Protein AF-0000000080266903 (afdb_homodimer)

Organism: Malassezia sympodialis (strain ATCC 42132) (NCBI:txid1230383)

pLDDT: mean 72.07, std 30.39, range [14.27, 98.62]

Solvent-accessible surface area (backbone atoms only — not comparable to full-atom values): 64168 Å² total; per-residue (Å²): 122,72,69,63,55,55,53,52,55,49,47,53,50,46,49,48,46,47,50,50,46,47,49,33,47,49,44,38,48,63,66,68,42,90,62,79,80,49,49,62,57,57,51,43,52,52,48,50,45,52,39,52,52,43,51,39,51,35,54,42,46,49,47,51,22,49,50,28,40,51,47,14,53,52,31,42,54,44,20,64,58,52,67,75,78,48,93,64,40,90,60,55,40,50,89,86,26,65,51,42,49,50,46,46,50,24,51,50,32,38,51,46,15,48,45,31,37,50,47,17,49,45,39,47,62,57,37,36,46,49,43,52,52,49,38,53,51,44,52,51,51,46,52,50,52,52,53,58,54,50,54,43,52,51,51,34,51,53,37,49,54,52,37,53,52,37,42,51,51,26,48,49,22,47,51,40,45,75,73,41,49,87,73,56,46,79,75,42,29,28,40,55,27,47,51,51,34,53,55,42,42,47,53,30,43,52,42,45,39,50,42,52,53,49,50,44,50,49,51,56,52,48,51,53,49,48,27,49,50,47,47,51,52,42,49,42,50,50,54,47,51,53,52,53,51,51,42,52,51,53,44,50,50,52,53,49,51,51,48,53,55,51,64,66,48,58,49,55,51,55,53,55,54,35,59,72,68,42,84,52,58,75,59,84,81,55,59,72,75,57,69,88,75,61,82,60,81,63,70,82,36,72,58,37,45,62,74,44,74,49,76,39,26,43,24,48,78,90,48,89,59,69,44,77,33,27,36,39,30,37,69,73,26,35,43,31,32,20,84,44,88,48,55,87,83,39,74,62,62,81,42,74,42,58,29,58,66,19,38,35,45,43,66,48,54,86,85,45,95,58,32,36,35,35,41,36,30,64,55,71,88,66,87,65,94,78,59,51,76,41,45,37,36,36,38,38,95,38,59,71,54,32,50,52,52,49,56,56,50,51,75,40,28,71,41,72,48,78,70,88,69,88,69,82,74,75,68,83,65,66,65,65,62,68,67,61,80,80,78,82,80,79,80,80,79,82,79,75,79,74,78,78,76,78,83,76,84,80,82,78,77,81,88,84,88,85,85,91,85,91,80,84,90,80,85,87,81,81,86,92,81,82,90,84,75,82,74,77,88,81,77,93,82,84,90,78,89,78,78,81,77,78,77,80,80,84,72,79,75,73,73,57,37,96,72,47,55,76,80,78,82,79,86,83,75,84,80,80,76,83,75,75,90,86,82,72,79,83,73,88,66,90,72,87,88,69,89,122,123,72,70,63,54,58,54,53,54,49,47,52,50,47,49,46,47,46,49,49,45,48,49,37,47,51,47,37,48,65,68,68,43,90,63,79,84,50,49,61,56,56,51,42,52,51,47,50,43,51,38,52,52,41,49,39,50,36,53,43,46,49,46,50,21,49,50,28,40,51,47,13,52,52,32,41,55,45,20,64,59,53,68,73,78,48,94,65,40,90,59,54,41,52,88,85,25,65,52,40,49,49,46,47,50,25,52,50,32,38,51,44,14,48,46,30,37,49,48,18,50,44,38,48,60,59,36,36,46,47,41,51,52,50,39,52,50,44,52,51,49,45,52,49,51,53,51,56,52,48,55,44,52,50,50,34,52,52,37,50,52,53,39,54,51,37,43,51,49,27,47,49,21,49,50,40,46,74,72,41,50,88,72,56,46,80,73,43,29,28,38,55,28,47,51,52,36,53,56,42,42,47,52,30,42,53,41,46,41,49,40,51,53,50,50,45,50,49,52,53,50,48,50,53,48,47,27,48,51,46,49,50,53,41,50,41,48,50,53,47,51,54,52,52,52,50,42,52,51,52,45,50,50,52,54,50,52,51,48,53,55,51,66,65,49,58,50,54,53,57,52,55,55,35,59,71,68,41,85,50,57,76,60,82,80,55,56,73,73,58,67,87,76,61,82,59,83,64,71,82,38,73,60,36,44,63,73,45,73,49,73,39,26,42,23,49,76,92,50,89,61,71,44,77,31,26,36,39,30,37,68,73,26,36,43,32,30,20,84,44,87,49,56,87,82,40,74,62,61,80,42,74,42,57,29,59,65,21,37,36,44,43,65,50,54,86,84,44,94,56,32,36,34,35,42,37,31,64,54,71,88,63,87,63,93,77,59,50,76,42,43,38,38,37,36,37,96,38,58,69,54,32,50,53,52,50,57,56,48,51,76,40,28,70,42,72,48,77,71,88,67,87,67,85,72,78,67,85,66,71,67,67,65,68,68,62,82,76,77,81,82,79,80,77,81,78,77,78,82,78,83,80,84,71,80,72,79,78,75,78,75,77,84,82,78,91,86,90,82,89,77,79,88,77,82,84,77,86,73,88,71,85,84,89,81,85,84,85,90,84,86,78,92,66,86,70,79,76,75,79,76,76,79,80,80,84,71,79,76,72,70,51,38,96,71,60,54,71,81,78,81,80,84,85,86,79,78,84,79,86,79,79,82,72,91,79,89,78,89,66,88,87,78,91,73,93,81,136

InterPro domains:
  IPR001849 Pleckstrin homology domain [PS50003] (305-414)
  IPR001849 Pleckstrin homology domain [SM00233] (306-416)
  IPR011993 PH-like domain superfamily [G3DSA:2.30.29.30] (301-415)
  IPR027267 AH/BAR domain superfamily [G3DSA:1.20.1270.60] (40-257)
  IPR027267 AH/BAR domain superfamily [SSF103657] (41-156)
  IPR043453 Slm1, PH domain [cd13311] (304-414)
  IPR046868 SLM1/RGC1-like, BAR-like domain [PF20400] (95-277)
  IPR046869 SLM1/RGC1-like, PH domain [PF20399] (296-378)

Foldseek 3Di:
DVVVVVVVVVVVVVVVCVVVVVVVVVVVCVLPPPDDDDLLNVLLVVLVVLLVVLVVVLVVLLVLLVVLLVQLVVLLVVLVVQDPPDPVNVQWDDVLTPRVLSVLVSVLSNVLSVLSNVLSCCSVPPQSVLSVVLSVVSVVLSVVSCVQLVVLVVVLVVLVVVLVVLVVLLVVLVVCCVPPVVPRDPCSHSVNSVVVSVVSVVVNVVSSVVSVVVSVVSVVVSVVSVVVSVVSNVVSVVSSVVSVVVSVVVSVVSVVVSVVSVVSHDPCVSVVVNVVPDPPDDDPPDDDDDPVPDDDPPPPPQQVDFPDKDWKWKDWPPDDDTDIFIWTHGPQQKIFTWRDPDCVVTVDTPDIDRQQQKEKEEWDDQPDPWTKIKIWGFDDPDPDDCRDITMMMMTDPHNVVSCVVSVSSVVRHNHYDYDPDPPPPPDDPPPPVVVPPDDPPPPPPDPDPPPPDDDDDDPDPDDDDDDDDDDDDDDDDDDDDDDDDCPDDDDDDDDDDDDPPPDPDDDDPQQQDPVGDDPPPDDDDPPDDPDDDDDDDDDPDDDDDDDD/DVVVVVVVVVVVVVVVCVVVVVVVVVVVCVLPPPDDDDLLNVLLVVLVVLLVVLVVVLVVLLVLLVVLLVQLVVLLVVLVVQDPPDPVNVQWDDPLTPRVLSVLVSVLSNVLSVLSNVLSCCSVPPQSVLSVVLSVVSVVLSVVSCVQLVVLVVVLVVLVVVLVVLVVLLVVLVVCCVPPVPPRDPCSHSVNSVVVSVVSVVVSVVSSVVSVVSSVVSVVVSVVSVVVSVVSNVVSVVSSVVSVVVSVVVSVVSVVVSVVSVVSHDPCVSVVVNVVPDPPDDDPPDDDDDPVPDDDPPPPPLQVDFPDKDWKWKDWDPDDDTDIFIWTHGPQQKIFTWRDPDCVVTVDTPDIDRAQQKEKEEWDDQPDPWTKIKIWGFDDPDPDDCRDIIMMMMGDPHNVVSCVVSVSSVVRHNHYYYDPDPPPPPDDPVPPVVVDPPPPPPPPPPPDPDDDDPDDDDPPPDDDDDDDDDDDDDDDDDDDDDDDDDDDDDDDDDDDPPDPPDDDDDDDPQPQPPVGHNPPPDDDPDPDDPDPDPDDDDPPPDDDDDDD

Nearest PDB structures (foldseek):
  4wpe-assembly1_A-2  TM=7.771E-01  e=7.382E-07  Saccharomyces cerevisiae S288C
  6iko-assembly1_A  TM=6.127E-01  e=2.356E-06  Mus musculus
  3qwe-assembly1_A-2  TM=5.391E-01  e=6.463E-06  Homo sapiens
  5i7d-assembly1_A  TM=4.737E-01  e=3.849E-04  Homo sapiens
  3syv-assembly2_D  TM=3.591E-01  e=9.546E-04  Mus musculus

Radius of gyration: 72.75 Å; Cα contacts (8 Å, |Δi|>4): 1115; chains: 2; bounding box: 136×230×139 Å

Sequence (1096 aa):
MTDAQSTLTRATTASRKSTIASRNASLIKKNTGPLELRPSDILIERFSGWKNITKMLIAYFEGIADIEYNTAKEMTKLGGVIQVPFREGNQFLGEDGLQDIFYSIREKSRTIADHHANLAKTVEGSIVQHLHKLKAEIKAHIRNVQQDTGRLANSVAREREVSTKMISDLARSITLLKNTPMSVSPREDPYSANQAVALQLQRQVNEENALQKSIIIMQQNSAHFEEGIVRSIQSAWQTFDEWSGRMSAQVQDTWLGLGVHMRSLEPNAEWIAFASRSDHLLDPDTPLRNIETIDYPGKEDPSVIPVHQGMLERKKRFTNAYKESYYVLTPAGYLHEHASSDPTRHNVPELSLFLPECTLGAPSTASASTHKFHIEGRTGQQSGVFGTNVAYTFRARSHDELMEWWNDIKQLSKVYLTTSEQMDRSGPVPAAVRAAGYREDEFLDDEDEEEEEDDEDEYEEGEYVPASHSYGLAPAIPSNVTAAAPVTVLDDKRREQIPAYSAPARGSGVEIGSNGYALEKKPGAASADTAADETKKGAEVVDQITSKMTDAQSTLTRATTASRKSTIASRNASLIKKNTGPLELRPSDILIERFSGWKNITKMLIAYFEGIADIEYNTAKEMTKLGGVIQVPFREGNQFLGEDGLQDIFYSIREKSRTIADHHANLAKTVEGSIVQHLHKLKAEIKAHIRNVQQDTGRLANSVAREREVSTKMISDLARSITLLKNTPMSVSPREDPYSANQAVALQLQRQVNEENALQKSIIIMQQNSAHFEEGIVRSIQSAWQTFDEWSGRMSAQVQDTWLGLGVHMRSLEPNAEWIAFASRSDHLLDPDTPLRNIETIDYPGKEDPSVIPVHQGMLERKKRFTNAYKESYYVLTPAGYLHEHASSDPTRHNVPELSLFLPECTLGAPSTASASTHKFHIEGRTGQQSGVFGTNVAYTFRARSHDELMEWWNDIKQLSKVYLTTSEQMDRSGPVPAAVRAAGYREDEFLDDEDEEEEEDDEDEYEEGEYVPASHSYGLAPAIPSNVTAAAPVTVLDDKRREQIPAYSAPARGSGVEIGSNGYALEKKPGAASADTAADETKKGAEVVDQITSK

Structure (mmCIF, N/CA/C/O backbone):
data_AF-0000000080266903-model_v1
#
loop_
_entity.id
_entity.type
_entity.pdbx_description
1 polymer 'Similar to S.cerevisiae protein SLM1 (Phosphoinositide PI4,5P(2) binding protein, forms a complex with Slm2p)'
#
loop_
_atom_site.group_PDB
_atom_site.id
_atom_site.type_symbol
_atom_site.label_atom_id
_atom_site.label_alt_id
_atom_site.label_comp_id
_atom_site.label_asym_id
_atom_site.label_entity_id
_atom_site.label_seq_id
_atom_site.pdbx_PDB_ins_code
_atom_site.Cartn_x
_atom_site.Cartn_y
_atom_site.Cartn_z
_atom_site.occupancy
_atom_site.B_iso_or_equiv
_atom_site.auth_seq_id
_atom_site.auth_comp_id
_atom_site.auth_asym_id
_atom_site.auth_atom_id
_atom_site.pdbx_PDB_model_num
ATOM 1 N N . MET A 1 1 ? -1.688 -88.562 7.734 1 31.64 1 MET A N 1
ATOM 2 C CA . MET A 1 1 ? -2.008 -87.188 8.055 1 31.64 1 MET A CA 1
ATOM 3 C C . MET A 1 1 ? -1.234 -86.25 7.156 1 31.64 1 MET A C 1
ATOM 5 O O . MET A 1 1 ? -1.463 -85 7.188 1 31.64 1 MET A O 1
ATOM 9 N N . THR A 1 2 ? -0.1 -86.688 6.598 1 41.75 2 THR A N 1
ATOM 10 C CA . THR A 1 2 ? 0.797 -85.875 5.809 1 41.75 2 THR A CA 1
ATOM 11 C C . THR A 1 2 ? 0.214 -85.562 4.422 1 41.75 2 THR A C 1
ATOM 13 O O . THR A 1 2 ? 0.534 -84.562 3.787 1 41.75 2 THR A O 1
ATOM 16 N N . ASP A 1 3 ? -0.6 -86.562 3.875 1 43.53 3 ASP A N 1
ATOM 17 C CA . ASP A 1 3 ? -1.014 -86.375 2.482 1 43.53 3 ASP A CA 1
ATOM 18 C C . ASP A 1 3 ? -2.125 -85.375 2.348 1 43.53 3 ASP A C 1
ATOM 20 O O . ASP A 1 3 ? -2.33 -84.812 1.271 1 43.53 3 ASP A O 1
ATOM 24 N N . ALA A 1 4 ? -2.988 -85.25 3.41 1 51.97 4 ALA A N 1
ATOM 25 C CA . ALA A 1 4 ? -4.133 -84.375 3.354 1 51.97 4 ALA A CA 1
ATOM 26 C C . ALA A 1 4 ? -3.682 -82.875 3.355 1 51.97 4 ALA A C 1
ATOM 28 O O . ALA A 1 4 ? -4.383 -82 2.836 1 51.97 4 ALA A O 1
ATOM 29 N N . GLN A 1 5 ? -2.557 -82.688 4.043 1 44.75 5 GLN A N 1
ATOM 30 C CA . GLN A 1 5 ? -2.129 -81.312 4.125 1 44.75 5 GLN A CA 1
ATOM 31 C C . GLN A 1 5 ? -1.658 -80.75 2.768 1 44.75 5 GLN A C 1
ATOM 33 O O . GLN A 1 5 ? -1.766 -79.562 2.477 1 44.75 5 GLN A O 1
ATOM 38 N N . SER A 1 6 ? -1.151 -81.75 1.929 1 47.97 6 SER A N 1
ATOM 39 C CA . SER A 1 6 ? -0.598 -81.312 0.665 1 47.97 6 SER A CA 1
ATOM 40 C C . SER A 1 6 ? -1.703 -80.875 -0.31 1 47.97 6 SER A C 1
ATOM 42 O O . SER A 1 6 ? -1.507 -80 -1.163 1 47.97 6 SER A O 1
ATOM 44 N N . THR A 1 7 ? -2.902 -81.5 -0.099 1 46.53 7 THR A N 1
ATOM 45 C CA . THR A 1 7 ? -3.986 -81.188 -1.027 1 46.53 7 THR A CA 1
ATOM 46 C C . THR A 1 7 ? -4.609 -79.812 -0.708 1 46.53 7 THR A C 1
ATOM 48 O O . THR A 1 7 ? -5.078 -79.125 -1.607 1 46.53 7 THR A O 1
ATOM 51 N N . LEU A 1 8 ? -4.703 -79.5 0.627 1 47.81 8 LEU A N 1
ATOM 52 C CA . LEU A 1 8 ? -5.344 -78.25 0.986 1 47.81 8 LEU A CA 1
ATOM 53 C C . LEU A 1 8 ? -4.484 -77.062 0.56 1 47.81 8 LEU A C 1
ATOM 55 O O . LEU A 1 8 ? -5.008 -76 0.128 1 47.81 8 LEU A O 1
ATOM 59 N N . THR A 1 9 ? -3.127 -77.25 0.657 1 47.59 9 THR A N 1
ATOM 60 C CA . THR A 1 9 ? -2.271 -76.125 0.281 1 47.59 9 THR A CA 1
ATOM 61 C C . THR A 1 9 ? -2.316 -75.938 -1.228 1 47.59 9 THR A C 1
ATOM 63 O O . THR A 1 9 ? -2.227 -74.75 -1.688 1 47.59 9 THR A O 1
ATOM 66 N N . ARG A 1 10 ? -2.541 -76.938 -2.002 1 52.66 10 ARG A N 1
ATOM 67 C CA . ARG A 1 10 ? -2.615 -76.812 -3.449 1 52.66 10 ARG A CA 1
ATOM 68 C C . ARG A 1 10 ? -3.939 -76.188 -3.863 1 52.66 10 ARG A C 1
ATOM 70 O O . ARG A 1 10 ? -3.988 -75.375 -4.809 1 52.66 10 ARG A O 1
ATOM 77 N N . ALA A 1 11 ? -4.988 -76.5 -3.109 1 52.06 11 ALA A N 1
ATOM 78 C CA . ALA A 1 11 ? -6.281 -75.875 -3.426 1 52.06 11 ALA A CA 1
ATOM 79 C C . ALA A 1 11 ? -6.305 -74.438 -3.07 1 52.06 11 ALA A C 1
ATOM 81 O O . ALA A 1 11 ? -6.859 -73.625 -3.812 1 52.06 11 ALA A O 1
ATOM 82 N N . THR A 1 12 ? -5.73 -74.125 -1.936 1 50.88 12 THR A N 1
ATOM 83 C CA . THR A 1 12 ? -5.711 -72.688 -1.546 1 50.88 12 THR A CA 1
ATOM 84 C C . THR A 1 12 ? -4.828 -71.875 -2.49 1 50.88 12 THR A C 1
ATOM 86 O O . THR A 1 12 ? -5.137 -70.75 -2.805 1 50.88 12 THR A O 1
ATOM 89 N N . THR A 1 13 ? -3.756 -72.562 -2.945 1 51.66 13 THR A N 1
ATOM 90 C CA . THR A 1 13 ? -2.904 -71.875 -3.92 1 51.66 13 THR A CA 1
ATOM 91 C C . THR A 1 13 ? -3.6 -71.75 -5.277 1 51.66 13 THR A C 1
ATOM 93 O O . THR A 1 13 ? -3.463 -70.75 -5.988 1 51.66 13 THR A O 1
ATOM 96 N N . ALA A 1 14 ? -4.34 -72.812 -5.57 1 56.56 14 ALA A N 1
ATOM 97 C CA . ALA A 1 14 ? -5.078 -72.812 -6.832 1 56.56 14 ALA A CA 1
ATOM 98 C C . ALA A 1 14 ? -6.219 -71.75 -6.781 1 56.56 14 ALA A C 1
ATOM 100 O O . ALA A 1 14 ? -6.484 -71.062 -7.77 1 56.56 14 ALA A O 1
ATOM 101 N N . SER A 1 15 ? -6.883 -71.75 -5.633 1 53.78 15 SER A N 1
ATOM 102 C CA . SER A 1 15 ? -7.969 -70.75 -5.496 1 53.78 15 SER A CA 1
ATOM 103 C C . SER A 1 15 ? -7.434 -69.375 -5.496 1 53.78 15 SER A C 1
ATOM 105 O O . SER A 1 15 ? -8.023 -68.438 -6.121 1 53.78 15 SER A O 1
ATOM 107 N N . ARG A 1 16 ? -6.371 -69.125 -4.816 1 56.66 16 ARG A N 1
ATOM 108 C CA . ARG A 1 16 ? -5.73 -67.812 -4.84 1 56.66 16 ARG A CA 1
ATOM 109 C C . ARG A 1 16 ? -5.199 -67.5 -6.23 1 56.66 16 ARG A C 1
ATOM 111 O O . ARG A 1 16 ? -5.277 -66.375 -6.68 1 56.66 16 ARG A O 1
ATOM 118 N N . LYS A 1 17 ? -4.672 -68.5 -6.836 1 57.91 17 LYS A N 1
ATOM 119 C CA . LYS A 1 17 ? -4.211 -68.312 -8.203 1 57.91 17 LYS A CA 1
ATOM 120 C C . LYS A 1 17 ? -5.375 -68 -9.141 1 57.91 17 LYS A C 1
ATOM 122 O O . LYS A 1 17 ? -5.242 -67.188 -10.047 1 57.91 17 LYS A O 1
ATOM 127 N N . SER A 1 18 ? -6.473 -68.688 -8.789 1 59.5 18 SER A N 1
ATOM 128 C CA . SER A 1 18 ? -7.648 -68.375 -9.602 1 59.5 18 SER A CA 1
ATOM 129 C C . SER A 1 18 ? -8.172 -67 -9.352 1 59.5 18 SER A C 1
ATOM 131 O O . SER A 1 18 ? -8.562 -66.312 -10.289 1 59.5 18 SER A O 1
ATOM 133 N N . THR A 1 19 ? -8.141 -66.688 -8.023 1 60.62 19 THR A N 1
ATOM 134 C CA . THR A 1 19 ? -8.625 -65.312 -7.715 1 60.62 19 THR A CA 1
ATOM 135 C C . THR A 1 19 ? -7.668 -64.25 -8.266 1 60.62 19 THR A C 1
ATOM 137 O O . THR A 1 19 ? -8.102 -63.219 -8.781 1 60.62 19 THR A O 1
ATOM 140 N N . ILE A 1 20 ? -6.398 -64.5 -8.078 1 61.03 20 ILE A N 1
ATOM 141 C CA . ILE A 1 20 ? -5.406 -63.594 -8.641 1 61.03 20 ILE A CA 1
ATOM 142 C C . ILE A 1 20 ? -5.516 -63.594 -10.164 1 61.03 20 ILE A C 1
ATOM 144 O O . ILE A 1 20 ? -5.43 -62.531 -10.789 1 61.03 20 ILE A O 1
ATOM 148 N N . ALA A 1 21 ? -5.754 -64.812 -10.664 1 64.62 21 ALA A N 1
ATOM 149 C CA . ALA A 1 21 ? -5.895 -64.938 -12.109 1 64.62 21 ALA A CA 1
ATOM 150 C C . ALA A 1 21 ? -7.141 -64.188 -12.594 1 64.62 21 ALA A C 1
ATOM 152 O O . ALA A 1 21 ? -7.113 -63.5 -13.633 1 64.62 21 ALA A O 1
ATOM 153 N N . SER A 1 22 ? -8.156 -64.312 -11.836 1 64.56 22 SER A N 1
ATOM 154 C CA . SER A 1 22 ? -9.383 -63.625 -12.188 1 64.56 22 SER A CA 1
ATOM 155 C C . SER A 1 22 ? -9.219 -62.125 -12.055 1 64.56 22 SER A C 1
ATOM 157 O O . SER A 1 22 ? -9.664 -61.344 -12.922 1 64.56 22 SER A O 1
ATOM 159 N N . ARG A 1 23 ? -8.617 -61.781 -10.93 1 63.84 23 ARG A N 1
ATOM 160 C CA . ARG A 1 23 ? -8.359 -60.344 -10.758 1 63.84 23 ARG A CA 1
ATOM 161 C C . ARG A 1 23 ? -7.453 -59.812 -11.867 1 63.84 23 ARG A C 1
ATOM 163 O O . ARG A 1 23 ? -7.699 -58.719 -12.406 1 63.84 23 ARG A O 1
ATOM 170 N N . ASN A 1 24 ? -6.434 -60.594 -12.125 1 61 24 ASN A N 1
ATOM 171 C CA . ASN A 1 24 ? -5.52 -60.188 -13.188 1 61 24 ASN A CA 1
ATOM 172 C C . ASN A 1 24 ? -6.227 -60.125 -14.539 1 61 24 ASN A C 1
ATOM 174 O O . ASN A 1 24 ? -5.977 -59.219 -15.336 1 61 24 ASN A O 1
ATOM 178 N N . ALA A 1 25 ? -7.113 -61.125 -14.773 1 64 25 ALA A N 1
ATOM 179 C CA . ALA A 1 25 ? -7.871 -61.125 -16.016 1 64 25 ALA A CA 1
ATOM 180 C C . ALA A 1 25 ? -8.781 -59.906 -16.125 1 64 25 ALA A C 1
ATOM 182 O O . ALA A 1 25 ? -8.93 -59.312 -17.188 1 64 25 ALA A O 1
ATOM 183 N N . SER A 1 26 ? -9.367 -59.562 -15 1 65.5 26 SER A N 1
ATOM 184 C CA . SER A 1 26 ? -10.242 -58.406 -14.969 1 65.5 26 SER A CA 1
ATOM 185 C C . SER A 1 26 ? -9.453 -57.125 -15.211 1 65.5 26 SER A C 1
ATOM 187 O O . SER A 1 26 ? -9.906 -56.219 -15.945 1 65.5 26 SER A O 1
ATOM 189 N N . LEU A 1 27 ? -8.297 -57.125 -14.664 1 62.78 27 LEU A N 1
ATOM 190 C CA . LEU A 1 27 ? -7.449 -55.938 -14.836 1 62.78 27 LEU A CA 1
ATOM 191 C C . LEU A 1 27 ? -6.98 -55.812 -16.281 1 62.78 27 LEU A C 1
ATOM 193 O O . LEU A 1 27 ? -6.949 -54.719 -16.844 1 62.78 27 LEU A O 1
ATOM 197 N N . ILE A 1 28 ? -6.668 -56.969 -16.812 1 60.91 28 ILE A N 1
ATOM 198 C CA . ILE A 1 28 ? -6.211 -57 -18.203 1 60.91 28 ILE A CA 1
ATOM 199 C C . ILE A 1 28 ? -7.359 -56.594 -19.125 1 60.91 28 ILE A C 1
ATOM 201 O O . ILE A 1 28 ? -7.168 -55.812 -20.062 1 60.91 28 ILE A O 1
ATOM 205 N N . LYS A 1 29 ? -8.508 -57.188 -18.906 1 61.03 29 LYS A N 1
ATOM 206 C CA . LYS A 1 29 ? -9.664 -56.844 -19.734 1 61.03 29 LYS A CA 1
ATOM 207 C C . LYS A 1 29 ? -9.977 -55.344 -19.656 1 61.03 29 LYS A C 1
ATOM 209 O O . LYS A 1 29 ? -10.32 -54.719 -20.656 1 61.03 29 LYS A O 1
ATOM 214 N N . LYS A 1 30 ? -9.891 -54.906 -18.469 1 60.72 30 LYS A N 1
ATOM 215 C CA . LYS A 1 30 ? -10.164 -53.469 -18.281 1 60.72 30 LYS A CA 1
ATOM 216 C C . LYS A 1 30 ? -9.141 -52.625 -19.031 1 60.72 30 LYS A C 1
ATOM 218 O O . LYS A 1 30 ? -9.484 -51.562 -19.578 1 60.72 30 LYS A O 1
ATOM 223 N N . ASN A 1 31 ? -7.875 -53.219 -19.156 1 57.09 31 ASN A N 1
ATOM 224 C CA . ASN A 1 31 ? -6.793 -52.469 -19.781 1 57.09 31 ASN A CA 1
ATOM 225 C C . ASN A 1 31 ? -6.824 -52.594 -21.297 1 57.09 31 ASN A C 1
ATOM 227 O O . ASN A 1 31 ? -6.352 -51.688 -22 1 57.09 31 ASN A O 1
ATOM 231 N N . THR A 1 32 ? -7.27 -53.812 -21.812 1 57.53 32 THR A N 1
ATOM 232 C CA . THR A 1 32 ? -7.215 -54.062 -23.25 1 57.53 32 THR A CA 1
ATOM 233 C C . THR A 1 32 ? -8.523 -53.656 -23.922 1 57.53 32 THR A C 1
ATOM 235 O O . THR A 1 32 ? -8.609 -53.625 -25.141 1 57.53 32 THR A O 1
ATOM 238 N N . GLY A 1 33 ? -9.625 -53.562 -23.125 1 53 33 GLY A N 1
ATOM 239 C CA . GLY A 1 33 ? -10.898 -53.188 -23.719 1 53 33 GLY A CA 1
ATOM 240 C C . GLY A 1 33 ? -10.875 -51.844 -24.406 1 53 33 GLY A C 1
ATOM 241 O O . GLY A 1 33 ? -9.953 -51.062 -24.203 1 53 33 GLY A O 1
ATOM 242 N N . PRO A 1 34 ? -11.57 -51.75 -25.562 1 48.66 34 PRO A N 1
ATOM 243 C CA . PRO A 1 34 ? -11.68 -50.469 -26.266 1 48.66 34 PRO A CA 1
ATOM 244 C C . PRO A 1 34 ? -11.93 -49.281 -25.312 1 48.66 34 PRO A C 1
ATOM 246 O O . PRO A 1 34 ? -12.57 -48.312 -25.688 1 48.66 34 PRO A O 1
ATOM 249 N N . LEU A 1 35 ? -11.516 -49.281 -24.297 1 49.78 35 LEU A N 1
ATOM 250 C CA . LEU A 1 35 ? -11.914 -48.344 -23.266 1 49.78 35 LEU A CA 1
ATOM 251 C C . LEU A 1 35 ? -11.633 -46.906 -23.703 1 49.78 35 LEU A C 1
ATOM 253 O O . LEU A 1 35 ? -10.648 -46.656 -24.406 1 49.78 35 LEU A O 1
ATOM 257 N N . GLU A 1 36 ? -12.578 -46 -23.438 1 52.19 36 GLU A N 1
ATOM 258 C CA . GLU A 1 36 ? -12.734 -44.562 -23.656 1 52.19 36 GLU A CA 1
ATOM 259 C C . GLU A 1 36 ? -11.477 -43.781 -23.219 1 52.19 36 GLU A C 1
ATOM 261 O O . GLU A 1 36 ? -10.68 -43.375 -24.062 1 52.19 36 GLU A O 1
ATOM 266 N N . LEU A 1 37 ? -11.477 -43.219 -21.828 1 55 37 LEU A N 1
ATOM 267 C CA . LEU A 1 37 ? -10.469 -42.219 -21.469 1 55 37 LEU A CA 1
ATOM 268 C C . LEU A 1 37 ? -9.164 -42.906 -21.047 1 55 37 LEU A C 1
ATOM 270 O O . LEU A 1 37 ? -9.164 -43.75 -20.141 1 55 37 LEU A O 1
ATOM 274 N N . ARG A 1 38 ? -8.094 -42.781 -21.891 1 71.31 38 ARG A N 1
ATOM 275 C CA . ARG A 1 38 ? -6.746 -43.312 -21.688 1 71.31 38 ARG A CA 1
ATOM 276 C C . ARG A 1 38 ? -6.066 -42.625 -20.5 1 71.31 38 ARG A C 1
ATOM 278 O O . ARG A 1 38 ? -6.344 -41.469 -20.203 1 71.31 38 ARG A O 1
ATOM 285 N N . PRO A 1 39 ? -5.484 -43.406 -19.562 1 75.94 39 PRO A N 1
ATOM 286 C CA . PRO A 1 39 ? -4.734 -42.812 -18.438 1 75.94 39 PRO A CA 1
ATOM 287 C C . PRO A 1 39 ? -3.951 -41.562 -18.828 1 75.94 39 PRO A C 1
ATOM 289 O O . PRO A 1 39 ? -3.836 -40.656 -18.031 1 75.94 39 PRO A O 1
ATOM 292 N N . SER A 1 40 ? -3.576 -41.469 -20.062 1 79.69 40 SER A N 1
ATOM 293 C CA . SER A 1 40 ? -2.805 -40.312 -20.516 1 79.69 40 SER A CA 1
ATOM 294 C C . SER A 1 40 ? -3.678 -39.062 -20.609 1 79.69 40 SER A C 1
ATOM 296 O O . SER A 1 40 ? -3.23 -37.969 -20.281 1 79.69 40 SER A O 1
ATOM 298 N N . ASP A 1 41 ? -4.926 -39.188 -20.969 1 83.44 41 ASP A N 1
ATOM 299 C CA . ASP A 1 41 ? -5.836 -38.031 -21.078 1 83.44 41 ASP A CA 1
ATOM 300 C C . ASP A 1 41 ? -6.176 -37.469 -19.719 1 83.44 41 ASP A C 1
ATOM 302 O O . ASP A 1 41 ? -6.301 -36.25 -19.562 1 83.44 41 ASP A O 1
ATOM 306 N N . ILE A 1 42 ? -6.293 -38.344 -18.812 1 87.06 42 ILE A N 1
ATOM 307 C CA . ILE A 1 42 ? -6.613 -37.906 -17.453 1 87.06 42 ILE A CA 1
ATOM 308 C C . ILE A 1 42 ? -5.441 -37.125 -16.859 1 87.06 42 ILE A C 1
ATOM 310 O O . ILE A 1 42 ? -5.641 -36.094 -16.188 1 87.06 42 ILE A O 1
ATOM 314 N N . LEU A 1 43 ? -4.238 -37.656 -17.125 1 90.31 43 LEU A N 1
ATOM 315 C CA . LEU A 1 43 ? -3.053 -36.969 -16.641 1 90.31 43 LEU A CA 1
ATOM 316 C C . LEU A 1 43 ? -2.91 -35.594 -17.312 1 90.31 43 LEU A C 1
ATOM 318 O O . LEU A 1 43 ? -2.537 -34.625 -16.656 1 90.31 43 LEU A O 1
ATOM 322 N N . ILE A 1 44 ? -3.201 -35.5 -18.578 1 90.44 44 ILE A N 1
ATOM 323 C CA . ILE A 1 44 ? -3.115 -34.25 -19.328 1 90.44 44 ILE A CA 1
ATOM 324 C C . ILE A 1 44 ? -4.105 -33.25 -18.734 1 90.44 44 ILE A C 1
ATOM 326 O O . ILE A 1 44 ? -3.768 -32.062 -18.547 1 90.44 44 ILE A O 1
ATOM 330 N N . GLU A 1 45 ? -5.262 -33.656 -18.406 1 90.31 45 GLU A N 1
ATOM 331 C CA . GLU A 1 45 ? -6.266 -32.781 -17.812 1 90.31 45 GLU A CA 1
ATOM 332 C C . GLU A 1 45 ? -5.832 -32.312 -16.422 1 90.31 45 GLU A C 1
ATOM 334 O O . GLU A 1 45 ? -6.02 -31.141 -16.078 1 90.31 45 GLU A O 1
ATOM 339 N N . ARG A 1 46 ? -5.234 -33.25 -15.641 1 92.88 46 ARG A N 1
ATOM 340 C CA . ARG A 1 46 ? -4.746 -32.938 -14.297 1 92.88 46 ARG A CA 1
ATOM 341 C C . ARG A 1 46 ? -3.703 -31.828 -14.344 1 92.88 46 ARG A C 1
ATOM 343 O O . ARG A 1 46 ? -3.812 -30.828 -13.625 1 92.88 46 ARG A O 1
ATOM 350 N N . PHE A 1 47 ? -2.791 -31.984 -15.195 1 95.88 47 PHE A N 1
ATOM 351 C CA . PHE A 1 47 ? -1.68 -31.031 -15.211 1 95.88 47 PHE A CA 1
ATOM 352 C C . PHE A 1 47 ? -2.062 -29.766 -15.953 1 95.88 47 PHE A C 1
ATOM 354 O O . PHE A 1 47 ? -1.436 -28.719 -15.766 1 95.88 47 PHE A O 1
ATOM 361 N N . SER A 1 48 ? -3.115 -29.844 -16.812 1 94.62 48 SER A N 1
ATOM 362 C CA . SER A 1 48 ? -3.703 -28.609 -17.328 1 94.62 48 SER A CA 1
ATOM 363 C C . SER A 1 48 ? -4.32 -27.781 -16.188 1 94.62 48 SER A C 1
ATOM 365 O O . SER A 1 48 ? -4.262 -26.562 -16.203 1 94.62 48 SER A O 1
ATOM 367 N N . GLY A 1 49 ? -4.906 -28.469 -15.219 1 94.62 49 GLY A N 1
ATOM 368 C CA . GLY A 1 49 ? -5.395 -27.797 -14.016 1 94.62 49 GLY A CA 1
ATOM 369 C C . GLY A 1 49 ? -4.301 -27.109 -13.234 1 94.62 49 GLY A C 1
ATOM 370 O O . GLY A 1 49 ? -4.457 -25.969 -12.812 1 94.62 49 GLY A O 1
ATOM 371 N N . TRP A 1 50 ? -3.199 -27.828 -13.031 1 96.81 50 TRP A N 1
ATOM 372 C CA . TRP A 1 50 ? -2.059 -27.25 -12.328 1 96.81 50 TRP A CA 1
ATOM 373 C C . TRP A 1 50 ? -1.519 -26.031 -13.078 1 96.81 50 TRP A C 1
ATOM 375 O O . TRP A 1 50 ? -1.079 -25.062 -12.461 1 96.81 50 TRP A O 1
ATOM 385 N N . LYS A 1 51 ? -1.481 -26.125 -14.43 1 97 51 LYS A N 1
ATOM 386 C CA . LYS A 1 51 ? -1.051 -24.984 -15.242 1 97 51 LYS A CA 1
ATOM 387 C C . LYS A 1 51 ? -1.911 -23.766 -14.969 1 97 51 LYS A C 1
ATOM 389 O O . LYS A 1 51 ? -1.39 -22.656 -14.797 1 97 51 LYS A O 1
ATOM 394 N N . ASN A 1 52 ? -3.184 -23.922 -14.883 1 95.5 52 ASN A N 1
ATOM 395 C CA . ASN A 1 52 ? -4.113 -22.828 -14.617 1 95.5 52 ASN A CA 1
ATOM 396 C C . ASN A 1 52 ? -3.928 -22.266 -13.211 1 95.5 52 ASN A C 1
ATOM 398 O O . ASN A 1 52 ? -3.996 -21.047 -13.008 1 95.5 52 ASN A O 1
ATOM 402 N N . ILE A 1 53 ? -3.732 -23.125 -12.266 1 95.94 53 ILE A N 1
ATOM 403 C CA . ILE A 1 53 ? -3.504 -22.703 -10.883 1 95.94 53 ILE A CA 1
ATOM 404 C C . ILE A 1 53 ? -2.238 -21.859 -10.805 1 95.94 53 ILE A C 1
ATOM 406 O O . ILE A 1 53 ? -2.23 -20.812 -10.148 1 95.94 53 ILE A O 1
ATOM 410 N N . THR A 1 54 ? -1.202 -22.359 -11.438 1 97.69 54 THR A N 1
ATOM 411 C CA . THR A 1 54 ? 0.054 -21.625 -11.453 1 97.69 54 THR A CA 1
ATOM 412 C C . THR A 1 54 ? -0.125 -20.266 -12.133 1 97.69 54 THR A C 1
ATOM 414 O O . THR A 1 54 ? 0.419 -19.266 -11.672 1 97.69 54 THR A O 1
ATOM 417 N N . LYS A 1 55 ? -0.912 -20.219 -13.195 1 97.19 55 LYS A N 1
ATOM 418 C CA . LYS A 1 55 ? -1.216 -18.969 -13.883 1 97.19 55 LYS A CA 1
ATOM 419 C C . LYS A 1 55 ? -1.935 -18 -12.961 1 97.19 55 LYS A C 1
ATOM 421 O O . LYS A 1 55 ? -1.641 -16.797 -12.969 1 97.19 55 LYS A O 1
ATOM 426 N N . MET A 1 56 ? -2.846 -18.453 -12.195 1 96.06 56 MET A N 1
ATOM 427 C CA . MET A 1 56 ? -3.57 -17.625 -11.234 1 96.06 56 MET A CA 1
ATOM 428 C C . MET A 1 56 ? -2.619 -17.047 -10.188 1 96.06 56 MET A C 1
ATOM 430 O O . MET A 1 56 ? -2.715 -15.867 -9.844 1 96.06 56 MET A O 1
ATOM 434 N N . LEU A 1 57 ? -1.719 -17.891 -9.703 1 97.56 57 LEU A N 1
ATOM 435 C CA . LEU A 1 57 ? -0.755 -17.438 -8.711 1 97.56 57 LEU A CA 1
ATOM 436 C C . LEU A 1 57 ? 0.181 -16.375 -9.289 1 97.56 57 LEU A C 1
ATOM 438 O O . LEU A 1 57 ? 0.557 -15.43 -8.609 1 97.56 57 LEU A O 1
ATOM 442 N N . ILE A 1 58 ? 0.559 -16.609 -10.562 1 98.38 58 ILE A N 1
ATOM 443 C CA . ILE A 1 58 ? 1.391 -15.617 -11.242 1 98.38 58 ILE A CA 1
ATOM 444 C C . ILE A 1 58 ? 0.665 -14.273 -11.281 1 98.38 58 ILE A C 1
ATOM 446 O O . ILE A 1 58 ? 1.226 -13.242 -10.891 1 98.38 58 ILE A O 1
ATOM 450 N N . ALA A 1 59 ? -0.555 -14.281 -11.664 1 97.88 59 ALA A N 1
ATOM 451 C CA . ALA A 1 59 ? -1.354 -13.062 -11.742 1 97.88 59 ALA A CA 1
ATOM 452 C C . ALA A 1 59 ? -1.514 -12.43 -10.359 1 97.88 59 ALA A C 1
ATOM 454 O O . ALA A 1 59 ? -1.459 -11.203 -10.227 1 97.88 59 ALA A O 1
ATOM 455 N N . TYR A 1 60 ? -1.658 -13.211 -9.359 1 98.12 60 TYR A N 1
ATOM 456 C CA . TYR A 1 60 ? -1.839 -12.742 -7.992 1 98.12 60 TYR A CA 1
ATOM 457 C C . TYR A 1 60 ? -0.592 -12.023 -7.492 1 98.12 60 TYR A C 1
ATOM 459 O O . TYR A 1 60 ? -0.676 -10.898 -6.988 1 98.12 60 TYR A O 1
ATOM 467 N N . PHE A 1 61 ? 0.517 -12.648 -7.656 1 98.38 61 PHE A N 1
ATOM 468 C CA . PHE A 1 61 ? 1.748 -12.07 -7.141 1 98.38 61 PHE A CA 1
ATOM 469 C C . PHE A 1 61 ? 2.193 -10.891 -8 1 98.38 61 PHE A C 1
ATOM 471 O O . PHE A 1 61 ? 2.818 -9.953 -7.504 1 98.38 61 PHE A O 1
ATOM 478 N N . GLU A 1 62 ? 1.902 -10.953 -9.305 1 98.25 62 GLU A N 1
ATOM 479 C CA . GLU A 1 62 ? 2.109 -9.758 -10.125 1 98.25 62 GLU A CA 1
ATOM 480 C C . GLU A 1 62 ? 1.286 -8.586 -9.609 1 98.25 62 GLU A C 1
ATOM 482 O O . GLU A 1 62 ? 1.764 -7.449 -9.578 1 98.25 62 GLU A O 1
ATOM 487 N N . GLY A 1 63 ? 0.034 -8.891 -9.234 1 98.06 63 GLY A N 1
ATOM 488 C CA . GLY A 1 63 ? -0.809 -7.871 -8.633 1 98.06 63 GLY A CA 1
ATOM 489 C C . GLY A 1 63 ? -0.232 -7.305 -7.352 1 98.06 63 GLY A C 1
ATOM 490 O O . GLY A 1 63 ? -0.261 -6.09 -7.137 1 98.06 63 GLY A O 1
ATOM 491 N N . ILE A 1 64 ? 0.332 -8.117 -6.504 1 98.06 64 ILE A N 1
ATOM 492 C CA . ILE A 1 64 ? 0.958 -7.676 -5.262 1 98.06 64 ILE A CA 1
ATOM 493 C C . ILE A 1 64 ? 2.145 -6.77 -5.578 1 98.06 64 ILE A C 1
ATOM 495 O O . ILE A 1 64 ? 2.314 -5.719 -4.949 1 98.06 64 ILE A O 1
ATOM 499 N N . ALA A 1 65 ? 2.963 -7.219 -6.527 1 98.19 65 ALA A N 1
ATOM 500 C CA . ALA A 1 65 ? 4.113 -6.414 -6.922 1 98.19 65 ALA A CA 1
ATOM 501 C C . ALA A 1 65 ? 3.68 -5.039 -7.422 1 98.19 65 ALA A C 1
ATOM 503 O O . ALA A 1 65 ? 4.285 -4.023 -7.074 1 98.19 65 ALA A O 1
ATOM 504 N N . ASP A 1 66 ? 2.643 -4.969 -8.164 1 98.12 66 ASP A N 1
ATOM 505 C CA . ASP A 1 66 ? 2.123 -3.711 -8.695 1 98.12 66 ASP A CA 1
ATOM 506 C C . ASP A 1 66 ? 1.634 -2.799 -7.574 1 98.12 66 ASP A C 1
ATOM 508 O O . ASP A 1 66 ? 1.866 -1.589 -7.605 1 98.12 66 ASP A O 1
ATOM 512 N N . ILE A 1 67 ? 0.909 -3.338 -6.637 1 98.06 67 ILE A N 1
ATOM 513 C CA . ILE A 1 67 ? 0.408 -2.576 -5.496 1 98.06 67 ILE A CA 1
ATOM 514 C C . ILE A 1 67 ? 1.578 -1.954 -4.738 1 98.06 67 ILE A C 1
ATOM 516 O O . ILE A 1 67 ? 1.552 -0.766 -4.406 1 98.06 67 ILE A O 1
ATOM 520 N N . GLU A 1 68 ? 2.59 -2.771 -4.488 1 98.25 68 GLU A N 1
ATOM 521 C CA . GLU A 1 68 ? 3.752 -2.293 -3.748 1 98.25 68 GLU A CA 1
ATOM 522 C C . GLU A 1 68 ? 4.512 -1.23 -4.535 1 98.25 68 GLU A C 1
ATOM 524 O O . GLU A 1 68 ? 4.988 -0.249 -3.965 1 98.25 68 GLU A O 1
ATOM 529 N N . TYR A 1 69 ? 4.637 -1.391 -5.832 1 97.94 69 TYR A N 1
ATOM 530 C CA . TYR A 1 69 ? 5.297 -0.398 -6.676 1 97.94 69 TYR A CA 1
ATOM 531 C C . TYR A 1 69 ? 4.539 0.923 -6.656 1 97.94 69 TYR A C 1
ATOM 533 O O . TYR A 1 69 ? 5.145 1.992 -6.551 1 97.94 69 TYR A O 1
ATOM 541 N N . ASN A 1 70 ? 3.258 0.844 -6.777 1 97.94 70 ASN A N 1
ATOM 542 C CA . ASN A 1 70 ? 2.43 2.045 -6.738 1 97.94 70 ASN A CA 1
ATOM 543 C C . ASN A 1 70 ? 2.523 2.748 -5.387 1 97.94 70 ASN A C 1
ATOM 545 O O . ASN A 1 70 ? 2.586 3.977 -5.324 1 97.94 70 ASN A O 1
ATOM 549 N N . THR A 1 71 ? 2.463 1.975 -4.316 1 98.12 71 THR A N 1
ATOM 550 C CA . THR A 1 71 ? 2.617 2.533 -2.977 1 98.12 71 THR A CA 1
ATOM 551 C C . THR A 1 71 ? 3.961 3.242 -2.838 1 98.12 71 THR A C 1
ATOM 553 O O . THR A 1 71 ? 4.035 4.34 -2.279 1 98.12 71 THR A O 1
ATOM 556 N N . ALA A 1 72 ? 5.035 2.592 -3.363 1 98.12 72 ALA A N 1
ATOM 557 C CA . ALA A 1 72 ? 6.371 3.189 -3.312 1 98.12 72 ALA A CA 1
ATOM 558 C C . ALA A 1 72 ? 6.402 4.52 -4.059 1 98.12 72 ALA A C 1
ATOM 560 O O . ALA A 1 72 ? 6.945 5.508 -3.557 1 98.12 72 ALA A O 1
ATOM 561 N N . LYS A 1 73 ? 5.848 4.57 -5.184 1 97.88 73 LYS A N 1
ATOM 562 C CA . LYS A 1 73 ? 5.812 5.77 -6.02 1 97.88 73 LYS A CA 1
ATOM 563 C C . LYS A 1 73 ? 5.059 6.902 -5.324 1 97.88 73 LYS A C 1
ATOM 565 O O . LYS A 1 73 ? 5.547 8.031 -5.27 1 97.88 73 LYS A O 1
ATOM 570 N N . GLU A 1 74 ? 3.85 6.578 -4.828 1 97.81 74 GLU A N 1
ATOM 571 C CA . GLU A 1 74 ? 3.027 7.586 -4.168 1 97.81 74 GLU A CA 1
ATOM 572 C C . GLU A 1 74 ? 3.68 8.07 -2.875 1 97.81 74 GLU A C 1
ATOM 574 O O . GLU A 1 74 ? 3.578 9.25 -2.527 1 97.81 74 GLU A O 1
ATOM 579 N N . MET A 1 75 ? 4.32 7.164 -2.127 1 97.38 75 MET A N 1
ATOM 580 C CA . MET A 1 75 ? 5.027 7.551 -0.912 1 97.38 75 MET A CA 1
ATOM 581 C C . MET A 1 75 ? 6.191 8.484 -1.234 1 97.38 75 MET A C 1
ATOM 583 O O . MET A 1 75 ? 6.484 9.406 -0.469 1 97.38 75 MET A O 1
ATOM 587 N N . THR A 1 76 ? 6.875 8.234 -2.352 1 96.88 76 THR A N 1
ATOM 588 C CA . THR A 1 76 ? 7.953 9.117 -2.789 1 96.88 76 THR A CA 1
ATOM 589 C C . THR A 1 76 ? 7.422 10.516 -3.078 1 96.88 76 THR A C 1
ATOM 591 O O . THR A 1 76 ? 8.031 11.516 -2.678 1 96.88 76 THR A O 1
ATOM 594 N N . LYS A 1 77 ? 6.297 10.641 -3.719 1 96.25 77 LYS A N 1
ATOM 595 C CA . LYS A 1 77 ? 5.652 11.922 -3.992 1 96.25 77 LYS A CA 1
ATOM 596 C C . LYS A 1 77 ? 5.273 12.633 -2.695 1 96.25 77 LYS A C 1
ATOM 598 O O . LYS A 1 77 ? 5.395 13.859 -2.594 1 96.25 77 LYS A O 1
ATOM 603 N N . LEU A 1 78 ? 4.82 11.828 -1.729 1 95.56 78 LEU A N 1
ATOM 604 C CA . LEU A 1 78 ? 4.387 12.367 -0.445 1 95.56 78 LEU A CA 1
ATOM 605 C C . LEU A 1 78 ? 5.555 13.016 0.297 1 95.56 78 LEU A C 1
ATOM 607 O O . LEU A 1 78 ? 5.379 14.023 0.981 1 95.56 78 LEU A O 1
ATOM 611 N N . GLY A 1 79 ? 6.754 12.398 0.165 1 93.5 79 GLY A N 1
ATOM 612 C CA . GLY A 1 79 ? 7.926 13.031 0.746 1 93.5 79 GLY A CA 1
ATOM 613 C C . GLY A 1 79 ? 8.172 14.43 0.211 1 93.5 79 GLY A C 1
ATOM 614 O O . GLY A 1 79 ? 8.672 15.297 0.931 1 93.5 79 GLY A O 1
ATOM 615 N N . GLY A 1 80 ? 7.746 14.711 -1.012 1 92.31 80 GLY A N 1
ATOM 616 C CA . GLY A 1 80 ? 7.945 16 -1.649 1 92.31 80 GLY A CA 1
ATOM 617 C C . GLY A 1 80 ? 6.953 17.047 -1.19 1 92.31 80 GLY A C 1
ATOM 618 O O . GLY A 1 80 ? 7.16 18.25 -1.412 1 92.31 80 GLY A O 1
ATOM 619 N N . VAL A 1 81 ? 5.875 16.641 -0.559 1 93.19 81 VAL A N 1
ATOM 620 C CA . VAL A 1 81 ? 4.859 17.562 -0.052 1 93.19 81 VAL A CA 1
ATOM 621 C C . VAL A 1 81 ? 5.426 18.359 1.123 1 93.19 81 VAL A C 1
ATOM 623 O O . VAL A 1 81 ? 5.02 19.5 1.358 1 93.19 81 VAL A O 1
ATOM 626 N N . ILE A 1 82 ? 6.332 17.672 1.888 1 93.31 82 ILE A N 1
ATOM 627 C CA . ILE A 1 82 ? 6.973 18.312 3.027 1 93.31 82 ILE A CA 1
ATOM 628 C C . ILE A 1 82 ? 8.109 19.219 2.541 1 93.31 82 ILE A C 1
ATOM 630 O O . ILE A 1 82 ? 9.102 18.734 1.992 1 93.31 82 ILE A O 1
ATOM 634 N N . GLN A 1 83 ? 7.895 20.531 2.66 1 91.19 83 GLN A N 1
ATOM 635 C CA . GLN A 1 83 ? 8.898 21.5 2.227 1 91.19 83 GLN A CA 1
ATOM 636 C C . GLN A 1 83 ? 9.672 22.047 3.416 1 91.19 83 GLN A C 1
ATOM 638 O O . GLN A 1 83 ? 9.133 22.812 4.215 1 91.19 83 GLN A O 1
ATOM 643 N N . VAL A 1 84 ? 10.914 21.656 3.539 1 87.06 84 VAL A N 1
ATOM 644 C CA . VAL A 1 84 ? 11.828 22.141 4.57 1 87.06 84 VAL A CA 1
ATOM 645 C C . VAL A 1 84 ? 13.148 22.547 3.934 1 87.06 84 VAL A C 1
ATOM 647 O O . VAL A 1 84 ? 13.602 21.938 2.967 1 87.06 84 VAL A O 1
ATOM 650 N N . PRO A 1 85 ? 13.734 23.688 4.301 1 87.56 85 PRO A N 1
ATOM 651 C CA . PRO A 1 85 ? 13.312 24.516 5.434 1 87.56 85 PRO A CA 1
ATOM 652 C C . PRO A 1 85 ? 12.055 25.328 5.137 1 87.56 85 PRO A C 1
ATOM 654 O O . PRO A 1 85 ? 11.758 25.609 3.973 1 87.56 85 PRO A O 1
ATOM 657 N N . PHE A 1 86 ? 11.352 25.641 6.246 1 87.06 86 PHE A N 1
ATOM 658 C CA . PHE A 1 86 ? 10.125 26.422 6.09 1 87.06 86 PHE A CA 1
ATOM 659 C C . PHE A 1 86 ? 10.414 27.781 5.477 1 87.06 86 PHE A C 1
ATOM 661 O O . PHE A 1 86 ? 11.492 28.344 5.684 1 87.06 86 PHE A O 1
ATOM 668 N N . ARG A 1 87 ? 9.547 28.422 4.633 1 77.31 87 ARG A N 1
ATOM 669 C CA . ARG A 1 87 ? 9.719 29.719 4.012 1 77.31 87 ARG A CA 1
ATOM 670 C C . ARG A 1 87 ? 9.961 30.797 5.062 1 77.31 87 ARG A C 1
ATOM 672 O O . ARG A 1 87 ? 10.781 31.703 4.863 1 77.31 87 ARG A O 1
ATOM 679 N N . GLU A 1 88 ? 9.188 30.609 6.094 1 69.44 88 GLU A N 1
ATOM 680 C CA . GLU A 1 88 ? 9.375 31.531 7.211 1 69.44 88 GLU A CA 1
ATOM 681 C C . GLU A 1 88 ? 10.484 31.062 8.141 1 69.44 88 GLU A C 1
ATOM 683 O O . GLU A 1 88 ? 10.406 31.234 9.359 1 69.44 88 GLU A O 1
ATOM 688 N N . GLY A 1 89 ? 11.547 30.297 7.672 1 60.97 89 GLY A N 1
ATOM 689 C CA . GLY A 1 89 ? 12.555 29.438 8.266 1 60.97 89 GLY A CA 1
ATOM 690 C C . GLY A 1 89 ? 13.203 30.031 9.5 1 60.97 89 GLY A C 1
ATOM 691 O O . GLY A 1 89 ? 13.461 29.328 10.477 1 60.97 89 GLY A O 1
ATOM 692 N N . ASN A 1 90 ? 13.25 31.297 9.57 1 71.06 90 ASN A N 1
ATOM 693 C CA . ASN A 1 90 ? 14.008 31.875 10.672 1 71.06 90 ASN A CA 1
ATOM 694 C C . ASN A 1 90 ? 13.172 31.938 11.953 1 71.06 90 ASN A C 1
ATOM 696 O O . ASN A 1 90 ? 13.711 32.156 13.039 1 71.06 90 ASN A O 1
ATOM 700 N N . GLN A 1 91 ? 11.922 31.406 11.812 1 82.19 91 GLN A N 1
ATOM 701 C CA . GLN A 1 91 ? 11.055 31.562 12.977 1 82.19 91 GLN A CA 1
ATOM 702 C C . GLN A 1 91 ? 10.922 30.25 13.742 1 82.19 91 GLN A C 1
ATOM 704 O O . GLN A 1 91 ? 10.531 30.234 14.906 1 82.19 91 GLN A O 1
ATOM 709 N N . PHE A 1 92 ? 11.266 29.203 13.117 1 88.31 92 PHE A N 1
ATOM 710 C CA . PHE A 1 92 ? 11.086 27.906 13.758 1 88.31 92 PHE A CA 1
ATOM 711 C C . PHE A 1 92 ? 12.438 27.266 14.062 1 88.31 92 PHE A C 1
ATOM 713 O O . PHE A 1 92 ? 13.398 27.453 13.312 1 88.31 92 PHE A O 1
ATOM 720 N N . LEU A 1 93 ? 12.531 26.484 15.062 1 82.94 93 LEU A N 1
ATOM 721 C CA . LEU A 1 93 ? 13.758 25.859 15.547 1 82.94 93 LEU A CA 1
ATOM 722 C C . LEU A 1 93 ? 14.242 24.781 14.578 1 82.94 93 LEU A C 1
ATOM 724 O O . LEU A 1 93 ? 13.445 24.016 14.047 1 82.94 93 LEU A O 1
ATOM 728 N N . GLY A 1 94 ? 15.547 24.828 14.406 1 81.81 94 GLY A N 1
ATOM 729 C CA . GLY A 1 94 ? 16.172 23.812 13.562 1 81.81 94 GLY A CA 1
ATOM 730 C C . GLY A 1 94 ? 16.484 22.531 14.305 1 81.81 94 GLY A C 1
ATOM 731 O O . GLY A 1 94 ? 15.664 21.625 14.359 1 81.81 94 GLY A O 1
ATOM 732 N N . GLU A 1 95 ? 17.547 22.656 15.164 1 81.5 95 GLU A N 1
ATOM 733 C CA . GLU A 1 95 ? 17.984 21.469 15.891 1 81.5 95 GLU A CA 1
ATOM 734 C C . GLU A 1 95 ? 17.016 21.125 17.031 1 81.5 95 GLU A C 1
ATOM 736 O O . GLU A 1 95 ? 16.766 21.969 17.891 1 81.5 95 GLU A O 1
ATOM 741 N N . ASP A 1 96 ? 16.359 19.938 16.969 1 83.19 96 ASP A N 1
ATOM 742 C CA . ASP A 1 96 ? 15.438 19.391 17.953 1 83.19 96 ASP A CA 1
ATOM 743 C C . ASP A 1 96 ? 14.109 20.141 17.953 1 83.19 96 ASP A C 1
ATOM 745 O O . ASP A 1 96 ? 13.391 20.156 18.953 1 83.19 96 ASP A O 1
ATOM 749 N N . GLY A 1 97 ? 13.969 20.938 16.922 1 91.44 97 GLY A N 1
ATOM 750 C CA . GLY A 1 97 ? 12.727 21.688 16.797 1 91.44 97 GLY A CA 1
ATOM 751 C C . GLY A 1 97 ? 11.789 21.109 15.75 1 91.44 97 GLY A C 1
ATOM 752 O O . GLY A 1 97 ? 11.945 19.969 15.32 1 91.44 97 GLY A O 1
ATOM 753 N N . LEU A 1 98 ? 10.859 21.828 15.445 1 92.81 98 LEU A N 1
ATOM 754 C CA . LEU A 1 98 ? 9.812 21.422 14.523 1 92.81 98 LEU A CA 1
ATOM 755 C C . LEU A 1 98 ? 10.375 21.172 13.125 1 92.81 98 LEU A C 1
ATOM 757 O O . LEU A 1 98 ? 9.961 20.25 12.438 1 92.81 98 LEU A O 1
ATOM 761 N N . GLN A 1 99 ? 11.344 21.953 12.688 1 92.38 99 GLN A N 1
ATOM 762 C CA . GLN A 1 99 ? 11.93 21.797 11.367 1 92.38 99 GLN A CA 1
ATOM 763 C C . GLN A 1 99 ? 12.633 20.453 11.219 1 92.38 99 GLN A C 1
ATOM 765 O O . GLN A 1 99 ? 12.531 19.797 10.18 1 92.38 99 GLN A O 1
ATOM 770 N N . ASP A 1 100 ? 13.297 20.031 12.266 1 93.62 100 ASP A N 1
ATOM 771 C CA . ASP A 1 100 ? 13.984 18.75 12.258 1 93.62 100 ASP A CA 1
ATOM 772 C C . ASP A 1 100 ? 12.984 17.594 12.156 1 93.62 100 ASP A C 1
ATOM 774 O O . ASP A 1 100 ? 13.25 16.594 11.484 1 93.62 100 ASP A O 1
ATOM 778 N N . ILE A 1 101 ? 11.945 17.703 12.859 1 94.94 101 ILE A N 1
ATOM 779 C CA . ILE A 1 101 ? 10.914 16.672 12.82 1 94.94 101 ILE A CA 1
ATOM 780 C C . ILE A 1 101 ? 10.352 16.547 11.406 1 94.94 101 ILE A C 1
ATOM 782 O O . ILE A 1 101 ? 10.195 15.445 10.891 1 94.94 101 ILE A O 1
ATOM 786 N N . PHE A 1 102 ? 10.094 17.641 10.742 1 94.69 102 PHE A N 1
ATOM 787 C CA . PHE A 1 102 ? 9.531 17.625 9.391 1 94.69 102 PHE A CA 1
ATOM 788 C C . PHE A 1 102 ? 10.57 17.125 8.391 1 94.69 102 PHE A C 1
ATOM 790 O O . PHE A 1 102 ? 10.227 16.469 7.406 1 94.69 102 PHE A O 1
ATOM 797 N N . TYR A 1 103 ? 11.828 17.453 8.68 1 94.5 103 TYR A N 1
ATOM 798 C CA . TYR A 1 103 ? 12.898 16.875 7.879 1 94.5 103 TYR A CA 1
ATOM 799 C C . TYR A 1 103 ? 12.898 15.352 7.984 1 94.5 103 TYR A C 1
ATOM 801 O O . TYR A 1 103 ? 13.039 14.648 6.977 1 94.5 103 TYR A O 1
ATOM 809 N N . SER A 1 104 ? 12.75 14.898 9.188 1 95.75 104 SER A N 1
ATOM 810 C CA . SER A 1 104 ? 12.695 13.461 9.422 1 95.75 104 SER A CA 1
ATOM 811 C C . SER A 1 104 ? 11.5 12.836 8.719 1 95.75 104 SER A C 1
ATOM 813 O O . SER A 1 104 ? 11.602 11.742 8.156 1 95.75 104 SER A O 1
ATOM 815 N N . ILE A 1 105 ? 10.383 13.508 8.742 1 96.31 105 ILE A N 1
ATOM 816 C CA . ILE A 1 105 ? 9.188 13 8.094 1 96.31 105 ILE A CA 1
ATOM 817 C C . ILE A 1 105 ? 9.438 12.836 6.594 1 96.31 105 ILE A C 1
ATOM 819 O O . ILE A 1 105 ? 9.094 11.812 6.004 1 96.31 105 ILE A O 1
ATOM 823 N N . ARG A 1 106 ? 10.047 13.836 5.992 1 96.06 106 ARG A N 1
ATOM 824 C CA . ARG A 1 106 ? 10.352 13.781 4.566 1 96.06 106 ARG A CA 1
ATOM 825 C C . ARG A 1 106 ? 11.281 12.625 4.242 1 96.06 106 ARG A C 1
ATOM 827 O O . ARG A 1 106 ? 11 11.82 3.354 1 96.06 106 ARG A O 1
ATOM 834 N N . GLU A 1 107 ? 12.359 12.461 5.008 1 95.62 107 GLU A N 1
ATOM 835 C CA . GLU A 1 107 ? 13.359 11.438 4.758 1 95.62 107 GLU A CA 1
ATOM 836 C C . GLU A 1 107 ? 12.805 10.039 5.02 1 95.62 107 GLU A C 1
ATOM 838 O O . GLU A 1 107 ? 13.039 9.117 4.238 1 95.62 107 GLU A O 1
ATOM 843 N N . LYS A 1 108 ? 12.148 9.93 6.133 1 96.88 108 LYS A N 1
ATOM 844 C CA . LYS A 1 108 ? 11.602 8.625 6.496 1 96.88 108 LYS A CA 1
ATOM 845 C C . LYS A 1 108 ? 10.492 8.203 5.535 1 96.88 108 LYS A C 1
ATOM 847 O O . LYS A 1 108 ? 10.297 7.012 5.293 1 96.88 108 LYS A O 1
ATOM 852 N N . SER A 1 109 ? 9.711 9.156 4.984 1 96.94 109 SER A N 1
ATOM 853 C CA . SER A 1 109 ? 8.75 8.828 3.941 1 96.94 109 SER A CA 1
ATOM 854 C C . SER A 1 109 ? 9.438 8.203 2.732 1 96.94 109 SER A C 1
ATOM 856 O O . SER A 1 109 ? 8.93 7.246 2.145 1 96.94 109 SER A O 1
ATOM 858 N N . ARG A 1 110 ? 10.617 8.703 2.396 1 96.12 110 ARG A N 1
ATOM 859 C CA . ARG A 1 110 ? 11.398 8.148 1.294 1 96.12 110 ARG A CA 1
ATOM 860 C C . ARG A 1 110 ? 11.922 6.758 1.64 1 96.12 110 ARG A C 1
ATOM 862 O O . ARG A 1 110 ? 11.945 5.871 0.787 1 96.12 110 ARG A O 1
ATOM 869 N N . THR A 1 111 ? 12.367 6.613 2.85 1 97.56 111 THR A N 1
ATOM 870 C CA . THR A 1 111 ? 12.836 5.309 3.309 1 97.56 111 THR A CA 1
ATOM 871 C C . THR A 1 111 ? 11.719 4.273 3.219 1 97.56 111 THR A C 1
ATOM 873 O O . THR A 1 111 ? 11.953 3.143 2.785 1 97.56 111 THR A O 1
ATOM 876 N N . ILE A 1 112 ? 10.531 4.641 3.65 1 97.88 112 ILE A N 1
ATOM 877 C CA . ILE A 1 112 ? 9.383 3.746 3.574 1 97.88 112 ILE A CA 1
ATOM 878 C C . ILE A 1 112 ? 9.094 3.4 2.115 1 97.88 112 ILE A C 1
ATOM 880 O O . ILE A 1 112 ? 8.812 2.244 1.79 1 97.88 112 ILE A O 1
ATOM 884 N N . ALA A 1 113 ? 9.188 4.383 1.222 1 98.06 113 ALA A N 1
ATOM 885 C CA . ALA A 1 113 ? 9.008 4.145 -0.208 1 98.06 113 ALA A CA 1
ATOM 886 C C . ALA A 1 113 ? 10.008 3.113 -0.722 1 98.06 113 ALA A C 1
ATOM 888 O O . ALA A 1 113 ? 9.648 2.221 -1.494 1 98.06 113 ALA A O 1
ATOM 889 N N . ASP A 1 114 ? 11.188 3.162 -0.277 1 98 114 ASP A N 1
ATOM 890 C CA . ASP A 1 114 ? 12.234 2.234 -0.693 1 98 114 ASP A CA 1
ATOM 891 C C . ASP A 1 114 ? 11.93 0.813 -0.231 1 98 114 ASP A C 1
ATOM 893 O O . ASP A 1 114 ? 12.188 -0.151 -0.954 1 98 114 ASP A O 1
ATOM 897 N N . HIS A 1 115 ? 11.445 0.689 0.985 1 98.06 115 HIS A N 1
ATOM 898 C CA . HIS A 1 115 ? 11.078 -0.634 1.479 1 98.06 115 HIS A CA 1
ATOM 899 C C . HIS A 1 115 ? 10.008 -1.271 0.6 1 98.06 115 HIS A C 1
ATOM 901 O O . HIS A 1 115 ? 10.109 -2.451 0.253 1 98.06 115 HIS A O 1
ATOM 907 N N . HIS A 1 116 ? 9 -0.51 0.243 1 98.12 116 HIS A N 1
ATOM 908 C CA . HIS A 1 116 ? 7.941 -1.013 -0.63 1 98.12 116 HIS A CA 1
ATOM 909 C C . HIS A 1 116 ? 8.492 -1.369 -2.008 1 98.12 116 HIS A C 1
ATOM 911 O O . HIS A 1 116 ? 8.125 -2.4 -2.578 1 98.12 116 HIS A O 1
ATOM 917 N N . ALA A 1 117 ? 9.359 -0.509 -2.555 1 98.25 117 ALA A N 1
ATOM 918 C CA . ALA A 1 117 ? 9.961 -0.759 -3.863 1 98.25 117 ALA A CA 1
ATOM 919 C C . ALA A 1 117 ? 10.797 -2.035 -3.848 1 98.25 117 ALA A C 1
ATOM 921 O O . ALA A 1 117 ? 10.758 -2.822 -4.797 1 98.25 117 ALA A O 1
ATOM 922 N N . ASN A 1 118 ? 11.539 -2.211 -2.826 1 98.12 118 ASN A N 1
ATOM 923 C CA . ASN A 1 118 ? 12.375 -3.398 -2.695 1 98.12 118 ASN A CA 1
ATOM 924 C C . ASN A 1 118 ? 11.531 -4.672 -2.627 1 98.12 118 ASN A C 1
ATOM 926 O O . ASN A 1 118 ? 11.883 -5.684 -3.234 1 98.12 118 ASN A O 1
ATOM 930 N N . LEU A 1 119 ? 10.492 -4.641 -1.848 1 98.06 119 LEU A N 1
ATOM 931 C CA . LEU A 1 119 ? 9.617 -5.801 -1.794 1 98.06 119 LEU A CA 1
ATOM 932 C C . LEU A 1 119 ? 9.023 -6.102 -3.168 1 98.06 119 LEU A C 1
ATOM 934 O O . LEU A 1 119 ? 8.961 -7.258 -3.584 1 98.06 119 LEU A O 1
ATOM 938 N N . ALA A 1 120 ? 8.562 -5.066 -3.885 1 98.25 120 ALA A N 1
ATOM 939 C CA . ALA A 1 120 ? 8.008 -5.242 -5.223 1 98.25 120 ALA A CA 1
ATOM 940 C C . ALA A 1 120 ? 9.008 -5.926 -6.152 1 98.25 120 ALA A C 1
ATOM 942 O O . ALA A 1 120 ? 8.656 -6.859 -6.875 1 98.25 120 ALA A O 1
ATOM 943 N N . LYS A 1 121 ? 10.227 -5.527 -6.113 1 97.94 121 LYS A N 1
ATOM 944 C CA . LYS A 1 121 ? 11.281 -6.094 -6.941 1 97.94 121 LYS A CA 1
ATOM 945 C C . LYS A 1 121 ? 11.539 -7.555 -6.578 1 97.94 121 LYS A C 1
ATOM 947 O O . LYS A 1 121 ? 11.742 -8.391 -7.461 1 97.94 121 LYS A O 1
ATOM 952 N N . THR A 1 122 ? 11.555 -7.793 -5.328 1 97.62 122 THR A N 1
ATOM 953 C CA . THR A 1 122 ? 11.781 -9.156 -4.867 1 97.62 122 THR A CA 1
ATOM 954 C C . THR A 1 122 ? 10.641 -10.07 -5.301 1 97.62 122 THR A C 1
ATOM 956 O O . THR A 1 122 ? 10.875 -11.195 -5.762 1 97.62 122 THR A O 1
ATOM 959 N N . VAL A 1 123 ? 9.391 -9.602 -5.109 1 98.25 123 VAL A N 1
ATOM 960 C CA . VAL A 1 123 ? 8.234 -10.391 -5.512 1 98.25 123 VAL A CA 1
ATOM 961 C C . VAL A 1 123 ? 8.289 -10.664 -7.012 1 98.25 123 VAL A C 1
ATOM 963 O O . VAL A 1 123 ? 8.094 -11.805 -7.449 1 98.25 123 VAL A O 1
ATOM 966 N N . GLU A 1 124 ? 8.633 -9.742 -7.816 1 97.38 124 GLU A N 1
ATOM 967 C CA . GLU A 1 124 ? 8.711 -9.898 -9.266 1 97.38 124 GLU A CA 1
ATOM 968 C C . GLU A 1 124 ? 9.883 -10.781 -9.664 1 97.38 124 GLU A C 1
ATOM 970 O O . GLU A 1 124 ? 9.734 -11.688 -10.492 1 97.38 124 GLU A O 1
ATOM 975 N N . GLY A 1 125 ? 11 -10.547 -9.07 1 95.88 125 GLY A N 1
ATOM 976 C CA . GLY A 1 125 ? 12.227 -11.219 -9.469 1 95.88 125 GLY A CA 1
ATOM 977 C C . GLY A 1 125 ? 12.336 -12.633 -8.938 1 95.88 125 GLY A C 1
ATOM 978 O O . GLY A 1 125 ? 12.797 -13.531 -9.648 1 95.88 125 GLY A O 1
ATOM 979 N N . SER A 1 126 ? 11.906 -12.914 -7.762 1 95.88 126 SER A N 1
ATOM 980 C CA . SER A 1 126 ? 12.133 -14.211 -7.137 1 95.88 126 SER A CA 1
ATOM 981 C C . SER A 1 126 ? 10.875 -15.07 -7.18 1 95.88 126 SER A C 1
ATOM 983 O O . SER A 1 126 ? 10.945 -16.281 -7.434 1 95.88 126 SER A O 1
ATOM 985 N N . ILE A 1 127 ? 9.742 -14.477 -7.027 1 98.06 127 ILE A N 1
ATOM 986 C CA . ILE A 1 127 ? 8.523 -15.266 -6.898 1 98.06 127 ILE A CA 1
ATOM 987 C C . ILE A 1 127 ? 7.848 -15.406 -8.266 1 98.06 127 ILE A C 1
ATOM 989 O O . ILE A 1 127 ? 7.641 -16.516 -8.75 1 98.06 127 ILE A O 1
ATOM 993 N N . VAL A 1 128 ? 7.555 -14.281 -8.977 1 98.5 128 VAL A N 1
ATOM 994 C CA . VAL A 1 128 ? 6.844 -14.297 -10.25 1 98.5 128 VAL A CA 1
ATOM 995 C C . VAL A 1 128 ? 7.68 -15.023 -11.305 1 98.5 128 VAL A C 1
ATOM 997 O O . VAL A 1 128 ? 7.168 -15.867 -12.039 1 98.5 128 VAL A O 1
ATOM 1000 N N . GLN A 1 129 ? 8.961 -14.789 -11.305 1 97.75 129 GLN A N 1
ATOM 1001 C CA . GLN A 1 129 ? 9.836 -15.445 -12.266 1 97.75 129 GLN A CA 1
ATOM 1002 C C . GLN A 1 129 ? 9.906 -16.953 -12 1 97.75 129 GLN A C 1
ATOM 1004 O O . GLN A 1 129 ? 9.891 -17.75 -12.938 1 97.75 129 GLN A O 1
ATOM 1009 N N . HIS A 1 130 ? 9.984 -17.297 -10.742 1 97.88 130 HIS A N 1
ATOM 1010 C CA . HIS A 1 130 ? 9.992 -18.703 -10.367 1 97.88 130 HIS A CA 1
ATOM 1011 C C . HIS A 1 130 ? 8.703 -19.406 -10.797 1 97.88 130 HIS A C 1
ATOM 1013 O O . HIS A 1 130 ? 8.742 -20.516 -11.32 1 97.88 130 HIS A O 1
ATOM 1019 N N . LEU A 1 131 ? 7.586 -18.781 -10.625 1 98.5 131 LEU A N 1
ATOM 1020 C CA . LEU A 1 131 ? 6.297 -19.359 -10.992 1 98.5 131 LEU A CA 1
ATOM 1021 C C . LEU A 1 131 ? 6.16 -19.453 -12.508 1 98.5 131 LEU A C 1
ATOM 1023 O O . LEU A 1 131 ? 5.539 -20.391 -13.023 1 98.5 131 LEU A O 1
ATOM 1027 N N . HIS A 1 132 ? 6.793 -18.484 -13.266 1 98.5 132 HIS A N 1
ATOM 1028 C CA . HIS A 1 132 ? 6.824 -18.594 -14.719 1 98.5 132 HIS A CA 1
ATOM 1029 C C . HIS A 1 132 ? 7.629 -19.797 -15.172 1 98.5 132 HIS A C 1
ATOM 1031 O O . HIS A 1 132 ? 7.23 -20.5 -16.109 1 98.5 132 HIS A O 1
ATOM 1037 N N . LYS A 1 133 ? 8.711 -20 -14.516 1 98.44 133 LYS A N 1
ATOM 1038 C CA . LYS A 1 133 ? 9.516 -21.188 -14.805 1 98.44 133 LYS A CA 1
ATOM 1039 C C . LYS A 1 133 ? 8.734 -22.469 -14.516 1 98.44 133 LYS A C 1
ATOM 1041 O O . LYS A 1 133 ? 8.766 -23.406 -15.305 1 98.44 133 LYS A O 1
ATOM 1046 N N . LEU A 1 134 ? 8.039 -22.469 -13.383 1 98.62 134 LEU A N 1
ATOM 1047 C CA . LEU A 1 134 ? 7.219 -23.625 -13.008 1 98.62 134 LEU A CA 1
ATOM 1048 C C . LEU A 1 134 ? 6.137 -23.875 -14.055 1 98.62 134 LEU A C 1
ATOM 1050 O O . LEU A 1 134 ? 5.906 -25.016 -14.453 1 98.62 134 LEU A O 1
ATOM 1054 N N . LYS A 1 135 ? 5.477 -22.859 -14.555 1 98.56 135 LYS A N 1
ATOM 1055 C CA . LYS A 1 135 ? 4.445 -22.984 -15.578 1 98.56 135 LYS A CA 1
ATOM 1056 C C . LYS A 1 135 ? 5.008 -23.578 -16.859 1 98.56 135 LYS A C 1
ATOM 1058 O O . LYS A 1 135 ? 4.375 -24.438 -17.484 1 98.56 135 LYS A O 1
ATOM 1063 N N . ALA A 1 136 ? 6.219 -23.172 -17.219 1 98.38 136 ALA A N 1
ATOM 1064 C CA . ALA A 1 136 ? 6.883 -23.703 -18.422 1 98.38 136 ALA A CA 1
ATOM 1065 C C . ALA A 1 136 ? 7.203 -25.188 -18.25 1 98.38 136 ALA A C 1
ATOM 1067 O O . ALA A 1 136 ? 7.059 -25.969 -19.188 1 98.38 136 ALA A O 1
ATOM 1068 N N . GLU A 1 137 ? 7.598 -25.547 -17.047 1 98.56 137 GLU A N 1
ATOM 1069 C CA . GLU A 1 137 ? 7.887 -26.953 -16.75 1 98.56 137 GLU A CA 1
ATOM 1070 C C . GLU A 1 137 ? 6.621 -27.797 -16.828 1 98.56 137 GLU A C 1
ATOM 1072 O O . GLU A 1 137 ? 6.652 -28.938 -17.312 1 98.56 137 GLU A O 1
ATOM 1077 N N . ILE A 1 138 ? 5.52 -27.297 -16.344 1 98.5 138 ILE A N 1
ATOM 1078 C CA . ILE A 1 138 ? 4.246 -28 -16.391 1 98.5 138 ILE A CA 1
ATOM 1079 C C . ILE A 1 138 ? 3.822 -28.203 -17.844 1 98.5 138 ILE A C 1
ATOM 1081 O O . ILE A 1 138 ? 3.402 -29.297 -18.234 1 98.5 138 ILE A O 1
ATOM 1085 N N . LYS A 1 139 ? 4.016 -27.156 -18.672 1 97.94 139 LYS A N 1
ATOM 1086 C CA . LYS A 1 139 ? 3.684 -27.25 -20.078 1 97.94 139 LYS A CA 1
ATOM 1087 C C . LYS A 1 139 ? 4.539 -28.312 -20.781 1 97.94 139 LYS A C 1
ATOM 1089 O O . LYS A 1 139 ? 4.035 -29.078 -21.594 1 97.94 139 LYS A O 1
ATOM 1094 N N . ALA A 1 140 ? 5.816 -28.344 -20.438 1 97.81 140 ALA A N 1
ATOM 1095 C CA . ALA A 1 140 ? 6.723 -29.344 -21 1 97.81 140 ALA A CA 1
ATOM 1096 C C . ALA A 1 140 ? 6.316 -30.75 -20.578 1 97.81 140 ALA A C 1
ATOM 1098 O O . ALA A 1 140 ? 6.371 -31.688 -21.375 1 97.81 140 ALA A O 1
ATOM 1099 N N . HIS A 1 141 ? 5.891 -30.875 -19.312 1 97.62 141 HIS A N 1
ATOM 1100 C CA . HIS A 1 141 ? 5.453 -32.156 -18.812 1 97.62 141 HIS A CA 1
ATOM 1101 C C . HIS A 1 141 ? 4.219 -32.656 -19.547 1 97.62 141 HIS A C 1
ATOM 1103 O O . HIS A 1 141 ? 4.129 -33.844 -19.922 1 97.62 141 HIS A O 1
ATOM 1109 N N . ILE A 1 142 ? 3.275 -31.781 -19.844 1 96 142 ILE A N 1
ATOM 1110 C CA . ILE A 1 142 ? 2.064 -32.094 -20.594 1 96 142 ILE A CA 1
ATOM 1111 C C . ILE A 1 142 ? 2.436 -32.594 -21.984 1 96 142 ILE A C 1
ATOM 1113 O O . ILE A 1 142 ? 1.928 -33.594 -22.469 1 96 142 ILE A O 1
ATOM 1117 N N . ARG A 1 143 ? 3.363 -31.891 -22.672 1 95.19 143 ARG A N 1
ATOM 1118 C CA . ARG A 1 143 ? 3.805 -32.25 -24.016 1 95.19 143 ARG A CA 1
ATOM 1119 C C . ARG A 1 143 ? 4.484 -33.625 -24.031 1 95.19 143 ARG A C 1
ATOM 1121 O O . ARG A 1 143 ? 4.266 -34.438 -24.938 1 95.19 143 ARG A O 1
ATOM 1128 N N . ASN A 1 144 ? 5.27 -33.875 -23.016 1 93.88 144 ASN A N 1
ATOM 1129 C CA . ASN A 1 144 ? 5.961 -35.156 -22.906 1 93.88 144 ASN A CA 1
ATOM 1130 C C . ASN A 1 144 ? 4.98 -36.312 -22.734 1 93.88 144 ASN A C 1
ATOM 1132 O O . ASN A 1 144 ? 5.133 -37.375 -23.359 1 93.88 144 ASN A O 1
ATOM 1136 N N . VAL A 1 145 ? 3.994 -36.094 -21.875 1 91.88 145 VAL A N 1
ATOM 1137 C CA . VAL A 1 145 ? 2.982 -37.125 -21.641 1 91.88 145 VAL A CA 1
ATOM 1138 C C . VAL A 1 145 ? 2.219 -37.406 -22.938 1 91.88 145 VAL A C 1
ATOM 1140 O O . VAL A 1 145 ? 1.969 -38.562 -23.281 1 91.88 145 VAL A O 1
ATOM 1143 N N . GLN A 1 146 ? 1.901 -36.406 -23.734 1 88.56 146 GLN A N 1
ATOM 1144 C CA . GLN A 1 146 ? 1.173 -36.531 -24.984 1 88.56 146 GLN A CA 1
ATOM 1145 C C . GLN A 1 146 ? 2.004 -37.25 -26.031 1 88.56 146 GLN A C 1
ATOM 1147 O O . GLN A 1 146 ? 1.504 -38.156 -26.703 1 88.56 146 GLN A O 1
ATOM 1152 N N . GLN A 1 147 ? 3.262 -36.969 -26.156 1 89 147 GLN A N 1
ATOM 1153 C CA . GLN A 1 147 ? 4.137 -37.531 -27.188 1 89 147 GLN A CA 1
ATOM 1154 C C . GLN A 1 147 ? 4.465 -39 -26.891 1 89 147 GLN A C 1
ATOM 1156 O O . GLN A 1 147 ? 4.395 -39.844 -27.781 1 89 147 GLN A O 1
ATOM 1161 N N . ASP A 1 148 ? 4.777 -39.312 -25.641 1 84.69 148 ASP A N 1
ATOM 1162 C CA . ASP A 1 148 ? 5.18 -40.656 -25.281 1 84.69 148 ASP A CA 1
ATOM 1163 C C . ASP A 1 148 ? 4.012 -41.656 -25.406 1 84.69 148 ASP A C 1
ATOM 1165 O O . ASP A 1 148 ? 4.168 -42.75 -25.953 1 84.69 148 ASP A O 1
ATOM 1169 N N . THR A 1 149 ? 2.865 -41.281 -24.922 1 81.69 149 THR A N 1
ATOM 1170 C CA . THR A 1 149 ? 1.71 -42.188 -24.953 1 81.69 149 THR A CA 1
ATOM 1171 C C . THR A 1 149 ? 1.153 -42.281 -26.375 1 81.69 149 THR A C 1
ATOM 1173 O O . THR A 1 149 ? 0.709 -43.344 -26.797 1 81.69 149 THR A O 1
ATOM 1176 N N . GLY A 1 150 ? 1.244 -41.188 -27.156 1 82.5 150 GLY A N 1
ATOM 1177 C CA . GLY A 1 150 ? 0.75 -41.188 -28.516 1 82.5 150 GLY A CA 1
ATOM 1178 C C . GLY A 1 150 ? 1.535 -42.125 -29.438 1 82.5 150 GLY A C 1
ATOM 1179 O O . GLY A 1 150 ? 0.951 -42.875 -30.203 1 82.5 150 GLY A O 1
ATOM 1180 N N . ARG A 1 151 ? 2.803 -42.188 -29.344 1 85.5 151 ARG A N 1
ATOM 1181 C CA . ARG A 1 151 ? 3.664 -43 -30.172 1 85.5 151 ARG A CA 1
ATOM 1182 C C . ARG A 1 151 ? 3.418 -44.5 -29.906 1 85.5 151 ARG A C 1
ATOM 1184 O O . ARG A 1 151 ? 3.236 -45.281 -30.844 1 85.5 151 ARG A O 1
ATOM 1191 N N . LEU A 1 152 ? 3.408 -44.875 -28.641 1 85.75 152 LEU A N 1
ATOM 1192 C CA . LEU A 1 152 ? 3.248 -46.281 -28.266 1 85.75 152 LEU A CA 1
ATOM 1193 C C . LEU A 1 152 ? 1.835 -46.75 -28.578 1 85.75 152 LEU A C 1
ATOM 1195 O O . LEU A 1 152 ? 1.647 -47.875 -29.016 1 85.75 152 LEU A O 1
ATOM 1199 N N . ALA A 1 153 ? 0.832 -45.875 -28.344 1 85.19 153 ALA A N 1
ATOM 1200 C CA . ALA A 1 153 ? -0.55 -46.219 -28.656 1 85.19 153 ALA A CA 1
ATOM 1201 C C . ALA A 1 153 ? -0.729 -46.438 -30.156 1 85.19 153 ALA A C 1
ATOM 1203 O O . ALA A 1 153 ? -1.431 -47.375 -30.562 1 85.19 153 ALA A O 1
ATOM 1204 N N . ASN A 1 154 ? -0.054 -45.656 -30.969 1 86.69 154 ASN A N 1
ATOM 1205 C CA . ASN A 1 154 ? -0.113 -45.844 -32.438 1 86.69 154 ASN A CA 1
ATOM 1206 C C . ASN A 1 154 ? 0.539 -47.156 -32.844 1 86.69 154 ASN A C 1
ATOM 1208 O O . ASN A 1 154 ? 0.035 -47.844 -33.75 1 86.69 154 ASN A O 1
ATOM 1212 N N . SER A 1 155 ? 1.625 -47.5 -32.188 1 90.81 155 SER A N 1
ATOM 1213 C CA . SER A 1 155 ? 2.303 -48.75 -32.469 1 90.81 155 SER A CA 1
ATOM 1214 C C . SER A 1 155 ? 1.411 -49.969 -32.156 1 90.81 155 SER A C 1
ATOM 1216 O O . SER A 1 155 ? 1.325 -50.906 -32.938 1 90.81 155 SER A O 1
ATOM 1218 N N . VAL A 1 156 ? 0.755 -49.906 -30.984 1 90.38 156 VAL A N 1
ATOM 1219 C CA . VAL A 1 156 ? -0.137 -50.969 -30.578 1 90.38 156 VAL A CA 1
ATOM 1220 C C . VAL A 1 156 ? -1.305 -51.094 -31.562 1 90.38 156 VAL A C 1
ATOM 1222 O O . VAL A 1 156 ? -1.705 -52.188 -31.953 1 90.38 156 VAL A O 1
ATOM 1225 N N . ALA A 1 157 ? -1.841 -49.969 -32.031 1 88.19 157 ALA A N 1
ATOM 1226 C CA . ALA A 1 157 ? -2.961 -49.969 -32.969 1 88.19 157 ALA A CA 1
ATOM 1227 C C . ALA A 1 157 ? -2.572 -50.594 -34.281 1 88.19 157 ALA A C 1
ATOM 1229 O O . ALA A 1 157 ? -3.355 -51.344 -34.875 1 88.19 157 ALA A O 1
ATOM 1230 N N . ARG A 1 158 ? -1.354 -50.312 -34.75 1 92.44 158 ARG A N 1
ATOM 1231 C CA . ARG A 1 158 ? -0.861 -50.875 -36 1 92.44 158 ARG A CA 1
ATOM 1232 C C . ARG A 1 158 ? -0.728 -52.375 -35.875 1 92.44 158 ARG A C 1
ATOM 1234 O O . ARG A 1 158 ? -1.156 -53.125 -36.781 1 92.44 158 ARG A O 1
ATOM 1241 N N . GLU A 1 159 ? -0.132 -52.844 -34.688 1 93.69 159 GLU A N 1
ATOM 1242 C CA . GLU A 1 159 ? 0.048 -54.281 -34.5 1 93.69 159 GLU A CA 1
ATOM 1243 C C . GLU A 1 159 ? -1.295 -54.969 -34.375 1 93.69 159 GLU A C 1
ATOM 1245 O O . GLU A 1 159 ? -1.453 -56.094 -34.875 1 93.69 159 GLU A O 1
ATOM 1250 N N . ARG A 1 160 ? -2.262 -54.375 -33.75 1 91.75 160 ARG A N 1
ATOM 1251 C CA . ARG A 1 160 ? -3.59 -54.969 -33.625 1 91.75 160 ARG A CA 1
ATOM 1252 C C . ARG A 1 160 ? -4.281 -55.125 -34.969 1 91.75 160 ARG A C 1
ATOM 1254 O O . ARG A 1 160 ? -4.949 -56.125 -35.219 1 91.75 160 ARG A O 1
ATOM 1261 N N . GLU A 1 161 ? -4.09 -54.156 -35.812 1 93.12 161 GLU A N 1
ATOM 1262 C CA . GLU A 1 161 ? -4.672 -54.188 -37.156 1 93.12 161 GLU A CA 1
ATOM 1263 C C . GLU A 1 161 ? -4.09 -55.344 -37.969 1 93.12 161 GLU A C 1
ATOM 1265 O O . GLU A 1 161 ? -4.824 -56.062 -38.656 1 93.12 161 GLU A O 1
ATOM 1270 N N . VAL A 1 162 ? -2.773 -55.562 -37.906 1 96 162 VAL A N 1
ATOM 1271 C CA . VAL A 1 162 ? -2.1 -56.625 -38.625 1 96 162 VAL A CA 1
ATOM 1272 C C . VAL A 1 162 ? -2.547 -58 -38.094 1 96 162 VAL A C 1
ATOM 1274 O O . VAL A 1 162 ? -2.791 -58.938 -38.875 1 96 162 VAL A O 1
ATOM 1277 N N . SER A 1 163 ? -2.691 -58.062 -36.75 1 95.56 163 SER A N 1
ATOM 1278 C CA . SER A 1 163 ? -3.129 -59.312 -36.125 1 95.56 163 SER A CA 1
ATOM 1279 C C . SER A 1 163 ? -4.535 -59.688 -36.594 1 95.56 163 SER A C 1
ATOM 1281 O O . SER A 1 163 ? -4.801 -60.875 -36.906 1 95.56 163 SER A O 1
ATOM 1283 N N . THR A 1 164 ? -5.422 -58.75 -36.625 1 94.69 164 THR A N 1
ATOM 1284 C CA . THR A 1 164 ? -6.789 -59 -37.062 1 94.69 164 THR A CA 1
ATOM 1285 C C . THR A 1 164 ? -6.82 -59.5 -38.5 1 94.69 164 THR A C 1
ATOM 1287 O O . THR A 1 164 ? -7.566 -60.406 -38.844 1 94.69 164 THR A O 1
ATOM 1290 N N . LYS A 1 165 ? -6.035 -58.875 -39.375 1 95.94 165 LYS A N 1
ATOM 1291 C CA . LYS A 1 165 ? -5.945 -59.312 -40.75 1 95.94 165 LYS A CA 1
ATOM 1292 C C . LYS A 1 165 ? -5.418 -60.719 -40.875 1 95.94 165 LYS A C 1
ATOM 1294 O O . LYS A 1 165 ? -5.945 -61.531 -41.656 1 95.94 165 LYS A O 1
ATOM 1299 N N . MET A 1 166 ? -4.387 -61.062 -40.094 1 96.12 166 MET A N 1
ATOM 1300 C CA . MET A 1 166 ? -3.762 -62.375 -40.156 1 96.12 166 MET A CA 1
ATOM 1301 C C . MET A 1 166 ? -4.703 -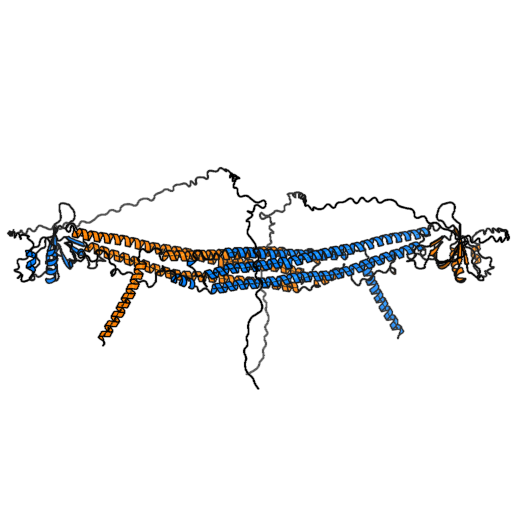63.469 -39.625 1 96.12 166 MET A C 1
ATOM 1303 O O . MET A 1 166 ? -4.707 -64.562 -40.125 1 96.12 166 MET A O 1
ATOM 1307 N N . ILE A 1 167 ? -5.496 -63.094 -38.625 1 95.94 167 ILE A N 1
ATOM 1308 C CA . ILE A 1 167 ? -6.488 -64 -38.094 1 95.94 167 ILE A CA 1
ATOM 1309 C C . ILE A 1 167 ? -7.562 -64.312 -39.156 1 95.94 167 ILE A C 1
ATOM 1311 O O . ILE A 1 167 ? -8.008 -65.438 -39.312 1 95.94 167 ILE A O 1
ATOM 1315 N N . SER A 1 168 ? -7.945 -63.25 -39.875 1 95.81 168 SER A N 1
ATOM 1316 C CA . SER A 1 168 ? -8.898 -63.438 -40.969 1 95.81 168 SER A CA 1
ATOM 1317 C C . SER A 1 168 ? -8.32 -64.312 -42.062 1 95.81 168 SER A C 1
ATOM 1319 O O . SER A 1 168 ? -9.023 -65.125 -42.656 1 95.81 168 SER A O 1
ATOM 1321 N N . ASP A 1 169 ? -7.043 -64.062 -42.406 1 95.75 169 ASP A N 1
ATOM 1322 C CA . ASP A 1 169 ? -6.363 -64.875 -43.406 1 95.75 169 ASP A CA 1
ATOM 1323 C C . ASP A 1 169 ? -6.332 -66.375 -42.969 1 95.75 169 ASP A C 1
ATOM 1325 O O . ASP A 1 169 ? -6.473 -67.25 -43.812 1 95.75 169 ASP A O 1
ATOM 1329 N N . LEU A 1 170 ? -6.117 -66.562 -41.719 1 96.25 170 LEU A N 1
ATOM 1330 C CA . LEU A 1 170 ? -6.133 -67.938 -41.188 1 96.25 170 LEU A CA 1
ATOM 1331 C C . LEU A 1 170 ? -7.5 -68.562 -41.406 1 96.25 170 LEU A C 1
ATOM 1333 O O . LEU A 1 170 ? -7.59 -69.688 -41.875 1 96.25 170 LEU A O 1
ATOM 1337 N N . ALA A 1 171 ? -8.555 -67.875 -41.062 1 95.25 171 ALA A N 1
ATOM 1338 C CA . ALA A 1 171 ? -9.914 -68.375 -41.281 1 95.25 171 ALA A CA 1
ATOM 1339 C C . ALA A 1 171 ? -10.164 -68.688 -42.75 1 95.25 171 ALA A C 1
ATOM 1341 O O . ALA A 1 171 ? -10.773 -69.688 -43.062 1 95.25 171 ALA A O 1
ATOM 1342 N N . ARG A 1 172 ? -9.695 -67.812 -43.562 1 94.94 172 ARG A N 1
ATOM 1343 C CA . ARG A 1 172 ? -9.836 -68.062 -45 1 94.94 172 ARG A CA 1
ATOM 1344 C C . ARG A 1 172 ? -9.078 -69.312 -45.438 1 94.94 172 ARG A C 1
ATOM 1346 O O . ARG A 1 172 ? -9.57 -70.062 -46.25 1 94.94 172 ARG A O 1
ATOM 1353 N N . SER A 1 173 ? -7.875 -69.5 -44.906 1 96 173 SER A N 1
ATOM 1354 C CA . SER A 1 173 ? -7.051 -70.625 -45.25 1 96 173 SER A CA 1
ATOM 1355 C C . SER A 1 173 ? -7.727 -71.938 -44.812 1 96 173 SER A C 1
ATOM 1357 O O . SER A 1 173 ? -7.691 -72.938 -45.562 1 96 173 SER A O 1
ATOM 1359 N N . ILE A 1 174 ? -8.352 -71.938 -43.688 1 96.38 174 ILE A N 1
ATOM 1360 C CA . ILE A 1 174 ? -9.047 -73.125 -43.156 1 96.38 174 ILE A CA 1
ATOM 1361 C C . ILE A 1 174 ? -10.242 -73.438 -44.062 1 96.38 174 ILE A C 1
ATOM 1363 O O . ILE A 1 174 ? -10.461 -74.562 -44.438 1 96.38 174 ILE A O 1
ATOM 1367 N N . THR A 1 175 ? -10.961 -72.438 -44.438 1 95.75 175 THR A N 1
ATOM 1368 C CA . THR A 1 175 ? -12.117 -72.625 -45.312 1 95.75 175 THR A CA 1
ATOM 1369 C C . THR A 1 175 ? -11.695 -73.125 -46.688 1 95.75 175 THR A C 1
ATOM 1371 O O . THR A 1 175 ? -12.344 -74 -47.25 1 95.75 175 THR A O 1
ATOM 1374 N N . LEU A 1 176 ? -10.672 -72.562 -47.188 1 95.12 176 LEU A N 1
ATOM 1375 C CA . LEU A 1 176 ? -10.156 -73 -48.5 1 95.12 176 LEU A CA 1
ATOM 1376 C C . LEU A 1 176 ? -9.773 -74.5 -48.469 1 95.12 176 LEU A C 1
ATOM 1378 O O . LEU A 1 176 ? -10.078 -75.188 -49.438 1 95.12 176 LEU A O 1
ATOM 1382 N N . LEU A 1 177 ? -9.07 -74.938 -47.438 1 95.19 177 LEU A N 1
ATOM 1383 C CA . LEU A 1 177 ? -8.664 -76.312 -47.312 1 95.19 177 LEU A CA 1
ATOM 1384 C C . LEU A 1 177 ? -9.883 -77.25 -47.281 1 95.19 177 LEU A C 1
ATOM 1386 O O . LEU A 1 177 ? -9.891 -78.312 -47.875 1 95.19 177 LEU A O 1
ATOM 1390 N N . LYS A 1 178 ? -10.906 -76.812 -46.625 1 93.75 178 LYS A N 1
ATOM 1391 C CA . LYS A 1 178 ? -12.102 -77.625 -46.469 1 93.75 178 LYS A CA 1
ATOM 1392 C C . LYS A 1 178 ? -12.906 -77.688 -47.75 1 93.75 178 LYS A C 1
ATOM 1394 O O . LYS A 1 178 ? -13.508 -78.688 -48.094 1 93.75 178 LYS A O 1
ATOM 1399 N N . ASN A 1 179 ? -12.812 -76.688 -48.562 1 93.88 179 ASN A N 1
ATOM 1400 C CA . ASN A 1 179 ? -13.625 -76.625 -49.75 1 93.88 179 ASN A CA 1
ATOM 1401 C C . ASN A 1 179 ? -12.836 -77.062 -51 1 93.88 179 ASN A C 1
ATOM 1403 O O . ASN A 1 179 ? -13.367 -77.75 -51.844 1 93.88 179 ASN A O 1
ATOM 1407 N N . THR A 1 180 ? -11.617 -76.562 -51.062 1 92.81 180 THR A N 1
ATOM 1408 C CA . THR A 1 180 ? -10.805 -76.875 -52.25 1 92.81 180 THR A CA 1
ATOM 1409 C C . THR A 1 180 ? -9.398 -77.312 -51.812 1 92.81 180 THR A C 1
ATOM 1411 O O . THR A 1 180 ? -8.438 -76.562 -52.094 1 92.81 180 THR A O 1
ATOM 1414 N N . PRO A 1 181 ? -9.203 -78.5 -51.375 1 89.31 181 PRO A N 1
ATOM 1415 C CA . PRO A 1 181 ? -7.926 -78.938 -50.812 1 89.31 181 PRO A CA 1
ATOM 1416 C C . PRO A 1 181 ? -6.797 -78.938 -51.844 1 89.31 181 PRO A C 1
ATOM 1418 O O . PRO A 1 181 ? -5.625 -78.75 -51.469 1 89.31 181 PRO A O 1
ATOM 1421 N N . MET A 1 182 ? -7.09 -79.062 -53.125 1 88.88 182 MET A N 1
ATOM 1422 C CA . MET A 1 182 ? -6.051 -79.188 -54.156 1 88.88 182 MET A CA 1
ATOM 1423 C C . MET A 1 182 ? -5.52 -77.812 -54.594 1 88.88 182 MET A C 1
ATOM 1425 O O . MET A 1 182 ? -4.457 -77.75 -55.188 1 88.88 182 MET A O 1
ATOM 1429 N N . SER A 1 183 ? -6.223 -76.75 -54.188 1 87.94 183 SER A N 1
ATOM 1430 C CA . SER A 1 183 ? -5.863 -75.438 -54.656 1 87.94 183 SER A CA 1
ATOM 1431 C C . SER A 1 183 ? -5.148 -74.625 -53.562 1 87.94 183 SER A C 1
ATOM 1433 O O . SER A 1 183 ? -4.824 -73.5 -53.75 1 87.94 183 SER A O 1
ATOM 1435 N N . VAL A 1 184 ? -4.836 -75.312 -52.5 1 90 184 VAL A N 1
ATOM 1436 C CA . VAL A 1 184 ? -4.23 -74.625 -51.375 1 90 184 VAL A CA 1
ATOM 1437 C C . VAL A 1 184 ? -2.74 -74.375 -51.625 1 90 184 VAL A C 1
ATOM 1439 O O . VAL A 1 184 ? -2.012 -75.375 -51.906 1 90 184 VAL A O 1
ATOM 1442 N N . SER A 1 185 ? -2.303 -73.125 -51.656 1 89.94 185 SER A N 1
ATOM 1443 C CA . SER A 1 185 ? -0.886 -72.812 -51.812 1 89.94 185 SER A CA 1
ATOM 1444 C C . SER A 1 185 ? -0.119 -73 -50.531 1 89.94 185 SER A C 1
ATOM 1446 O O . SER A 1 185 ? -0.718 -73.062 -49.438 1 89.94 185 SER A O 1
ATOM 1448 N N . PRO A 1 186 ? 1.193 -73.25 -50.594 1 88.88 186 PRO A N 1
ATOM 1449 C CA . PRO A 1 186 ? 1.999 -73.438 -49.375 1 88.88 186 PRO A CA 1
ATOM 1450 C C . PRO A 1 186 ? 1.836 -72.375 -48.344 1 88.88 186 PRO A C 1
ATOM 1452 O O . PRO A 1 186 ? 1.841 -72.625 -47.125 1 88.88 186 PRO A O 1
ATOM 1455 N N . ARG A 1 187 ? 1.655 -71.188 -48.875 1 87.69 187 ARG A N 1
ATOM 1456 C CA . ARG A 1 187 ? 1.5 -70 -47.938 1 87.69 187 ARG A CA 1
ATOM 1457 C C . ARG A 1 187 ? 0.109 -70 -47.312 1 87.69 187 ARG A C 1
ATOM 1459 O O . ARG A 1 187 ? -0.073 -69.5 -46.219 1 87.69 187 ARG A O 1
ATOM 1466 N N . GLU A 1 188 ? -0.78 -70.625 -48 1 90.62 188 GLU A N 1
ATOM 1467 C CA . GLU A 1 188 ? -2.166 -70.625 -47.562 1 90.62 188 GLU A CA 1
ATOM 1468 C C . GLU A 1 188 ? -2.465 -71.875 -46.75 1 90.62 188 GLU A C 1
ATOM 1470 O O . GLU A 1 188 ? -3.615 -72.125 -46.375 1 90.62 188 GLU A O 1
ATOM 1475 N N . ASP A 1 189 ? -1.388 -72.625 -46.469 1 94.44 189 ASP A N 1
ATOM 1476 C CA . ASP A 1 189 ? -1.536 -73.75 -45.562 1 94.44 189 ASP A CA 1
ATOM 1477 C C . ASP A 1 189 ? -1.956 -73.312 -44.156 1 94.44 189 ASP A C 1
ATOM 1479 O O . ASP A 1 189 ? -1.299 -72.438 -43.562 1 94.44 189 ASP A O 1
ATOM 1483 N N . PRO A 1 190 ? -3.029 -73.812 -43.594 1 95.44 190 PRO A N 1
ATOM 1484 C CA . PRO A 1 190 ? -3.525 -73.375 -42.281 1 95.44 190 PRO A CA 1
ATOM 1485 C C . PRO A 1 190 ? -2.465 -73.5 -41.188 1 95.44 190 PRO A C 1
ATOM 1487 O O . PRO A 1 190 ? -2.455 -72.688 -40.281 1 95.44 190 PRO A O 1
ATOM 1490 N N . TYR A 1 191 ? -1.597 -74.438 -41.281 1 93.5 191 TYR A N 1
ATOM 1491 C CA . TYR A 1 191 ? -0.508 -74.562 -40.312 1 93.5 191 TYR A CA 1
ATOM 1492 C C . TYR A 1 191 ? 0.412 -73.312 -40.406 1 93.5 191 TYR A C 1
ATOM 1494 O O . TYR A 1 191 ? 0.723 -72.688 -39.375 1 93.5 191 TYR A O 1
ATOM 1502 N N . SER A 1 192 ? 0.874 -73.062 -41.625 1 91.44 192 SER A N 1
ATOM 1503 C CA . SER A 1 192 ? 1.757 -71.875 -41.844 1 91.44 192 SER A CA 1
ATOM 1504 C C . SER A 1 192 ? 1.063 -70.562 -41.469 1 91.44 192 SER A C 1
ATOM 1506 O O . SER A 1 192 ? 1.679 -69.688 -40.875 1 91.44 192 SER A O 1
ATOM 1508 N N . ALA A 1 193 ? -0.22 -70.5 -41.844 1 93.12 193 ALA A N 1
ATOM 1509 C CA . ALA A 1 193 ? -0.996 -69.312 -41.5 1 93.12 193 ALA A CA 1
ATOM 1510 C C . ALA A 1 193 ? -1.121 -69.125 -40 1 93.12 193 ALA A C 1
ATOM 1512 O O . ALA A 1 193 ? -1.012 -68.062 -39.469 1 93.12 193 ALA A O 1
ATOM 1513 N N . ASN A 1 194 ? -1.354 -70.188 -39.281 1 93.44 194 ASN A N 1
ATOM 1514 C CA . ASN A 1 194 ? -1.477 -70.125 -37.812 1 93.44 194 ASN A CA 1
ATOM 1515 C C . ASN A 1 194 ? -0.159 -69.75 -37.156 1 93.44 194 ASN A C 1
ATOM 1517 O O . ASN A 1 194 ? -0.152 -69.062 -36.156 1 93.44 194 ASN A O 1
ATOM 1521 N N . GLN A 1 195 ? 0.967 -70.25 -37.688 1 90.25 195 GLN A N 1
ATOM 1522 C CA . GLN A 1 195 ? 2.273 -69.875 -37.156 1 90.25 195 GLN A CA 1
ATOM 1523 C C . GLN A 1 195 ? 2.512 -68.375 -37.344 1 90.25 195 GLN A C 1
ATOM 1525 O O . GLN A 1 195 ? 3.064 -67.75 -36.438 1 90.25 195 GLN A O 1
ATOM 1530 N N . ALA A 1 196 ? 2.092 -67.938 -38.5 1 91.5 196 ALA A N 1
ATOM 1531 C CA . ALA A 1 196 ? 2.232 -66.5 -38.75 1 91.5 196 ALA A CA 1
ATOM 1532 C C . ALA A 1 196 ? 1.395 -65.688 -37.781 1 91.5 196 ALA A C 1
ATOM 1534 O O . ALA A 1 196 ? 1.832 -64.625 -37.312 1 91.5 196 ALA A O 1
ATOM 1535 N N . VAL A 1 197 ? 0.187 -66.125 -37.438 1 93.62 197 VAL A N 1
ATOM 1536 C CA . VAL A 1 197 ? -0.682 -65.438 -36.5 1 93.62 197 VAL A CA 1
ATOM 1537 C C . VAL A 1 197 ? -0.034 -65.438 -35.125 1 93.62 197 VAL A C 1
ATOM 1539 O O . VAL A 1 197 ? -0.02 -64.438 -34.438 1 93.62 197 VAL A O 1
ATOM 1542 N N . ALA A 1 198 ? 0.509 -66.562 -34.656 1 91.88 198 ALA A N 1
ATOM 1543 C CA . ALA A 1 198 ? 1.137 -66.688 -33.344 1 91.88 198 ALA A CA 1
ATOM 1544 C C . ALA A 1 198 ? 2.309 -65.75 -33.219 1 91.88 198 ALA A C 1
ATOM 1546 O O . ALA A 1 198 ? 2.471 -65.125 -32.188 1 91.88 198 ALA A O 1
ATOM 1547 N N . LEU A 1 199 ? 3.125 -65.688 -34.281 1 91.75 199 LEU A N 1
ATOM 1548 C CA . LEU A 1 199 ? 4.27 -64.812 -34.25 1 91.75 199 LEU A CA 1
ATOM 1549 C C . LEU A 1 199 ? 3.816 -63.344 -34.188 1 91.75 199 LEU A C 1
ATOM 1551 O O . LEU A 1 199 ? 4.395 -62.531 -33.469 1 91.75 199 LEU A O 1
ATOM 1555 N N . GLN A 1 200 ? 2.77 -63.031 -34.969 1 93.69 200 GLN A N 1
ATOM 1556 C CA . GLN A 1 200 ? 2.242 -61.656 -35 1 93.69 200 GLN A CA 1
ATOM 1557 C C . GLN A 1 200 ? 1.621 -61.312 -33.656 1 93.69 200 GLN A C 1
ATOM 1559 O O . GLN A 1 200 ? 1.769 -60.188 -33.156 1 93.69 200 GLN A O 1
ATOM 1564 N N . LEU A 1 201 ? 0.919 -62.219 -33.062 1 93.56 201 LEU A N 1
ATOM 1565 C CA . LEU A 1 201 ? 0.303 -61.969 -31.766 1 93.56 201 LEU A CA 1
ATOM 1566 C C . LEU A 1 201 ? 1.364 -61.75 -30.688 1 93.56 201 LEU A C 1
ATOM 1568 O O . LEU A 1 201 ? 1.157 -61 -29.75 1 93.56 201 LEU A O 1
ATOM 1572 N N . GLN A 1 202 ? 2.445 -62.5 -30.812 1 93.06 202 GLN A N 1
ATOM 1573 C CA . GLN A 1 202 ? 3.549 -62.281 -29.891 1 93.06 202 GLN A CA 1
ATOM 1574 C C . GLN A 1 202 ? 4.066 -60.844 -29.984 1 93.06 202 GLN A C 1
ATOM 1576 O O . GLN A 1 202 ? 4.336 -60.188 -28.969 1 93.06 202 GLN A O 1
ATOM 1581 N N . ARG A 1 203 ? 4.203 -60.312 -31.172 1 93 203 ARG A N 1
ATOM 1582 C CA . ARG A 1 203 ? 4.637 -58.938 -31.375 1 93 203 ARG A CA 1
ATOM 1583 C C . ARG A 1 203 ? 3.633 -57.938 -30.781 1 93 203 ARG A C 1
ATOM 1585 O O . ARG A 1 203 ? 4.02 -56.969 -30.125 1 93 203 ARG A O 1
ATOM 1592 N N . GLN A 1 204 ? 2.367 -58.156 -30.969 1 93.25 204 GLN A N 1
ATOM 1593 C CA . GLN A 1 204 ? 1.311 -57.312 -30.453 1 93.25 204 GLN A CA 1
ATOM 1594 C C . GLN A 1 204 ? 1.345 -57.281 -28.922 1 93.25 204 GLN A C 1
ATOM 1596 O O . GLN A 1 204 ? 1.284 -56.188 -28.328 1 93.25 204 GLN A O 1
ATOM 1601 N N . VAL A 1 205 ? 1.423 -58.469 -28.312 1 93.25 205 VAL A N 1
ATOM 1602 C CA . VAL A 1 205 ? 1.416 -58.562 -26.844 1 93.25 205 VAL A CA 1
ATOM 1603 C C . VAL A 1 205 ? 2.641 -57.844 -26.281 1 93.25 205 VAL A C 1
ATOM 1605 O O . VAL A 1 205 ? 2.551 -57.156 -25.25 1 93.25 205 VAL A O 1
ATOM 1608 N N . ASN A 1 206 ? 3.809 -58 -26.938 1 93.12 206 ASN A N 1
ATOM 1609 C CA . ASN A 1 206 ? 5.008 -57.312 -26.484 1 93.12 206 ASN A CA 1
ATOM 1610 C C . ASN A 1 206 ? 4.82 -55.781 -26.531 1 93.12 206 ASN A C 1
ATOM 1612 O O . ASN A 1 206 ? 5.23 -55.094 -25.625 1 93.12 206 ASN A O 1
ATOM 1616 N N . GLU A 1 207 ? 4.199 -55.312 -27.641 1 91.25 207 GLU A N 1
ATOM 1617 C CA . GLU A 1 207 ? 3.943 -53.875 -27.766 1 91.25 207 GLU A CA 1
ATOM 1618 C C . GLU A 1 207 ? 2.939 -53.406 -26.719 1 91.25 207 GLU A C 1
ATOM 1620 O O . GLU A 1 207 ? 3.082 -52.312 -26.172 1 91.25 207 GLU A O 1
ATOM 1625 N N . GLU A 1 208 ? 1.947 -54.156 -26.438 1 89.38 208 GLU A N 1
ATOM 1626 C CA . GLU A 1 208 ? 0.949 -53.812 -25.438 1 89.38 208 GLU A CA 1
ATOM 1627 C C . GLU A 1 208 ? 1.566 -53.781 -24.031 1 89.38 208 GLU A C 1
ATOM 1629 O O . GLU A 1 208 ? 1.26 -52.875 -23.25 1 89.38 208 GLU A O 1
ATOM 1634 N N . ASN A 1 209 ? 2.371 -54.781 -23.766 1 90.81 209 ASN A N 1
ATOM 1635 C CA . ASN A 1 209 ? 3.061 -54.781 -22.484 1 90.81 209 ASN A CA 1
ATOM 1636 C C . ASN A 1 209 ? 4.012 -53.625 -22.344 1 90.81 209 ASN A C 1
ATOM 1638 O O . ASN A 1 209 ? 4.16 -53.062 -21.25 1 90.81 209 ASN A O 1
ATOM 1642 N N . ALA A 1 210 ? 4.656 -53.281 -23.438 1 89.44 210 ALA A N 1
ATOM 1643 C CA . ALA A 1 210 ? 5.527 -52.125 -23.422 1 89.44 210 ALA A CA 1
ATOM 1644 C C . ALA A 1 210 ? 4.734 -50.844 -23.141 1 89.44 210 ALA A C 1
ATOM 1646 O O . ALA A 1 210 ? 5.18 -49.969 -22.391 1 89.44 210 ALA A O 1
ATOM 1647 N N . LEU A 1 211 ? 3.588 -50.656 -23.734 1 88 211 LEU A N 1
ATOM 1648 C CA . LEU A 1 211 ? 2.719 -49.5 -23.5 1 88 211 LEU A CA 1
ATOM 1649 C C . LEU A 1 211 ? 2.27 -49.469 -22.047 1 88 211 LEU A C 1
ATOM 1651 O O . LEU A 1 211 ? 2.307 -48.406 -21.422 1 88 211 LEU A O 1
ATOM 1655 N N . GLN A 1 212 ? 1.886 -50.594 -21.516 1 87.31 212 GLN A N 1
ATOM 1656 C CA . GLN A 1 212 ? 1.444 -50.656 -20.125 1 87.31 212 GLN A CA 1
ATOM 1657 C C . GLN A 1 212 ? 2.559 -50.219 -19.172 1 87.31 212 GLN A C 1
ATOM 1659 O O . GLN A 1 212 ? 2.328 -49.438 -18.25 1 87.31 212 GLN A O 1
ATOM 1664 N N . LYS A 1 213 ? 3.75 -50.781 -19.375 1 88.69 213 LYS A N 1
ATOM 1665 C CA . LYS A 1 213 ? 4.887 -50.406 -18.531 1 88.69 213 LYS A CA 1
ATOM 1666 C C . LYS A 1 213 ? 5.172 -48.906 -18.641 1 88.69 213 LYS A C 1
ATOM 1668 O O . LYS A 1 213 ? 5.465 -48.25 -17.641 1 88.69 213 LYS A O 1
ATOM 1673 N N . SER A 1 214 ? 5.105 -48.406 -19.875 1 88.88 214 SER A N 1
ATOM 1674 C CA . SER A 1 214 ? 5.359 -47 -20.109 1 88.88 214 SER A CA 1
ATOM 1675 C C . SER A 1 214 ? 4.344 -46.125 -19.359 1 88.88 214 SER A C 1
ATOM 1677 O O . SER A 1 214 ? 4.695 -45.094 -18.812 1 88.88 214 SER A O 1
ATOM 1679 N N . ILE A 1 215 ? 3.129 -46.469 -19.328 1 87.62 215 ILE A N 1
ATOM 1680 C CA . ILE A 1 215 ? 2.072 -45.719 -18.656 1 87.62 215 ILE A CA 1
ATOM 1681 C C . ILE A 1 215 ? 2.322 -45.719 -17.156 1 87.62 215 ILE A C 1
ATOM 1683 O O . ILE A 1 215 ? 2.145 -44.688 -16.484 1 87.62 215 ILE A O 1
ATOM 1687 N N . ILE A 1 216 ? 2.721 -46.844 -16.578 1 88.75 216 ILE A N 1
ATOM 1688 C CA . ILE A 1 216 ? 2.988 -46.938 -15.156 1 88.75 216 ILE A CA 1
ATOM 1689 C C . ILE A 1 216 ? 4.148 -46 -14.781 1 88.75 216 ILE A C 1
ATOM 1691 O O . ILE A 1 216 ? 4.074 -45.281 -13.789 1 88.75 216 ILE A O 1
ATOM 1695 N N . ILE A 1 217 ? 5.18 -46 -15.602 1 90.62 217 ILE A N 1
ATOM 1696 C CA . ILE A 1 217 ? 6.332 -45.156 -15.367 1 90.62 217 ILE A CA 1
ATOM 1697 C C . ILE A 1 217 ? 5.906 -43.688 -15.469 1 90.62 217 ILE A C 1
ATOM 1699 O O . ILE A 1 217 ? 6.309 -42.844 -14.648 1 90.62 217 ILE A O 1
ATOM 1703 N N . MET A 1 218 ? 5.141 -43.375 -16.438 1 90.5 218 MET A N 1
ATOM 1704 C CA . MET A 1 218 ? 4.645 -42.031 -16.641 1 90.5 218 MET A CA 1
ATOM 1705 C C . MET A 1 218 ? 3.814 -41.562 -15.445 1 90.5 218 MET A C 1
ATOM 1707 O O . MET A 1 218 ? 3.941 -40.438 -15 1 90.5 218 MET A O 1
ATOM 1711 N N . GLN A 1 219 ? 2.98 -42.438 -14.961 1 90.81 219 GLN A N 1
ATOM 1712 C CA . GLN A 1 219 ? 2.164 -42.156 -13.789 1 90.81 219 GLN A CA 1
ATOM 1713 C C . GLN A 1 219 ? 3.035 -41.875 -12.57 1 90.81 219 GLN A C 1
ATOM 1715 O O . GLN A 1 219 ? 2.787 -40.938 -11.82 1 90.81 219 GLN A O 1
ATOM 1720 N N . GLN A 1 220 ? 4.059 -42.688 -12.359 1 92.19 220 GLN A N 1
ATOM 1721 C CA . GLN A 1 220 ? 4.98 -42.5 -11.242 1 92.19 220 GLN A CA 1
ATOM 1722 C C . GLN A 1 220 ? 5.738 -41.156 -11.375 1 92.19 220 GLN A C 1
ATOM 1724 O O . GLN A 1 220 ? 5.887 -40.438 -10.398 1 92.19 220 GLN A O 1
ATOM 1729 N N . ASN A 1 221 ? 6.191 -40.906 -12.578 1 94.56 221 ASN A N 1
ATOM 1730 C CA . ASN A 1 221 ? 6.871 -39.625 -12.844 1 94.56 221 ASN A CA 1
ATOM 1731 C C . ASN A 1 221 ? 5.945 -38.438 -12.609 1 94.56 221 ASN A C 1
ATOM 1733 O O . ASN A 1 221 ? 6.367 -37.438 -12.07 1 94.56 221 ASN A O 1
ATOM 1737 N N . SER A 1 222 ? 4.766 -38.594 -13.039 1 95.19 222 SER A N 1
ATOM 1738 C CA . SER A 1 222 ? 3.783 -37.531 -12.867 1 95.19 222 SER A CA 1
ATOM 1739 C C . SER A 1 222 ? 3.486 -37.281 -11.391 1 95.19 222 SER A C 1
ATOM 1741 O O . SER A 1 222 ? 3.316 -36.125 -10.969 1 95.19 222 SER A O 1
ATOM 1743 N N . ALA A 1 223 ? 3.412 -38.312 -10.625 1 95 223 ALA A N 1
ATOM 1744 C CA . ALA A 1 223 ? 3.209 -38.188 -9.18 1 95 223 ALA A CA 1
ATOM 1745 C C . ALA A 1 223 ? 4.344 -37.375 -8.539 1 95 223 ALA A C 1
ATOM 1747 O O . ALA A 1 223 ? 4.105 -36.5 -7.727 1 95 223 ALA A O 1
ATOM 1748 N N . HIS A 1 224 ? 5.547 -37.719 -8.922 1 96.81 224 HIS A N 1
ATOM 1749 C CA . HIS A 1 224 ? 6.719 -37.031 -8.398 1 96.81 224 HIS A CA 1
ATOM 1750 C C . HIS A 1 224 ? 6.746 -35.562 -8.852 1 96.81 224 HIS A C 1
ATOM 1752 O O . HIS A 1 224 ? 7.109 -34.688 -8.078 1 96.81 224 HIS A O 1
ATOM 1758 N N . PHE A 1 225 ? 6.41 -35.344 -10.023 1 98 225 PHE A N 1
ATOM 1759 C CA . PHE A 1 225 ? 6.387 -34 -10.562 1 98 225 PHE A CA 1
ATOM 1760 C C . PHE A 1 225 ? 5.367 -33.125 -9.828 1 98 225 PHE A C 1
ATOM 1762 O O . PHE A 1 225 ? 5.645 -31.984 -9.516 1 98 225 PHE A O 1
ATOM 1769 N N . GLU A 1 226 ? 4.219 -33.719 -9.617 1 97.38 226 GLU A N 1
ATOM 1770 C CA . GLU A 1 226 ? 3.178 -32.969 -8.914 1 97.38 226 GLU A CA 1
ATOM 1771 C C . GLU A 1 226 ? 3.633 -32.594 -7.508 1 97.38 226 GLU A C 1
ATOM 1773 O O . GLU A 1 226 ? 3.35 -31.484 -7.039 1 97.38 226 GLU A O 1
ATOM 1778 N N . GLU A 1 227 ? 4.25 -33.594 -6.832 1 97.25 227 GLU A N 1
ATOM 1779 C CA . GLU A 1 227 ? 4.828 -33.25 -5.531 1 97.25 227 GLU A CA 1
ATOM 1780 C C . GLU A 1 227 ? 5.762 -32.031 -5.633 1 97.25 227 GLU A C 1
ATOM 1782 O O . GLU A 1 227 ? 5.75 -31.172 -4.762 1 97.25 227 GLU A O 1
ATOM 1787 N N . GLY A 1 228 ? 6.539 -31.984 -6.68 1 97.94 228 GLY A N 1
ATOM 1788 C CA . GLY A 1 228 ? 7.434 -30.859 -6.922 1 97.94 228 GLY A CA 1
ATOM 1789 C C . GLY A 1 228 ? 6.703 -29.547 -7.152 1 97.94 228 GLY A C 1
ATOM 1790 O O . GLY A 1 228 ? 7.164 -28.484 -6.719 1 97.94 228 GLY A O 1
ATOM 1791 N N . ILE A 1 229 ? 5.566 -29.609 -7.832 1 98.12 229 ILE A N 1
ATOM 1792 C CA . ILE A 1 229 ? 4.762 -28.422 -8.078 1 98.12 229 ILE A CA 1
ATOM 1793 C C . ILE A 1 229 ? 4.297 -27.828 -6.754 1 98.12 229 ILE A C 1
ATOM 1795 O O . ILE A 1 229 ? 4.449 -26.625 -6.516 1 98.12 229 ILE A O 1
ATOM 1799 N N . VAL A 1 230 ? 3.754 -28.688 -5.855 1 97.38 230 VAL A N 1
ATOM 1800 C CA . VAL A 1 230 ? 3.234 -28.234 -4.566 1 97.38 230 VAL A CA 1
ATOM 1801 C C . VAL A 1 230 ? 4.359 -27.609 -3.74 1 97.38 230 VAL A C 1
ATOM 1803 O O . VAL A 1 230 ? 4.199 -26.531 -3.164 1 97.38 230 VAL A O 1
ATOM 1806 N N . ARG A 1 231 ? 5.531 -28.25 -3.721 1 97.62 231 ARG A N 1
ATOM 1807 C CA . ARG A 1 231 ? 6.68 -27.734 -2.98 1 97.62 231 ARG A CA 1
ATOM 1808 C C . ARG A 1 231 ? 7.129 -26.391 -3.531 1 97.62 231 ARG A C 1
ATOM 1810 O O . ARG A 1 231 ? 7.527 -25.5 -2.773 1 97.62 231 ARG A O 1
ATOM 1817 N N . SER A 1 232 ? 7.086 -26.312 -4.848 1 98.06 232 SER A N 1
ATOM 1818 C CA . SER A 1 232 ? 7.473 -25.047 -5.484 1 98.06 232 SER A CA 1
ATOM 1819 C C . SER A 1 232 ? 6.523 -23.922 -5.094 1 98.06 232 SER A C 1
ATOM 1821 O O . SER A 1 232 ? 6.969 -22.812 -4.801 1 98.06 232 SER A O 1
ATOM 1823 N N . ILE A 1 233 ? 5.293 -24.172 -5.074 1 97.62 233 ILE A N 1
ATOM 1824 C CA . ILE A 1 233 ? 4.285 -23.172 -4.703 1 97.62 233 ILE A CA 1
ATOM 1825 C C . ILE A 1 233 ? 4.449 -22.797 -3.234 1 97.62 233 ILE A C 1
ATOM 1827 O O . ILE A 1 233 ? 4.391 -21.609 -2.881 1 97.62 233 ILE A O 1
ATOM 1831 N N . GLN A 1 234 ? 4.652 -23.797 -2.371 1 97.25 234 GLN A N 1
ATOM 1832 C CA . GLN A 1 234 ? 4.883 -23.547 -0.953 1 97.25 234 GLN A CA 1
ATOM 1833 C C . GLN A 1 234 ? 6.129 -22.688 -0.739 1 97.25 234 GLN A C 1
ATOM 1835 O O . GLN A 1 234 ? 6.129 -21.781 0.089 1 97.25 234 GLN A O 1
ATOM 1840 N N . SER A 1 235 ? 7.141 -23.016 -1.507 1 97 235 SER A N 1
ATOM 1841 C CA . SER A 1 235 ? 8.383 -22.25 -1.413 1 97 235 SER A CA 1
ATOM 1842 C C . SER A 1 235 ? 8.164 -20.797 -1.835 1 97 235 SER A C 1
ATOM 1844 O O . SER A 1 235 ? 8.695 -19.875 -1.205 1 97 235 SER A O 1
ATOM 1846 N N . ALA A 1 236 ? 7.438 -20.578 -2.893 1 96.88 236 ALA A N 1
ATOM 1847 C CA . ALA A 1 236 ? 7.117 -19.234 -3.352 1 96.88 236 ALA A CA 1
ATOM 1848 C C . ALA A 1 236 ? 6.367 -18.453 -2.275 1 96.88 236 ALA A C 1
ATOM 1850 O O . ALA A 1 236 ? 6.695 -17.297 -1.998 1 96.88 236 ALA A O 1
ATOM 1851 N N . TRP A 1 237 ? 5.438 -19.094 -1.66 1 97.12 237 TRP A N 1
ATOM 1852 C CA . TRP A 1 237 ? 4.652 -18.438 -0.622 1 97.12 237 TRP A CA 1
ATOM 1853 C C . TRP A 1 237 ? 5.508 -18.125 0.603 1 97.12 237 TRP A C 1
ATOM 1855 O O . TRP A 1 237 ? 5.363 -17.078 1.225 1 97.12 237 TRP A O 1
ATOM 1865 N N . GLN A 1 238 ? 6.375 -19.062 0.956 1 96.25 238 GLN A N 1
ATOM 1866 C CA . GLN A 1 238 ? 7.27 -18.875 2.092 1 96.25 238 GLN A CA 1
ATOM 1867 C C . GLN A 1 238 ? 8.195 -17.672 1.868 1 96.25 238 GLN A C 1
ATOM 1869 O O . GLN A 1 238 ? 8.438 -16.891 2.787 1 96.25 238 GLN A O 1
ATOM 1874 N N . THR A 1 239 ? 8.711 -17.578 0.682 1 96.69 239 THR A N 1
ATOM 1875 C CA . THR A 1 239 ? 9.555 -16.438 0.33 1 96.69 239 THR A CA 1
ATOM 1876 C C . THR A 1 239 ? 8.781 -15.125 0.489 1 96.69 239 THR A C 1
ATOM 1878 O O . THR A 1 239 ? 9.305 -14.156 1.043 1 96.69 239 THR A O 1
ATOM 1881 N N . PHE A 1 240 ? 7.586 -15.148 0.061 1 97.75 240 PHE A N 1
ATOM 1882 C CA . PHE A 1 240 ? 6.754 -13.961 0.19 1 97.75 240 PHE A CA 1
ATOM 1883 C C . PHE A 1 240 ? 6.531 -13.609 1.657 1 97.75 240 PHE A C 1
ATOM 1885 O O . PHE A 1 240 ? 6.652 -12.445 2.049 1 97.75 240 PHE A O 1
ATOM 1892 N N . ASP A 1 241 ? 6.199 -14.562 2.383 1 96.12 241 ASP A N 1
ATOM 1893 C CA . ASP A 1 241 ? 5.941 -14.359 3.805 1 96.12 241 ASP A CA 1
ATOM 1894 C C . ASP A 1 241 ? 7.152 -13.734 4.496 1 96.12 241 ASP A C 1
ATOM 1896 O O . ASP A 1 241 ? 7.008 -12.797 5.281 1 96.12 241 ASP A O 1
ATOM 1900 N N . GLU A 1 242 ? 8.297 -14.227 4.215 1 96.06 242 GLU A N 1
ATOM 1901 C CA . GLU A 1 242 ? 9.523 -13.75 4.844 1 96.06 242 GLU A CA 1
ATOM 1902 C C . GLU A 1 242 ? 9.805 -12.297 4.469 1 96.06 242 GLU A C 1
ATOM 1904 O O . GLU A 1 242 ? 10.039 -11.461 5.344 1 96.06 242 GLU A O 1
ATOM 1909 N N . TRP A 1 243 ? 9.711 -11.992 3.234 1 96.81 243 TRP A N 1
ATOM 1910 C CA . TRP A 1 243 ? 10.062 -10.656 2.766 1 96.81 243 TRP A CA 1
ATOM 1911 C C . TRP A 1 243 ? 8.984 -9.641 3.145 1 96.81 243 TRP A C 1
ATOM 1913 O O . TRP A 1 243 ? 9.297 -8.508 3.508 1 96.81 243 TRP A O 1
ATOM 1923 N N . SER A 1 244 ? 7.715 -10.031 3.016 1 96.31 244 SER A N 1
ATOM 1924 C CA . SER A 1 244 ? 6.625 -9.148 3.422 1 96.31 244 SER A CA 1
ATOM 1925 C C . SER A 1 244 ? 6.684 -8.852 4.918 1 96.31 244 SER A C 1
ATOM 1927 O O . SER A 1 244 ? 6.438 -7.723 5.34 1 96.31 244 SER A O 1
ATOM 1929 N N . GLY A 1 245 ? 6.988 -9.898 5.746 1 95.88 245 GLY A N 1
ATOM 1930 C CA . GLY A 1 245 ? 7.141 -9.695 7.176 1 95.88 245 GLY A CA 1
ATOM 1931 C C . GLY A 1 245 ? 8.273 -8.75 7.527 1 95.88 245 GLY A C 1
ATOM 1932 O O . GLY A 1 245 ? 8.109 -7.875 8.383 1 95.88 245 GLY A O 1
ATOM 1933 N N . ARG A 1 246 ? 9.367 -8.883 6.871 1 95.56 246 ARG A N 1
ATOM 1934 C CA . ARG A 1 246 ? 10.523 -8.023 7.098 1 95.56 246 ARG A CA 1
ATOM 1935 C C . ARG A 1 246 ? 10.211 -6.578 6.715 1 95.56 246 ARG A C 1
ATOM 1937 O O . ARG A 1 246 ? 10.516 -5.652 7.465 1 95.56 246 ARG A O 1
ATOM 1944 N N . MET A 1 247 ? 9.633 -6.41 5.582 1 96.31 247 MET A N 1
ATOM 1945 C CA . MET A 1 247 ? 9.281 -5.074 5.113 1 96.31 247 MET A CA 1
ATOM 1946 C C . MET A 1 247 ? 8.297 -4.406 6.07 1 96.31 247 MET A C 1
ATOM 1948 O O . MET A 1 247 ? 8.469 -3.236 6.422 1 96.31 247 MET A O 1
ATOM 1952 N N . SER A 1 248 ? 7.262 -5.129 6.516 1 96 248 SER A N 1
ATOM 1953 C CA . SER A 1 248 ? 6.258 -4.59 7.43 1 96 248 SER A CA 1
ATOM 1954 C C . SER A 1 248 ? 6.887 -4.156 8.75 1 96 248 SER A C 1
ATOM 1956 O O . SER A 1 248 ? 6.551 -3.1 9.281 1 96 248 SER A O 1
ATOM 1958 N N . ALA A 1 249 ? 7.809 -4.969 9.227 1 95.69 249 ALA A N 1
ATOM 1959 C CA . ALA A 1 249 ? 8.484 -4.648 10.484 1 95.69 249 ALA A CA 1
ATOM 1960 C C . ALA A 1 249 ? 9.344 -3.391 10.336 1 95.69 249 ALA A C 1
ATOM 1962 O O . ALA A 1 249 ? 9.336 -2.523 11.211 1 95.69 249 ALA A O 1
ATOM 1963 N N . GLN A 1 250 ? 10.031 -3.307 9.242 1 96.62 250 GLN A N 1
ATOM 1964 C CA . GLN A 1 250 ? 10.891 -2.154 8.992 1 96.62 250 GLN A CA 1
ATOM 1965 C C . GLN A 1 250 ? 10.07 -0.877 8.844 1 96.62 250 GLN A C 1
ATOM 1967 O O . GLN A 1 250 ? 10.445 0.175 9.367 1 96.62 250 GLN A O 1
ATOM 1972 N N . VAL A 1 251 ? 9 -0.953 8.141 1 96.81 251 VAL A N 1
ATOM 1973 C CA . VAL A 1 251 ? 8.117 0.192 7.934 1 96.81 251 VAL A CA 1
ATOM 1974 C C . VAL A 1 251 ? 7.527 0.636 9.273 1 96.81 251 VAL A C 1
ATOM 1976 O O . VAL A 1 251 ? 7.512 1.829 9.586 1 96.81 251 VAL A O 1
ATOM 1979 N N . GLN A 1 252 ? 7.102 -0.309 10.086 1 95.31 252 GLN A N 1
ATOM 1980 C CA . GLN A 1 252 ? 6.516 0.015 11.383 1 95.31 252 GLN A CA 1
ATOM 1981 C C . GLN A 1 252 ? 7.547 0.647 12.305 1 95.31 252 GLN A C 1
ATOM 1983 O O . GLN A 1 252 ? 7.238 1.582 13.047 1 95.31 252 GLN A O 1
ATOM 1988 N N . ASP A 1 253 ? 8.719 0.12 12.219 1 96.31 253 ASP A N 1
ATOM 1989 C CA . ASP A 1 253 ? 9.797 0.69 13.016 1 96.31 253 ASP A CA 1
ATOM 1990 C C . ASP A 1 253 ? 10.07 2.139 12.617 1 96.31 253 ASP A C 1
ATOM 1992 O O . ASP A 1 253 ? 10.328 2.986 13.477 1 96.31 253 ASP A O 1
ATOM 1996 N N . THR A 1 254 ? 10.039 2.379 11.375 1 96.69 254 THR A N 1
ATOM 1997 C CA . THR A 1 254 ? 10.258 3.73 10.875 1 96.69 254 THR A CA 1
ATOM 1998 C C . THR A 1 254 ? 9.164 4.676 11.367 1 96.69 254 THR A C 1
ATOM 2000 O O . THR A 1 254 ? 9.453 5.773 11.844 1 96.69 254 THR A O 1
ATOM 2003 N N . TRP A 1 255 ? 7.898 4.297 11.328 1 96.25 255 TRP A N 1
ATOM 2004 C CA . TRP A 1 255 ? 6.785 5.102 11.82 1 96.25 255 TRP A CA 1
ATOM 2005 C C . TRP A 1 255 ? 6.922 5.352 13.32 1 96.25 255 TRP A C 1
ATOM 2007 O O . TRP A 1 255 ? 6.715 6.477 13.789 1 96.25 255 TRP A O 1
ATOM 2017 N N . LEU A 1 256 ? 7.297 4.328 14.055 1 94.75 256 LEU A N 1
ATOM 2018 C CA . LEU A 1 256 ? 7.449 4.449 15.5 1 94.75 256 LEU A CA 1
ATOM 2019 C C . LEU A 1 256 ? 8.547 5.445 15.844 1 94.75 256 LEU A C 1
ATOM 2021 O O . LEU A 1 256 ? 8.398 6.246 16.766 1 94.75 256 LEU A O 1
ATOM 2025 N N . GLY A 1 257 ? 9.609 5.32 15.023 1 95.69 257 GLY A N 1
ATOM 2026 C CA . GLY A 1 257 ? 10.68 6.285 15.227 1 95.69 257 GLY A CA 1
ATOM 2027 C C . GLY A 1 257 ? 10.234 7.723 15.016 1 95.69 257 GLY A C 1
ATOM 2028 O O . GLY A 1 257 ? 10.594 8.609 15.797 1 95.69 257 GLY A O 1
ATOM 2029 N N . LEU A 1 258 ? 9.414 7.973 14.062 1 95.75 258 LEU A N 1
ATOM 2030 C CA . LEU A 1 258 ? 8.867 9.305 13.797 1 95.75 258 LEU A CA 1
ATOM 2031 C C . LEU A 1 258 ? 7.93 9.742 14.914 1 95.75 258 LEU A C 1
ATOM 2033 O O . LEU A 1 258 ? 7.922 10.906 15.312 1 95.75 258 LEU A O 1
ATOM 2037 N N . GLY A 1 259 ? 7.172 8.773 15.414 1 95.38 259 GLY A N 1
ATOM 2038 C CA . GLY A 1 259 ? 6.277 9.062 16.516 1 95.38 259 GLY A CA 1
ATOM 2039 C C . GLY A 1 259 ? 7.008 9.492 17.781 1 95.38 259 GLY A C 1
ATOM 2040 O O . GLY A 1 259 ? 6.605 10.445 18.453 1 95.38 259 GLY A O 1
ATOM 2041 N N . VAL A 1 260 ? 8.07 8.82 18.062 1 95.5 260 VAL A N 1
ATOM 2042 C CA . VAL A 1 260 ? 8.883 9.148 19.234 1 95.5 260 VAL A CA 1
ATOM 2043 C C . VAL A 1 260 ? 9.492 10.539 19.047 1 95.5 260 VAL A C 1
ATOM 2045 O O . VAL A 1 260 ? 9.484 11.352 19.984 1 95.5 260 VAL A O 1
ATOM 2048 N N . HIS A 1 261 ? 9.961 10.867 17.828 1 94.88 261 HIS A N 1
ATOM 2049 C CA . HIS A 1 261 ? 10.523 12.18 17.531 1 94.88 261 HIS A CA 1
ATOM 2050 C C . HIS A 1 261 ? 9.484 13.281 17.688 1 94.88 261 HIS A C 1
ATOM 2052 O O . HIS A 1 261 ? 9.766 14.32 18.281 1 94.88 261 HIS A O 1
ATOM 2058 N N . MET A 1 262 ? 8.281 13.008 17.266 1 95.19 262 MET A N 1
ATOM 2059 C CA . MET A 1 262 ? 7.191 13.977 17.359 1 95.19 262 MET A CA 1
ATOM 2060 C C . MET A 1 262 ? 6.812 14.227 18.812 1 95.19 262 MET A C 1
ATOM 2062 O O . MET A 1 262 ? 6.602 15.375 19.219 1 95.19 262 MET A O 1
ATOM 2066 N N . ARG A 1 263 ? 6.82 13.227 19.625 1 93.94 263 ARG A N 1
ATOM 2067 C CA . ARG A 1 263 ? 6.418 13.32 21.016 1 93.94 263 ARG A CA 1
ATOM 2068 C C . ARG A 1 263 ? 7.504 13.984 21.859 1 93.94 263 ARG A C 1
ATOM 2070 O O . ARG A 1 263 ? 7.23 14.492 22.938 1 93.94 263 ARG A O 1
ATOM 2077 N N . SER A 1 264 ? 8.727 14.016 21.359 1 93.31 264 SER A N 1
ATOM 2078 C CA . SER A 1 264 ? 9.844 14.562 22.109 1 93.31 264 SER A CA 1
ATOM 2079 C C . SER A 1 264 ? 9.828 16.094 22.094 1 93.31 264 SER A C 1
ATOM 2081 O O . SER A 1 264 ? 10.484 16.734 22.922 1 93.31 264 SER A O 1
ATOM 2083 N N . LEU A 1 265 ? 9.047 16.656 21.203 1 93.81 265 LEU A N 1
ATOM 2084 C CA . LEU A 1 265 ? 8.961 18.109 21.125 1 93.81 265 LEU A CA 1
ATOM 2085 C C . LEU A 1 265 ? 8.117 18.672 22.266 1 93.81 265 LEU A C 1
ATOM 2087 O O . LEU A 1 265 ? 6.922 18.391 22.344 1 93.81 265 LEU A O 1
ATOM 2091 N N . GLU A 1 266 ? 8.797 19.438 23.094 1 94.69 266 GLU A N 1
ATOM 2092 C CA . GLU A 1 266 ? 8.031 20.094 24.156 1 94.69 266 GLU A CA 1
ATOM 2093 C C . GLU A 1 266 ? 7.066 21.125 23.578 1 94.69 266 GLU A C 1
ATOM 2095 O O . GLU A 1 266 ? 7.453 21.953 22.75 1 94.69 266 GLU A O 1
ATOM 2100 N N . PRO A 1 267 ? 5.84 21.203 24.047 1 94.31 267 PRO A N 1
ATOM 2101 C CA . PRO A 1 267 ? 4.805 22.047 23.438 1 94.31 267 PRO A CA 1
ATOM 2102 C C . PRO A 1 267 ? 5.156 23.531 23.484 1 94.31 267 PRO A C 1
ATOM 2104 O O . PRO A 1 267 ? 4.715 24.312 22.641 1 94.31 267 PRO A O 1
ATOM 2107 N N . ASN A 1 268 ? 5.992 23.953 24.422 1 93.94 268 ASN A N 1
ATOM 2108 C CA . ASN A 1 268 ? 6.305 25.375 24.547 1 93.94 268 ASN A CA 1
ATOM 2109 C C . ASN A 1 268 ? 7.707 25.688 24.047 1 93.94 268 ASN A C 1
ATOM 2111 O O . ASN A 1 268 ? 8.133 26.844 24.062 1 93.94 268 ASN A O 1
ATOM 2115 N N . ALA A 1 269 ? 8.383 24.688 23.594 1 92.44 269 ALA A N 1
ATOM 2116 C CA . ALA A 1 269 ? 9.789 24.875 23.219 1 92.44 269 ALA A CA 1
ATOM 2117 C C . ALA A 1 269 ? 9.93 25.828 22.047 1 92.44 269 ALA A C 1
ATOM 2119 O O . ALA A 1 269 ? 10.812 26.688 22.047 1 92.44 269 ALA A O 1
ATOM 2120 N N . GLU A 1 270 ? 9.023 25.734 21.141 1 92.69 270 GLU A N 1
ATOM 2121 C CA . GLU A 1 270 ? 9.086 26.547 19.938 1 92.69 270 GLU A CA 1
ATOM 2122 C C . GLU A 1 270 ? 8.836 28.016 20.266 1 92.69 270 GLU A C 1
ATOM 2124 O O . GLU A 1 270 ? 9.562 28.906 19.781 1 92.69 270 GLU A O 1
ATOM 2129 N N . TRP A 1 271 ? 7.863 28.281 21.109 1 93.06 271 TRP A N 1
ATOM 2130 C CA . TRP A 1 271 ? 7.535 29.656 21.469 1 93.06 271 TRP A CA 1
ATOM 2131 C C . TRP A 1 271 ? 8.664 30.297 22.266 1 93.06 271 TRP A C 1
ATOM 2133 O O . TRP A 1 271 ? 9.031 31.453 22.031 1 93.06 271 TRP A O 1
ATOM 2143 N N . ILE A 1 272 ? 9.211 29.516 23.219 1 90.75 272 ILE A N 1
ATOM 2144 C CA . ILE A 1 272 ? 10.273 30.031 24.078 1 90.75 272 ILE A CA 1
ATOM 2145 C C . ILE A 1 272 ? 11.484 30.422 23.234 1 90.75 272 ILE A C 1
ATOM 2147 O O . ILE A 1 272 ? 12.07 31.484 23.422 1 90.75 272 ILE A O 1
ATOM 2151 N N . ALA A 1 273 ? 11.789 29.609 22.266 1 89.25 273 ALA A N 1
ATOM 2152 C CA . ALA A 1 273 ? 12.906 29.906 21.375 1 89.25 273 ALA A CA 1
ATOM 2153 C C . ALA A 1 273 ? 12.602 31.125 20.5 1 89.25 273 ALA A C 1
ATOM 2155 O O . ALA A 1 273 ? 13.469 31.984 20.297 1 89.25 273 ALA A O 1
ATOM 2156 N N . PHE A 1 274 ? 11.383 31.281 20.078 1 90.38 274 PHE A N 1
ATOM 2157 C CA . PHE A 1 274 ? 10.945 32.406 19.25 1 90.38 274 PHE A CA 1
ATOM 2158 C C . PHE A 1 274 ? 10.984 33.719 20.016 1 90.38 274 PHE A C 1
ATOM 2160 O O . PHE A 1 274 ? 11.516 34.719 19.531 1 90.38 274 PHE A O 1
ATOM 2167 N N . ALA A 1 275 ? 10.406 33.625 21.219 1 86.12 275 ALA A N 1
ATOM 2168 C CA . ALA A 1 275 ? 10.32 34.812 22.062 1 86.12 275 ALA A CA 1
ATOM 2169 C C . ALA A 1 275 ? 11.711 35.312 22.453 1 86.12 275 ALA A C 1
ATOM 2171 O O . ALA A 1 275 ? 11.922 36.531 22.609 1 86.12 275 ALA A O 1
ATOM 2172 N N . SER A 1 276 ? 12.633 34.469 22.547 1 84.25 276 SER A N 1
ATOM 2173 C CA . SER A 1 276 ? 13.992 34.844 22.938 1 84.25 276 SER A CA 1
ATOM 2174 C C . SER A 1 276 ? 14.758 35.438 21.781 1 84.25 276 SER A C 1
ATOM 2176 O O . SER A 1 276 ? 15.648 36.281 21.984 1 84.25 276 SER A O 1
ATOM 2178 N N . ARG A 1 277 ? 14.398 35.062 20.609 1 78.31 277 ARG A N 1
ATOM 2179 C CA . ARG A 1 277 ? 15.125 35.531 19.422 1 78.31 277 ARG A CA 1
ATOM 2180 C C . ARG A 1 277 ? 14.516 36.812 18.875 1 78.31 277 ARG A C 1
ATOM 2182 O O . ARG A 1 277 ? 15.195 37.594 18.203 1 78.31 277 ARG A O 1
ATOM 2189 N N . SER A 1 278 ? 13.18 36.875 19.172 1 72.75 278 SER A N 1
ATOM 2190 C CA . SER A 1 278 ? 12.5 38.031 18.594 1 72.75 278 SER A CA 1
ATOM 2191 C C . SER A 1 278 ? 12.664 39.281 19.469 1 72.75 278 SER A C 1
ATOM 2193 O O . SER A 1 278 ? 12.297 39.281 20.641 1 72.75 278 SER A O 1
ATOM 2195 N N . ASP A 1 279 ? 13.359 40.219 18.953 1 69.06 279 ASP A N 1
ATOM 2196 C CA . ASP A 1 279 ? 13.609 41.469 19.672 1 69.06 279 ASP A CA 1
ATOM 2197 C C . ASP A 1 279 ? 12.398 42.406 19.594 1 69.06 279 ASP A C 1
ATOM 2199 O O . ASP A 1 279 ? 12.383 43.469 20.219 1 69.06 279 ASP A O 1
ATOM 2203 N N . HIS A 1 280 ? 11.43 41.906 19.031 1 70.06 280 HIS A N 1
ATOM 2204 C CA . HIS A 1 280 ? 10.375 42.875 18.781 1 70.06 280 HIS A CA 1
ATOM 2205 C C . HIS A 1 280 ? 9.125 42.562 19.609 1 70.06 280 HIS A C 1
ATOM 2207 O O . HIS A 1 280 ? 8.133 43.281 19.531 1 70.06 280 HIS A O 1
ATOM 2213 N N . LEU A 1 281 ? 9.203 41.5 20.453 1 81.44 281 LEU A N 1
ATOM 2214 C CA . LEU A 1 281 ? 8.086 41.25 21.359 1 81.44 281 LEU A CA 1
ATOM 2215 C C . LEU A 1 281 ? 8.195 42.156 22.594 1 81.44 281 LEU A C 1
ATOM 2217 O O . LEU A 1 281 ? 9.297 42.5 23.016 1 81.44 281 LEU A O 1
ATOM 2221 N N . LEU A 1 282 ? 7.113 42.562 23.031 1 81.25 282 LEU A N 1
ATOM 2222 C CA . LEU A 1 282 ? 7.082 43.438 24.188 1 81.25 282 LEU A CA 1
ATOM 2223 C C . LEU A 1 282 ? 7.375 42.688 25.469 1 81.25 282 LEU A C 1
ATOM 2225 O O . LEU A 1 282 ? 6.82 41.594 25.688 1 81.25 282 LEU A O 1
ATOM 2229 N N . ASP A 1 283 ? 8.359 43.156 26.094 1 79.5 283 ASP A N 1
ATOM 2230 C CA . ASP A 1 283 ? 8.648 42.562 27.391 1 79.5 283 ASP A CA 1
ATOM 2231 C C . ASP A 1 283 ? 7.52 42.844 28.391 1 79.5 283 ASP A C 1
ATOM 2233 O O . ASP A 1 283 ? 7.074 43.969 28.547 1 79.5 283 ASP A O 1
ATOM 2237 N N . PRO A 1 284 ? 7.07 41.812 29.016 1 79.25 284 PRO A N 1
ATOM 2238 C CA . PRO A 1 284 ? 5.953 41.969 29.953 1 79.25 284 PRO A CA 1
ATOM 2239 C C . PRO A 1 284 ? 6.293 42.875 31.125 1 79.25 284 PRO A C 1
ATOM 2241 O O . PRO A 1 284 ? 5.398 43.469 31.75 1 79.25 284 PRO A O 1
ATOM 2244 N N . ASP A 1 285 ? 7.562 43.125 31.312 1 80 285 ASP A N 1
ATOM 2245 C CA . ASP A 1 285 ? 7.961 43.906 32.469 1 80 285 ASP A CA 1
ATOM 2246 C C . ASP A 1 285 ? 8.219 45.375 32.094 1 80 285 ASP A C 1
ATOM 2248 O O . ASP A 1 285 ? 8.727 46.156 32.875 1 80 285 ASP A O 1
ATOM 2252 N N . THR A 1 286 ? 7.824 45.688 30.859 1 79.38 286 THR A N 1
ATOM 2253 C CA . THR A 1 286 ? 7.961 47.094 30.422 1 79.38 286 THR A CA 1
ATOM 2254 C C . THR A 1 286 ? 7.031 48 31.219 1 79.38 286 THR A C 1
ATOM 2256 O O . THR A 1 286 ? 5.824 47.75 31.281 1 79.38 286 THR A O 1
ATOM 2259 N N . PRO A 1 287 ? 7.543 49.031 31.812 1 83.5 287 PRO A N 1
ATOM 2260 C CA . PRO A 1 287 ? 6.699 49.875 32.656 1 83.5 287 PRO A CA 1
ATOM 2261 C C . PRO A 1 287 ? 5.758 50.75 31.812 1 83.5 287 PRO A C 1
ATOM 2263 O O . PRO A 1 287 ? 6.059 51.094 30.656 1 83.5 287 PRO A O 1
ATOM 2266 N N . LEU A 1 288 ? 4.676 51.156 32.375 1 85.94 288 LEU A N 1
ATOM 2267 C CA . LEU A 1 288 ? 3.691 52.031 31.75 1 85.94 288 LEU A CA 1
ATOM 2268 C C . LEU A 1 288 ? 4.184 53.469 31.719 1 85.94 288 LEU A C 1
ATOM 2270 O O . LEU A 1 288 ? 5.031 53.844 32.531 1 85.94 288 LEU A O 1
ATOM 2274 N N . ARG A 1 289 ? 3.742 54.188 30.812 1 85.06 289 ARG A N 1
ATOM 2275 C CA . ARG A 1 289 ? 4.129 55.594 30.672 1 85.06 289 ARG A CA 1
ATOM 2276 C C . ARG A 1 289 ? 3.422 56.469 31.703 1 85.06 289 ARG A C 1
ATOM 2278 O O . ARG A 1 289 ? 2.275 56.188 32.062 1 85.06 289 ARG A O 1
ATOM 2285 N N . ASN A 1 290 ? 4.195 57.344 32.156 1 87.75 290 ASN A N 1
ATOM 2286 C CA . ASN A 1 290 ? 3.68 58.281 33.125 1 87.75 290 ASN A CA 1
ATOM 2287 C C . ASN A 1 290 ? 3.658 59.719 32.594 1 87.75 290 ASN A C 1
ATOM 2289 O O . ASN A 1 290 ? 4.637 60.156 31.984 1 87.75 290 ASN A O 1
ATOM 2293 N N . ILE A 1 291 ? 2.57 60.406 32.812 1 84 291 ILE A N 1
ATOM 2294 C CA . ILE A 1 291 ? 2.348 61.75 32.25 1 84 291 ILE A CA 1
ATOM 2295 C C . ILE A 1 291 ? 3.357 62.719 32.844 1 84 291 ILE A C 1
ATOM 2297 O O . ILE A 1 291 ? 3.795 63.656 32.156 1 84 291 ILE A O 1
ATOM 2301 N N . GLU A 1 292 ? 3.734 62.562 34.094 1 84.75 292 GLU A N 1
ATOM 2302 C CA . GLU A 1 292 ? 4.598 63.5 34.781 1 84.75 292 GLU A CA 1
ATOM 2303 C C . GLU A 1 292 ? 5.996 63.531 34.188 1 84.75 292 GLU A C 1
ATOM 2305 O O . GLU A 1 292 ? 6.715 64.5 34.344 1 84.75 292 GLU A O 1
ATOM 2310 N N . THR A 1 293 ? 6.32 62.5 33.469 1 83.75 293 THR A N 1
ATOM 2311 C CA . THR A 1 293 ? 7.676 62.375 32.938 1 83.75 293 THR A CA 1
ATOM 2312 C C . THR A 1 293 ? 7.746 62.938 31.531 1 83.75 293 THR A C 1
ATOM 2314 O O . THR A 1 293 ? 8.828 63.031 30.953 1 83.75 293 THR A O 1
ATOM 2317 N N . ILE A 1 294 ? 6.59 63.406 31.078 1 86.62 294 ILE A N 1
ATOM 2318 C CA . ILE A 1 294 ? 6.57 63.875 29.688 1 86.62 294 ILE A CA 1
ATOM 2319 C C . ILE A 1 294 ? 6.953 65.312 29.641 1 86.62 294 ILE A C 1
ATOM 2321 O O . ILE A 1 294 ? 6.371 66.188 30.359 1 86.62 294 ILE A O 1
ATOM 2325 N N . ASP A 1 295 ? 7.934 65.562 28.859 1 89.44 295 ASP A N 1
ATOM 2326 C CA . ASP A 1 295 ? 8.352 66.938 28.641 1 89.44 295 ASP A CA 1
ATOM 2327 C C . ASP A 1 295 ? 7.926 67.438 27.266 1 89.44 295 ASP A C 1
ATOM 2329 O O . ASP A 1 295 ? 8.008 66.688 26.281 1 89.44 295 ASP A O 1
ATOM 2333 N N . TYR A 1 296 ? 7.266 68.625 27.219 1 89.94 296 TYR A N 1
ATOM 2334 C CA . TYR A 1 296 ? 6.887 69.25 25.953 1 89.94 296 TYR A CA 1
ATOM 2335 C C . TYR A 1 296 ? 7.211 70.688 25.953 1 89.94 296 TYR A C 1
ATOM 2337 O O . TYR A 1 296 ? 7.355 71.312 27.016 1 89.94 296 TYR A O 1
ATOM 2345 N N . PRO A 1 297 ? 7.34 71.188 24.781 1 91.25 297 PRO A N 1
ATOM 2346 C CA . PRO A 1 297 ? 7.707 72.625 24.688 1 91.25 297 PRO A CA 1
ATOM 2347 C C . PRO A 1 297 ? 6.652 73.562 25.297 1 91.25 297 PRO A C 1
ATOM 2349 O O . PRO A 1 297 ? 5.469 73.438 24.984 1 91.25 297 PRO A O 1
ATOM 2352 N N . GLY A 1 298 ? 7.059 74.438 26.156 1 91.19 298 GLY A N 1
ATOM 2353 C CA . GLY A 1 298 ? 6.168 75.438 26.75 1 91.19 298 GLY A CA 1
ATOM 2354 C C . GLY A 1 298 ? 5.621 75 28.109 1 91.19 298 GLY A C 1
ATOM 2355 O O . GLY A 1 298 ? 4.93 75.75 28.766 1 91.19 298 GLY A O 1
ATOM 2356 N N . LYS A 1 299 ? 5.934 73.812 28.469 1 91.06 299 LYS A N 1
ATOM 2357 C CA . LYS A 1 299 ? 5.387 73.25 29.688 1 91.06 299 LYS A CA 1
ATOM 2358 C C . LYS A 1 299 ? 5.738 74.125 30.906 1 91.06 299 LYS A C 1
ATOM 2360 O O . LYS A 1 299 ? 4.898 74.312 31.781 1 91.06 299 LYS A O 1
ATOM 2365 N N . GLU A 1 300 ? 6.949 74.562 30.906 1 90.44 300 GLU A N 1
ATOM 2366 C CA . GLU A 1 300 ? 7.422 75.25 32.062 1 90.44 300 GLU A CA 1
ATOM 2367 C C . GLU A 1 300 ? 7.672 76.75 31.766 1 90.44 300 GLU A C 1
ATOM 2369 O O . GLU A 1 300 ? 8.445 77.438 32.469 1 90.44 300 GLU A O 1
ATOM 2374 N N . ASP A 1 301 ? 7.035 77.25 30.75 1 94.44 301 ASP A N 1
ATOM 2375 C CA . ASP A 1 301 ? 7.145 78.688 30.453 1 94.44 301 ASP A CA 1
ATOM 2376 C C . ASP A 1 301 ? 6.48 79.562 31.531 1 94.44 301 ASP A C 1
ATOM 2378 O O . ASP A 1 301 ? 5.414 79.188 32.031 1 94.44 301 ASP A O 1
ATOM 2382 N N . PRO A 1 302 ? 7.062 80.625 31.953 1 94.25 302 PRO A N 1
ATOM 2383 C CA . PRO A 1 302 ? 6.477 81.438 33 1 94.25 302 PRO A CA 1
ATOM 2384 C C . PRO A 1 302 ? 5.078 81.938 32.625 1 94.25 302 PRO A C 1
ATOM 2386 O O . PRO A 1 302 ? 4.27 82.25 33.531 1 94.25 302 PRO A O 1
ATOM 2389 N N . SER A 1 303 ? 4.812 82 31.312 1 94.75 303 SER A N 1
ATOM 2390 C CA . SER A 1 303 ? 3.518 82.5 30.859 1 94.75 303 SER A CA 1
ATOM 2391 C C . SER A 1 303 ? 2.398 81.5 31.188 1 94.75 303 SER A C 1
ATOM 2393 O O . SER A 1 303 ? 1.223 81.875 31.188 1 94.75 303 SER A O 1
ATOM 2395 N N . VAL A 1 304 ? 2.795 80.375 31.484 1 94.5 304 VAL A N 1
ATOM 2396 C CA . VAL A 1 304 ? 1.771 79.312 31.719 1 94.5 304 VAL A CA 1
ATOM 2397 C C . VAL A 1 304 ? 1.555 79.125 33.219 1 94.5 304 VAL A C 1
ATOM 2399 O O . VAL A 1 304 ? 0.57 78.5 33.625 1 94.5 304 VAL A O 1
ATOM 2402 N N . ILE A 1 305 ? 2.316 79.625 34.031 1 94.88 305 ILE A N 1
ATOM 2403 C CA . ILE A 1 305 ? 2.229 79.5 35.5 1 94.88 305 ILE A CA 1
ATOM 2404 C C . ILE A 1 305 ? 1.315 80.625 36.062 1 94.88 305 ILE A C 1
ATOM 2406 O O . ILE A 1 305 ? 1.547 81.812 35.812 1 94.88 305 ILE A O 1
ATOM 2410 N N . PRO A 1 306 ? 0.402 80.25 36.656 1 95 306 PRO A N 1
ATOM 2411 C CA . PRO A 1 306 ? -0.501 81.25 37.219 1 95 306 PRO A CA 1
ATOM 2412 C C . PRO A 1 306 ? 0.189 82.188 38.219 1 95 306 PRO A C 1
ATOM 2414 O O . PRO A 1 306 ? 1.082 81.75 38.938 1 95 306 PRO A O 1
ATOM 2417 N N . VAL A 1 307 ? -0.263 83.438 38.219 1 95.38 307 VAL A N 1
ATOM 2418 C CA . VAL A 1 307 ? 0.26 84.438 39.156 1 95.38 307 VAL A CA 1
ATOM 2419 C C . VAL A 1 307 ? -0.3 84.188 40.562 1 95.38 307 VAL A C 1
ATOM 2421 O O . VAL A 1 307 ? 0.417 84.312 41.562 1 95.38 307 VAL A O 1
ATOM 2424 N N . HIS A 1 308 ? -1.494 83.875 40.625 1 95.69 308 HIS A N 1
ATOM 2425 C CA . HIS A 1 308 ? -2.191 83.625 41.875 1 95.69 308 HIS A CA 1
ATOM 2426 C C . HIS A 1 308 ? -3.367 82.688 41.656 1 95.69 308 HIS A C 1
ATOM 2428 O O . HIS A 1 308 ? -3.955 82.625 40.562 1 95.69 308 HIS A O 1
ATOM 2434 N N . GLN A 1 309 ? -3.582 81.75 42.594 1 94.75 309 GLN A N 1
ATOM 2435 C CA . GLN A 1 309 ? -4.707 80.812 42.531 1 94.75 309 GLN A CA 1
ATOM 2436 C C . GLN A 1 309 ? -5.301 80.562 43.906 1 94.75 309 GLN A C 1
ATOM 2438 O O . GLN A 1 309 ? -4.578 80.562 44.906 1 94.75 309 GLN A O 1
ATOM 2443 N N . GLY A 1 310 ? -6.598 80.438 44 1 94.19 310 GLY A N 1
ATOM 2444 C CA . GLY A 1 310 ? -7.262 80.188 45.25 1 94.19 310 GLY A CA 1
ATOM 2445 C C . GLY A 1 310 ? -8.766 80.375 45.188 1 94.19 310 GLY A C 1
ATOM 2446 O O . GLY A 1 310 ? -9.328 80.562 44.094 1 94.19 310 GLY A O 1
ATOM 2447 N N . MET A 1 311 ? -9.43 80.312 46.344 1 94.75 311 MET A N 1
ATOM 2448 C CA . MET A 1 311 ? -10.883 80.438 46.438 1 94.75 311 MET A CA 1
ATOM 2449 C C . MET A 1 311 ? -11.297 81.875 46.75 1 94.75 311 MET A C 1
ATOM 2451 O O . MET A 1 311 ? -10.648 82.562 47.531 1 94.75 311 MET A O 1
ATOM 2455 N N . LEU A 1 312 ? -12.258 82.375 45.969 1 95.69 312 LEU A N 1
ATOM 2456 C CA . LEU A 1 312 ? -12.891 83.688 46.219 1 95.69 312 LEU A CA 1
ATOM 2457 C C . LEU A 1 312 ? -14.406 83.562 46.125 1 95.69 312 LEU A C 1
ATOM 2459 O O . LEU A 1 312 ? -14.922 82.625 45.531 1 95.69 312 LEU A O 1
ATOM 2463 N N . GLU A 1 313 ? -15.016 84.5 46.75 1 95.88 313 GLU A N 1
ATOM 2464 C CA . GLU A 1 313 ? -16.469 84.562 46.594 1 95.88 313 GLU A CA 1
ATOM 2465 C C . GLU A 1 313 ? -16.828 85.812 45.75 1 95.88 313 GLU A C 1
ATOM 2467 O O . GLU A 1 313 ? -16.25 86.875 45.875 1 95.88 313 GLU A O 1
ATOM 2472 N N . ARG A 1 314 ? -17.656 85.562 44.812 1 94.25 314 ARG A N 1
ATOM 2473 C CA . ARG A 1 314 ? -18.047 86.688 43.906 1 94.25 314 ARG A CA 1
ATOM 2474 C C . ARG A 1 314 ? -19.547 86.938 44 1 94.25 314 ARG A C 1
ATOM 2476 O O . ARG A 1 314 ? -20.359 86 44.125 1 94.25 314 ARG A O 1
ATOM 2483 N N . LYS A 1 315 ? -19.844 88.312 43.906 1 92.38 315 LYS A N 1
ATOM 2484 C CA . LYS A 1 315 ? -21.219 88.75 43.844 1 92.38 315 LYS A CA 1
ATOM 2485 C C . LYS A 1 315 ? -21.406 89.75 42.688 1 92.38 315 LYS A C 1
ATOM 2487 O O . LYS A 1 315 ? -20.547 90.562 42.438 1 92.38 315 LYS A O 1
ATOM 2492 N N . LYS A 1 316 ? -22.547 89.562 42.031 1 87.25 316 LYS A N 1
ATOM 2493 C CA . LYS A 1 316 ? -22.875 90.562 40.969 1 87.25 316 LYS A CA 1
ATOM 2494 C C . LYS A 1 316 ? -23.562 91.75 41.562 1 87.25 316 LYS A C 1
ATOM 2496 O O . LYS A 1 316 ? -24.203 91.688 42.625 1 87.25 316 LYS A O 1
ATOM 2501 N N . ARG A 1 317 ? -23.344 93 41.062 1 79.56 317 ARG A N 1
ATOM 2502 C CA . ARG A 1 317 ? -23.781 94.312 41.594 1 79.56 317 ARG A CA 1
ATOM 2503 C C . ARG A 1 317 ? -25.25 94.25 42 1 79.56 317 ARG A C 1
ATOM 2505 O O . ARG A 1 317 ? -25.625 94.812 43.031 1 79.56 317 ARG A O 1
ATOM 2512 N N . PHE A 1 318 ? -26.141 93.5 41.438 1 75.5 318 PHE A N 1
ATOM 2513 C CA . PHE A 1 318 ? -27.562 93.562 41.75 1 75.5 318 PHE A CA 1
ATOM 2514 C C . PHE A 1 318 ? -28.047 92.188 42.344 1 75.5 318 PHE A C 1
ATOM 2516 O O . PHE A 1 318 ? -29.25 91.938 42.344 1 75.5 318 PHE A O 1
ATOM 2523 N N . THR A 1 319 ? -27.094 91.5 42.75 1 80.81 319 THR A N 1
ATOM 2524 C CA . THR A 1 319 ? -27.469 90.25 43.438 1 80.81 319 THR A CA 1
ATOM 2525 C C . THR A 1 319 ? -26.891 90.25 44.844 1 80.81 319 THR A C 1
ATOM 2527 O O . THR A 1 319 ? -25.891 90.875 45.125 1 80.81 319 THR A O 1
ATOM 2530 N N . ASN A 1 320 ? -27.578 89.562 45.781 1 81.88 320 ASN A N 1
ATOM 2531 C CA . ASN A 1 320 ? -27.125 89.5 47.156 1 81.88 320 ASN A CA 1
ATOM 2532 C C . ASN A 1 320 ? -26.406 88.188 47.469 1 81.88 320 ASN A C 1
ATOM 2534 O O . ASN A 1 320 ? -25.75 88.062 48.5 1 81.88 320 ASN A O 1
ATOM 2538 N N . ALA A 1 321 ? -26.297 87.375 46.625 1 89.88 321 ALA A N 1
ATOM 2539 C CA . ALA A 1 321 ? -25.734 86.062 46.938 1 89.88 321 ALA A CA 1
ATOM 2540 C C . ALA A 1 321 ? -24.297 85.938 46.469 1 89.88 321 ALA A C 1
ATOM 2542 O O . ALA A 1 321 ? -23.969 86.312 45.312 1 89.88 321 ALA A O 1
ATOM 2543 N N . TYR A 1 322 ? -23.453 85.562 47.406 1 91.62 322 TYR A N 1
ATOM 2544 C CA . TYR A 1 322 ? -22.062 85.25 47.094 1 91.62 322 TYR A CA 1
ATOM 2545 C C . TYR A 1 322 ? -21.906 83.812 46.656 1 91.62 322 TYR A C 1
ATOM 2547 O O . TYR A 1 322 ? -22.516 82.875 47.281 1 91.62 322 TYR A O 1
ATOM 2555 N N . LYS A 1 323 ? -21.172 83.562 45.688 1 92.06 323 LYS A N 1
ATOM 2556 C CA . LYS A 1 323 ? -20.844 82.25 45.219 1 92.06 323 LYS A CA 1
ATOM 2557 C C . LYS A 1 323 ? -19.344 81.938 45.344 1 92.06 323 LYS A C 1
ATOM 2559 O O . LYS A 1 323 ? -18.531 82.75 44.844 1 92.06 323 LYS A O 1
ATOM 2564 N N . GLU A 1 324 ? -19.031 80.875 46 1 94.19 324 GLU A N 1
ATOM 2565 C CA . GLU A 1 324 ? -17.625 80.5 46.125 1 94.19 324 GLU A CA 1
ATOM 2566 C C . GLU A 1 324 ? -17.141 79.75 44.906 1 94.19 324 GLU A C 1
ATOM 2568 O O . GLU A 1 324 ? -17.797 78.812 44.438 1 94.19 324 GLU A O 1
ATOM 2573 N N . SER A 1 325 ? -16.078 80.125 44.344 1 94.12 325 SER A N 1
ATOM 2574 C CA . SER A 1 325 ? -15.492 79.5 43.188 1 94.12 325 SER A CA 1
ATOM 2575 C C . SER A 1 325 ? -13.969 79.562 43.25 1 94.12 325 SER A C 1
ATOM 2577 O O . SER A 1 325 ? -13.398 80.188 44.125 1 94.12 325 SER A O 1
ATOM 2579 N N . TYR A 1 326 ? -13.359 78.688 42.406 1 94.5 326 TYR A N 1
ATOM 2580 C CA . TYR A 1 326 ? -11.906 78.688 42.281 1 94.5 326 TYR A CA 1
ATOM 2581 C C . TYR A 1 326 ? -11.422 79.688 41.219 1 94.5 326 TYR A C 1
ATOM 2583 O O . TYR A 1 326 ? -11.875 79.625 40.062 1 94.5 326 TYR A O 1
ATOM 2591 N N . TYR A 1 327 ? -10.508 80.625 41.594 1 95.25 327 TYR A N 1
ATOM 2592 C CA . TYR A 1 327 ? -10.055 81.688 40.656 1 95.25 327 TYR A CA 1
ATOM 2593 C C . TYR A 1 327 ? -8.578 81.5 40.344 1 95.25 327 TYR A C 1
ATOM 2595 O O . TYR A 1 327 ? -7.781 81.125 41.219 1 95.25 327 TYR A O 1
ATOM 2603 N N . VAL A 1 328 ? -8.258 81.75 39.094 1 95.5 328 VAL A N 1
ATOM 2604 C CA . VAL A 1 328 ? -6.875 81.688 38.625 1 95.5 328 VAL A CA 1
ATOM 2605 C C . VAL A 1 328 ? -6.5 83 37.938 1 95.5 328 VAL A C 1
ATOM 2607 O O . VAL A 1 328 ? -7.156 83.375 36.969 1 95.5 328 VAL A O 1
ATOM 2610 N N . LEU A 1 329 ? -5.488 83.625 38.469 1 96.69 329 LEU A N 1
ATOM 2611 C CA . LEU A 1 329 ? -4.938 84.812 37.844 1 96.69 329 LEU A CA 1
ATOM 2612 C C . LEU A 1 329 ? -3.738 84.5 36.969 1 96.69 329 LEU A C 1
ATOM 2614 O O . LEU A 1 329 ? -2.77 83.875 37.438 1 96.69 329 LEU A O 1
ATOM 2618 N N . THR A 1 330 ? -3.799 84.875 35.812 1 96.12 330 THR A N 1
ATOM 2619 C CA . THR A 1 330 ? -2.764 84.438 34.875 1 96.12 330 THR A CA 1
ATOM 2620 C C . THR A 1 330 ? -1.905 85.625 34.469 1 96.12 330 THR A C 1
ATOM 2622 O O . THR A 1 330 ? -2.338 86.812 34.562 1 96.12 330 THR A O 1
ATOM 2625 N N . PRO A 1 331 ? -0.693 85.375 33.969 1 94.88 331 PRO A N 1
ATOM 2626 C CA . PRO A 1 331 ? 0.181 86.438 33.5 1 94.88 331 PRO A CA 1
ATOM 2627 C C . PRO A 1 331 ? -0.382 87.188 32.281 1 94.88 331 PRO A C 1
ATOM 2629 O O . PRO A 1 331 ? 0.023 88.312 32 1 94.88 331 PRO A O 1
ATOM 2632 N N . ALA A 1 332 ? -1.333 86.625 31.641 1 94.38 332 ALA A N 1
ATOM 2633 C CA . ALA A 1 332 ? -1.926 87.25 30.453 1 94.38 332 ALA A CA 1
ATOM 2634 C C . ALA A 1 332 ? -2.926 88.312 30.844 1 94.38 332 ALA A C 1
ATOM 2636 O O . ALA A 1 332 ? -3.424 89.062 29.984 1 94.38 332 ALA A O 1
ATOM 2637 N N . GLY A 1 333 ? -3.211 88.375 32.156 1 93.38 333 GLY A N 1
ATOM 2638 C CA . GLY A 1 333 ? -4.09 89.438 32.625 1 93.38 333 GLY A CA 1
ATOM 2639 C C . GLY A 1 333 ? -5.523 89 32.812 1 93.38 333 GLY A C 1
ATOM 2640 O O . GLY A 1 333 ? -6.434 89.812 32.938 1 93.38 333 GLY A O 1
ATOM 2641 N N . TYR A 1 334 ? -5.629 87.75 32.781 1 94.38 334 TYR A N 1
ATOM 2642 C CA . TYR A 1 334 ? -6.984 87.188 32.938 1 94.38 334 TYR A CA 1
ATOM 2643 C C . TYR A 1 334 ? -7.211 86.688 34.344 1 94.38 334 TYR A C 1
ATOM 2645 O O . TYR A 1 334 ? -6.324 86.062 34.938 1 94.38 334 TYR A O 1
ATOM 2653 N N . LEU A 1 335 ? -8.336 86.938 34.938 1 95.62 335 LEU A N 1
ATOM 2654 C CA . LEU A 1 335 ? -8.867 86.312 36.125 1 95.62 335 LEU A CA 1
ATOM 2655 C C . LEU A 1 335 ? -9.945 85.312 35.75 1 95.62 335 LEU A C 1
ATOM 2657 O O . LEU A 1 335 ? -11.086 85.688 35.469 1 95.62 335 LEU A O 1
ATOM 2661 N N . HIS A 1 336 ? -9.547 84.062 35.781 1 94.12 336 HIS A N 1
ATOM 2662 C CA . HIS A 1 336 ? -10.461 83 35.375 1 94.12 336 HIS A CA 1
ATOM 2663 C C . HIS A 1 336 ? -11.203 82.438 36.562 1 94.12 336 HIS A C 1
ATOM 2665 O O . HIS A 1 336 ? -10.609 82.188 37.625 1 94.12 336 HIS A O 1
ATOM 2671 N N . GLU A 1 337 ? -12.469 82.188 36.406 1 94.38 337 GLU A N 1
ATOM 2672 C CA . GLU A 1 337 ? -13.312 81.562 37.406 1 94.38 337 GLU A CA 1
ATOM 2673 C C . GLU A 1 337 ? -13.625 80.125 37 1 94.38 337 GLU A C 1
ATOM 2675 O O . GLU A 1 337 ? -14.164 79.875 35.938 1 94.38 337 GLU A O 1
ATOM 2680 N N . HIS A 1 338 ? -13.281 79.25 37.906 1 92.19 338 HIS A N 1
ATOM 2681 C CA . HIS A 1 338 ? -13.57 77.812 37.656 1 92.19 338 HIS A CA 1
ATOM 2682 C C . HIS A 1 338 ? -14.492 77.312 38.75 1 92.19 338 HIS A C 1
ATOM 2684 O O . HIS A 1 338 ? -14.422 77.688 39.906 1 92.19 338 HIS A O 1
ATOM 2690 N N . ALA A 1 339 ? -15.352 76.375 38.375 1 88.12 339 ALA A N 1
ATOM 2691 C CA . ALA A 1 339 ? -16.297 75.75 39.312 1 88.12 339 ALA A CA 1
ATOM 2692 C C . ALA A 1 339 ? -15.578 75 40.375 1 88.12 339 ALA A C 1
ATOM 2694 O O . ALA A 1 339 ? -16.062 74.875 41.5 1 88.12 339 ALA A O 1
ATOM 2695 N N . SER A 1 340 ? -14.461 74.312 39.969 1 87.19 340 SER A N 1
ATOM 2696 C CA . SER A 1 340 ? -13.688 73.562 40.938 1 87.19 340 SER A CA 1
ATOM 2697 C C . SER A 1 340 ? -12.188 73.688 40.656 1 87.19 340 SER A C 1
ATOM 2699 O O . SER A 1 340 ? -11.781 74.125 39.594 1 87.19 340 SER A O 1
ATOM 2701 N N . SER A 1 341 ? -11.461 73.25 41.719 1 82.44 341 SER A N 1
ATOM 2702 C CA . SER A 1 341 ? -10 73.312 41.625 1 82.44 341 SER A CA 1
ATOM 2703 C C . SER A 1 341 ? -9.438 72.188 40.781 1 82.44 341 SER A C 1
ATOM 2705 O O . SER A 1 341 ? -8.281 72.188 40.375 1 82.44 341 SER A O 1
ATOM 2707 N N . ASP A 1 342 ? -10.328 71.25 40.406 1 80.81 342 ASP A N 1
ATOM 2708 C CA . ASP A 1 342 ? -9.875 70.125 39.625 1 80.81 342 ASP A CA 1
ATOM 2709 C C . ASP A 1 342 ? -10.016 70.438 38.125 1 80.81 342 ASP A C 1
ATOM 2711 O O . ASP A 1 342 ? -11.133 70.438 37.625 1 80.81 342 ASP A O 1
ATOM 2715 N N . PRO A 1 343 ? -8.992 70.562 37.531 1 73.44 343 PRO A N 1
ATOM 2716 C CA . PRO A 1 343 ? -9.055 70.875 36.094 1 73.44 343 PRO A CA 1
ATOM 2717 C C . PRO A 1 343 ? -9.602 69.75 35.25 1 73.44 343 PRO A C 1
ATOM 2719 O O . PRO A 1 343 ? -10.031 70 34.094 1 73.44 343 PRO A O 1
ATOM 2722 N N . THR A 1 344 ? -9.531 68.625 35.719 1 75.62 344 THR A N 1
ATOM 2723 C CA . THR A 1 344 ? -9.969 67.5 34.938 1 75.62 344 THR A CA 1
ATOM 2724 C C . THR A 1 344 ? -11.484 67.438 34.781 1 75.62 344 THR A C 1
ATOM 2726 O O . THR A 1 344 ? -12.016 67 33.781 1 75.62 344 THR A O 1
ATOM 2729 N N . ARG A 1 345 ? -12.227 68 35.688 1 75 345 ARG A N 1
ATOM 2730 C CA . ARG A 1 345 ? -13.68 67.938 35.719 1 75 345 ARG A CA 1
ATOM 2731 C C . ARG A 1 345 ? -14.25 69.188 35.031 1 75 345 ARG A C 1
ATOM 2733 O O . ARG A 1 345 ? -15.227 69.125 34.281 1 75 345 ARG A O 1
ATOM 2740 N N . HIS A 1 346 ? -13.508 70.312 35.312 1 72.25 346 HIS A N 1
ATOM 2741 C CA . HIS A 1 346 ? -14.008 71.562 34.781 1 72.25 346 HIS A CA 1
ATOM 2742 C C . HIS A 1 346 ? -12.898 72.375 34.094 1 72.25 346 HIS A C 1
ATOM 2744 O O . HIS A 1 346 ? -12.258 73.188 34.719 1 72.25 346 HIS A O 1
ATOM 2750 N N . ASN A 1 347 ? -12.648 72.125 32.812 1 74.56 347 ASN A N 1
ATOM 2751 C CA . ASN A 1 347 ? -11.492 72.625 32.094 1 74.56 347 ASN A CA 1
ATOM 2752 C C . ASN A 1 347 ? -11.812 74 31.484 1 74.56 347 ASN A C 1
ATOM 2754 O O . ASN A 1 347 ? -10.898 74.75 31.094 1 74.56 347 ASN A O 1
ATOM 2758 N N . VAL A 1 348 ? -13.07 74.312 31.469 1 82.69 348 VAL A N 1
ATOM 2759 C CA . VAL A 1 348 ? -13.43 75.562 30.859 1 82.69 348 VAL A CA 1
ATOM 2760 C C . VAL A 1 348 ? -13.852 76.562 31.938 1 82.69 348 VAL A C 1
ATOM 2762 O O . VAL A 1 348 ? -14.68 76.25 32.781 1 82.69 348 VAL A O 1
ATOM 2765 N N . PRO A 1 349 ? -13.219 77.688 31.938 1 89.25 349 PRO A N 1
ATOM 2766 C CA . PRO A 1 349 ? -13.609 78.688 32.938 1 89.25 349 PRO A CA 1
ATOM 2767 C C . PRO A 1 349 ? -15.055 79.188 32.75 1 89.25 349 PRO A C 1
ATOM 2769 O O . PRO A 1 349 ? -15.523 79.312 31.625 1 89.25 349 PRO A O 1
ATOM 2772 N N . GLU A 1 350 ? -15.789 79.438 33.75 1 88.38 350 GLU A N 1
ATOM 2773 C CA . GLU A 1 350 ? -17.156 79.938 33.75 1 88.38 350 GLU A CA 1
ATOM 2774 C C . GLU A 1 350 ? -17.188 81.438 33.438 1 88.38 350 GLU A C 1
ATOM 2776 O O . GLU A 1 350 ? -18.141 81.938 32.812 1 88.38 350 GLU A O 1
ATOM 2781 N N . LEU A 1 351 ? -16.156 82.125 33.938 1 89.62 351 LEU A N 1
ATOM 2782 C CA . LEU A 1 351 ? -16.016 83.562 33.719 1 89.62 351 LEU A CA 1
ATOM 2783 C C . LEU A 1 351 ? -14.547 83.938 33.562 1 89.62 351 LEU A C 1
ATOM 2785 O O . LEU A 1 351 ? -13.672 83.438 34.219 1 89.62 351 LEU A O 1
ATOM 2789 N N . SER A 1 352 ? -14.312 84.812 32.625 1 93.69 352 SER A N 1
ATOM 2790 C CA . SER A 1 352 ? -12.969 85.375 32.406 1 93.69 352 SER A CA 1
ATOM 2791 C C . SER A 1 352 ? -12.984 86.875 32.344 1 93.69 352 SER A C 1
ATOM 2793 O O . SER A 1 352 ? -13.672 87.438 31.484 1 93.69 352 SER A O 1
ATOM 2795 N N . LEU A 1 353 ? -12.273 87.438 33.219 1 92.19 353 LEU A N 1
ATOM 2796 C CA . LEU A 1 353 ? -12.188 88.875 33.25 1 92.19 353 LEU A CA 1
ATOM 2797 C C . LEU A 1 353 ? -10.82 89.375 32.75 1 92.19 353 LEU A C 1
ATOM 2799 O O . LEU A 1 353 ? -9.789 88.938 33.281 1 92.19 353 LEU A O 1
ATOM 2803 N N . PHE A 1 354 ? -10.828 90.188 31.797 1 93.44 354 PHE A N 1
ATOM 2804 C CA . PHE A 1 354 ? -9.586 90.75 31.312 1 93.44 354 PHE A CA 1
ATOM 2805 C C . PHE A 1 354 ? -9.234 92 32.094 1 93.44 354 PHE A C 1
ATOM 2807 O O . PHE A 1 354 ? -9.734 93.062 31.781 1 93.44 354 PHE A O 1
ATOM 2814 N N . LEU A 1 355 ? -8.312 91.938 32.875 1 92.69 355 LEU A N 1
ATOM 2815 C CA . LEU A 1 355 ? -8.055 92.938 33.906 1 92.69 355 LEU A CA 1
ATOM 2816 C C . LEU A 1 355 ? -7.535 94.25 33.312 1 92.69 355 LEU A C 1
ATOM 2818 O O . LEU A 1 355 ? -7.855 95.312 33.781 1 92.69 355 LEU A O 1
ATOM 2822 N N . PRO A 1 356 ? -6.762 94.188 32.312 1 90.56 356 PRO A N 1
ATOM 2823 C CA . PRO A 1 356 ? -6.27 95.438 31.734 1 90.56 356 PRO A CA 1
ATOM 2824 C C . PRO A 1 356 ? -7.395 96.312 31.219 1 90.56 356 PRO A C 1
ATOM 2826 O O . PRO A 1 356 ? -7.191 97.5 31.031 1 90.56 356 PRO A O 1
ATOM 2829 N N . GLU A 1 357 ? -8.523 95.812 31.109 1 88.62 357 GLU A N 1
ATOM 2830 C CA . GLU A 1 357 ? -9.664 96.562 30.641 1 88.62 357 GLU A CA 1
ATOM 2831 C C . GLU A 1 357 ? -10.688 96.75 31.75 1 88.62 357 GLU A C 1
ATOM 2833 O O . GLU A 1 357 ? -11.812 97.188 31.5 1 88.62 357 GLU A O 1
ATOM 2838 N N . CYS A 1 358 ? -10.234 96.5 32.906 1 91.06 358 CYS A N 1
ATOM 2839 C CA . CYS A 1 358 ? -11.125 96.625 34.062 1 91.06 358 CYS A CA 1
ATOM 2840 C C . CYS A 1 358 ? -10.617 97.688 35.031 1 91.06 358 CYS A C 1
ATOM 2842 O O . CYS A 1 358 ? -9.477 98.125 34.938 1 91.06 358 CYS A O 1
ATOM 2844 N N . THR A 1 359 ? -11.562 98.125 35.875 1 92 359 THR A N 1
ATOM 2845 C CA . THR A 1 359 ? -11.219 99.062 36.969 1 92 359 THR A CA 1
ATOM 2846 C C . THR A 1 359 ? -11.289 98.375 38.312 1 92 359 THR A C 1
ATOM 2848 O O . THR A 1 359 ? -12.305 97.75 38.656 1 92 359 THR A O 1
ATOM 2851 N N . LEU A 1 360 ? -10.25 98.5 39 1 94.12 360 LEU A N 1
ATOM 2852 C CA . LEU A 1 360 ? -10.156 97.875 40.312 1 94.12 360 LEU A CA 1
ATOM 2853 C C . LEU A 1 360 ? -10.492 98.875 41.438 1 94.12 360 LEU A C 1
ATOM 2855 O O . LEU A 1 360 ? -9.844 99.875 41.562 1 94.12 360 LEU A O 1
ATOM 2859 N N . GLY A 1 361 ? -11.461 98.438 42.125 1 92.38 361 GLY A N 1
ATOM 2860 C CA . GLY A 1 361 ? -11.836 99.312 43.25 1 92.38 361 GLY A CA 1
ATOM 2861 C C . GLY A 1 361 ? -10.922 99.188 44.438 1 92.38 361 GLY A C 1
ATOM 2862 O O . GLY A 1 361 ? -10.102 98.25 44.5 1 92.38 361 GLY A O 1
ATOM 2863 N N . ALA A 1 362 ? -11.07 100.125 45.406 1 91.88 362 ALA A N 1
ATOM 2864 C CA . ALA A 1 362 ? -10.242 100.062 46.594 1 91.88 362 ALA A CA 1
ATOM 2865 C C . ALA A 1 362 ? -10.625 98.938 47.5 1 91.88 362 ALA A C 1
ATOM 2867 O O . ALA A 1 362 ? -11.805 98.562 47.625 1 91.88 362 ALA A O 1
ATOM 2868 N N . PRO A 1 363 ? -9.633 98.25 48.094 1 92.69 363 PRO A N 1
ATOM 2869 C CA . PRO A 1 363 ? -9.93 97.188 49.031 1 92.69 363 PRO A CA 1
ATOM 2870 C C . PRO A 1 363 ? -10.578 97.688 50.312 1 92.69 363 PRO A C 1
ATOM 2872 O O . PRO A 1 363 ? -10.375 98.875 50.719 1 92.69 363 PRO A O 1
ATOM 2875 N N . SER A 1 364 ? -11.266 96.875 50.844 1 91.75 364 SER A N 1
ATOM 2876 C CA . SER A 1 364 ? -11.844 97.188 52.125 1 91.75 364 SER A CA 1
ATOM 2877 C C . SER A 1 364 ? -10.773 97.375 53.188 1 91.75 364 SER A C 1
ATOM 2879 O O . SER A 1 364 ? -9.711 96.75 53.125 1 91.75 364 SER A O 1
ATOM 2881 N N . THR A 1 365 ? -11.039 98.188 54.125 1 88.44 365 THR A N 1
ATOM 2882 C CA . THR A 1 365 ? -10.086 98.438 55.188 1 88.44 365 THR A CA 1
ATOM 2883 C C . THR A 1 365 ? -10.031 97.25 56.156 1 88.44 365 THR A C 1
ATOM 2885 O O . THR A 1 365 ? -10.953 96.438 56.156 1 88.44 365 THR A O 1
ATOM 2888 N N . ALA A 1 366 ? -9.031 97.125 56.938 1 87.44 366 ALA A N 1
ATOM 2889 C CA . ALA A 1 366 ? -8.836 96.062 57.875 1 87.44 366 ALA A CA 1
ATOM 2890 C C . ALA A 1 366 ? -9.93 96.062 58.969 1 87.44 366 ALA A C 1
ATOM 2892 O O . ALA A 1 366 ? -10.258 95 59.5 1 87.44 366 ALA A O 1
ATOM 2893 N N . SER A 1 367 ? -10.398 97.25 59.156 1 85.88 367 SER A N 1
ATOM 2894 C CA . SER A 1 367 ? -11.398 97.375 60.219 1 85.88 367 SER A CA 1
ATOM 2895 C C . SER A 1 367 ? -12.789 97 59.688 1 85.88 367 SER A C 1
ATOM 2897 O O . SER A 1 367 ? -13.734 96.875 60.469 1 85.88 367 SER A O 1
ATOM 2899 N N . ALA A 1 368 ? -12.914 96.75 58.5 1 85.81 368 ALA A N 1
ATOM 2900 C CA . ALA A 1 368 ? -14.219 96.5 57.906 1 85.81 368 ALA A CA 1
ATOM 2901 C C . ALA A 1 368 ? -14.695 95.062 58.312 1 85.81 368 ALA A C 1
ATOM 2903 O O . ALA A 1 368 ? -13.883 94.188 58.594 1 85.81 368 ALA A O 1
ATOM 2904 N N . SER A 1 369 ? -15.969 94.875 58.438 1 88.94 369 SER A N 1
ATOM 2905 C CA . SER A 1 369 ? -16.562 93.625 58.844 1 88.94 369 SER A CA 1
ATOM 2906 C C . SER A 1 369 ? -16.375 92.562 57.75 1 88.94 369 SER A C 1
ATOM 2908 O O . SER A 1 369 ? -16.312 91.375 58.031 1 88.94 369 SER A O 1
ATOM 2910 N N . THR A 1 370 ? -16.297 93 56.531 1 91.5 370 THR A N 1
ATOM 2911 C CA . THR A 1 370 ? -16.062 92.062 55.406 1 91.5 370 THR A CA 1
ATOM 2912 C C . THR A 1 370 ? -14.867 92.562 54.594 1 91.5 370 THR A C 1
ATOM 2914 O O . THR A 1 370 ? -14.578 93.75 54.531 1 91.5 370 THR A O 1
ATOM 2917 N N . HIS A 1 371 ? -14.109 91.688 54.062 1 94.12 371 HIS A N 1
ATOM 2918 C CA . HIS A 1 371 ? -12.922 91.938 53.281 1 94.12 371 HIS A CA 1
ATOM 2919 C C . HIS A 1 371 ? -13.211 91.812 51.781 1 94.12 371 HIS A C 1
ATOM 2921 O O . HIS A 1 371 ? -13.172 90.688 51.219 1 94.12 371 HIS A O 1
ATOM 2927 N N . LYS A 1 372 ? -13.578 92.812 51.125 1 94.06 372 LYS A N 1
ATOM 2928 C CA . LYS A 1 372 ? -14.062 92.75 49.75 1 94.06 372 LYS A CA 1
ATOM 2929 C C . LYS A 1 372 ? -13.375 93.812 48.875 1 94.06 372 LYS A C 1
ATOM 2931 O O . LYS A 1 372 ? -12.773 94.75 49.375 1 94.06 372 LYS A O 1
ATOM 2936 N N . PHE A 1 373 ? -13.32 93.562 47.562 1 94 373 PHE A N 1
ATOM 2937 C CA . PHE A 1 373 ? -12.922 94.562 46.531 1 94 373 PHE A CA 1
ATOM 2938 C C . PHE A 1 373 ? -13.836 94.438 45.344 1 94 373 PHE A C 1
ATOM 2940 O O . PHE A 1 373 ? -14.562 93.438 45.188 1 94 373 PHE A O 1
ATOM 2947 N N . HIS A 1 374 ? -13.828 95.5 44.531 1 93.06 374 HIS A N 1
ATOM 2948 C CA . HIS A 1 374 ? -14.742 95.562 43.406 1 93.06 374 HIS A CA 1
ATOM 2949 C C . HIS A 1 374 ? -13.969 95.688 42.094 1 93.06 374 HIS A C 1
ATOM 2951 O O . HIS A 1 374 ? -12.922 96.312 42 1 93.06 374 HIS A O 1
ATOM 2957 N N . ILE A 1 375 ? -14.461 94.938 41.125 1 93.56 375 ILE A N 1
ATOM 2958 C CA . ILE A 1 375 ? -13.945 95.062 39.75 1 93.56 375 ILE A CA 1
ATOM 2959 C C . ILE A 1 375 ? -15.07 95.375 38.781 1 93.56 375 ILE A C 1
ATOM 2961 O O . ILE A 1 375 ? -16.141 94.812 38.812 1 93.56 375 ILE A O 1
ATOM 2965 N N . GLU A 1 376 ? -14.789 96.438 38.031 1 89.31 376 GLU A N 1
ATOM 2966 C CA . GLU A 1 376 ? -15.742 96.875 37 1 89.31 376 GLU A CA 1
ATOM 2967 C C . GLU A 1 376 ? -15.125 96.75 35.625 1 89.31 376 GLU A C 1
ATOM 2969 O O . GLU A 1 376 ? -13.969 97.125 35.406 1 89.31 376 GLU A O 1
ATOM 2974 N N . GLY A 1 377 ? -15.719 96.062 34.781 1 81.25 377 GLY A N 1
ATOM 2975 C CA . GLY A 1 377 ? -15.195 95.938 33.438 1 81.25 377 GLY A CA 1
ATOM 2976 C C . GLY A 1 377 ? -16.281 95.625 32.406 1 81.25 377 GLY A C 1
ATOM 2977 O O . GLY A 1 377 ? -17.469 95.688 32.719 1 81.25 377 GLY A O 1
ATOM 2978 N N . ARG A 1 378 ? -15.93 95.75 31.203 1 69.19 378 ARG A N 1
ATOM 2979 C CA . ARG A 1 378 ? -16.844 95.5 30.109 1 69.19 378 ARG A CA 1
ATOM 2980 C C . ARG A 1 378 ? -16.766 94 29.703 1 69.19 378 ARG A C 1
ATOM 2982 O O . ARG A 1 378 ? -15.664 93.438 29.578 1 69.19 378 ARG A O 1
ATOM 2989 N N . THR A 1 379 ? -17.766 93.25 30.031 1 57.97 379 THR A N 1
ATOM 2990 C CA . THR A 1 379 ? -17.906 91.875 29.625 1 57.97 379 THR A CA 1
ATOM 2991 C C . THR A 1 379 ? -18.469 91.75 28.219 1 57.97 379 THR A C 1
ATOM 2993 O O . THR A 1 379 ? -19.266 92.625 27.797 1 57.97 379 THR A O 1
ATOM 2996 N N . GLY A 1 380 ? -17.906 91.25 26.969 1 51.12 380 GLY A N 1
ATOM 2997 C CA . GLY A 1 380 ? -18.391 90.875 25.641 1 51.12 380 GLY A CA 1
ATOM 2998 C C . GLY A 1 380 ? -17.344 91.125 24.562 1 51.12 380 GLY A C 1
ATOM 2999 O O . GLY A 1 380 ? -16.531 92.062 24.641 1 51.12 380 GLY A O 1
ATOM 3000 N N . GLN A 1 381 ? -16.625 90.125 24.141 1 45.56 381 GLN A N 1
ATOM 3001 C CA . GLN A 1 381 ? -15.859 90.062 22.906 1 45.56 381 GLN A CA 1
ATOM 3002 C C . GLN A 1 381 ? -16.5 90.938 21.828 1 45.56 381 GLN A C 1
ATOM 3004 O O . GLN A 1 381 ? -16.031 91 20.688 1 45.56 381 GLN A O 1
ATOM 3009 N N . GLN A 1 382 ? -17.938 90.75 21.641 1 39.88 382 GLN A N 1
ATOM 3010 C CA . GLN A 1 382 ? -18.516 91.125 20.344 1 39.88 382 GLN A CA 1
ATOM 3011 C C . GLN A 1 382 ? -18.203 92.562 19.984 1 39.88 382 GLN A C 1
ATOM 3013 O O . GLN A 1 382 ? -18.203 93.438 20.859 1 39.88 382 GLN A O 1
ATOM 3018 N N . SER A 1 383 ? -17.641 92.812 18.859 1 40.5 383 SER A N 1
ATOM 3019 C CA . SER A 1 383 ? -17.484 94 18.078 1 40.5 383 SER A CA 1
ATOM 3020 C C . SER A 1 383 ? -18.531 95.062 18.469 1 40.5 383 SER A C 1
ATOM 3022 O O . SER A 1 383 ? -18.5 96.188 17.984 1 40.5 383 SER A O 1
ATOM 3024 N N . GLY A 1 384 ? -19.922 94.562 18.547 1 42 384 GLY A N 1
ATOM 3025 C CA . GLY A 1 384 ? -20.922 95.625 18.438 1 42 384 GLY A CA 1
ATOM 3026 C C . GLY A 1 384 ? -20.922 96.562 19.625 1 42 384 GLY A C 1
ATOM 3027 O O . GLY A 1 384 ? -20.266 96.312 20.641 1 42 384 GLY A O 1
ATOM 3028 N N . VAL A 1 385 ? -21.766 97.812 19.547 1 45.06 385 VAL A N 1
ATOM 3029 C CA . VAL A 1 385 ? -22.016 99.062 20.203 1 45.06 385 VAL A CA 1
ATOM 3030 C C . VAL A 1 385 ? -22.172 98.875 21.703 1 45.06 385 VAL A C 1
ATOM 3032 O O . VAL A 1 385 ? -21.938 99.812 22.484 1 45.06 385 VAL A O 1
ATOM 3035 N N . PHE A 1 386 ? -23.031 97.812 22.297 1 46.47 386 PHE A N 1
ATOM 3036 C CA . PHE A 1 386 ? -23.5 97.875 23.672 1 46.47 386 PHE A CA 1
ATOM 3037 C C . PHE A 1 386 ? -22.656 97.062 24.594 1 46.47 386 PHE A C 1
ATOM 3039 O O . PHE A 1 386 ? -22.984 95.875 24.859 1 46.47 386 PHE A O 1
ATOM 3046 N N . GLY A 1 387 ? -21.484 96.875 24.734 1 53.47 387 GLY A N 1
ATOM 3047 C CA . GLY A 1 387 ? -20.688 96.25 25.797 1 53.47 387 GLY A CA 1
ATOM 3048 C C . GLY A 1 387 ? -21.25 96.5 27.188 1 53.47 387 GLY A C 1
ATOM 3049 O O . GLY A 1 387 ? -21.562 97.625 27.547 1 53.47 387 GLY A O 1
ATOM 3050 N N . THR A 1 388 ? -22.016 95.562 27.703 1 62.34 388 THR A N 1
ATOM 3051 C CA . THR A 1 388 ? -22.656 95.75 29 1 62.34 388 THR A CA 1
ATOM 3052 C C . THR A 1 388 ? -21.609 95.875 30.094 1 62.34 388 THR A C 1
ATOM 3054 O O . THR A 1 388 ? -20.672 95.125 30.188 1 62.34 388 THR A O 1
ATOM 3057 N N . ASN A 1 389 ? -21.578 96.875 30.688 1 73.62 389 ASN A N 1
ATOM 3058 C CA . ASN A 1 389 ? -20.766 97.188 31.859 1 73.62 389 ASN A CA 1
ATOM 3059 C C . ASN A 1 389 ? -21.078 96.25 33 1 73.62 389 ASN A C 1
ATOM 3061 O O . ASN A 1 389 ? -22.25 96.062 33.344 1 73.62 389 ASN A O 1
ATOM 3065 N N . VAL A 1 390 ? -20.125 95.25 33.281 1 81.25 390 VAL A N 1
ATOM 3066 C CA . VAL A 1 390 ? -20.344 94.375 34.406 1 81.25 390 VAL A CA 1
ATOM 3067 C C . VAL A 1 390 ? -19.516 94.812 35.594 1 81.25 390 VAL A C 1
ATOM 3069 O O . VAL A 1 390 ? -18.438 95.375 35.438 1 81.25 390 VAL A O 1
ATOM 3072 N N . ALA A 1 391 ? -20.125 94.75 36.812 1 89.25 391 ALA A N 1
ATOM 3073 C CA . ALA A 1 391 ? -19.453 95 38.062 1 89.25 391 ALA A CA 1
ATOM 3074 C C . ALA A 1 391 ? -19.578 93.812 39.031 1 89.25 391 ALA A C 1
ATOM 3076 O O . ALA A 1 391 ? -20.656 93.312 39.25 1 89.25 391 ALA A O 1
ATOM 3077 N N . TYR A 1 392 ? -18.453 93.438 39.531 1 93.25 392 TYR A N 1
ATOM 3078 C CA . TYR A 1 392 ? -18.406 92.312 40.469 1 93.25 392 TYR A CA 1
ATOM 3079 C C . TYR A 1 392 ? -17.766 92.688 41.781 1 93.25 392 TYR A C 1
ATOM 3081 O O . TYR A 1 392 ? -16.875 93.562 41.812 1 93.25 392 TYR A O 1
ATOM 3089 N N . THR A 1 393 ? -18.281 92.125 42.812 1 94.62 393 THR A N 1
ATOM 3090 C CA . THR A 1 393 ? -17.688 92.25 44.125 1 94.62 393 THR A CA 1
ATOM 3091 C C . THR A 1 393 ? -17.062 90.938 44.594 1 94.62 393 THR A C 1
ATOM 3093 O O . THR A 1 393 ? -17.719 89.875 44.531 1 94.62 393 THR A O 1
ATOM 3096 N N . PHE A 1 394 ? -15.883 91 44.969 1 95.75 394 PHE A N 1
ATOM 3097 C CA . PHE A 1 394 ? -15.172 89.812 45.406 1 95.75 394 PHE A CA 1
ATOM 3098 C C . PHE A 1 394 ? -14.898 89.875 46.906 1 95.75 394 PHE A C 1
ATOM 3100 O O . PHE A 1 394 ? -14.586 91 47.438 1 95.75 394 PHE A O 1
ATOM 3107 N N . ARG A 1 395 ? -15.055 88.75 47.531 1 95.5 395 ARG A N 1
ATOM 3108 C CA . ARG A 1 395 ? -14.836 88.625 48.969 1 95.5 395 ARG A CA 1
ATOM 3109 C C . ARG A 1 395 ? -13.836 87.562 49.312 1 95.5 395 ARG A C 1
ATOM 3111 O O . ARG A 1 395 ? -13.875 86.438 48.719 1 95.5 395 ARG A O 1
ATOM 3118 N N . ALA A 1 396 ? -12.859 87.875 50.156 1 95.69 396 ALA A N 1
ATOM 3119 C CA . ALA A 1 396 ? -11.859 86.875 50.625 1 95.69 396 ALA A CA 1
ATOM 3120 C C . ALA A 1 396 ? -12.156 86.438 52.062 1 95.69 396 ALA A C 1
ATOM 3122 O O . ALA A 1 396 ? -12.961 87.062 52.75 1 95.69 396 ALA A O 1
ATOM 3123 N N . ARG A 1 397 ? -11.523 85.438 52.625 1 92.56 397 ARG A N 1
ATOM 3124 C CA . ARG A 1 397 ? -11.766 84.875 53.938 1 92.56 397 ARG A CA 1
ATOM 3125 C C . ARG A 1 397 ? -11.07 85.75 55 1 92.56 397 ARG A C 1
ATOM 3127 O O . ARG A 1 397 ? -11.477 85.75 56.188 1 92.56 397 ARG A O 1
ATOM 3134 N N . SER A 1 398 ? -9.953 86.312 54.625 1 93.69 398 SER A N 1
ATOM 3135 C CA . SER A 1 398 ? -9.195 87.188 55.562 1 93.69 398 SER A CA 1
ATOM 3136 C C . SER A 1 398 ? -8.68 88.438 54.875 1 93.69 398 SER A C 1
ATOM 3138 O O . SER A 1 398 ? -8.633 88.5 53.625 1 93.69 398 SER A O 1
ATOM 3140 N N . HIS A 1 399 ? -8.352 89.312 55.719 1 93.31 399 HIS A N 1
ATOM 3141 C CA . HIS A 1 399 ? -7.824 90.562 55.156 1 93.31 399 HIS A CA 1
ATOM 3142 C C . HIS A 1 399 ? -6.48 90.312 54.469 1 93.31 399 HIS A C 1
ATOM 3144 O O . HIS A 1 399 ? -6.172 91 53.469 1 93.31 399 HIS A O 1
ATOM 3150 N N . ASP A 1 400 ? -5.68 89.438 55.094 1 93.62 400 ASP A N 1
ATOM 3151 C CA . ASP A 1 400 ? -4.395 89.125 54.5 1 93.62 400 ASP A CA 1
ATOM 3152 C C . ASP A 1 400 ? -4.578 88.5 53.094 1 93.62 400 ASP A C 1
ATOM 3154 O O . ASP A 1 400 ? -3.857 88.875 52.156 1 93.62 400 ASP A O 1
ATOM 3158 N N . GLU A 1 401 ? -5.559 87.688 52.938 1 94.75 401 GLU A N 1
ATOM 3159 C CA . GLU A 1 401 ? -5.859 87.125 51.656 1 94.75 401 GLU A CA 1
ATOM 3160 C C . GLU A 1 401 ? -6.391 88.125 50.656 1 94.75 401 GLU A C 1
ATOM 3162 O O . GLU A 1 401 ? -6.059 88.125 49.469 1 94.75 401 GLU A O 1
ATOM 3167 N N . LEU A 1 402 ? -7.207 89 51.156 1 95.06 402 LEU A N 1
ATOM 3168 C CA . LEU A 1 402 ? -7.742 90.062 50.344 1 95.06 402 LEU A CA 1
ATOM 3169 C C . LEU A 1 402 ? -6.613 90.875 49.75 1 95.06 402 LEU A C 1
ATOM 3171 O O . LEU A 1 402 ? -6.598 91.188 48.562 1 95.06 402 LEU A O 1
ATOM 3175 N N . MET A 1 403 ? -5.656 91.25 50.594 1 93.94 403 MET A N 1
ATOM 3176 C CA . MET A 1 403 ? -4.578 92.125 50.156 1 93.94 403 MET A CA 1
ATOM 3177 C C . MET A 1 403 ? -3.658 91.438 49.156 1 93.94 403 MET A C 1
ATOM 3179 O O . MET A 1 403 ? -3.121 92.062 48.25 1 93.94 403 MET A O 1
ATOM 3183 N N . GLU A 1 404 ? -3.494 90.188 49.406 1 94.69 404 GLU A N 1
ATOM 3184 C CA . GLU A 1 404 ? -2.686 89.438 48.469 1 94.69 404 GLU A CA 1
ATOM 3185 C C . GLU A 1 404 ? -3.312 89.375 47.062 1 94.69 404 GLU A C 1
ATOM 3187 O O . GLU A 1 404 ? -2.631 89.688 46.062 1 94.69 404 GLU A O 1
ATOM 3192 N N . TRP A 1 405 ? -4.574 89.062 46.969 1 96.19 405 TRP A N 1
ATOM 3193 C CA . TRP A 1 405 ? -5.309 89.062 45.719 1 96.19 405 TRP A CA 1
ATOM 3194 C C . TRP A 1 405 ? -5.324 90.5 45.094 1 96.19 405 TRP A C 1
ATOM 3196 O O . TRP A 1 405 ? -5.035 90.625 43.906 1 96.19 405 TRP A O 1
ATOM 3206 N N . TRP A 1 406 ? -5.66 91.438 45.938 1 95.38 406 TRP A N 1
ATOM 3207 C CA . TRP A 1 406 ? -5.801 92.812 45.438 1 95.38 406 TRP A CA 1
ATOM 3208 C C . TRP A 1 406 ? -4.48 93.312 44.844 1 95.38 406 TRP A C 1
ATOM 3210 O O . TRP A 1 406 ? -4.461 93.938 43.812 1 95.38 406 TRP A O 1
ATOM 3220 N N . ASN A 1 407 ? -3.338 93 45.594 1 94.75 407 ASN A N 1
ATOM 3221 C CA . ASN A 1 407 ? -2.029 93.438 45.156 1 94.75 407 ASN A CA 1
ATOM 3222 C C . ASN A 1 407 ? -1.646 92.812 43.812 1 94.75 407 ASN A C 1
ATOM 3224 O O . ASN A 1 407 ? -1.072 93.438 42.938 1 94.75 407 ASN A O 1
ATOM 3228 N N . ASP A 1 408 ? -1.964 91.625 43.719 1 95.56 408 ASP A N 1
ATOM 3229 C CA . ASP A 1 408 ? -1.635 90.938 42.469 1 95.56 408 ASP A CA 1
ATOM 3230 C C . ASP A 1 408 ? -2.506 91.375 41.312 1 95.56 408 ASP A C 1
ATOM 3232 O O . ASP A 1 408 ? -2.02 91.562 40.188 1 95.56 408 ASP A O 1
ATOM 3236 N N . ILE A 1 409 ? -3.703 91.562 41.469 1 95.19 409 ILE A N 1
ATOM 3237 C CA . ILE A 1 409 ? -4.637 92.062 40.438 1 95.19 409 ILE A CA 1
ATOM 3238 C C . ILE A 1 409 ? -4.289 93.5 40.031 1 95.19 409 ILE A C 1
ATOM 3240 O O . ILE A 1 409 ? -4.375 93.875 38.875 1 95.19 409 ILE A O 1
ATOM 3244 N N . LYS A 1 410 ? -3.92 94.25 41.062 1 94.06 410 LYS A N 1
ATOM 3245 C CA . LYS A 1 410 ? -3.531 95.625 40.812 1 94.06 410 LYS A CA 1
ATOM 3246 C C . LYS A 1 410 ? -2.408 95.688 39.781 1 94.06 410 LYS A C 1
ATOM 3248 O O . LYS A 1 410 ? -2.416 96.562 38.906 1 94.06 410 LYS A O 1
ATOM 3253 N N . GLN A 1 411 ? -1.523 94.812 39.875 1 92.12 411 GLN A N 1
ATOM 3254 C CA . GLN A 1 411 ? -0.367 94.812 39 1 92.12 411 GLN A CA 1
ATOM 3255 C C . GLN A 1 411 ? -0.787 94.562 37.562 1 92.12 411 GLN A C 1
ATOM 3257 O O . GLN A 1 411 ? -0.08 95 36.625 1 92.12 411 GLN A O 1
ATOM 3262 N N . LEU A 1 412 ? -1.953 94.062 37.406 1 91.62 412 LEU A N 1
ATOM 3263 C CA . LEU A 1 412 ? -2.371 93.688 36.062 1 91.62 412 LEU A CA 1
ATOM 3264 C C . LEU A 1 412 ? -3.529 94.562 35.594 1 91.62 412 LEU A C 1
ATOM 3266 O O . LEU A 1 412 ? -4.004 94.438 34.469 1 91.62 412 LEU A O 1
ATOM 3270 N N . SER A 1 413 ? -3.973 95.375 36.344 1 90 413 SER A N 1
ATOM 3271 C CA . SER A 1 413 ? -5.066 96.25 36 1 90 413 SER A CA 1
ATOM 3272 C C . SER A 1 413 ? -4.539 97.625 35.531 1 90 413 SER A C 1
ATOM 3274 O O . SER A 1 413 ? -3.514 98.125 36.031 1 90 413 SER A O 1
ATOM 3276 N N . LYS A 1 414 ? -5.129 98.188 34.656 1 82.94 414 LYS A N 1
ATOM 3277 C CA . LYS A 1 414 ? -4.691 99.5 34.156 1 82.94 414 LYS A CA 1
ATOM 3278 C C . LYS A 1 414 ? -5.129 100.625 35.094 1 82.94 414 LYS A C 1
ATOM 3280 O O . LYS A 1 414 ? -4.371 101.562 35.344 1 82.94 414 LYS A O 1
ATOM 3285 N N . VAL A 1 415 ? -6.402 100.562 35.719 1 86 415 VAL A N 1
ATOM 3286 C CA . VAL A 1 415 ? -6.961 101.562 36.562 1 86 415 VAL A CA 1
ATOM 3287 C C . VAL A 1 415 ? -7.305 101 37.938 1 86 415 VAL A C 1
ATOM 3289 O O . VAL A 1 415 ? -7.887 99.875 38.031 1 86 415 VAL A O 1
ATOM 3292 N N . TYR A 1 416 ? -6.742 101.625 39.062 1 85.62 416 TYR A N 1
ATOM 3293 C CA . TYR A 1 416 ? -7.098 101.188 40.406 1 85.62 416 TYR A CA 1
ATOM 3294 C C . TYR A 1 416 ? -7.328 102.375 41.344 1 85.62 416 TYR A C 1
ATOM 3296 O O . TYR A 1 416 ? -6.719 103.438 41.156 1 85.62 416 TYR A O 1
ATOM 3304 N N . LEU A 1 417 ? -8.258 102.25 42.219 1 82.31 417 LEU A N 1
ATOM 3305 C CA . LEU A 1 417 ? -8.578 103.312 43.219 1 82.31 417 LEU A CA 1
ATOM 3306 C C . LEU A 1 417 ? -7.98 102.938 44.562 1 82.31 417 LEU A C 1
ATOM 3308 O O . LEU A 1 417 ? -7.875 101.75 44.906 1 82.31 417 LEU A O 1
ATOM 3312 N N . THR A 1 418 ? -7.051 103.938 45.25 1 77.44 418 THR A N 1
ATOM 3313 C CA . THR A 1 418 ? -6.438 103.625 46.531 1 77.44 418 THR A CA 1
ATOM 3314 C C . THR A 1 418 ? -7.203 104.312 47.656 1 77.44 418 THR A C 1
ATOM 3316 O O . THR A 1 418 ? -7.895 105.312 47.438 1 77.44 418 THR A O 1
ATOM 3319 N N . THR A 1 419 ? -7.258 103.75 48.688 1 63.12 419 THR A N 1
ATOM 3320 C CA . THR A 1 419 ? -7.812 104.438 49.875 1 63.12 419 THR A CA 1
ATOM 3321 C C . THR A 1 419 ? -6.789 105.375 50.5 1 63.12 419 THR A C 1
ATOM 3323 O O . THR A 1 419 ? -5.586 105.062 50.469 1 63.12 419 THR A O 1
ATOM 3326 N N . SER A 1 420 ? -6.883 106.75 50.594 1 49.91 420 SER A N 1
ATOM 3327 C CA . SER A 1 420 ? -6.023 107.688 51.281 1 49.91 420 SER A CA 1
ATOM 3328 C C . SER A 1 420 ? -5.484 107.125 52.594 1 49.91 420 SER A C 1
ATOM 3330 O O . SER A 1 420 ? -5.238 107.812 53.562 1 49.91 420 SER A O 1
ATOM 3332 N N . GLU A 1 421 ? -5.238 106.062 52.906 1 41.62 421 GLU A N 1
ATOM 3333 C CA . GLU A 1 421 ? -4.586 105.75 54.188 1 41.62 421 GLU A CA 1
ATOM 3334 C C . GLU A 1 421 ? -3.082 106 54.094 1 41.62 421 GLU A C 1
ATOM 3336 O O . GLU A 1 421 ? -2.473 105.75 53.062 1 41.62 421 GLU A O 1
ATOM 3341 N N . GLN A 1 422 ? -2.396 106.938 54.938 1 38.16 422 GLN A N 1
ATOM 3342 C CA . GLN A 1 422 ? -1.006 107.312 55.25 1 38.16 422 GLN A CA 1
ATOM 3343 C C . GLN A 1 422 ? -0.166 106 55.406 1 38.16 422 GLN A C 1
ATOM 3345 O O . GLN A 1 422 ? -0.262 105.312 56.406 1 38.16 422 GLN A O 1
ATOM 3350 N N . MET A 1 423 ? 0.005 105.188 54.531 1 37.16 423 MET A N 1
ATOM 3351 C CA . MET A 1 423 ? 0.903 104.062 54.75 1 37.16 423 MET A CA 1
ATOM 3352 C C . MET A 1 423 ? 2.354 104.562 54.812 1 37.16 423 MET A C 1
ATOM 3354 O O . MET A 1 423 ? 2.809 105.312 53.969 1 37.16 423 MET A O 1
ATOM 3358 N N . ASP A 1 424 ? 2.945 104.562 56 1 33.03 424 ASP A N 1
ATOM 3359 C CA . ASP A 1 424 ? 4.359 104.75 56.312 1 33.03 424 ASP A CA 1
ATOM 3360 C C . ASP A 1 424 ? 5.238 103.875 55.438 1 33.03 424 ASP A C 1
ATOM 3362 O O . ASP A 1 424 ? 5.172 102.688 55.5 1 33.03 424 ASP A O 1
ATOM 3366 N N . ARG A 1 425 ? 5.457 104.25 54.25 1 37.84 425 ARG A N 1
ATOM 3367 C CA . ARG A 1 425 ? 6.219 103.562 53.188 1 37.84 425 ARG A CA 1
ATOM 3368 C C . ARG A 1 425 ? 7.688 103.438 53.594 1 37.84 425 ARG A C 1
ATOM 3370 O O . ARG A 1 425 ? 8.5 104.312 53.312 1 37.84 425 ARG A O 1
ATOM 3377 N N . SER A 1 426 ? 7.91 102.875 54.75 1 30.72 426 SER A N 1
ATOM 3378 C CA . SER A 1 426 ? 9.328 102.812 55.094 1 30.72 426 SER A CA 1
ATOM 3379 C C . SER A 1 426 ? 10.062 101.875 54.125 1 30.72 426 SER A C 1
ATOM 3381 O O . SER A 1 426 ? 11.281 101.75 54.188 1 30.72 426 SER A O 1
ATOM 3383 N N . GLY A 1 427 ? 9.383 100.938 53.406 1 28.8 427 GLY A N 1
ATOM 3384 C CA . GLY A 1 427 ? 10.312 99.938 52.875 1 28.8 427 GLY A CA 1
ATOM 3385 C C . GLY A 1 427 ? 11.016 100.438 51.594 1 28.8 427 GLY A C 1
ATOM 3386 O O . GLY A 1 427 ? 10.734 101.5 51.094 1 28.8 427 GLY A O 1
ATOM 3387 N N . PRO A 1 428 ? 12.086 99.688 51.062 1 32.53 428 PRO A N 1
ATOM 3388 C CA . PRO A 1 428 ? 13.156 100 50.125 1 32.53 428 PRO A CA 1
ATOM 3389 C C . PRO A 1 428 ? 12.656 100.125 48.688 1 32.53 428 PRO A C 1
ATOM 3391 O O . PRO A 1 428 ? 13.453 100.375 47.781 1 32.53 428 PRO A O 1
ATOM 3394 N N . VAL A 1 429 ? 11.469 99.812 48.406 1 30.14 429 VAL A N 1
ATOM 3395 C CA . VAL A 1 429 ? 11.188 99.562 46.969 1 30.14 429 VAL A CA 1
ATOM 3396 C C . VAL A 1 429 ? 10.969 100.875 46.25 1 30.14 429 VAL A C 1
ATOM 3398 O O . VAL A 1 429 ? 10.633 100.875 45.062 1 30.14 429 VAL A O 1
ATOM 3401 N N . PRO A 1 430 ? 10.844 102 46.938 1 31.73 430 PRO A N 1
ATOM 3402 C CA . PRO A 1 430 ? 10.5 103.125 46.094 1 31.73 430 PRO A CA 1
ATOM 3403 C C . PRO A 1 430 ? 11.484 103.375 44.969 1 31.73 430 PRO A C 1
ATOM 3405 O O . PRO A 1 430 ? 11.281 104.25 44.125 1 31.73 430 PRO A O 1
ATOM 3408 N N . ALA A 1 431 ? 12.57 102.75 45.094 1 28.97 431 ALA A N 1
ATOM 3409 C CA . ALA A 1 431 ? 13.609 103.25 44.219 1 28.97 431 ALA A CA 1
ATOM 3410 C C . ALA A 1 431 ? 13.266 102.938 42.75 1 28.97 431 ALA A C 1
ATOM 3412 O O . ALA A 1 431 ? 13.664 103.688 41.844 1 28.97 431 ALA A O 1
ATOM 3413 N N . ALA A 1 432 ? 12.539 101.75 42.562 1 27.31 432 ALA A N 1
ATOM 3414 C CA . ALA A 1 432 ? 12.539 101.375 41.156 1 27.31 432 ALA A CA 1
ATOM 3415 C C . ALA A 1 432 ? 11.531 102.125 40.344 1 27.31 432 ALA A C 1
ATOM 3417 O O . ALA A 1 432 ? 11.711 102.375 39.125 1 27.31 432 ALA A O 1
ATOM 3418 N N . VAL A 1 433 ? 10.383 102.5 41 1 30.41 433 VAL A N 1
ATOM 3419 C CA . VAL A 1 433 ? 9.305 103.062 40.219 1 30.41 433 VAL A CA 1
ATOM 3420 C C . VAL A 1 433 ? 9.695 104.438 39.781 1 30.41 433 VAL A C 1
ATOM 3422 O O . VAL A 1 433 ? 9.109 105 38.844 1 30.41 433 VAL A O 1
ATOM 3425 N N . ARG A 1 434 ? 10.562 105.125 40.625 1 31.77 434 ARG A N 1
ATOM 3426 C CA . ARG A 1 434 ? 10.82 106.5 40.219 1 31.77 434 ARG A CA 1
ATOM 3427 C C . ARG A 1 434 ? 11.414 106.562 38.812 1 31.77 434 ARG A C 1
ATOM 3429 O O . ARG A 1 434 ? 11.57 107.625 38.25 1 31.77 434 ARG A O 1
ATOM 3436 N N . ALA A 1 435 ? 12 105.312 38.5 1 28.69 435 ALA A N 1
ATOM 3437 C CA . ALA A 1 435 ? 12.695 105.562 37.25 1 28.69 435 ALA A CA 1
ATOM 3438 C C . ALA A 1 435 ? 11.711 105.812 36.094 1 28.69 435 ALA A C 1
ATOM 3440 O O . ALA A 1 435 ? 12.039 106.438 35.094 1 28.69 435 ALA A O 1
ATOM 3441 N N . ALA A 1 436 ? 10.469 104.938 36.156 1 27.03 436 ALA A N 1
ATOM 3442 C CA . ALA A 1 436 ? 9.719 105.125 34.906 1 27.03 436 ALA A CA 1
ATOM 3443 C C . ALA A 1 436 ? 8.906 106.438 34.938 1 27.03 436 ALA A C 1
ATOM 3445 O O . ALA A 1 436 ? 8.492 106.875 36 1 27.03 436 ALA A O 1
ATOM 3446 N N . GLY A 1 437 ? 8.82 107.375 34.031 1 25.22 437 GLY A N 1
ATOM 3447 C CA . GLY A 1 437 ? 8.477 108.75 33.719 1 25.22 437 GLY A CA 1
ATOM 3448 C C . GLY A 1 437 ? 7.008 109.062 33.938 1 25.22 437 GLY A C 1
ATOM 3449 O O . GLY A 1 437 ? 6.512 110.062 33.438 1 25.22 437 GLY A O 1
ATOM 3450 N N . TYR A 1 438 ? 6.105 108 34.156 1 26.14 438 TYR A N 1
ATOM 3451 C CA . TYR A 1 438 ? 4.738 108.438 33.844 1 26.14 438 TYR A CA 1
ATOM 3452 C C . TYR A 1 438 ? 4.215 109.375 34.875 1 26.14 438 TYR A C 1
ATOM 3454 O O . TYR A 1 438 ? 4.516 109.25 36.062 1 26.14 438 TYR A O 1
ATOM 3462 N N . ARG A 1 439 ? 3.764 110.625 34.469 1 26.02 439 ARG A N 1
ATOM 3463 C CA . ARG A 1 439 ? 3.256 111.812 35.156 1 26.02 439 ARG A CA 1
ATOM 3464 C C . ARG A 1 439 ? 1.925 111.5 35.844 1 26.02 439 ARG A C 1
ATOM 3466 O O . ARG A 1 439 ? 1.054 110.875 35.281 1 26.02 439 ARG A O 1
ATOM 3473 N N . GLU A 1 440 ? 1.788 111.438 37.094 1 26.5 440 GLU A N 1
ATOM 3474 C CA . GLU A 1 440 ? 0.738 111.188 38.094 1 26.5 440 GLU A CA 1
ATOM 3475 C C . GLU A 1 440 ? -0.354 112.25 37.969 1 26.5 440 GLU A C 1
ATOM 3477 O O . GLU A 1 440 ? -0.132 113.438 38.312 1 26.5 440 GLU A O 1
ATOM 3482 N N . ASP A 1 441 ? -1.26 112.375 36.812 1 25.48 441 ASP A N 1
ATOM 3483 C CA . ASP A 1 441 ? -2.244 113.438 36.781 1 25.48 441 ASP A CA 1
ATOM 3484 C C . ASP A 1 441 ? -3.285 113.25 37.875 1 25.48 441 ASP A C 1
ATOM 3486 O O . ASP A 1 441 ? -3.906 112.188 38 1 25.48 441 ASP A O 1
ATOM 3490 N N . GLU A 1 442 ? -3.25 113.875 38.969 1 26.55 442 GLU A N 1
ATOM 3491 C CA . GLU A 1 442 ? -4 113.938 40.219 1 26.55 442 GLU A CA 1
ATOM 3492 C C . GLU A 1 442 ? -5.379 114.562 40 1 26.55 442 GLU A C 1
ATOM 3494 O O . GLU A 1 442 ? -5.512 115.812 39.906 1 26.55 442 GLU A O 1
ATOM 3499 N N . PHE A 1 443 ? -6.305 114.188 38.969 1 23.64 443 PHE A N 1
ATOM 3500 C CA . PHE A 1 443 ? -7.523 115 38.844 1 23.64 443 PHE A CA 1
ATOM 3501 C C . PHE A 1 443 ? -8.438 114.75 40.031 1 23.64 443 PHE A C 1
ATOM 3503 O O . PHE A 1 443 ? -8.586 113.625 40.531 1 23.64 443 PHE A O 1
ATOM 3510 N N . LEU A 1 444 ? -8.672 115.75 40.906 1 23.67 444 LEU A N 1
ATOM 3511 C CA . LEU A 1 444 ? -9.414 116.062 42.125 1 23.67 444 LEU A CA 1
ATOM 3512 C C . LEU A 1 444 ? -10.914 116.125 41.844 1 23.67 444 LEU A C 1
ATOM 3514 O O . LEU A 1 444 ? -11.422 117.062 41.219 1 23.67 444 LEU A O 1
ATOM 3518 N N . ASP A 1 445 ? -11.555 115.062 41.344 1 22.56 445 ASP A N 1
ATOM 3519 C CA . ASP A 1 445 ? -12.969 115.125 41 1 22.56 445 ASP A CA 1
ATOM 3520 C C . ASP A 1 445 ? -13.836 115.375 42.219 1 22.56 445 ASP A C 1
ATOM 3522 O O . ASP A 1 445 ? -13.656 114.688 43.25 1 22.56 445 ASP A O 1
ATOM 3526 N N . ASP A 1 446 ? -14.43 116.562 42.375 1 22.92 446 ASP A N 1
ATOM 3527 C CA . ASP A 1 446 ? -15.367 117.188 43.312 1 22.92 446 ASP A CA 1
ATOM 3528 C C . ASP A 1 446 ? -16.688 116.438 43.344 1 22.92 446 ASP A C 1
ATOM 3530 O O . ASP A 1 446 ? -17.344 116.25 42.312 1 22.92 446 ASP A O 1
ATOM 3534 N N . GLU A 1 447 ? -16.812 115.5 44.156 1 22.02 447 GLU A N 1
ATOM 3535 C CA . GLU A 1 447 ? -17.891 114.562 44.375 1 22.02 447 GLU A CA 1
ATOM 3536 C C . GLU A 1 447 ? -19.188 115.25 44.75 1 22.02 447 GLU A C 1
ATOM 3538 O O . GLU A 1 447 ? -19.266 115.875 45.812 1 22.02 447 GLU A O 1
ATOM 3543 N N . ASP A 1 448 ? -19.875 115.875 43.719 1 20.52 448 ASP A N 1
ATOM 3544 C CA . ASP A 1 448 ? -21.188 116.5 44 1 20.52 448 ASP A CA 1
ATOM 3545 C C . ASP A 1 448 ? -22.156 115.438 44.531 1 20.52 448 ASP A C 1
ATOM 3547 O O . ASP A 1 448 ? -22.203 114.312 44.062 1 20.52 448 ASP A O 1
ATOM 3551 N N . GLU A 1 449 ? -22.594 115.562 45.75 1 21.08 449 GLU A N 1
ATOM 3552 C CA . GLU A 1 449 ? -23.438 114.812 46.688 1 21.08 449 GLU A CA 1
ATOM 3553 C C . GLU A 1 449 ? -24.859 114.688 46.156 1 21.08 449 GLU A C 1
ATOM 3555 O O . GLU A 1 449 ? -25.688 115.562 46.375 1 21.08 449 GLU A O 1
ATOM 3560 N N . GLU A 1 450 ? -25 114.562 44.75 1 19.19 450 GLU A N 1
ATOM 3561 C CA . GLU A 1 450 ? -26.406 114.688 44.375 1 19.19 450 GLU A CA 1
ATOM 3562 C C . GLU A 1 450 ? -27.25 113.625 45.094 1 19.19 450 GLU A C 1
ATOM 3564 O O . GLU A 1 450 ? -26.859 112.438 45.188 1 19.19 450 GLU A O 1
ATOM 3569 N N . GLU A 1 451 ? -28.203 114.062 45.938 1 20.06 451 GLU A N 1
ATOM 3570 C CA . GLU A 1 451 ? -29.25 113.562 46.812 1 20.06 451 GLU A CA 1
ATOM 3571 C C . GLU A 1 451 ? -30.25 112.688 46.031 1 20.06 451 GLU A C 1
ATOM 3573 O O . GLU A 1 451 ? -30.969 113.188 45.156 1 20.06 451 GLU A O 1
ATOM 3578 N N . GLU A 1 452 ? -29.703 111.562 45.531 1 18.34 452 GLU A N 1
ATOM 3579 C CA . GLU A 1 452 ? -30.516 110.625 44.719 1 18.34 452 GLU A CA 1
ATOM 3580 C C . GLU A 1 452 ? -31.781 110.25 45.469 1 18.34 452 GLU A C 1
ATOM 3582 O O . GLU A 1 452 ? -31.719 109.688 46.562 1 18.34 452 GLU A O 1
ATOM 3587 N N . GLU A 1 453 ? -32.844 111.062 45.219 1 18.33 453 GLU A N 1
ATOM 3588 C CA . GLU A 1 453 ? -34.188 110.875 45.75 1 18.33 453 GLU A CA 1
ATOM 3589 C C . GLU A 1 453 ? -34.75 109.5 45.469 1 18.33 453 GLU A C 1
ATOM 3591 O O . GLU A 1 453 ? -34.312 108.812 44.562 1 18.33 453 GLU A O 1
ATOM 3596 N N . ASP A 1 454 ? -35.656 109 46.281 1 17.38 454 ASP A N 1
ATOM 3597 C CA . ASP A 1 454 ? -36.188 107.812 46.906 1 17.38 454 ASP A CA 1
ATOM 3598 C C . ASP A 1 454 ? -37.125 107.062 45.938 1 17.38 454 ASP A C 1
ATOM 3600 O O . ASP A 1 454 ? -37.594 105.938 46.25 1 17.38 454 ASP A O 1
ATOM 3604 N N . ASP A 1 455 ? -37.375 107.562 44.656 1 17.69 455 ASP A N 1
ATOM 3605 C CA . ASP A 1 455 ? -38.781 107.25 44.438 1 17.69 455 ASP A CA 1
ATOM 3606 C C . ASP A 1 455 ? -39 105.75 44.281 1 17.69 455 ASP A C 1
ATOM 3608 O O . ASP A 1 455 ? -38.125 105.062 43.781 1 17.69 455 ASP A O 1
ATOM 3612 N N . GLU A 1 456 ? -40.156 105.125 44.75 1 17.27 456 GLU A N 1
ATOM 3613 C CA . GLU A 1 456 ? -40.812 104 45.281 1 17.27 456 GLU A CA 1
ATOM 3614 C C . GLU A 1 456 ? -41.25 103.062 44.156 1 17.27 456 GLU A C 1
ATOM 3616 O O . GLU A 1 456 ? -41.781 101.938 44.438 1 17.27 456 GLU A O 1
ATOM 3621 N N . ASP A 1 457 ? -40.969 103.375 42.844 1 17.12 457 ASP A N 1
ATOM 3622 C CA . ASP A 1 457 ? -42.125 102.875 42.094 1 17.12 457 ASP A CA 1
ATOM 3623 C C . ASP A 1 457 ? -42.25 101.375 42.188 1 17.12 457 ASP A C 1
ATOM 3625 O O . ASP A 1 457 ? -41.25 100.688 42.438 1 17.12 457 ASP A O 1
ATOM 3629 N N . GLU A 1 458 ? -43.531 100.812 42 1 17.83 458 GLU A N 1
ATOM 3630 C CA . GLU A 1 458 ? -44.531 99.812 42.281 1 17.83 458 GLU A CA 1
ATOM 3631 C C . GLU A 1 458 ? -44.312 98.562 41.375 1 17.83 458 GLU A C 1
ATOM 3633 O O . GLU A 1 458 ? -44.219 98.688 40.156 1 17.83 458 GLU A O 1
ATOM 3638 N N . TYR A 1 459 ? -43.688 97.5 41.844 1 18.19 459 TYR A N 1
ATOM 3639 C CA . TYR A 1 459 ? -43.312 96.188 41.312 1 18.19 459 TYR A CA 1
ATOM 3640 C C . TYR A 1 459 ? -44.562 95.375 40.906 1 18.19 459 TYR A C 1
ATOM 3642 O O . TYR A 1 459 ? -45.281 94.875 41.75 1 18.19 459 TYR A O 1
ATOM 3650 N N . GLU A 1 460 ? -45.281 95.938 39.906 1 16.14 460 GLU A N 1
ATOM 3651 C CA . GLU A 1 460 ? -46.562 95.25 39.688 1 16.14 460 GLU A CA 1
ATOM 3652 C C . GLU A 1 460 ? -46.312 93.812 39.344 1 16.14 460 GLU A C 1
ATOM 3654 O O . GLU A 1 460 ? -45.406 93.438 38.594 1 16.14 460 GLU A O 1
ATOM 3659 N N . GLU A 1 461 ? -46.969 92.812 40.062 1 17.02 461 GLU A N 1
ATOM 3660 C CA . GLU A 1 461 ? -47.125 91.375 40.375 1 17.02 461 GLU A CA 1
ATOM 3661 C C . GLU A 1 461 ? -47.719 90.625 39.219 1 17.02 461 GLU A C 1
ATOM 3663 O O . GLU A 1 461 ? -47.969 89.438 39.312 1 17.02 461 GLU A O 1
ATOM 3668 N N . GLY A 1 462 ? -47.688 91.125 37.938 1 15.46 462 GLY A N 1
ATOM 3669 C CA . GLY A 1 462 ? -48.875 90.562 37.25 1 15.46 462 GLY A CA 1
ATOM 3670 C C . GLY A 1 462 ? -48.875 89.062 37.219 1 15.46 462 GLY A C 1
ATOM 3671 O O . GLY A 1 462 ? -47.875 88.375 37.438 1 15.46 462 GLY A O 1
ATOM 3672 N N . GLU A 1 463 ? -50.094 88.438 36.688 1 16.12 463 GLU A N 1
ATOM 3673 C CA . GLU A 1 463 ? -51.125 87.438 36.812 1 16.12 463 GLU A CA 1
ATOM 3674 C C . GLU A 1 463 ? -50.719 86.125 36.156 1 16.12 463 GLU A C 1
ATOM 3676 O O . GLU A 1 463 ? -49.875 86.062 35.281 1 16.12 463 GLU A O 1
ATOM 3681 N N . TYR A 1 464 ? -51.469 84.938 36.5 1 16.45 464 TYR A N 1
ATOM 3682 C CA . TYR A 1 464 ? -51.625 83.5 36.781 1 16.45 464 TYR A CA 1
ATOM 3683 C C . TYR A 1 464 ? -51.875 82.75 35.5 1 16.45 464 TYR A C 1
ATOM 3685 O O . TYR A 1 464 ? -51.438 81.562 35.375 1 16.45 464 TYR A O 1
ATOM 3693 N N . VAL A 1 465 ? -52.344 83.188 34.281 1 15.9 465 VAL A N 1
ATOM 3694 C CA . VAL A 1 465 ? -53.531 82.438 33.875 1 15.9 465 VAL A CA 1
ATOM 3695 C C . VAL A 1 465 ? -53.125 81.062 33.344 1 15.9 465 VAL A C 1
ATOM 3697 O O . VAL A 1 465 ? -52 80.875 32.844 1 15.9 465 VAL A O 1
ATOM 3700 N N . PRO A 1 466 ? -54.188 80.125 33.219 1 16.31 466 PRO A N 1
ATOM 3701 C CA . PRO A 1 466 ? -54.562 78.75 33.375 1 16.31 466 PRO A CA 1
ATOM 3702 C C . PRO A 1 466 ? -54.156 77.875 32.188 1 16.31 466 PRO A C 1
ATOM 3704 O O . PRO A 1 466 ? -53.469 76.875 32.344 1 16.31 466 PRO A O 1
ATOM 3707 N N . ALA A 1 467 ? -55.062 77.688 31.062 1 15.34 467 ALA A N 1
ATOM 3708 C CA . ALA A 1 467 ? -55.969 76.562 30.953 1 15.34 467 ALA A CA 1
ATOM 3709 C C . ALA A 1 467 ? -55.438 75.562 29.906 1 15.34 467 ALA A C 1
ATOM 3711 O O . ALA A 1 467 ? -55.312 74.375 30.188 1 15.34 467 ALA A O 1
ATOM 3712 N N . SER A 1 468 ? -55.719 75.875 28.531 1 14.83 468 SER A N 1
ATOM 3713 C CA . SER A 1 468 ? -56.688 75 27.797 1 14.83 468 SER A CA 1
ATOM 3714 C C . SER A 1 468 ? -55.969 73.812 27.203 1 14.83 468 SER A C 1
ATOM 3716 O O . SER A 1 468 ? -54.75 73.75 27.094 1 14.83 468 SER A O 1
ATOM 3718 N N . HIS A 1 469 ? -56.719 73.062 26.141 1 15.16 469 HIS A N 1
ATOM 3719 C CA . HIS A 1 469 ? -57.406 71.812 25.875 1 15.16 469 HIS A CA 1
ATOM 3720 C C . HIS A 1 469 ? -56.594 70.938 24.922 1 15.16 469 HIS A C 1
ATOM 3722 O O . HIS A 1 469 ? -56.344 69.812 25.203 1 15.16 469 HIS A O 1
ATOM 3728 N N . SER A 1 470 ? -56.5 71.25 23.5 1 14.88 470 SER A N 1
ATOM 3729 C CA . SER A 1 470 ? -57.219 70.375 22.578 1 14.88 470 SER A CA 1
ATOM 3730 C C . SER A 1 470 ? -56.375 69.25 22.109 1 14.88 470 SER A C 1
ATOM 3732 O O . SER A 1 470 ? -55.125 69.312 22.109 1 14.88 470 SER A O 1
ATOM 3734 N N . TYR A 1 471 ? -57.062 67.938 21.594 1 15.31 471 TYR A N 1
ATOM 3735 C CA . TYR A 1 471 ? -57.062 66.5 21.531 1 15.31 471 TYR A CA 1
ATOM 3736 C C . TYR A 1 471 ? -56.438 66 20.234 1 15.31 471 TYR A C 1
ATOM 3738 O O . TYR A 1 471 ? -55.875 64.938 20.203 1 15.31 471 TYR A O 1
ATOM 3746 N N . GLY A 1 472 ? -56.438 66.75 19.062 1 14.27 472 GLY A N 1
ATOM 3747 C CA . GLY A 1 472 ? -57.031 66 17.969 1 14.27 472 GLY A CA 1
ATOM 3748 C C . GLY A 1 472 ? -56.188 64.75 17.594 1 14.27 472 GLY A C 1
ATOM 3749 O O . GLY A 1 472 ? -55.062 64.625 18.047 1 14.27 472 GLY A O 1
ATOM 3750 N N . LEU A 1 473 ? -56.562 64.25 16.266 1 15.14 473 LEU A N 1
ATOM 3751 C CA . LEU A 1 473 ? -57.031 63.094 15.531 1 15.14 473 LEU A CA 1
ATOM 3752 C C . LEU A 1 473 ? -55.875 62.312 14.969 1 15.14 473 LEU A C 1
ATOM 3754 O O . LEU A 1 473 ? -54.781 62.844 14.789 1 15.14 473 LEU A O 1
ATOM 3758 N N . ALA A 1 474 ? -56.188 61.062 14.352 1 15.54 474 ALA A N 1
ATOM 3759 C CA . ALA A 1 474 ? -55.875 59.625 14.312 1 15.54 474 ALA A CA 1
ATOM 3760 C C . ALA A 1 474 ? -55 59.312 13.109 1 15.54 474 ALA A C 1
ATOM 3762 O O . ALA A 1 474 ? -54.031 58.531 13.227 1 15.54 474 ALA A O 1
ATOM 3763 N N . PRO A 1 475 ? -55.25 59.969 11.828 1 14.8 475 PRO A N 1
ATOM 3764 C CA . PRO A 1 475 ? -55.688 58.969 10.883 1 14.8 475 PRO A CA 1
ATOM 3765 C C . PRO A 1 475 ? -54.594 57.969 10.492 1 14.8 475 PRO A C 1
ATOM 3767 O O . PRO A 1 475 ? -53.406 58.188 10.828 1 14.8 475 PRO A O 1
ATOM 3770 N N . ALA A 1 476 ? -54.688 57.562 9.078 1 15.59 476 ALA A N 1
ATOM 3771 C CA . ALA A 1 476 ? -54.969 56.375 8.289 1 15.59 476 ALA A CA 1
ATOM 3772 C C . ALA A 1 476 ? -53.688 55.75 7.754 1 15.59 476 ALA A C 1
ATOM 3774 O O . ALA A 1 476 ? -52.656 56.406 7.645 1 15.59 476 ALA A O 1
ATOM 3775 N N . ILE A 1 477 ? -53.812 54.469 7.289 1 16.36 477 ILE A N 1
ATOM 3776 C CA . ILE A 1 477 ? -53.188 53.156 7.238 1 16.36 477 ILE A CA 1
ATOM 3777 C C . ILE A 1 477 ? -52.344 53.031 5.957 1 16.36 477 ILE A C 1
ATOM 3779 O O . ILE A 1 477 ? -51.344 52.344 5.93 1 16.36 477 ILE A O 1
ATOM 3783 N N . PRO A 1 478 ? -52.656 53.906 4.816 1 14.7 478 PRO A N 1
ATOM 3784 C CA . PRO A 1 478 ? -52.969 53 3.709 1 14.7 478 PRO A CA 1
ATOM 3785 C C . PRO A 1 478 ? -51.75 52.188 3.26 1 14.7 478 PRO A C 1
ATOM 3787 O O . PRO A 1 478 ? -50.625 52.469 3.688 1 14.7 478 PRO A O 1
ATOM 3790 N N . SER A 1 479 ? -51.719 52.031 1.799 1 14.45 479 SER A N 1
ATOM 3791 C CA . SER A 1 479 ? -51.906 50.938 0.856 1 14.45 479 SER A CA 1
ATOM 3792 C C . SER A 1 479 ? -50.562 50.375 0.388 1 14.45 479 SER A C 1
ATOM 3794 O O . SER A 1 479 ? -49.719 49.969 1.205 1 14.45 479 SER A O 1
ATOM 3796 N N . ASN A 1 480 ? -50.188 50.625 -1.02 1 15.06 480 ASN A N 1
ATOM 3797 C CA . ASN A 1 480 ? -50.219 49.625 -2.107 1 15.06 480 ASN A CA 1
ATOM 3798 C C . ASN A 1 480 ? -48.844 49 -2.334 1 15.06 480 ASN A C 1
ATOM 3800 O O . ASN A 1 480 ? -47.812 49.594 -1.961 1 15.06 480 ASN A O 1
ATOM 3804 N N . VAL A 1 481 ? -48.781 47.781 -3.033 1 15.42 481 VAL A N 1
ATOM 3805 C CA . VAL A 1 481 ? -48.219 46.438 -3.229 1 15.42 481 VAL A CA 1
ATOM 3806 C C . VAL A 1 481 ? -47.031 46.531 -4.199 1 15.42 481 VAL A C 1
ATOM 3808 O O . VAL A 1 481 ? -46.094 45.75 -4.094 1 15.42 481 VAL A O 1
ATOM 3811 N N . THR A 1 482 ? -47.031 47.5 -5.207 1 14.59 482 THR A N 1
ATOM 3812 C CA . THR A 1 482 ? -46.938 46.844 -6.5 1 14.59 482 THR A CA 1
ATOM 3813 C C . THR A 1 482 ? -45.594 46.125 -6.652 1 14.59 482 THR A C 1
ATOM 3815 O O . THR A 1 482 ? -44.656 46.406 -5.91 1 14.59 482 THR A O 1
ATOM 3818 N N . ALA A 1 483 ? -45.25 45.812 -8.055 1 14.8 483 ALA A N 1
ATOM 3819 C CA . ALA A 1 483 ? -45.062 44.656 -8.938 1 14.8 483 ALA A CA 1
ATOM 3820 C C . ALA A 1 483 ? -43.562 44.312 -9.039 1 14.8 483 ALA A C 1
ATOM 3822 O O . ALA A 1 483 ? -42.719 45.062 -8.578 1 14.8 483 ALA A O 1
ATOM 3823 N N . ALA A 1 484 ? -43.188 43.969 -10.383 1 15.42 484 ALA A N 1
ATOM 3824 C CA . ALA A 1 484 ? -42.75 42.781 -11.094 1 15.42 484 ALA A CA 1
ATOM 3825 C C . ALA A 1 484 ? -41.219 42.719 -11.188 1 15.42 484 ALA A C 1
ATOM 3827 O O . ALA A 1 484 ? -40.562 43.75 -11.023 1 15.42 484 ALA A O 1
ATOM 3828 N N . ALA A 1 485 ? -40.719 41.5 -11.562 1 16.23 485 ALA A N 1
ATOM 3829 C CA . ALA A 1 485 ? -39.656 40.5 -11.5 1 16.23 485 ALA A CA 1
ATOM 3830 C C . ALA A 1 485 ? -38.531 40.844 -12.484 1 16.23 485 ALA A C 1
ATOM 3832 O O . ALA A 1 485 ? -37.375 40.406 -12.32 1 16.23 485 ALA A O 1
ATOM 3833 N N . PRO A 1 486 ? -38.656 41.969 -13.367 1 15.75 486 PRO A N 1
ATOM 3834 C CA . PRO A 1 486 ? -38.219 41.375 -14.641 1 15.75 486 PRO A CA 1
ATOM 3835 C C . PRO A 1 486 ? -36.781 40.938 -14.641 1 15.75 486 PRO A C 1
ATOM 3837 O O . PRO A 1 486 ? -35.906 41.656 -14.141 1 15.75 486 PRO A O 1
ATOM 3840 N N . VAL A 1 487 ? -36.531 39.594 -14.664 1 17.44 487 VAL A N 1
ATOM 3841 C CA . VAL A 1 487 ? -35.375 38.688 -14.695 1 17.44 487 VAL A CA 1
ATOM 3842 C C . VAL A 1 487 ? -34.562 38.938 -15.953 1 17.44 487 VAL A C 1
ATOM 3844 O O . VAL A 1 487 ? -33.531 38.281 -16.172 1 17.44 487 VAL A O 1
ATOM 3847 N N . THR A 1 488 ? -34.719 40.156 -16.578 1 15.34 488 THR A N 1
ATOM 3848 C CA . THR A 1 488 ? -34.375 39.969 -17.984 1 15.34 488 THR A CA 1
ATOM 3849 C C . THR A 1 488 ? -33.094 39.156 -18.125 1 15.34 488 THR A C 1
ATOM 3851 O O . THR A 1 488 ? -32.281 39.094 -17.203 1 15.34 488 THR A O 1
ATOM 3854 N N . VAL A 1 489 ? -32.969 38.625 -19.438 1 15.48 489 VAL A N 1
ATOM 3855 C CA . VAL A 1 489 ? -32.594 37.625 -20.438 1 15.48 489 VAL A CA 1
ATOM 3856 C C . VAL A 1 489 ? -31.062 37.625 -20.578 1 15.48 489 VAL A C 1
ATOM 3858 O O . VAL A 1 489 ? -30.406 38.625 -20.266 1 15.48 489 VAL A O 1
ATOM 3861 N N . LEU A 1 490 ? -30.562 36.562 -21.281 1 16.16 490 LEU A N 1
ATOM 3862 C CA . LEU A 1 490 ? -29.656 35.469 -21.625 1 16.16 490 LEU A CA 1
ATOM 3863 C C . LEU A 1 490 ? -28.562 35.938 -22.578 1 16.16 490 LEU A C 1
ATOM 3865 O O . LEU A 1 490 ? -27.562 35.25 -22.781 1 16.16 490 LEU A O 1
ATOM 3869 N N . ASP A 1 491 ? -28.562 37.156 -23.266 1 14.8 491 ASP A N 1
ATOM 3870 C CA . ASP A 1 491 ? -28.266 36.906 -24.672 1 14.8 491 ASP A CA 1
ATOM 3871 C C . ASP A 1 491 ? -26.844 36.312 -24.828 1 14.8 491 ASP A C 1
ATOM 3873 O O . ASP A 1 491 ? -26.656 35.281 -25.453 1 14.8 491 ASP A O 1
ATOM 3877 N N . ASP A 1 492 ? -25.953 37.125 -25.547 1 16.41 492 ASP A N 1
ATOM 3878 C CA . ASP A 1 492 ? -25.422 36.844 -26.875 1 16.41 492 ASP A CA 1
ATOM 3879 C C . ASP A 1 492 ? -24.172 35.969 -26.797 1 16.41 492 ASP A C 1
ATOM 3881 O O . ASP A 1 492 ? -23.406 36.062 -25.812 1 16.41 492 ASP A O 1
ATOM 3885 N N . LYS A 1 493 ? -23.859 35.125 -27.891 1 16.73 493 LYS A N 1
ATOM 3886 C CA . LYS A 1 493 ? -23.281 33.969 -28.547 1 16.73 493 LYS A CA 1
ATOM 3887 C C . LYS A 1 493 ? -21.766 34.094 -28.641 1 16.73 493 LYS A C 1
ATOM 3889 O O . LYS A 1 493 ? -21.047 33.156 -28.266 1 16.73 493 LYS A O 1
ATOM 3894 N N . ARG A 1 494 ? -21.234 34.656 -29.797 1 16.19 494 ARG A N 1
ATOM 3895 C CA . ARG A 1 494 ? -20.578 33.875 -30.844 1 16.19 494 ARG A CA 1
ATOM 3896 C C . ARG A 1 494 ? -19.094 33.688 -30.547 1 16.19 494 ARG A C 1
ATOM 3898 O O . ARG A 1 494 ? -18.609 32.531 -30.516 1 16.19 494 ARG A O 1
ATOM 3905 N N . ARG A 1 495 ? -18.062 34.25 -31.469 1 17.77 495 ARG A N 1
ATOM 3906 C CA . ARG A 1 495 ? -17.312 33.5 -32.469 1 17.77 495 ARG A CA 1
ATOM 3907 C C . ARG A 1 495 ? -15.922 33.156 -31.969 1 17.77 495 ARG A C 1
ATOM 3909 O O . ARG A 1 495 ? -15.398 33.781 -31.062 1 17.77 495 ARG A O 1
ATOM 3916 N N . GLU A 1 496 ? -15.055 32.156 -32.75 1 18.09 496 GLU A N 1
ATOM 3917 C CA . GLU A 1 496 ? -14.125 31.031 -32.812 1 18.09 496 GLU A CA 1
ATOM 3918 C C . GLU A 1 496 ? -12.68 31.516 -32.906 1 18.09 496 GLU A C 1
ATOM 3920 O O . GLU A 1 496 ? -11.75 30.75 -32.625 1 18.09 496 GLU A O 1
ATOM 3925 N N . GLN A 1 497 ? -12.234 32.719 -33.219 1 19.7 497 GLN A N 1
ATOM 3926 C CA . GLN A 1 497 ? -11.141 32.625 -34.156 1 19.7 497 GLN A CA 1
ATOM 3927 C C . GLN A 1 497 ? -9.914 31.984 -33.531 1 19.7 497 GLN A C 1
ATOM 3929 O O . GLN A 1 497 ? -9.602 32.25 -32.375 1 19.7 497 GLN A O 1
ATOM 3934 N N . ILE A 1 498 ? -9.359 30.922 -34.344 1 20.34 498 ILE A N 1
ATOM 3935 C CA . ILE A 1 498 ? -8.359 29.875 -34.281 1 20.34 498 ILE A CA 1
ATOM 3936 C C . ILE A 1 498 ? -6.992 30.469 -33.969 1 20.34 498 ILE A C 1
ATOM 3938 O O . ILE A 1 498 ? -6.699 31.594 -34.375 1 20.34 498 ILE A O 1
ATOM 3942 N N . PRO A 1 499 ? -6.094 29.625 -33.5 1 22.8 499 PRO A N 1
ATOM 3943 C CA . PRO A 1 499 ? -4.84 29.609 -32.75 1 22.8 499 PRO A CA 1
ATOM 3944 C C . PRO A 1 499 ? -3.623 29.922 -33.625 1 22.8 499 PRO A C 1
ATOM 3946 O O . PRO A 1 499 ? -2.5 29.969 -33.094 1 22.8 499 PRO A O 1
ATOM 3949 N N . ALA A 1 500 ? -3.568 30.812 -34.625 1 20.5 500 ALA A N 1
ATOM 3950 C CA . ALA A 1 500 ? -2.551 30.453 -35.594 1 20.5 500 ALA A CA 1
ATOM 3951 C C . ALA A 1 500 ? -1.163 30.406 -34.969 1 20.5 500 ALA A C 1
ATOM 3953 O O . ALA A 1 500 ? -0.789 31.328 -34.25 1 20.5 500 ALA A O 1
ATOM 3954 N N . TYR A 1 501 ? -0.545 29.172 -34.906 1 22.2 501 TYR A N 1
ATOM 3955 C CA . TYR A 1 501 ? 0.715 28.641 -34.406 1 22.2 501 TYR A CA 1
ATOM 3956 C C . TYR A 1 501 ? 1.897 29.219 -35.188 1 22.2 501 TYR A C 1
ATOM 3958 O O . TYR A 1 501 ? 2.137 28.844 -36.312 1 22.2 501 TYR A O 1
ATOM 3966 N N . SER A 1 502 ? 2.076 30.5 -35.219 1 23.03 502 SER A N 1
ATOM 3967 C CA . SER A 1 502 ? 3.1 30.922 -36.188 1 23.03 502 SER A CA 1
ATOM 3968 C C . SER A 1 502 ? 4.445 30.266 -35.844 1 23.03 502 SER A C 1
ATOM 3970 O O . SER A 1 502 ? 4.773 30.047 -34.688 1 23.03 502 SER A O 1
ATOM 3972 N N . ALA A 1 503 ? 5.133 29.547 -36.875 1 23.31 503 ALA A N 1
ATOM 3973 C CA . ALA A 1 503 ? 6.301 28.719 -37.156 1 23.31 503 ALA A CA 1
ATOM 3974 C C . ALA A 1 503 ? 7.59 29.453 -36.781 1 23.31 503 ALA A C 1
ATOM 3976 O O . ALA A 1 503 ? 7.797 30.594 -37.219 1 23.31 503 ALA A O 1
ATOM 3977 N N . PRO A 1 504 ? 8.086 29.234 -35.531 1 23.06 504 PRO A N 1
ATOM 3978 C CA . PRO A 1 504 ? 9.32 29.922 -35.125 1 23.06 504 PRO A CA 1
ATOM 3979 C C . PRO A 1 504 ? 10.43 29.781 -36.188 1 23.06 504 PRO A C 1
ATOM 3981 O O . PRO A 1 504 ? 10.477 28.781 -36.906 1 23.06 504 PRO A O 1
ATOM 3984 N N . ALA A 1 505 ? 10.859 30.844 -36.656 1 22.16 505 ALA A N 1
ATOM 3985 C CA . ALA A 1 505 ? 11.836 31.094 -37.719 1 22.16 505 ALA A CA 1
ATOM 3986 C C . ALA A 1 505 ? 13.117 30.312 -37.469 1 22.16 505 ALA A C 1
ATOM 3988 O O . ALA A 1 505 ? 13.445 29.969 -36.312 1 22.16 505 ALA A O 1
ATOM 3989 N N . ARG A 1 506 ? 13.883 29.875 -38.531 1 27.17 506 ARG A N 1
ATOM 3990 C CA . ARG A 1 506 ? 14.914 28.953 -39.031 1 27.17 506 ARG A CA 1
ATOM 3991 C C . ARG A 1 506 ? 16.234 29.203 -38.312 1 27.17 506 ARG A C 1
ATOM 3993 O O . ARG A 1 506 ? 17 28.25 -38.062 1 27.17 506 ARG A O 1
ATOM 4000 N N . GLY A 1 507 ? 16.719 30.359 -38.062 1 24.77 507 GLY A N 1
ATOM 4001 C CA . GLY A 1 507 ? 18.109 30.625 -38.375 1 24.77 507 GLY A CA 1
ATOM 4002 C C . GLY A 1 507 ? 19.047 30.203 -37.25 1 24.77 507 GLY A C 1
ATOM 4003 O O . GLY A 1 507 ? 20.234 30.562 -37.281 1 24.77 507 GLY A O 1
ATOM 4004 N N . SER A 1 508 ? 18.562 29.984 -36 1 27.31 508 SER A N 1
ATOM 4005 C CA . SER A 1 508 ? 19.656 30.281 -35.062 1 27.31 508 SER A CA 1
ATOM 4006 C C . SER A 1 508 ? 20.766 29.25 -35.188 1 27.31 508 SER A C 1
ATOM 4008 O O . SER A 1 508 ? 20.5 28.078 -35.469 1 27.31 508 SER A O 1
ATOM 4010 N N . GLY A 1 509 ? 22.062 29.562 -35.375 1 24.64 509 GLY A N 1
ATOM 4011 C CA . GLY A 1 509 ? 23.375 29.094 -35.781 1 24.64 509 GLY A CA 1
ATOM 4012 C C . GLY A 1 509 ? 23.859 27.922 -34.938 1 24.64 509 GLY A C 1
ATOM 4013 O O . GLY A 1 509 ? 25.047 27.594 -34.938 1 24.64 509 GLY A O 1
ATOM 4014 N N . VAL A 1 510 ? 23 27.469 -33.938 1 29.98 510 VAL A N 1
ATOM 4015 C CA . VAL A 1 510 ? 23.781 26.656 -33.031 1 29.98 510 VAL A CA 1
ATOM 4016 C C . VAL A 1 510 ? 24.172 25.344 -33.719 1 29.98 510 VAL A C 1
ATOM 4018 O O . VAL A 1 510 ? 23.297 24.578 -34.156 1 29.98 510 VAL A O 1
ATOM 4021 N N . GLU A 1 511 ? 25.328 25.234 -34.281 1 34 511 GLU A N 1
ATOM 4022 C CA . GLU A 1 511 ? 25.734 24.078 -35.062 1 34 511 GLU A CA 1
ATOM 4023 C C . GLU A 1 511 ? 25.609 22.781 -34.281 1 34 511 GLU A C 1
ATOM 4025 O O . GLU A 1 511 ? 26.062 22.703 -33.125 1 34 511 GLU A O 1
ATOM 4030 N N . ILE A 1 512 ? 24.516 21.938 -34.688 1 32.56 512 ILE A N 1
ATOM 4031 C CA . ILE A 1 512 ? 24.141 20.609 -34.188 1 32.56 512 ILE A CA 1
ATOM 4032 C C . ILE A 1 512 ? 25.141 19.562 -34.688 1 32.56 512 ILE A C 1
ATOM 4034 O O . ILE A 1 512 ? 25.344 19.438 -35.906 1 32.56 512 ILE A O 1
ATOM 4038 N N . GLY A 1 513 ? 26 19.094 -33.906 1 32.25 513 GLY A N 1
ATOM 4039 C CA . GLY A 1 513 ? 26.906 18.094 -34.469 1 32.25 513 GLY A CA 1
ATOM 4040 C C . GLY A 1 513 ? 26.172 16.859 -35 1 32.25 513 GLY A C 1
ATOM 4041 O O . GLY A 1 513 ? 24.953 16.734 -34.812 1 32.25 513 GLY A O 1
ATOM 4042 N N . SER A 1 514 ? 26.422 16.031 -35.969 1 37.69 514 SER A N 1
ATOM 4043 C CA . SER A 1 514 ? 25.656 14.883 -36.406 1 37.69 514 SER A CA 1
ATOM 4044 C C . SER A 1 514 ? 24.984 14.172 -35.25 1 37.69 514 SER A C 1
ATOM 4046 O O . SER A 1 514 ? 23.891 13.633 -35.375 1 37.69 514 SER A O 1
ATOM 4048 N N . ASN A 1 515 ? 25.562 13.68 -34.219 1 30.34 515 ASN A N 1
ATOM 4049 C CA . ASN A 1 515 ? 24.906 13.609 -32.906 1 30.34 515 ASN A CA 1
ATOM 4050 C C . ASN A 1 515 ? 24.844 14.977 -32.219 1 30.34 515 ASN A C 1
ATOM 4052 O O . ASN A 1 515 ? 25.859 15.664 -32.125 1 30.34 515 ASN A O 1
ATOM 4056 N N . GLY A 1 516 ? 24.031 15.859 -32.594 1 31.58 516 GLY A N 1
ATOM 4057 C CA . GLY A 1 516 ? 23.766 17.281 -32.406 1 31.58 516 GLY A CA 1
ATOM 4058 C C . GLY A 1 516 ? 24.609 17.891 -31.297 1 31.58 516 GLY A C 1
ATOM 4059 O O . GLY A 1 516 ? 24.312 18.984 -30.828 1 31.58 516 GLY A O 1
ATOM 4060 N N . TYR A 1 517 ? 25 17.062 -30.516 1 31.38 517 TYR A N 1
ATOM 4061 C CA . TYR A 1 517 ? 25.5 17.562 -29.234 1 31.38 517 TYR A CA 1
ATOM 4062 C C . TYR A 1 517 ? 26.828 18.297 -29.422 1 31.38 517 TYR A C 1
ATOM 4064 O O . TYR A 1 517 ? 27.578 18 -30.344 1 31.38 517 TYR A O 1
ATOM 4072 N N . ALA A 1 518 ? 26.922 19.578 -28.891 1 36.09 518 ALA A N 1
ATOM 4073 C CA . ALA A 1 518 ? 28.125 20.406 -28.938 1 36.09 518 ALA A CA 1
ATOM 4074 C C . ALA A 1 518 ? 29.344 19.641 -28.406 1 36.09 518 ALA A C 1
ATOM 4076 O O . ALA A 1 518 ? 29.266 18.969 -27.375 1 36.09 518 ALA A O 1
ATOM 4077 N N . LEU A 1 519 ? 30.484 19.188 -29.141 1 29.69 519 LEU A N 1
ATOM 4078 C CA . LEU A 1 519 ? 31.641 18.312 -28.984 1 29.69 519 LEU A CA 1
ATOM 4079 C C . LEU A 1 519 ? 32.656 18.922 -28.016 1 29.69 519 LEU A C 1
ATOM 4081 O O . LEU A 1 519 ? 33.312 19.922 -28.344 1 29.69 519 LEU A O 1
ATOM 4085 N N . GLU A 1 520 ? 32.344 19.281 -26.719 1 25.64 520 GLU A N 1
ATOM 4086 C CA . GLU A 1 520 ? 33.406 19.969 -25.984 1 25.64 520 GLU A CA 1
ATOM 4087 C C . GLU A 1 520 ? 34.656 19.094 -25.844 1 25.64 520 GLU A C 1
ATOM 4089 O O . GLU A 1 520 ? 34.531 17.906 -25.5 1 25.64 520 GLU A O 1
ATOM 4094 N N . LYS A 1 521 ? 35.875 19.5 -26.266 1 24.92 521 LYS A N 1
ATOM 4095 C CA . LYS A 1 521 ? 37.219 18.969 -26.422 1 24.92 521 LYS A CA 1
ATOM 4096 C C . LYS A 1 521 ? 37.875 18.781 -25.062 1 24.92 521 LYS A C 1
ATOM 4098 O O . LYS A 1 521 ? 38.344 19.734 -24.438 1 24.92 521 LYS A O 1
ATOM 4103 N N . LYS A 1 522 ? 37.438 18.109 -24.047 1 25.08 522 LYS A N 1
ATOM 4104 C CA . LYS A 1 522 ? 38.125 18.281 -22.781 1 25.08 522 LYS A CA 1
ATOM 4105 C C . LYS A 1 522 ? 39.531 17.688 -22.828 1 25.08 522 LYS A C 1
ATOM 4107 O O . LYS A 1 522 ? 39.719 16.625 -23.406 1 25.08 522 LYS A O 1
ATOM 4112 N N . PRO A 1 523 ? 40.625 18.391 -22.344 1 21.91 523 PRO A N 1
ATOM 4113 C CA . PRO A 1 523 ? 42.094 18.234 -22.375 1 21.91 523 PRO A CA 1
ATOM 4114 C C . PRO A 1 523 ? 42.562 16.969 -21.641 1 21.91 523 PRO A C 1
ATOM 4116 O O . PRO A 1 523 ? 41.812 16.375 -20.891 1 21.91 523 PRO A O 1
ATOM 4119 N N . GLY A 1 524 ? 43.969 16.766 -21.5 1 18.56 524 GLY A N 1
ATOM 4120 C CA . GLY A 1 524 ? 45.062 15.805 -21.469 1 18.56 524 GLY A CA 1
ATOM 4121 C C . GLY A 1 524 ? 45.219 15.156 -20.109 1 18.56 524 GLY A C 1
ATOM 4122 O O . GLY A 1 524 ? 44.844 15.727 -19.094 1 18.56 524 GLY A O 1
ATOM 4123 N N . ALA A 1 525 ? 45.375 13.812 -19.984 1 19.95 525 ALA A N 1
ATOM 4124 C CA . ALA A 1 525 ? 45.438 12.68 -19.062 1 19.95 525 ALA A CA 1
ATOM 4125 C C . ALA A 1 525 ? 46.656 12.797 -18.156 1 19.95 525 ALA A C 1
ATOM 4127 O O . ALA A 1 525 ? 46.938 11.922 -17.328 1 19.95 525 ALA A O 1
ATOM 4128 N N . ALA A 1 526 ? 47.438 13.898 -18 1 19.75 526 ALA A N 1
ATOM 4129 C CA . ALA A 1 526 ? 48.812 13.516 -17.672 1 19.75 526 ALA A CA 1
ATOM 4130 C C . ALA A 1 526 ? 48.844 12.57 -16.484 1 19.75 526 ALA A C 1
ATOM 4132 O O . ALA A 1 526 ? 48.062 12.711 -15.547 1 19.75 526 ALA A O 1
ATOM 4133 N N . SER A 1 527 ? 49.469 11.273 -16.594 1 18.44 527 SER A N 1
ATOM 4134 C CA . SER A 1 527 ? 49.75 10.008 -15.914 1 18.44 527 SER A CA 1
ATOM 4135 C C . SER A 1 527 ? 50.594 10.211 -14.688 1 18.44 527 SER A C 1
ATOM 4137 O O . SER A 1 527 ? 51.781 10.539 -14.797 1 18.44 527 SER A O 1
ATOM 4139 N N . ALA A 1 528 ? 50.125 10.93 -13.672 1 19.09 528 ALA A N 1
ATOM 4140 C CA . ALA A 1 528 ? 51.031 11.25 -12.578 1 19.09 528 ALA A CA 1
ATOM 4141 C C . ALA A 1 528 ? 51.688 9.992 -12.023 1 19.09 528 ALA A C 1
ATOM 4143 O O . ALA A 1 528 ? 51.094 8.922 -11.992 1 19.09 528 ALA A O 1
ATOM 4144 N N . ASP A 1 529 ? 53.094 9.945 -11.617 1 17.22 529 ASP A N 1
ATOM 4145 C CA . ASP A 1 529 ? 54.344 9.242 -11.32 1 17.22 529 ASP A CA 1
ATOM 4146 C C . ASP A 1 529 ? 54.281 8.617 -9.93 1 17.22 529 ASP A C 1
ATOM 4148 O O . ASP A 1 529 ? 55.312 8.203 -9.398 1 17.22 529 ASP A O 1
ATOM 4152 N N . THR A 1 530 ? 53.188 8.047 -9.398 1 17.12 530 THR A N 1
ATOM 4153 C CA . THR A 1 530 ? 53.281 7.941 -7.949 1 17.12 530 THR A CA 1
ATOM 4154 C C . THR A 1 530 ? 54.281 6.867 -7.551 1 17.12 530 THR A C 1
ATOM 4156 O O . THR A 1 530 ? 54.312 6.43 -6.398 1 17.12 530 THR A O 1
ATOM 4159 N N . ALA A 1 531 ? 55.344 6.5 -8.234 1 16.23 531 ALA A N 1
ATOM 4160 C CA . ALA A 1 531 ? 55.969 5.211 -7.926 1 16.23 531 ALA A CA 1
ATOM 4161 C C . ALA A 1 531 ? 56.281 5.094 -6.438 1 16.23 531 ALA A C 1
ATOM 4163 O O . ALA A 1 531 ? 55.875 4.121 -5.789 1 16.23 531 ALA A O 1
ATOM 4164 N N . ALA A 1 532 ? 57.594 5.383 -5.98 1 16.97 532 ALA A N 1
ATOM 4165 C CA . ALA A 1 532 ? 58.719 4.508 -5.625 1 16.97 532 ALA A CA 1
ATOM 4166 C C . ALA A 1 532 ? 58.812 4.363 -4.109 1 16.97 532 ALA A C 1
ATOM 4168 O O . ALA A 1 532 ? 59.438 3.42 -3.615 1 16.97 532 ALA A O 1
ATOM 4169 N N . ASP A 1 533 ? 58.375 5.168 -3.154 1 16.44 533 ASP A N 1
ATOM 4170 C CA . ASP A 1 533 ? 59.344 5.484 -2.125 1 16.44 533 ASP A CA 1
ATOM 4171 C C . ASP A 1 533 ? 59.594 4.277 -1.227 1 16.44 533 ASP A C 1
ATOM 4173 O O . ASP A 1 533 ? 58.656 3.598 -0.803 1 16.44 533 ASP A O 1
ATOM 4177 N N . GLU A 1 534 ? 60.938 3.684 -1.206 1 17.27 534 GLU A N 1
ATOM 4178 C CA . GLU A 1 534 ? 61.844 2.693 -0.65 1 17.27 534 GLU A CA 1
ATOM 4179 C C . GLU A 1 534 ? 61.656 2.551 0.857 1 17.27 534 GLU A C 1
ATOM 4181 O O . GLU A 1 534 ? 61.031 3.4 1.492 1 17.27 534 GLU A O 1
ATOM 4186 N N . THR A 1 535 ? 62.594 1.69 1.489 1 17.5 535 THR A N 1
ATOM 4187 C CA . THR A 1 535 ? 63.031 0.655 2.424 1 17.5 535 THR A CA 1
ATOM 4188 C C . THR A 1 535 ? 63.312 1.25 3.801 1 17.5 535 THR A C 1
ATOM 4190 O O . THR A 1 535 ? 63.125 0.579 4.82 1 17.5 535 THR A O 1
ATOM 4193 N N . LYS A 1 536 ? 64 2.391 4.008 1 18.23 536 LYS A N 1
ATOM 4194 C CA . LYS A 1 536 ? 65.188 2.342 4.883 1 18.23 536 LYS A CA 1
ATOM 4195 C C . LYS A 1 536 ? 64.75 2.225 6.348 1 18.23 536 LYS A C 1
ATOM 4197 O O . LYS A 1 536 ? 65.562 1.891 7.203 1 18.23 536 LYS A O 1
ATOM 4202 N N . LYS A 1 537 ? 63.656 2.662 6.898 1 17.41 537 LYS A N 1
ATOM 4203 C CA . LYS A 1 537 ? 64.188 3.486 7.984 1 17.41 537 LYS A CA 1
ATOM 4204 C C . LYS A 1 537 ? 64.875 2.629 9.047 1 17.41 537 LYS A C 1
ATOM 4206 O O . LYS A 1 537 ? 64.688 1.411 9.078 1 17.41 537 LYS A O 1
ATOM 4211 N N . GLY A 1 538 ? 64.562 2.893 10.336 1 15.98 538 GLY A N 1
ATOM 4212 C CA . GLY A 1 538 ? 65.312 3.492 11.438 1 15.98 538 GLY A CA 1
ATOM 4213 C C . GLY A 1 538 ? 65.938 2.465 12.352 1 15.98 538 GLY A C 1
ATOM 4214 O O . GLY A 1 538 ? 65.5 1.303 12.375 1 15.98 538 GLY A O 1
ATOM 4215 N N . ALA A 1 539 ? 67.125 2.695 12.891 1 16.84 539 ALA A N 1
ATOM 4216 C CA . ALA A 1 539 ? 68.375 2.471 13.688 1 16.84 539 ALA A CA 1
ATOM 4217 C C . ALA A 1 539 ? 68 2.139 15.133 1 16.84 539 ALA A C 1
ATOM 4219 O O . ALA A 1 539 ? 68.875 2.074 16 1 16.84 539 ALA A O 1
ATOM 4220 N N . GLU A 1 540 ? 66.812 1.593 15.562 1 17.14 540 GLU A N 1
ATOM 4221 C CA . GLU A 1 540 ? 66.938 1.729 17.016 1 17.14 540 GLU A CA 1
ATOM 4222 C C . GLU A 1 540 ? 68 0.812 17.562 1 17.14 540 GLU A C 1
ATOM 4224 O O . GLU A 1 540 ? 68 -0.4 17.344 1 17.14 540 GLU A O 1
ATOM 4229 N N . VAL A 1 541 ? 69.312 1.208 17.906 1 16.42 541 VAL A N 1
ATOM 4230 C CA . VAL A 1 541 ? 70.562 0.745 18.516 1 16.42 541 VAL A CA 1
ATOM 4231 C C . VAL A 1 541 ? 70.25 0.304 19.953 1 16.42 541 VAL A C 1
ATOM 4233 O O . VAL A 1 541 ? 71.062 -0.452 20.531 1 16.42 541 VAL A O 1
ATOM 4236 N N . VAL A 1 542 ? 69.25 0.532 20.812 1 19.09 542 VAL A N 1
ATOM 4237 C CA . VAL A 1 542 ? 69.875 0.746 22.125 1 19.09 542 VAL A CA 1
ATOM 4238 C C . VAL A 1 542 ? 70.562 -0.54 22.594 1 19.09 542 VAL A C 1
ATOM 4240 O O . VAL A 1 542 ? 70.062 -1.641 22.266 1 19.09 542 VAL A O 1
ATOM 4243 N N . ASP A 1 543 ? 71.688 -0.501 23.438 1 17.3 543 ASP A N 1
ATOM 4244 C CA . ASP A 1 543 ? 72.875 -0.994 24.094 1 17.3 543 ASP A CA 1
ATOM 4245 C C . ASP A 1 543 ? 72.562 -2.047 25.156 1 17.3 543 ASP A C 1
ATOM 4247 O O . ASP A 1 543 ? 73.25 -3.076 25.25 1 17.3 543 ASP A O 1
ATOM 4251 N N . GLN A 1 544 ? 71.625 -1.88 26.141 1 19.61 544 GLN A N 1
ATOM 4252 C CA . GLN A 1 544 ? 72.312 -2.068 27.391 1 19.61 544 GLN A CA 1
ATOM 4253 C C . GLN A 1 544 ? 72.875 -3.48 27.484 1 19.61 544 GLN A C 1
ATOM 4255 O O . GLN A 1 544 ? 72.5 -4.379 26.75 1 19.61 544 GLN A O 1
ATOM 4260 N N . ILE A 1 545 ? 73.188 -3.838 28.812 1 21.14 545 ILE A N 1
ATOM 4261 C CA . ILE A 1 545 ? 74.25 -4.168 29.781 1 21.14 545 ILE A CA 1
ATOM 4262 C C . ILE A 1 545 ? 74.312 -5.684 29.953 1 21.14 545 ILE A C 1
ATOM 4264 O O . ILE A 1 545 ? 73.312 -6.371 29.875 1 21.14 545 ILE A O 1
ATOM 4268 N N . THR A 1 546 ? 75.5 -6.246 30.359 1 19.95 546 THR A N 1
ATOM 4269 C CA . THR A 1 546 ? 76.625 -7.223 30.5 1 19.95 546 THR A CA 1
ATOM 4270 C C . THR A 1 546 ? 76.312 -8.234 31.594 1 19.95 546 THR A C 1
ATOM 4272 O O . THR A 1 546 ? 77.062 -9.141 31.859 1 19.95 546 THR A O 1
ATOM 4275 N N . SER A 1 547 ? 75.062 -8.695 32.062 1 21.62 547 SER A N 1
ATOM 4276 C CA . SER A 1 547 ? 75.438 -9.711 33.031 1 21.62 547 SER A CA 1
ATOM 4277 C C . SER A 1 547 ? 76.188 -10.867 32.375 1 21.62 547 SER A C 1
ATOM 4279 O O . SER A 1 547 ? 75.75 -11.375 31.344 1 21.62 547 SER A O 1
ATOM 4281 N N . LYS A 1 548 ? 77.438 -10.672 32.812 1 16.62 548 LYS A N 1
ATOM 4282 C CA . LYS A 1 548 ? 78.312 -11.5 33.656 1 16.62 548 LYS A CA 1
ATOM 4283 C C . LYS A 1 548 ? 77.562 -12 34.906 1 16.62 548 LYS A C 1
ATOM 4285 O O . LYS A 1 548 ? 76.875 -11.227 35.562 1 16.62 548 LYS A O 1
ATOM 4290 N N . MET B 1 1 ? 27.344 55.875 64.125 1 30.78 1 MET B N 1
ATOM 4291 C CA . MET B 1 1 ? 27.469 54.781 63.156 1 30.78 1 MET B CA 1
ATOM 4292 C C . MET B 1 1 ? 26.141 54.531 62.438 1 30.78 1 MET B C 1
ATOM 4294 O O . MET B 1 1 ? 26.062 53.688 61.562 1 30.78 1 MET B O 1
ATOM 4298 N N . THR B 1 2 ? 25.016 54.906 63.094 1 41.41 2 THR B N 1
ATOM 4299 C CA . THR B 1 2 ? 23.656 54.656 62.594 1 41.41 2 THR B CA 1
ATOM 4300 C C . THR B 1 2 ? 23.328 55.531 61.406 1 41.41 2 THR B C 1
ATOM 4302 O O . THR B 1 2 ? 22.5 55.188 60.562 1 41.41 2 THR B O 1
ATOM 4305 N N . ASP B 1 3 ? 23.953 56.75 61.344 1 43.16 3 ASP B N 1
ATOM 4306 C CA . ASP B 1 3 ? 23.516 57.719 60.312 1 43.16 3 ASP B CA 1
ATOM 4307 C C . ASP B 1 3 ? 24.078 57.312 58.938 1 43.16 3 ASP B C 1
ATOM 4309 O O . ASP B 1 3 ? 23.562 57.719 57.906 1 43.16 3 ASP B O 1
ATOM 4313 N N . ALA B 1 4 ? 25.312 56.719 58.969 1 52.75 4 ALA B N 1
ATOM 4314 C CA . ALA B 1 4 ? 25.984 56.375 57.719 1 52.75 4 ALA B CA 1
ATOM 4315 C C . ALA B 1 4 ? 25.266 55.25 56.969 1 52.75 4 ALA B C 1
ATOM 4317 O O . ALA B 1 4 ? 25.344 55.156 55.75 1 52.75 4 ALA B O 1
ATOM 4318 N N . GLN B 1 5 ? 24.641 54.406 57.781 1 44.66 5 GLN B N 1
ATOM 4319 C CA . GLN B 1 5 ? 23.984 53.281 57.094 1 44.66 5 GLN B CA 1
ATOM 4320 C C . GLN B 1 5 ? 22.766 53.75 56.312 1 44.66 5 GLN B C 1
ATOM 4322 O O . GLN B 1 5 ? 22.422 53.125 55.281 1 44.66 5 GLN B O 1
ATOM 4327 N N . SER B 1 6 ? 22.156 54.844 56.812 1 47.28 6 SER B N 1
ATOM 4328 C CA . SER B 1 6 ? 20.922 55.25 56.156 1 47.28 6 SER B CA 1
ATOM 4329 C C . SER B 1 6 ? 21.203 55.906 54.812 1 47.28 6 SER B C 1
ATOM 4331 O O . SER B 1 6 ? 20.375 55.875 53.906 1 47.28 6 SER B O 1
ATOM 4333 N N . THR B 1 7 ? 22.438 56.438 54.688 1 46.78 7 THR B N 1
ATOM 4334 C CA . THR B 1 7 ? 22.766 57.125 53.438 1 46.78 7 THR B CA 1
ATOM 4335 C C . THR B 1 7 ? 23.109 56.094 52.344 1 46.78 7 THR B C 1
ATOM 4337 O O . THR B 1 7 ? 22.844 56.344 51.156 1 46.78 7 THR B O 1
ATOM 4340 N N . LEU B 1 8 ? 23.766 54.969 52.75 1 48.06 8 LEU B N 1
ATOM 4341 C CA . LEU B 1 8 ? 24.156 53.969 51.75 1 48.06 8 LEU B CA 1
ATOM 4342 C C . LEU B 1 8 ? 22.938 53.281 51.188 1 48.06 8 LEU B C 1
ATOM 4344 O O . LEU B 1 8 ? 22.891 52.938 49.969 1 48.06 8 LEU B O 1
ATOM 4348 N N . THR B 1 9 ? 21.953 53.031 52.094 1 47.34 9 THR B N 1
ATOM 4349 C CA . THR B 1 9 ? 20.766 52.312 51.594 1 47.34 9 THR B CA 1
ATOM 4350 C C . THR B 1 9 ? 19.953 53.219 50.656 1 47.34 9 THR B C 1
ATOM 4352 O O . THR B 1 9 ? 19.359 52.719 49.688 1 47.34 9 THR B O 1
ATOM 4355 N N . ARG B 1 10 ? 19.969 54.469 50.875 1 52.84 10 ARG B N 1
ATOM 4356 C CA . ARG B 1 10 ? 19.234 55.375 50 1 52.84 10 ARG B CA 1
ATOM 4357 C C . ARG B 1 10 ? 19.938 55.562 48.656 1 52.84 10 ARG B C 1
ATOM 4359 O O . ARG B 1 10 ? 19.297 55.75 47.625 1 52.84 10 ARG B O 1
ATOM 4366 N N . ALA B 1 11 ? 21.25 55.5 48.719 1 53.34 11 ALA B N 1
ATOM 4367 C CA . ALA B 1 11 ? 22 55.625 47.469 1 53.34 11 ALA B CA 1
ATOM 4368 C C . ALA B 1 11 ? 21.844 54.375 46.594 1 53.34 11 ALA B C 1
ATOM 4370 O O . ALA B 1 11 ? 21.719 54.469 45.375 1 53.34 11 ALA B O 1
ATOM 4371 N N . THR B 1 12 ? 21.875 53.281 47.25 1 50.84 12 THR B N 1
ATOM 4372 C CA . THR B 1 12 ? 21.719 52.031 46.5 1 50.84 12 THR B CA 1
ATOM 4373 C C . THR B 1 12 ? 20.297 51.938 45.938 1 50.84 12 THR B C 1
ATOM 4375 O O . THR B 1 12 ? 20.109 51.438 44.812 1 50.84 12 THR B O 1
ATOM 4378 N N . THR B 1 13 ? 19.344 52.406 46.688 1 50.84 13 THR B N 1
ATOM 4379 C CA . THR B 1 13 ? 17.969 52.406 46.219 1 50.84 13 THR B CA 1
ATOM 4380 C C . THR B 1 13 ? 17.797 53.438 45.094 1 50.84 13 THR B C 1
ATOM 4382 O O . THR B 1 13 ? 17.078 53.219 44.125 1 50.84 13 THR B O 1
ATOM 4385 N N . ALA B 1 14 ? 18.484 54.531 45.25 1 56.19 14 ALA B N 1
ATOM 4386 C CA . ALA B 1 14 ? 18.422 55.531 44.219 1 56.19 14 ALA B CA 1
ATOM 4387 C C . ALA B 1 14 ? 19.125 55.094 42.938 1 56.19 14 ALA B C 1
ATOM 4389 O O . ALA B 1 14 ? 18.656 55.344 41.844 1 56.19 14 ALA B O 1
ATOM 4390 N N . SER B 1 15 ? 20.25 54.438 43.156 1 53.44 15 SER B N 1
ATOM 4391 C CA . SER B 1 15 ? 20.969 53.938 42 1 53.44 15 SER B CA 1
ATOM 4392 C C . SER B 1 15 ? 20.188 52.844 41.281 1 53.44 15 SER B C 1
ATOM 4394 O O . SER B 1 15 ? 20.125 52.781 40.062 1 53.44 15 SER B O 1
ATOM 4396 N N . ARG B 1 16 ? 19.625 51.969 42.062 1 55.97 16 ARG B N 1
ATOM 4397 C CA . ARG B 1 16 ? 18.766 50.938 41.5 1 55.97 16 ARG B CA 1
ATOM 4398 C C . ARG B 1 16 ? 17.531 51.562 40.844 1 55.97 16 ARG B C 1
ATOM 4400 O O . ARG B 1 16 ? 17.094 51.125 39.781 1 55.97 16 ARG B O 1
ATOM 4407 N N . LYS B 1 17 ? 17.031 52.562 41.5 1 57.38 17 LYS B N 1
ATOM 4408 C CA . LYS B 1 17 ? 15.883 53.25 40.938 1 57.38 17 LYS B CA 1
ATOM 4409 C C . LYS B 1 17 ? 16.281 53.969 39.625 1 57.38 17 LYS B C 1
ATOM 4411 O O . LYS B 1 17 ? 15.484 54 38.688 1 57.38 17 LYS B O 1
ATOM 4416 N N . SER B 1 18 ? 17.531 54.406 39.688 1 59.09 18 SER B N 1
ATOM 4417 C CA . SER B 1 18 ? 18 55.062 38.469 1 59.09 18 SER B CA 1
ATOM 4418 C C . SER B 1 18 ? 18.203 54.062 37.344 1 59.09 18 SER B C 1
ATOM 4420 O O . SER B 1 18 ? 17.875 54.312 36.188 1 59.09 18 SER B O 1
ATOM 4422 N N . THR B 1 19 ? 18.781 52.906 37.812 1 60.41 19 THR B N 1
ATOM 4423 C CA . THR B 1 19 ? 19.016 51.906 36.781 1 60.41 19 THR B CA 1
ATOM 4424 C C . THR B 1 19 ? 17.688 51.344 36.281 1 60.41 19 THR B C 1
ATOM 4426 O O . THR B 1 19 ? 17.516 51.094 35.094 1 60.41 19 THR B O 1
ATOM 4429 N N . ILE B 1 20 ? 16.797 51.062 37.219 1 60.81 20 ILE B N 1
ATOM 4430 C CA . ILE B 1 20 ? 15.469 50.594 36.812 1 60.81 20 ILE B CA 1
ATOM 4431 C C . ILE B 1 20 ? 14.766 51.688 36 1 60.81 20 ILE B C 1
ATOM 4433 O O . ILE B 1 20 ? 14.109 51.375 35 1 60.81 20 ILE B O 1
ATOM 4437 N N . ALA B 1 21 ? 15.008 52.938 36.469 1 63.84 21 ALA B N 1
ATOM 4438 C CA . ALA B 1 21 ? 14.398 54.031 35.75 1 63.84 21 ALA B CA 1
ATOM 4439 C C . ALA B 1 21 ? 14.984 54.156 34.344 1 63.84 21 ALA B C 1
ATOM 4441 O O . ALA B 1 21 ? 14.258 54.438 33.375 1 63.84 21 ALA B O 1
ATOM 4442 N N . SER B 1 22 ? 16.234 53.938 34.281 1 63.84 22 SER B N 1
ATOM 4443 C CA . SER B 1 22 ? 16.891 54 32.969 1 63.84 22 SER B CA 1
ATOM 4444 C C . SER B 1 22 ? 16.453 52.844 32.094 1 63.84 22 SER B C 1
ATOM 4446 O O . SER B 1 22 ? 16.172 53.031 30.891 1 63.84 22 SER B O 1
ATOM 4448 N N . ARG B 1 23 ? 16.438 51.719 32.719 1 63.31 23 ARG B N 1
ATOM 4449 C CA . ARG B 1 23 ? 15.969 50.562 31.953 1 63.31 23 ARG B CA 1
ATOM 4450 C C . ARG B 1 23 ? 14.523 50.75 31.516 1 63.31 23 ARG B C 1
ATOM 4452 O O . ARG B 1 23 ? 14.18 50.469 30.375 1 63.31 23 ARG B O 1
ATOM 4459 N N . ASN B 1 24 ? 13.75 51.219 32.438 1 60.31 24 ASN B N 1
ATOM 4460 C CA . ASN B 1 24 ? 12.352 51.469 32.125 1 60.31 24 ASN B CA 1
ATOM 4461 C C . ASN B 1 24 ? 12.227 52.562 31.031 1 60.31 24 ASN B C 1
ATOM 4463 O O . ASN B 1 24 ? 11.383 52.438 30.141 1 60.31 24 ASN B O 1
ATOM 4467 N N . ALA B 1 25 ? 13.07 53.594 31.141 1 64 25 ALA B N 1
ATOM 4468 C CA . ALA B 1 25 ? 13.047 54.625 30.125 1 64 25 ALA B CA 1
ATOM 4469 C C . ALA B 1 25 ? 13.445 54.094 28.75 1 64 25 ALA B C 1
ATOM 4471 O O . ALA B 1 25 ? 12.867 54.469 27.734 1 64 25 ALA B O 1
ATOM 4472 N N . SER B 1 26 ? 14.414 53.219 28.766 1 65 26 SER B N 1
ATOM 4473 C CA . SER B 1 26 ? 14.859 52.625 27.516 1 65 26 SER B CA 1
ATOM 4474 C C . SER B 1 26 ? 13.773 51.719 26.922 1 65 26 SER B C 1
ATOM 4476 O O . SER B 1 26 ? 13.547 51.75 25.703 1 65 26 SER B O 1
ATOM 4478 N N . LEU B 1 27 ? 13.094 51.062 27.797 1 62.62 27 LEU B N 1
ATOM 4479 C CA . LEU B 1 27 ? 12.023 50.188 27.344 1 62.62 27 LEU B CA 1
ATOM 4480 C C . LEU B 1 27 ? 10.859 51 26.781 1 62.62 27 LEU B C 1
ATOM 4482 O O . LEU B 1 27 ? 10.273 50.656 25.766 1 62.62 27 LEU B O 1
ATOM 4486 N N . ILE B 1 28 ? 10.617 52.094 27.484 1 60.5 28 ILE B N 1
ATOM 4487 C CA . ILE B 1 28 ? 9.531 52.969 27.047 1 60.5 28 ILE B CA 1
ATOM 4488 C C . ILE B 1 28 ? 9.891 53.625 25.703 1 60.5 28 ILE B C 1
ATOM 4490 O O . ILE B 1 28 ? 9.055 53.688 24.812 1 60.5 28 ILE B O 1
ATOM 4494 N N . LYS B 1 29 ? 11.094 54.125 25.625 1 60.78 29 LYS B N 1
ATOM 4495 C CA . LYS B 1 29 ? 11.531 54.75 24.375 1 60.78 29 LYS B CA 1
ATOM 4496 C C . LYS B 1 29 ? 11.461 53.75 23.219 1 60.78 29 LYS B C 1
ATOM 4498 O O . LYS B 1 29 ? 11.07 54.125 22.109 1 60.78 29 LYS B O 1
ATOM 4503 N N . LYS B 1 30 ? 11.906 52.625 23.531 1 60.34 30 LYS B N 1
ATOM 4504 C CA . LYS B 1 30 ? 11.875 51.594 22.5 1 60.34 30 LYS B CA 1
ATOM 4505 C C . LYS B 1 30 ? 10.438 51.281 22.078 1 60.34 30 LYS B C 1
ATOM 4507 O O . LYS B 1 30 ? 10.18 51.031 20.891 1 60.34 30 LYS B O 1
ATOM 4512 N N . ASN B 1 31 ? 9.477 51.469 23.078 1 56.66 31 ASN B N 1
ATOM 4513 C CA . ASN B 1 31 ? 8.086 51.156 22.812 1 56.66 31 ASN B CA 1
ATOM 4514 C C . ASN B 1 31 ? 7.355 52.281 22.125 1 56.66 31 ASN B C 1
ATOM 4516 O O . ASN B 1 31 ? 6.391 52.062 21.391 1 56.66 31 ASN B O 1
ATOM 4520 N N . THR B 1 32 ? 7.75 53.594 22.5 1 57.28 32 THR B N 1
ATOM 4521 C CA . THR B 1 32 ? 7.031 54.781 21.984 1 57.28 32 THR B CA 1
ATOM 4522 C C . THR B 1 32 ? 7.664 55.281 20.688 1 57.28 32 THR B C 1
ATOM 4524 O O . THR B 1 32 ? 7.09 56.125 20 1 57.28 32 THR B O 1
ATOM 4527 N N . GLY B 1 33 ? 8.945 54.906 20.422 1 52.38 33 GLY B N 1
ATOM 4528 C CA . GLY B 1 33 ? 9.594 55.406 19.219 1 52.38 33 GLY B CA 1
ATOM 4529 C C . GLY B 1 33 ? 8.883 54.969 17.953 1 52.38 33 GLY B C 1
ATOM 4530 O O . GLY B 1 33 ? 8.031 54.062 17.984 1 52.38 33 GLY B O 1
ATOM 4531 N N . PRO B 1 34 ? 8.828 55.906 16.953 1 47.47 34 PRO B N 1
ATOM 4532 C CA . PRO B 1 34 ? 8.227 55.562 15.656 1 47.47 34 PRO B CA 1
ATOM 4533 C C . PRO B 1 34 ? 8.609 54.156 15.172 1 47.47 34 PRO B C 1
ATOM 4535 O O . PRO B 1 34 ? 8.633 53.906 13.969 1 47.47 34 PRO B O 1
ATOM 4538 N N . LEU B 1 35 ? 8.859 53.406 15.891 1 48.94 35 LEU B N 1
ATOM 4539 C CA . LEU B 1 35 ? 9.492 52.156 15.5 1 48.94 35 LEU B CA 1
ATOM 4540 C C . LEU B 1 35 ? 8.625 51.375 14.492 1 48.94 35 LEU B C 1
ATOM 4542 O O . LEU B 1 35 ? 7.398 51.469 14.531 1 48.94 35 LEU B O 1
ATOM 4546 N N . GLU B 1 36 ? 9.273 50.719 13.492 1 51.28 36 GLU B N 1
ATOM 4547 C CA . GLU B 1 36 ? 8.938 49.875 12.359 1 51.28 36 GLU B CA 1
ATOM 4548 C C . GLU B 1 36 ? 7.953 48.781 12.758 1 51.28 36 GLU B C 1
ATOM 4550 O O . GLU B 1 36 ? 6.746 49 12.836 1 51.28 36 GLU B O 1
ATOM 4555 N N . LEU B 1 37 ? 8.555 47.344 12.938 1 54.38 37 LEU B N 1
ATOM 4556 C CA . LEU B 1 37 ? 7.672 46.188 12.961 1 54.38 37 LEU B CA 1
ATOM 4557 C C . LEU B 1 37 ? 7.008 46.031 14.328 1 54.38 37 LEU B C 1
ATOM 4559 O O . LEU B 1 37 ? 7.691 45.969 15.352 1 54.38 37 LEU B O 1
ATOM 4563 N N . ARG B 1 38 ? 5.668 46.312 14.406 1 71.31 38 ARG B N 1
ATOM 4564 C CA . ARG B 1 38 ? 4.793 46.219 15.57 1 71.31 38 ARG B CA 1
ATOM 4565 C C . ARG B 1 38 ? 4.695 44.75 16.047 1 71.31 38 ARG B C 1
ATOM 4567 O O . ARG B 1 38 ? 4.797 43.844 15.25 1 71.31 38 ARG B O 1
ATOM 4574 N N . PRO B 1 39 ? 4.906 44.469 17.344 1 75.94 39 PRO B N 1
ATOM 4575 C CA . PRO B 1 39 ? 4.738 43.125 17.906 1 75.94 39 PRO B CA 1
ATOM 4576 C C . PRO B 1 39 ? 3.59 42.375 17.25 1 75.94 39 PRO B C 1
ATOM 4578 O O . PRO B 1 39 ? 3.684 41.156 17.078 1 75.94 39 PRO B O 1
ATOM 4581 N N . SER B 1 40 ? 2.615 43.062 16.75 1 79.81 40 SER B N 1
ATOM 4582 C CA . SER B 1 40 ? 1.465 42.406 16.125 1 79.81 40 SER B CA 1
ATOM 4583 C C . SER B 1 40 ? 1.824 41.844 14.766 1 79.81 40 SER B C 1
ATOM 4585 O O . SER B 1 40 ? 1.363 40.75 14.398 1 79.81 40 SER B O 1
ATOM 4587 N N . ASP B 1 41 ? 2.693 42.469 14.008 1 83.56 41 ASP B N 1
ATOM 4588 C CA . ASP B 1 41 ? 3.096 42 12.688 1 83.56 41 ASP B CA 1
ATOM 4589 C C . ASP B 1 41 ? 3.945 40.719 12.797 1 83.56 41 ASP B C 1
ATOM 4591 O O . ASP B 1 41 ? 3.83 39.812 11.961 1 83.56 41 ASP B O 1
ATOM 4595 N N . ILE B 1 42 ? 4.73 40.719 13.781 1 87.31 42 ILE B N 1
ATOM 4596 C CA . ILE B 1 42 ? 5.594 39.562 13.992 1 87.31 42 ILE B CA 1
ATOM 4597 C C . ILE B 1 42 ? 4.742 38.344 14.352 1 87.31 42 ILE B C 1
ATOM 4599 O O . ILE B 1 42 ? 5.008 37.25 13.883 1 87.31 42 ILE B O 1
ATOM 4603 N N . LEU B 1 43 ? 3.762 38.594 15.234 1 90.56 43 LEU B N 1
ATOM 4604 C CA . LEU B 1 43 ? 2.871 37.5 15.617 1 90.56 43 LEU B CA 1
ATOM 4605 C C . LEU B 1 43 ? 2.072 37 14.414 1 90.56 43 LEU B C 1
ATOM 4607 O O . LEU B 1 43 ? 1.865 35.812 14.258 1 90.56 43 LEU B O 1
ATOM 4611 N N . ILE B 1 44 ? 1.627 37.906 13.562 1 90.5 44 ILE B N 1
ATOM 4612 C CA . ILE B 1 44 ? 0.869 37.531 12.367 1 90.5 44 ILE B CA 1
ATOM 4613 C C . ILE B 1 44 ? 1.736 36.688 11.445 1 90.5 44 ILE B C 1
ATOM 4615 O O . ILE B 1 44 ? 1.275 35.688 10.914 1 90.5 44 ILE B O 1
ATOM 4619 N N . GLU B 1 45 ? 2.951 37 11.281 1 90.38 45 GLU B N 1
ATOM 4620 C CA . GLU B 1 45 ? 3.875 36.25 10.453 1 90.38 45 GLU B CA 1
ATOM 4621 C C . GLU B 1 45 ? 4.125 34.844 11.047 1 90.38 45 GLU B C 1
ATOM 4623 O O . GLU B 1 45 ? 4.176 33.875 10.312 1 90.38 45 GLU B O 1
ATOM 4628 N N . ARG B 1 46 ? 4.277 34.812 12.406 1 92.94 46 ARG B N 1
ATOM 4629 C CA . ARG B 1 46 ? 4.496 33.562 13.109 1 92.94 46 ARG B CA 1
ATOM 4630 C C . ARG B 1 46 ? 3.348 32.594 12.867 1 92.94 46 ARG B C 1
ATOM 4632 O O . ARG B 1 46 ? 3.57 31.422 12.5 1 92.94 46 ARG B O 1
ATOM 4639 N N . PHE B 1 47 ? 2.193 33.062 13.031 1 95.94 47 PHE B N 1
ATOM 4640 C CA . PHE B 1 47 ? 1.047 32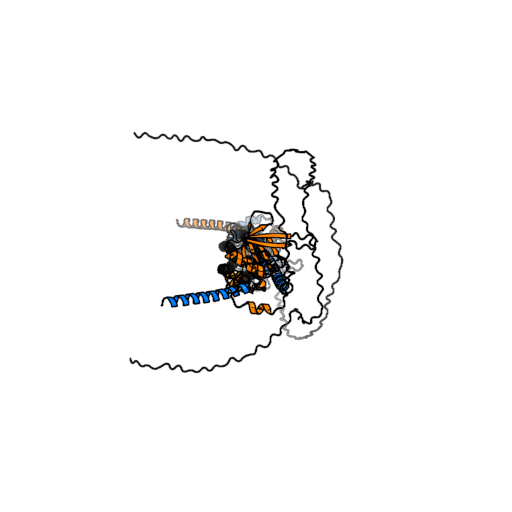.156 12.953 1 95.94 47 PHE B CA 1
ATOM 4641 C C . PHE B 1 47 ? 0.668 31.891 11.5 1 95.94 47 PHE B C 1
ATOM 4643 O O . PHE B 1 47 ? -0.002 30.906 11.195 1 95.94 47 PHE B O 1
ATOM 4650 N N . SER B 1 48 ? 1.095 32.812 10.57 1 94.69 48 SER B N 1
ATOM 4651 C CA . SER B 1 48 ? 1.018 32.438 9.156 1 94.69 48 SER B CA 1
ATOM 4652 C C . SER B 1 48 ? 1.913 31.25 8.836 1 94.69 48 SER B C 1
ATOM 4654 O O . SER B 1 48 ? 1.56 30.406 8.016 1 94.69 48 SER B O 1
ATOM 4656 N N . GLY B 1 49 ? 3.07 31.188 9.477 1 94.69 49 GLY B N 1
ATOM 4657 C CA . GLY B 1 49 ? 3.932 30.016 9.367 1 94.69 49 GLY B CA 1
ATOM 4658 C C . GLY B 1 49 ? 3.275 28.734 9.852 1 94.69 49 GLY B C 1
ATOM 4659 O O . GLY B 1 49 ? 3.342 27.703 9.188 1 94.69 49 GLY B O 1
ATOM 4660 N N . TRP B 1 50 ? 2.646 28.828 11.031 1 96.81 50 TRP B N 1
ATOM 4661 C CA . TRP B 1 50 ? 1.937 27.672 11.578 1 96.81 50 TRP B CA 1
ATOM 4662 C C . TRP B 1 50 ? 0.812 27.234 10.641 1 96.81 50 TRP B C 1
ATOM 4664 O O . TRP B 1 50 ? 0.537 26.047 10.508 1 96.81 50 TRP B O 1
ATOM 4674 N N . LYS B 1 51 ? 0.096 28.234 10.055 1 97 51 LYS B N 1
ATOM 4675 C CA . LYS B 1 51 ? -0.953 27.906 9.086 1 97 51 LYS B CA 1
ATOM 4676 C C . LYS B 1 51 ? -0.4 27.094 7.93 1 97 51 LYS B C 1
ATOM 4678 O O . LYS B 1 51 ? -1.003 26.094 7.527 1 97 51 LYS B O 1
ATOM 4683 N N . ASN B 1 52 ? 0.723 27.453 7.398 1 95.62 52 ASN B N 1
ATOM 4684 C CA . ASN B 1 52 ? 1.356 26.734 6.293 1 95.62 52 ASN B CA 1
ATOM 4685 C C . ASN B 1 52 ? 1.8 25.344 6.703 1 95.62 52 ASN B C 1
ATOM 4687 O O . ASN B 1 52 ? 1.662 24.391 5.93 1 95.62 52 ASN B O 1
ATOM 4691 N N . ILE B 1 53 ? 2.348 25.219 7.879 1 95.94 53 ILE B N 1
ATOM 4692 C CA . ILE B 1 53 ? 2.777 23.938 8.406 1 95.94 53 ILE B CA 1
ATOM 4693 C C . ILE B 1 53 ? 1.576 23 8.516 1 95.94 53 ILE B C 1
ATOM 4695 O O . ILE B 1 53 ? 1.654 21.828 8.117 1 95.94 53 ILE B O 1
ATOM 4699 N N . THR B 1 54 ? 0.516 23.547 9.094 1 97.69 54 THR B N 1
ATOM 4700 C CA . THR B 1 54 ? -0.699 22.75 9.227 1 97.69 54 THR B CA 1
ATOM 4701 C C . THR B 1 54 ? -1.229 22.328 7.859 1 97.69 54 THR B C 1
ATOM 4703 O O . THR B 1 54 ? -1.677 21.203 7.676 1 97.69 54 THR B O 1
ATOM 4706 N N . LYS B 1 55 ? -1.153 23.219 6.887 1 97.19 55 LYS B N 1
ATOM 4707 C CA . LYS B 1 55 ? -1.564 22.922 5.52 1 97.19 55 LYS B CA 1
ATOM 4708 C C . LYS B 1 55 ? -0.729 21.781 4.934 1 97.19 55 LYS B C 1
ATOM 4710 O O . LYS B 1 55 ? -1.261 20.906 4.258 1 97.19 55 LYS B O 1
ATOM 4715 N N . MET B 1 56 ? 0.527 21.797 5.145 1 96.12 56 MET B N 1
ATOM 4716 C CA . MET B 1 56 ? 1.423 20.734 4.68 1 96.12 56 MET B CA 1
ATOM 4717 C C . MET B 1 56 ? 1.049 19.391 5.297 1 96.12 56 MET B C 1
ATOM 4719 O O . MET B 1 56 ? 1.024 18.375 4.609 1 96.12 56 MET B O 1
ATOM 4723 N N . LEU B 1 57 ? 0.771 19.406 6.594 1 97.56 57 LEU B N 1
ATOM 4724 C CA . LEU B 1 57 ? 0.392 18.172 7.281 1 97.56 57 LEU B CA 1
ATOM 4725 C C . LEU B 1 57 ? -0.933 17.641 6.746 1 97.56 57 LEU B C 1
ATOM 4727 O O . LEU B 1 57 ? -1.113 16.422 6.625 1 97.56 57 LEU B O 1
ATOM 4731 N N . ILE B 1 58 ? -1.864 18.578 6.473 1 98.38 58 ILE B N 1
ATOM 4732 C CA . ILE B 1 58 ? -3.135 18.172 5.883 1 98.38 58 ILE B CA 1
ATOM 4733 C C . ILE B 1 58 ? -2.883 17.469 4.559 1 98.38 58 ILE B C 1
ATOM 4735 O O . ILE B 1 58 ? -3.387 16.359 4.332 1 98.38 58 ILE B O 1
ATOM 4739 N N . ALA B 1 59 ? -2.078 18.031 3.725 1 97.88 59 ALA B N 1
ATOM 4740 C CA . ALA B 1 59 ? -1.754 17.438 2.43 1 97.88 59 ALA B CA 1
ATOM 4741 C C . ALA B 1 59 ? -1.058 16.078 2.602 1 97.88 59 ALA B C 1
ATOM 4743 O O . ALA B 1 59 ? -1.327 15.141 1.854 1 97.88 59 ALA B O 1
ATOM 4744 N N . TYR B 1 60 ? -0.228 15.961 3.57 1 98.12 60 TYR B N 1
ATOM 4745 C CA . TYR B 1 60 ? 0.52 14.734 3.838 1 98.12 60 TYR B CA 1
ATOM 4746 C C . TYR B 1 60 ? -0.416 13.602 4.238 1 98.12 60 TYR B C 1
ATOM 4748 O O . TYR B 1 60 ? -0.355 12.508 3.672 1 98.12 60 TYR B O 1
ATOM 4756 N N . PHE B 1 61 ? -1.252 13.883 5.176 1 98.38 61 PHE B N 1
ATOM 4757 C CA . PHE B 1 61 ? -2.131 12.828 5.672 1 98.38 61 PHE B CA 1
ATOM 4758 C C . PHE B 1 61 ? -3.225 12.516 4.656 1 98.38 61 PHE B C 1
ATOM 4760 O O . PHE B 1 61 ? -3.701 11.383 4.582 1 98.38 61 PHE B O 1
ATOM 4767 N N . GLU B 1 62 ? -3.662 13.531 3.893 1 98.25 62 GLU B N 1
ATOM 4768 C CA . GLU B 1 62 ? -4.543 13.234 2.768 1 98.25 62 GLU B CA 1
ATOM 4769 C C . GLU B 1 62 ? -3.879 12.273 1.787 1 98.25 62 GLU B C 1
ATOM 4771 O O . GLU B 1 62 ? -4.527 11.359 1.265 1 98.25 62 GLU B O 1
ATOM 4776 N N . GLY B 1 63 ? -2.594 12.531 1.52 1 98.06 63 GLY B N 1
ATOM 4777 C CA . GLY B 1 63 ? -1.834 11.617 0.679 1 98.06 63 GLY B CA 1
ATOM 4778 C C . GLY B 1 63 ? -1.775 10.203 1.231 1 98.06 63 GLY B C 1
ATOM 4779 O O . GLY B 1 63 ? -1.933 9.234 0.487 1 98.06 63 GLY B O 1
ATOM 4780 N N . ILE B 1 64 ? -1.589 10.031 2.508 1 98.06 64 ILE B N 1
ATOM 4781 C CA . ILE B 1 64 ? -1.562 8.727 3.152 1 98.06 64 ILE B CA 1
ATOM 4782 C C . ILE B 1 64 ? -2.916 8.039 2.984 1 98.06 64 ILE B C 1
ATOM 4784 O O . ILE B 1 64 ? -2.982 6.848 2.664 1 98.06 64 ILE B O 1
ATOM 4788 N N . ALA B 1 65 ? -3.975 8.805 3.262 1 98.25 65 ALA B N 1
ATOM 4789 C CA . ALA B 1 65 ? -5.316 8.25 3.107 1 98.25 65 ALA B CA 1
ATOM 4790 C C . ALA B 1 65 ? -5.547 7.762 1.681 1 98.25 65 ALA B C 1
ATOM 4792 O O . ALA B 1 65 ? -6.105 6.684 1.471 1 98.25 65 ALA B O 1
ATOM 4793 N N . ASP B 1 66 ? -5.113 8.477 0.712 1 98.19 66 ASP B N 1
ATOM 4794 C CA . ASP B 1 66 ? -5.266 8.109 -0.692 1 98.19 66 ASP B CA 1
ATOM 4795 C C . ASP B 1 66 ? -4.5 6.824 -1.011 1 98.19 66 ASP B C 1
ATOM 4797 O O . ASP B 1 66 ? -4.996 5.961 -1.737 1 98.19 66 ASP B O 1
ATOM 4801 N N . ILE B 1 67 ? -3.285 6.73 -0.559 1 98.06 67 ILE B N 1
ATOM 4802 C CA . ILE B 1 67 ? -2.469 5.539 -0.776 1 98.06 67 ILE B CA 1
ATOM 4803 C C . ILE B 1 67 ? -3.182 4.312 -0.214 1 98.06 67 ILE B C 1
ATOM 4805 O O . ILE B 1 67 ? -3.275 3.281 -0.882 1 98.06 67 ILE B O 1
ATOM 4809 N N . GLU B 1 68 ? -3.674 4.445 1.002 1 98.25 68 GLU B N 1
ATOM 4810 C CA . GLU B 1 68 ? -4.355 3.328 1.65 1 98.25 68 GLU B CA 1
ATOM 4811 C C . GLU B 1 68 ? -5.645 2.969 0.916 1 98.25 68 GLU B C 1
ATOM 4813 O O . GLU B 1 68 ? -5.977 1.789 0.775 1 98.25 68 GLU B O 1
ATOM 4818 N N . TYR B 1 69 ? -6.395 3.949 0.451 1 97.94 69 TYR B N 1
ATOM 4819 C CA . TYR B 1 69 ? -7.609 3.695 -0.313 1 97.94 69 TYR B CA 1
ATOM 4820 C C . TYR B 1 69 ? -7.297 2.959 -1.61 1 97.94 69 TYR B C 1
ATOM 4822 O O . TYR B 1 69 ? -7.992 2.012 -1.979 1 97.94 69 TYR B O 1
ATOM 4830 N N . ASN B 1 70 ? -6.297 3.402 -2.297 1 97.94 70 ASN B N 1
ATOM 4831 C CA . ASN B 1 70 ? -5.891 2.754 -3.537 1 97.94 70 ASN B CA 1
ATOM 4832 C C . ASN B 1 70 ? -5.43 1.319 -3.295 1 97.94 70 ASN B C 1
ATOM 4834 O O . ASN B 1 70 ? -5.742 0.422 -4.078 1 97.94 70 ASN B O 1
ATOM 4838 N N . THR B 1 71 ? -4.629 1.124 -2.258 1 98.12 71 THR B N 1
ATOM 4839 C CA . THR B 1 71 ? -4.191 -0.219 -1.893 1 98.12 71 THR B CA 1
ATOM 4840 C C . THR B 1 71 ? -5.391 -1.12 -1.611 1 98.12 71 THR B C 1
ATOM 4842 O O . THR B 1 71 ? -5.422 -2.271 -2.051 1 98.12 71 THR B O 1
ATOM 4845 N N . ALA B 1 72 ? -6.387 -0.566 -0.861 1 98.19 72 ALA B N 1
ATOM 4846 C CA . ALA B 1 72 ? -7.594 -1.33 -0.556 1 98.19 72 ALA B CA 1
ATOM 4847 C C . ALA B 1 72 ? -8.328 -1.73 -1.833 1 98.19 72 ALA B C 1
ATOM 4849 O O . ALA B 1 72 ? -8.742 -2.881 -1.982 1 98.19 72 ALA B O 1
ATOM 4850 N N . LYS B 1 73 ? -8.469 -0.861 -2.715 1 97.94 73 LYS B N 1
ATOM 4851 C CA . LYS B 1 73 ? -9.164 -1.097 -3.979 1 97.94 73 LYS B CA 1
ATOM 4852 C C . LYS B 1 73 ? -8.453 -2.168 -4.801 1 97.94 73 LYS B C 1
ATOM 4854 O O . LYS B 1 73 ? -9.094 -3.098 -5.301 1 97.94 73 LYS B O 1
ATOM 4859 N N . GLU B 1 74 ? -7.137 -2 -4.969 1 97.88 74 GLU B N 1
ATOM 4860 C CA . GLU B 1 74 ? -6.359 -2.949 -5.762 1 97.88 74 GLU B CA 1
ATOM 4861 C C . GLU B 1 74 ? -6.336 -4.328 -5.105 1 97.88 74 GLU B C 1
ATOM 4863 O O . GLU B 1 74 ? -6.355 -5.348 -5.793 1 97.88 74 GLU B O 1
ATOM 4868 N N . MET B 1 75 ? -6.246 -4.387 -3.777 1 97.44 75 MET B N 1
ATOM 4869 C CA . MET B 1 75 ? -6.285 -5.66 -3.061 1 97.44 75 MET B CA 1
ATOM 4870 C C . MET B 1 75 ? -7.629 -6.352 -3.262 1 97.44 75 MET B C 1
ATOM 4872 O O . MET B 1 75 ? -7.688 -7.578 -3.359 1 97.44 75 MET B O 1
ATOM 4876 N N . THR B 1 76 ? -8.711 -5.562 -3.289 1 97 76 THR B N 1
ATOM 4877 C CA . THR B 1 76 ? -10.031 -6.125 -3.557 1 97 76 THR B CA 1
ATOM 4878 C C . THR B 1 76 ? -10.078 -6.754 -4.945 1 97 76 THR B C 1
ATOM 4880 O O . THR B 1 76 ? -10.602 -7.859 -5.113 1 97 76 THR B O 1
ATOM 4883 N N . LYS B 1 77 ? -9.531 -6.133 -5.949 1 96.31 77 LYS B N 1
ATOM 4884 C CA . LYS B 1 77 ? -9.445 -6.664 -7.309 1 96.31 77 LYS B CA 1
ATOM 4885 C C . LYS B 1 77 ? -8.633 -7.953 -7.344 1 96.31 77 LYS B C 1
ATOM 4887 O O . LYS B 1 77 ? -8.969 -8.891 -8.07 1 96.31 77 LYS B O 1
ATOM 4892 N N . LEU B 1 78 ? -7.566 -7.953 -6.539 1 95.56 78 LEU B N 1
ATOM 4893 C CA . LEU B 1 78 ? -6.672 -9.102 -6.492 1 95.56 78 LEU B CA 1
ATOM 4894 C C . LEU B 1 78 ? -7.398 -10.336 -5.961 1 95.56 78 LEU B C 1
ATOM 4896 O O . LEU B 1 78 ? -7.141 -11.453 -6.41 1 95.56 78 LEU B O 1
ATOM 4900 N N . GLY B 1 79 ? -8.297 -10.117 -4.98 1 93.56 79 GLY B N 1
ATOM 4901 C CA . GLY B 1 79 ? -9.109 -11.234 -4.52 1 93.56 79 GLY B CA 1
ATOM 4902 C C . GLY B 1 79 ? -9.922 -11.875 -5.625 1 93.56 79 GLY B C 1
ATOM 4903 O O . GLY B 1 79 ? -10.172 -13.078 -5.598 1 93.56 79 GLY B O 1
ATOM 4904 N N . GLY B 1 80 ? -10.281 -11.125 -6.652 1 92.31 80 GLY B N 1
ATOM 4905 C CA . GLY B 1 80 ? -11.086 -11.609 -7.762 1 92.31 80 GLY B CA 1
ATOM 4906 C C . GLY B 1 80 ? -10.289 -12.406 -8.773 1 92.31 80 GLY B C 1
ATOM 4907 O O . GLY B 1 80 ? -10.859 -13.125 -9.594 1 92.31 80 GLY B O 1
ATOM 4908 N N . VAL B 1 81 ? -8.977 -12.305 -8.742 1 93.19 81 VAL B N 1
ATOM 4909 C CA . VAL B 1 81 ? -8.102 -13.047 -9.648 1 93.19 81 VAL B CA 1
ATOM 4910 C C . VAL B 1 81 ? -8.148 -14.531 -9.312 1 93.19 81 VAL B C 1
ATOM 4912 O O . VAL B 1 81 ? -7.973 -15.383 -10.195 1 93.19 81 VAL B O 1
ATOM 4915 N N . ILE B 1 82 ? -8.328 -14.812 -7.98 1 93.25 82 ILE B N 1
ATOM 4916 C CA . ILE B 1 82 ? -8.414 -16.188 -7.52 1 93.25 82 ILE B CA 1
ATOM 4917 C C . ILE B 1 82 ? -9.812 -16.734 -7.785 1 93.25 82 ILE B C 1
ATOM 4919 O O . ILE B 1 82 ? -10.789 -16.266 -7.211 1 93.25 82 ILE B O 1
ATOM 4923 N N . GLN B 1 83 ? -9.883 -17.672 -8.742 1 91.12 83 GLN B N 1
ATOM 4924 C CA . GLN B 1 83 ? -11.164 -18.266 -9.109 1 91.12 83 GLN B CA 1
ATOM 4925 C C . GLN B 1 83 ? -11.312 -19.656 -8.492 1 91.12 83 GLN B C 1
ATOM 4927 O O . GLN B 1 83 ? -10.641 -20.609 -8.906 1 91.12 83 GLN B O 1
ATOM 4932 N N . VAL B 1 84 ? -12.148 -19.781 -7.512 1 87 84 VAL B N 1
ATOM 4933 C CA . VAL B 1 84 ? -12.477 -21.047 -6.852 1 87 84 VAL B CA 1
ATOM 4934 C C . VAL B 1 84 ? -13.992 -21.203 -6.758 1 87 84 VAL B C 1
ATOM 4936 O O . VAL B 1 84 ? -14.711 -20.219 -6.57 1 87 84 VAL B O 1
ATOM 4939 N N . PRO B 1 85 ? -14.57 -22.359 -7.066 1 87.44 85 PRO B N 1
ATOM 4940 C CA . PRO B 1 85 ? -13.836 -23.609 -7.293 1 87.44 85 PRO B CA 1
ATOM 4941 C C . PRO B 1 85 ? -13.156 -23.656 -8.664 1 87.44 85 PRO B C 1
ATOM 4943 O O . PRO B 1 85 ? -13.586 -22.969 -9.594 1 87.44 85 PRO B O 1
ATOM 4946 N N . PHE B 1 86 ? -12.078 -24.453 -8.688 1 86.88 86 PHE B N 1
ATOM 4947 C CA . PHE B 1 86 ? -11.336 -24.578 -9.938 1 86.88 86 PHE B CA 1
ATOM 4948 C C . PHE B 1 86 ? -12.227 -25.156 -11.031 1 86.88 86 PHE B C 1
ATOM 4950 O O . PHE B 1 86 ? -13.141 -25.938 -10.758 1 86.88 86 PHE B O 1
ATOM 4957 N N . ARG B 1 87 ? -12.102 -24.781 -12.359 1 76.56 87 ARG B N 1
ATOM 4958 C CA . ARG B 1 87 ? -12.875 -25.297 -13.484 1 76.56 87 ARG B CA 1
ATOM 4959 C C . ARG B 1 87 ? -12.789 -26.812 -13.578 1 76.56 87 ARG B C 1
ATOM 4961 O O . ARG B 1 87 ? -13.781 -27.484 -13.859 1 76.56 87 ARG B O 1
ATOM 4968 N N . GLU B 1 88 ? -11.562 -27.203 -13.344 1 69.5 88 GLU B N 1
ATOM 4969 C CA . GLU B 1 88 ? -11.352 -28.656 -13.32 1 69.5 88 GLU B CA 1
ATOM 4970 C C . GLU B 1 88 ? -11.672 -29.234 -11.953 1 69.5 88 GLU B C 1
ATOM 4972 O O . GLU B 1 88 ? -11.008 -30.172 -11.5 1 69.5 88 GLU B O 1
ATOM 4977 N N . GLY B 1 89 ? -12.609 -28.656 -11.102 1 61 89 GLY B N 1
ATOM 4978 C CA . GLY B 1 89 ? -12.922 -28.719 -9.688 1 61 89 GLY B CA 1
ATOM 4979 C C . GLY B 1 89 ? -12.953 -30.125 -9.141 1 61 89 GLY B C 1
ATOM 4980 O O . GLY B 1 89 ? -12.5 -30.375 -8.023 1 61 89 GLY B O 1
ATOM 4981 N N . ASN B 1 90 ? -13.25 -31.047 -9.938 1 71.06 90 ASN B N 1
ATOM 4982 C CA . ASN B 1 90 ? -13.43 -32.406 -9.398 1 71.06 90 ASN B CA 1
ATOM 4983 C C . ASN B 1 90 ? -12.094 -33.125 -9.227 1 71.06 90 ASN B C 1
ATOM 4985 O O . ASN B 1 90 ? -12.023 -34.125 -8.531 1 71.06 90 ASN B O 1
ATOM 4989 N N . GLN B 1 91 ? -11.031 -32.344 -9.586 1 82.25 91 GLN B N 1
ATOM 4990 C CA . GLN B 1 91 ? -9.75 -33.062 -9.57 1 82.25 91 GLN B CA 1
ATOM 4991 C C . GLN B 1 91 ? -8.93 -32.656 -8.344 1 82.25 91 GLN B C 1
ATOM 4993 O O . GLN B 1 91 ? -8 -33.375 -7.953 1 82.25 91 GLN B O 1
ATOM 4998 N N . PHE B 1 92 ? -9.273 -31.609 -7.758 1 88.44 92 PHE B N 1
ATOM 4999 C CA . PHE B 1 92 ? -8.477 -31.125 -6.633 1 88.44 92 PHE B CA 1
ATOM 5000 C C . PHE B 1 92 ? -9.273 -31.219 -5.336 1 88.44 92 PHE B C 1
ATOM 5002 O O . PHE B 1 92 ? -10.5 -31.062 -5.336 1 88.44 92 PHE B O 1
ATOM 5009 N N . LEU B 1 93 ? -8.648 -31.391 -4.242 1 82.81 93 LEU B N 1
ATOM 5010 C CA . LEU B 1 93 ? -9.25 -31.594 -2.93 1 82.81 93 LEU B CA 1
ATOM 5011 C C . LEU B 1 93 ? -9.906 -30.312 -2.424 1 82.81 93 LEU B C 1
ATOM 5013 O O . LEU B 1 93 ? -9.344 -29.234 -2.572 1 82.81 93 LEU B O 1
ATOM 5017 N N . GLY B 1 94 ? -11.078 -30.531 -1.859 1 81.88 94 GLY B N 1
ATOM 5018 C CA . GLY B 1 94 ? -11.789 -29.422 -1.255 1 81.88 94 GLY B CA 1
ATOM 5019 C C . GLY B 1 94 ? -11.352 -29.125 0.169 1 81.88 94 GLY B C 1
ATOM 5020 O O . GLY B 1 94 ? -10.43 -28.344 0.394 1 81.88 94 GLY B O 1
ATOM 5021 N N . GLU B 1 95 ? -11.781 -30.047 1.076 1 81.81 95 GLU B N 1
ATOM 5022 C CA . GLU B 1 95 ? -11.469 -29.844 2.488 1 81.81 95 GLU B CA 1
ATOM 5023 C C . GLU B 1 95 ? -10.016 -30.172 2.787 1 81.81 95 GLU B C 1
ATOM 5025 O O . GLU B 1 95 ? -9.555 -31.281 2.516 1 81.81 95 GLU B O 1
ATOM 5030 N N . ASP B 1 96 ? -9.219 -29.172 3.23 1 83.31 96 ASP B N 1
ATOM 5031 C CA . ASP B 1 96 ? -7.812 -29.25 3.619 1 83.31 96 ASP B CA 1
ATOM 5032 C C . ASP B 1 96 ? -6.918 -29.453 2.398 1 83.31 96 ASP B C 1
ATOM 5034 O O . ASP B 1 96 ? -5.805 -29.969 2.516 1 83.31 96 ASP B O 1
ATOM 5038 N N . GLY B 1 97 ? -7.543 -29.234 1.268 1 91.5 97 GLY B N 1
ATOM 5039 C CA . GLY B 1 97 ? -6.766 -29.375 0.044 1 91.5 97 GLY B CA 1
ATOM 5040 C C . GLY B 1 97 ? -6.41 -28.031 -0.58 1 91.5 97 GLY B C 1
ATOM 5041 O O . GLY B 1 97 ? -6.48 -27 0.08 1 91.5 97 GLY B O 1
ATOM 5042 N N . LEU B 1 98 ? -5.98 -28.078 -1.71 1 92.94 98 LEU B N 1
ATOM 5043 C CA . LEU B 1 98 ? -5.504 -26.906 -2.439 1 92.94 98 LEU B CA 1
ATOM 5044 C C . LEU B 1 98 ? -6.637 -25.922 -2.674 1 92.94 98 LEU B C 1
ATOM 5046 O O . LEU B 1 98 ? -6.434 -24.703 -2.596 1 92.94 98 LEU B O 1
ATOM 5050 N N . GLN B 1 99 ? -7.844 -26.375 -2.908 1 92.44 99 GLN B N 1
ATOM 5051 C CA . GLN B 1 99 ? -8.984 -25.5 -3.16 1 92.44 99 GLN B CA 1
ATOM 5052 C C . GLN B 1 99 ? -9.312 -24.656 -1.935 1 92.44 99 GLN B C 1
ATOM 5054 O O . GLN B 1 99 ? -9.617 -23.469 -2.059 1 92.44 99 GLN B O 1
ATOM 5059 N N . ASP B 1 100 ? -9.195 -25.25 -0.783 1 93.69 100 ASP B N 1
ATOM 5060 C CA . ASP B 1 100 ? -9.453 -24.531 0.461 1 93.69 100 ASP B CA 1
ATOM 5061 C C . ASP B 1 100 ? -8.406 -23.438 0.688 1 93.69 100 ASP B C 1
ATOM 5063 O O . ASP B 1 100 ? -8.734 -22.344 1.175 1 93.69 100 ASP B O 1
ATOM 5067 N N . ILE B 1 101 ? -7.219 -23.75 0.411 1 95 101 ILE B N 1
ATOM 5068 C CA . ILE B 1 101 ? -6.141 -22.781 0.562 1 95 101 ILE B CA 1
ATOM 5069 C C . ILE B 1 101 ? -6.387 -21.578 -0.355 1 95 101 ILE B C 1
ATOM 5071 O O . ILE B 1 101 ? -6.27 -20.422 0.07 1 95 101 ILE B O 1
ATOM 5075 N N . PHE B 1 102 ? -6.793 -21.797 -1.565 1 94.75 102 PHE B N 1
ATOM 5076 C CA . PHE B 1 102 ? -7.035 -20.719 -2.52 1 94.75 102 PHE B CA 1
ATOM 5077 C C . PHE B 1 102 ? -8.289 -19.938 -2.146 1 94.75 102 PHE B C 1
ATOM 5079 O O . PHE B 1 102 ? -8.359 -18.719 -2.361 1 94.75 102 PHE B O 1
ATOM 5086 N N . TYR B 1 103 ? -9.227 -20.656 -1.556 1 94.62 103 TYR B N 1
ATOM 5087 C CA . TYR B 1 103 ? -10.391 -19.969 -1.002 1 94.62 103 TYR B CA 1
ATOM 5088 C C . TYR B 1 103 ? -9.969 -19 0.103 1 94.62 103 TYR B C 1
ATOM 5090 O O . TYR B 1 103 ? -10.438 -17.859 0.149 1 94.62 103 TYR B O 1
ATOM 5098 N N . SER B 1 104 ? -9.117 -19.484 0.942 1 95.75 104 SER B N 1
ATOM 5099 C CA . SER B 1 104 ? -8.609 -18.656 2.023 1 95.75 104 SER B CA 1
ATOM 5100 C C . SER B 1 104 ? -7.84 -17.453 1.479 1 95.75 104 SER B C 1
ATOM 5102 O O . SER B 1 104 ? -7.957 -16.344 2.008 1 95.75 104 SER B O 1
ATOM 5104 N N . ILE B 1 105 ? -7.078 -17.656 0.446 1 96.31 105 ILE B N 1
ATOM 5105 C CA . ILE B 1 105 ? -6.312 -16.578 -0.154 1 96.31 105 ILE B CA 1
ATOM 5106 C C . ILE B 1 105 ? -7.266 -15.492 -0.664 1 96.31 105 ILE B C 1
ATOM 5108 O O . ILE B 1 105 ? -7.043 -14.305 -0.431 1 96.31 105 ILE B O 1
ATOM 5112 N N . ARG B 1 106 ? -8.312 -15.906 -1.328 1 96.06 106 ARG B N 1
ATOM 5113 C CA . ARG B 1 106 ? -9.297 -14.961 -1.855 1 96.06 106 ARG B CA 1
ATOM 5114 C C . ARG B 1 106 ? -9.953 -14.172 -0.731 1 96.06 106 ARG B C 1
ATOM 5116 O O . ARG B 1 106 ? -9.992 -12.938 -0.773 1 96.06 106 ARG B O 1
ATOM 5123 N N . GLU B 1 107 ? -10.383 -14.844 0.327 1 95.75 107 GLU B N 1
ATOM 5124 C CA . GLU B 1 107 ? -11.094 -14.203 1.432 1 95.75 107 GLU B CA 1
ATOM 5125 C C . GLU B 1 107 ? -10.172 -13.305 2.24 1 95.75 107 GLU B C 1
ATOM 5127 O O . GLU B 1 107 ? -10.547 -12.188 2.605 1 95.75 107 GLU B O 1
ATOM 5132 N N . LYS B 1 108 ? -9.016 -13.844 2.527 1 96.94 108 LYS B N 1
ATOM 5133 C CA . LYS B 1 108 ? -8.07 -13.07 3.332 1 96.94 108 LYS B CA 1
ATOM 5134 C C . LYS B 1 108 ? -7.559 -11.852 2.564 1 96.94 108 LYS B C 1
ATOM 5136 O O . LYS B 1 108 ? -7.238 -10.828 3.162 1 96.94 108 LYS B O 1
ATOM 5141 N N . SER B 1 109 ? -7.453 -11.938 1.222 1 96.94 109 SER B N 1
ATOM 5142 C CA . SER B 1 109 ? -7.129 -10.758 0.426 1 96.94 109 SER B CA 1
ATOM 5143 C C . SER B 1 109 ? -8.172 -9.664 0.609 1 96.94 109 SER B C 1
ATOM 5145 O O . SER B 1 109 ? -7.832 -8.484 0.711 1 96.94 109 SER B O 1
ATOM 5147 N N . ARG B 1 110 ? -9.438 -10.047 0.717 1 96.19 110 ARG B N 1
ATOM 5148 C CA . ARG B 1 110 ? -10.516 -9.094 0.954 1 96.19 110 ARG B CA 1
ATOM 5149 C C . ARG B 1 110 ? -10.438 -8.516 2.361 1 96.19 110 ARG B C 1
ATOM 5151 O O . ARG B 1 110 ? -10.688 -7.324 2.562 1 96.19 110 ARG B O 1
ATOM 5158 N N . THR B 1 111 ? -10.133 -9.359 3.293 1 97.62 111 THR B N 1
ATOM 5159 C CA . THR B 1 111 ? -9.961 -8.898 4.668 1 97.62 111 THR B CA 1
ATOM 5160 C C . THR B 1 111 ? -8.844 -7.863 4.762 1 97.62 111 THR B C 1
ATOM 5162 O O . THR B 1 111 ? -8.992 -6.848 5.445 1 97.62 111 THR B O 1
ATOM 5165 N N . ILE B 1 112 ? -7.742 -8.125 4.109 1 97.88 112 ILE B N 1
ATOM 5166 C CA . ILE B 1 112 ? -6.621 -7.191 4.086 1 97.88 112 ILE B CA 1
ATOM 5167 C C . ILE B 1 112 ? -7.055 -5.875 3.441 1 97.88 112 ILE B C 1
ATOM 5169 O O . ILE B 1 112 ? -6.711 -4.797 3.928 1 97.88 112 ILE B O 1
ATOM 5173 N N . ALA B 1 113 ? -7.844 -5.957 2.363 1 98.06 113 ALA B N 1
ATOM 5174 C CA . ALA B 1 113 ? -8.383 -4.766 1.715 1 98.06 113 ALA B CA 1
ATOM 5175 C C . ALA B 1 113 ? -9.227 -3.943 2.688 1 98.06 113 ALA B C 1
ATOM 5177 O O . ALA B 1 113 ? -9.117 -2.715 2.73 1 98.06 113 ALA B O 1
ATOM 5178 N N . ASP B 1 114 ? -9.961 -4.555 3.508 1 98 114 ASP B N 1
ATOM 5179 C CA . ASP B 1 114 ? -10.812 -3.885 4.484 1 98 114 ASP B CA 1
ATOM 5180 C C . ASP B 1 114 ? -9.984 -3.158 5.535 1 98 114 ASP B C 1
ATOM 5182 O O . ASP B 1 114 ? -10.344 -2.064 5.973 1 98 114 ASP B O 1
ATOM 5186 N N . HIS B 1 115 ? -8.93 -3.811 5.977 1 98.06 115 HIS B N 1
ATOM 5187 C CA . HIS B 1 115 ? -8.055 -3.16 6.949 1 98.06 115 HIS B CA 1
ATOM 5188 C C . HIS B 1 115 ? -7.48 -1.863 6.391 1 98.06 115 HIS B C 1
ATOM 5190 O O . HIS B 1 115 ? -7.453 -0.842 7.082 1 98.06 115 HIS B O 1
ATOM 5196 N N . HIS B 1 116 ? -7.023 -1.892 5.152 1 98.12 116 HIS B N 1
ATOM 5197 C CA . HIS B 1 116 ? -6.492 -0.693 4.512 1 98.12 116 HIS B CA 1
ATOM 5198 C C . HIS B 1 116 ? -7.574 0.371 4.352 1 98.12 116 HIS B C 1
ATOM 5200 O O . HIS B 1 116 ? -7.324 1.555 4.586 1 98.12 116 HIS B O 1
ATOM 5206 N N . ALA B 1 117 ? -8.773 -0.044 3.949 1 98.31 117 ALA B N 1
ATOM 5207 C CA . ALA B 1 117 ? -9.891 0.885 3.775 1 98.31 117 ALA B CA 1
ATOM 5208 C C . ALA B 1 117 ? -10.258 1.547 5.098 1 98.31 117 ALA B C 1
ATOM 5210 O O . ALA B 1 117 ? -10.531 2.748 5.145 1 98.31 117 ALA B O 1
ATOM 5211 N N . ASN B 1 118 ? -10.281 0.781 6.121 1 98.12 118 ASN B N 1
ATOM 5212 C CA . ASN B 1 118 ? -10.617 1.302 7.441 1 98.12 118 ASN B CA 1
ATOM 5213 C C . ASN B 1 118 ? -9.586 2.324 7.918 1 98.12 118 ASN B C 1
ATOM 5215 O O . ASN B 1 118 ? -9.945 3.352 8.492 1 98.12 118 ASN B O 1
ATOM 5219 N N . LEU B 1 119 ? -8.328 2.014 7.742 1 98.06 119 LEU B N 1
ATOM 5220 C CA . LEU B 1 119 ? -7.301 2.979 8.117 1 98.06 119 LEU B CA 1
ATOM 5221 C C . LEU B 1 119 ? -7.457 4.273 7.32 1 98.06 119 LEU B C 1
ATOM 5223 O O . LEU B 1 119 ? -7.344 5.363 7.879 1 98.06 119 LEU B O 1
ATOM 5227 N N . ALA B 1 120 ? -7.723 4.176 6.012 1 98.25 120 ALA B N 1
ATOM 5228 C CA . ALA B 1 120 ? -7.918 5.352 5.168 1 98.25 120 ALA B CA 1
ATOM 5229 C C . ALA B 1 120 ? -9.055 6.219 5.695 1 98.25 120 ALA B C 1
ATOM 5231 O O . ALA B 1 120 ? -8.922 7.441 5.797 1 98.25 120 ALA B O 1
ATOM 5232 N N . LYS B 1 121 ? -10.133 5.641 6.086 1 97.94 121 LYS B N 1
ATOM 5233 C CA . LYS B 1 121 ? -11.289 6.348 6.613 1 97.94 121 LYS B CA 1
ATOM 5234 C C . LYS B 1 121 ? -10.961 7.027 7.938 1 97.94 121 LYS B C 1
ATOM 5236 O O . LYS B 1 121 ? -11.383 8.164 8.18 1 97.94 121 LYS B O 1
ATOM 5241 N N . THR B 1 122 ? -10.266 6.32 8.734 1 97.69 122 THR B N 1
ATOM 5242 C CA . THR B 1 122 ? -9.883 6.879 10.023 1 97.69 122 THR B CA 1
ATOM 5243 C C . THR B 1 122 ? -8.953 8.078 9.844 1 97.69 122 THR B C 1
ATOM 5245 O O . THR B 1 122 ? -9.117 9.102 10.508 1 97.69 122 THR B O 1
ATOM 5248 N N . VAL B 1 123 ? -7.938 7.93 8.953 1 98.25 123 VAL B N 1
ATOM 5249 C CA . VAL B 1 123 ? -7.008 9.023 8.688 1 98.25 123 VAL B CA 1
ATOM 5250 C C . VAL B 1 123 ? -7.766 10.234 8.164 1 98.25 123 VAL B C 1
ATOM 5252 O O . VAL B 1 123 ? -7.551 11.359 8.625 1 98.25 123 VAL B O 1
ATOM 5255 N N . GLU B 1 124 ? -8.695 10.07 7.312 1 97.31 124 GLU B N 1
ATOM 5256 C CA . GLU B 1 124 ? -9.469 11.164 6.73 1 97.31 124 GLU B CA 1
ATOM 5257 C C . GLU B 1 124 ? -10.43 11.766 7.754 1 97.31 124 GLU B C 1
ATOM 5259 O O . GLU B 1 124 ? -10.523 12.992 7.883 1 97.31 124 GLU B O 1
ATOM 5264 N N . GLY B 1 125 ? -11.086 10.93 8.484 1 96 125 GLY B N 1
ATOM 5265 C CA . GLY B 1 125 ? -12.133 11.367 9.391 1 96 125 GLY B CA 1
ATOM 5266 C C . GLY B 1 125 ? -11.602 11.945 10.688 1 96 125 GLY B C 1
ATOM 5267 O O . GLY B 1 125 ? -12.125 12.938 11.195 1 96 125 GLY B O 1
ATOM 5268 N N . SER B 1 126 ? -10.57 11.398 11.242 1 95.81 126 SER B N 1
ATOM 5269 C CA . SER B 1 126 ? -10.117 11.797 12.57 1 95.81 126 SER B CA 1
ATOM 5270 C C . SER B 1 126 ? -8.898 12.711 12.492 1 95.81 126 SER B C 1
ATOM 5272 O O . SER B 1 126 ? -8.781 13.664 13.258 1 95.81 126 SER B O 1
ATOM 5274 N N . ILE B 1 127 ? -8.047 12.492 11.547 1 98.06 127 ILE B N 1
ATOM 5275 C CA . ILE B 1 127 ? -6.789 13.234 11.523 1 98.06 127 ILE B CA 1
ATOM 5276 C C . ILE B 1 127 ? -6.914 14.43 10.586 1 98.06 127 ILE B C 1
ATOM 5278 O O . ILE B 1 127 ? -6.734 15.578 11.008 1 98.06 127 ILE B O 1
ATOM 5282 N N . VAL B 1 128 ? -7.324 14.234 9.305 1 98.5 128 VAL B N 1
ATOM 5283 C CA . VAL B 1 128 ? -7.398 15.297 8.305 1 98.5 128 VAL B CA 1
ATOM 5284 C C . VAL B 1 128 ? -8.461 16.312 8.711 1 98.5 128 VAL B C 1
ATOM 5286 O O . VAL B 1 128 ? -8.219 17.516 8.656 1 98.5 128 VAL B O 1
ATOM 5289 N N . GLN B 1 129 ? -9.562 15.859 9.219 1 97.75 129 GLN B N 1
ATOM 5290 C CA . GLN B 1 129 ? -10.625 16.766 9.648 1 97.75 129 GLN B CA 1
ATOM 5291 C C . GLN B 1 129 ? -10.188 17.594 10.852 1 97.75 129 GLN B C 1
ATOM 5293 O O . GLN B 1 129 ? -10.469 18.781 10.922 1 97.75 129 GLN B O 1
ATOM 5298 N N . HIS B 1 130 ? -9.5 16.922 11.758 1 97.81 130 HIS B N 1
ATOM 5299 C CA . HIS B 1 130 ? -8.977 17.625 12.93 1 97.81 130 HIS B CA 1
ATOM 5300 C C . HIS B 1 130 ? -7.98 18.703 12.516 1 97.81 130 HIS B C 1
ATOM 5302 O O . HIS B 1 130 ? -8.008 19.812 13.055 1 97.81 130 HIS B O 1
ATOM 5308 N N . LEU B 1 131 ? -7.129 18.438 11.609 1 98.5 131 LEU B N 1
ATOM 5309 C CA . LEU B 1 131 ? -6.125 19.391 11.148 1 98.5 131 LEU B CA 1
ATOM 5310 C C . LEU B 1 131 ? -6.773 20.531 10.375 1 98.5 131 LEU B C 1
ATOM 5312 O O . LEU B 1 131 ? -6.309 21.672 10.438 1 98.5 131 LEU B O 1
ATOM 5316 N N . HIS B 1 132 ? -7.918 20.25 9.664 1 98.5 132 HIS B N 1
ATOM 5317 C CA . HIS B 1 132 ? -8.672 21.312 9.023 1 98.5 132 HIS B CA 1
ATOM 5318 C C . HIS B 1 132 ? -9.281 22.266 10.055 1 98.5 132 HIS B C 1
ATOM 5320 O O . HIS B 1 132 ? -9.266 23.484 9.859 1 98.5 132 HIS B O 1
ATOM 5326 N N . LYS B 1 133 ? -9.773 21.703 11.086 1 98.44 133 LYS B N 1
ATOM 5327 C CA . LYS B 1 133 ? -10.297 22.516 12.172 1 98.44 133 LYS B CA 1
ATOM 5328 C C . LYS B 1 133 ? -9.195 23.375 12.797 1 98.44 133 LYS B C 1
ATOM 5330 O O . LYS B 1 133 ? -9.398 24.547 13.07 1 98.44 133 LYS B O 1
ATOM 5335 N N . LEU B 1 134 ? -8.039 22.75 13.008 1 98.62 134 LEU B N 1
ATOM 5336 C CA . LEU B 1 134 ? -6.895 23.469 13.555 1 98.62 134 LEU B CA 1
ATOM 5337 C C . LEU B 1 134 ? -6.488 24.625 12.648 1 98.62 134 LEU B C 1
ATOM 5339 O O . LEU B 1 134 ? -6.223 25.734 13.125 1 98.62 134 LEU B O 1
ATOM 5343 N N . LYS B 1 135 ? -6.465 24.422 11.352 1 98.56 135 LYS B N 1
ATOM 5344 C CA . LYS B 1 135 ? -6.121 25.469 10.383 1 98.56 135 LYS B CA 1
ATOM 5345 C C . LYS B 1 135 ? -7.105 26.625 10.445 1 98.56 135 LYS B C 1
ATOM 5347 O O . LYS B 1 135 ? -6.703 27.797 10.398 1 98.56 135 LYS B O 1
ATOM 5352 N N . ALA B 1 136 ? -8.383 26.312 10.617 1 98.44 136 ALA B N 1
ATOM 5353 C CA . ALA B 1 136 ? -9.414 27.344 10.734 1 98.44 136 ALA B CA 1
ATOM 5354 C C . ALA B 1 136 ? -9.234 28.156 12.008 1 98.44 136 ALA B C 1
ATOM 5356 O O . ALA B 1 136 ? -9.422 29.375 12 1 98.44 136 ALA B O 1
ATOM 5357 N N . GLU B 1 137 ? -8.836 27.484 13.062 1 98.56 137 GLU B N 1
ATOM 5358 C CA . GLU B 1 137 ? -8.586 28.172 14.328 1 98.56 137 GLU B CA 1
ATOM 5359 C C . GLU B 1 137 ? -7.375 29.094 14.219 1 98.56 137 GLU B C 1
ATOM 5361 O O . GLU B 1 137 ? -7.379 30.203 14.773 1 98.56 137 GLU B O 1
ATOM 5366 N N . ILE B 1 138 ? -6.352 28.688 13.539 1 98.5 138 ILE B N 1
ATOM 5367 C CA . ILE B 1 138 ? -5.16 29.5 13.344 1 98.5 138 ILE B CA 1
ATOM 5368 C C . ILE B 1 138 ? -5.52 30.75 12.539 1 98.5 138 ILE B C 1
ATOM 5370 O O . ILE B 1 138 ? -5.109 31.859 12.883 1 98.5 138 ILE B O 1
ATOM 5374 N N . LYS B 1 139 ? -6.355 30.562 11.508 1 97.94 139 LYS B N 1
ATOM 5375 C CA . LYS B 1 139 ? -6.797 31.688 10.688 1 97.94 139 LYS B CA 1
ATOM 5376 C C . LYS B 1 139 ? -7.605 32.688 11.516 1 97.94 139 LYS B C 1
ATOM 5378 O O . LYS B 1 139 ? -7.43 33.906 11.375 1 97.94 139 LYS B O 1
ATOM 5383 N N . ALA B 1 140 ? -8.469 32.188 12.367 1 97.88 140 ALA B N 1
ATOM 5384 C CA . ALA B 1 140 ? -9.266 33.031 13.25 1 97.88 140 ALA B CA 1
ATOM 5385 C C . ALA B 1 140 ? -8.375 33.781 14.227 1 97.88 140 ALA B C 1
ATOM 5387 O O . ALA B 1 140 ? -8.609 34.969 14.508 1 97.88 140 ALA B O 1
ATOM 5388 N N . HIS B 1 141 ? -7.328 33.094 14.719 1 97.69 141 HIS B N 1
ATOM 5389 C CA . HIS B 1 141 ? -6.398 33.719 15.641 1 97.69 141 HIS B CA 1
ATOM 5390 C C . HIS B 1 141 ? -5.652 34.875 14.961 1 97.69 141 HIS B C 1
ATOM 5392 O O . HIS B 1 141 ? -5.473 35.938 15.555 1 97.69 141 HIS B O 1
ATOM 5398 N N . ILE B 1 142 ? -5.242 34.688 13.727 1 96.06 142 ILE B N 1
ATOM 5399 C CA . ILE B 1 142 ? -4.559 35.719 12.945 1 96.06 142 ILE B CA 1
ATOM 5400 C C . ILE B 1 142 ? -5.473 36.938 12.766 1 96.06 142 ILE B C 1
ATOM 5402 O O . ILE B 1 142 ? -5.055 38.062 12.969 1 96.06 142 ILE B O 1
ATOM 5406 N N . ARG B 1 143 ? -6.75 36.719 12.453 1 95.31 143 ARG B N 1
ATOM 5407 C CA . ARG B 1 143 ? -7.723 37.781 12.258 1 95.31 143 ARG B CA 1
ATOM 5408 C C . ARG B 1 143 ? -7.953 38.562 13.547 1 95.31 143 ARG B C 1
ATOM 5410 O O . ARG B 1 143 ? -8.055 39.781 13.539 1 95.31 143 ARG B O 1
ATOM 5417 N N . ASN B 1 144 ? -8.016 37.844 14.641 1 93.88 144 ASN B N 1
ATOM 5418 C CA . ASN B 1 144 ? -8.219 38.5 15.938 1 93.88 144 ASN B CA 1
ATOM 5419 C C . ASN B 1 144 ? -7.039 39.375 16.312 1 93.88 144 ASN B C 1
ATOM 5421 O O . ASN B 1 144 ? -7.234 40.5 16.812 1 93.88 144 ASN B O 1
ATOM 5425 N N . VAL B 1 145 ? -5.828 38.875 16.094 1 91.94 145 VAL B N 1
ATOM 5426 C CA . VAL B 1 145 ? -4.629 39.656 16.391 1 91.94 145 VAL B CA 1
ATOM 5427 C C . VAL B 1 145 ? -4.605 40.906 15.531 1 91.94 145 VAL B C 1
ATOM 5429 O O . VAL B 1 145 ? -4.297 42 16.031 1 91.94 145 VAL B O 1
ATOM 5432 N N . GLN B 1 146 ? -5.008 40.875 14.266 1 88.69 146 GLN B N 1
ATOM 5433 C CA . GLN B 1 146 ? -5.031 42 13.344 1 88.69 146 GLN B CA 1
ATOM 5434 C C . GLN B 1 146 ? -6.074 43.031 13.758 1 88.69 146 GLN B C 1
ATOM 5436 O O . GLN B 1 146 ? -5.793 44.219 13.781 1 88.69 146 GLN B O 1
ATOM 5441 N N . GLN B 1 147 ? -7.242 42.594 14.164 1 89.06 147 GLN B N 1
ATOM 5442 C CA . GLN B 1 147 ? -8.352 43.5 14.492 1 89.06 147 GLN B CA 1
ATOM 5443 C C . GLN B 1 147 ? -8.117 44.188 15.82 1 89.06 147 GLN B C 1
ATOM 5445 O O . GLN B 1 147 ? -8.32 45.406 15.93 1 89.06 147 GLN B O 1
ATOM 5450 N N . ASP B 1 148 ? -7.637 43.5 16.812 1 84.56 148 ASP B N 1
ATOM 5451 C CA . ASP B 1 148 ? -7.449 44.062 18.156 1 84.56 148 ASP B CA 1
ATOM 5452 C C . ASP B 1 148 ? -6.32 45.094 18.156 1 84.56 148 ASP B C 1
ATOM 5454 O O . ASP B 1 148 ? -6.457 46.156 18.734 1 84.56 148 ASP B O 1
ATOM 5458 N N . THR B 1 149 ? -5.219 44.781 17.562 1 81.44 149 THR B N 1
ATOM 5459 C CA . THR B 1 149 ? -4.078 45.688 17.547 1 81.44 149 THR B CA 1
ATOM 5460 C C . THR B 1 149 ? -4.336 46.875 16.609 1 81.44 149 THR B C 1
ATOM 5462 O O . THR B 1 149 ? -3.924 48 16.906 1 81.44 149 THR B O 1
ATOM 5465 N N . GLY B 1 150 ? -5.082 46.656 15.523 1 82.44 150 GLY B N 1
ATOM 5466 C CA . GLY B 1 150 ? -5.387 47.719 14.586 1 82.44 150 GLY B CA 1
ATOM 5467 C C . GLY B 1 150 ? -6.281 48.812 15.172 1 82.44 150 GLY B C 1
ATOM 5468 O O . GLY B 1 150 ? -6.023 50 15.008 1 82.44 150 GLY B O 1
ATOM 5469 N N . ARG B 1 151 ? -7.266 48.469 15.914 1 85.56 151 ARG B N 1
ATOM 5470 C CA . ARG B 1 151 ? -8.203 49.406 16.531 1 85.56 151 ARG B CA 1
ATOM 5471 C C . ARG B 1 151 ? -7.504 50.281 17.562 1 85.56 151 ARG B C 1
ATOM 5473 O O . ARG B 1 151 ? -7.664 51.5 17.547 1 85.56 151 ARG B O 1
ATOM 5480 N N . LEU B 1 152 ? -6.734 49.656 18.453 1 85.88 152 LEU B N 1
ATOM 5481 C CA . LEU B 1 152 ? -6.07 50.406 19.531 1 85.88 152 LEU B CA 1
ATOM 5482 C C . LEU B 1 152 ? -4.953 51.281 18.969 1 85.88 152 LEU B C 1
ATOM 5484 O O . LEU B 1 152 ? -4.746 52.406 19.453 1 85.88 152 LEU B O 1
ATOM 5488 N N . ALA B 1 153 ? -4.242 50.75 17.938 1 85.12 153 ALA B N 1
ATOM 5489 C CA . ALA B 1 153 ? -3.186 51.531 17.312 1 85.12 153 ALA B CA 1
ATOM 5490 C C . ALA B 1 153 ? -3.758 52.781 16.641 1 85.12 153 ALA B C 1
ATOM 5492 O O . ALA B 1 153 ? -3.162 53.875 16.703 1 85.12 153 ALA B O 1
ATOM 5493 N N . ASN B 1 154 ? -4.93 52.656 16.031 1 87.06 154 ASN B N 1
ATOM 5494 C CA . ASN B 1 154 ? -5.59 53.781 15.398 1 87.06 154 ASN B CA 1
ATOM 5495 C C . ASN B 1 154 ? -6.027 54.812 16.438 1 87.06 154 ASN B C 1
ATOM 5497 O O . ASN B 1 154 ? -5.922 56.031 16.203 1 87.06 154 ASN B O 1
ATOM 5501 N N . SER B 1 155 ? -6.48 54.344 17.578 1 91.12 155 SER B N 1
ATOM 5502 C CA . SER B 1 155 ? -6.883 55.25 18.656 1 91.12 155 SER B CA 1
ATOM 5503 C C . SER B 1 155 ? -5.695 56.031 19.188 1 91.12 155 SER B C 1
ATOM 5505 O O . SER B 1 155 ? -5.805 57.25 19.406 1 91.12 155 SER B O 1
ATOM 5507 N N . VAL B 1 156 ? -4.566 55.344 19.391 1 90.69 156 VAL B N 1
ATOM 5508 C CA . VAL B 1 156 ? -3.359 56.031 19.875 1 90.69 156 VAL B CA 1
ATOM 5509 C C . VAL B 1 156 ? -2.887 57.031 18.844 1 90.69 156 VAL B C 1
ATOM 5511 O O . VAL B 1 156 ? -2.482 58.156 19.203 1 90.69 156 VAL B O 1
ATOM 5514 N N . ALA B 1 157 ? -2.963 56.719 17.562 1 88.5 157 ALA B N 1
ATOM 5515 C CA . ALA B 1 157 ? -2.535 57.625 16.5 1 88.5 157 ALA B CA 1
ATOM 5516 C C . ALA B 1 157 ? -3.391 58.906 16.484 1 88.5 157 ALA B C 1
ATOM 5518 O O . ALA B 1 157 ? -2.873 60 16.297 1 88.5 157 ALA B O 1
ATOM 5519 N N . ARG B 1 158 ? -4.695 58.719 16.688 1 93 158 ARG B N 1
ATOM 5520 C CA . ARG B 1 158 ? -5.609 59.875 16.734 1 93 158 ARG B CA 1
ATOM 5521 C C . ARG B 1 158 ? -5.289 60.781 17.906 1 93 158 ARG B C 1
ATOM 5523 O O . ARG B 1 158 ? -5.234 62 17.734 1 93 158 ARG B O 1
ATOM 5530 N N . GLU B 1 159 ? -5.043 60.125 19.125 1 94 159 GLU B N 1
ATOM 5531 C CA . GLU B 1 159 ? -4.734 60.906 20.312 1 94 159 GLU B CA 1
ATOM 5532 C C . GLU B 1 159 ? -3.402 61.656 20.156 1 94 159 GLU B C 1
ATOM 5534 O O . GLU B 1 159 ? -3.258 62.781 20.609 1 94 159 GLU B O 1
ATOM 5539 N N . ARG B 1 160 ? -2.443 61.031 19.531 1 92.06 160 ARG B N 1
ATOM 5540 C CA . ARG B 1 160 ? -1.139 61.656 19.312 1 92.06 160 ARG B CA 1
ATOM 5541 C C . ARG B 1 160 ? -1.248 62.844 18.375 1 92.06 160 ARG B C 1
ATOM 5543 O O . ARG B 1 160 ? -0.575 63.875 18.578 1 92.06 160 ARG B O 1
ATOM 5550 N N . GLU B 1 161 ? -2.082 62.75 17.391 1 93.44 161 GLU B N 1
ATOM 5551 C CA . GLU B 1 161 ? -2.293 63.844 16.469 1 93.44 161 GLU B CA 1
ATOM 5552 C C . GLU B 1 161 ? -2.908 65.062 17.156 1 93.44 161 GLU B C 1
ATOM 5554 O O . GLU B 1 161 ? -2.482 66.188 16.938 1 93.44 161 GLU B O 1
ATOM 5559 N N . VAL B 1 162 ? -3.895 64.812 18.031 1 96.25 162 VAL B N 1
ATOM 5560 C CA . VAL B 1 162 ? -4.562 65.938 18.766 1 96.25 162 VAL B CA 1
ATOM 5561 C C . VAL B 1 162 ? -3.582 66.562 19.734 1 96.25 162 VAL B C 1
ATOM 5563 O O . VAL B 1 162 ? -3.559 67.812 19.875 1 96.25 162 VAL B O 1
ATOM 5566 N N . SER B 1 163 ? -2.738 65.688 20.391 1 95.75 163 SER B N 1
ATOM 5567 C CA . SER B 1 163 ? -1.752 66.25 21.328 1 95.75 163 SER B CA 1
ATOM 5568 C C . SER B 1 163 ? -0.748 67.125 20.625 1 95.75 163 SER B C 1
ATOM 5570 O O . SER B 1 163 ? -0.402 68.188 21.141 1 95.75 163 SER B O 1
ATOM 5572 N N . THR B 1 164 ? -0.284 66.75 19.484 1 94.88 164 THR B N 1
ATOM 5573 C CA . THR B 1 164 ? 0.674 67.562 18.734 1 94.88 164 THR B CA 1
ATOM 5574 C C . THR B 1 164 ? 0.067 68.875 18.344 1 94.88 164 THR B C 1
ATOM 5576 O O . THR B 1 164 ? 0.73 69.938 18.422 1 94.88 164 THR B O 1
ATOM 5579 N N . LYS B 1 165 ? -1.176 68.875 17.875 1 96.12 165 LYS B N 1
ATOM 5580 C CA . LYS B 1 165 ? -1.876 70.125 17.531 1 96.12 165 LYS B CA 1
ATOM 5581 C C . LYS B 1 165 ? -2.018 71.062 18.734 1 96.12 165 LYS B C 1
ATOM 5583 O O . LYS B 1 165 ? -1.796 72.25 18.625 1 96.12 165 LYS B O 1
ATOM 5588 N N . MET B 1 166 ? -2.375 70.5 19.906 1 96.25 166 MET B N 1
ATOM 5589 C CA . MET B 1 166 ? -2.6 71.25 21.109 1 96.25 166 MET B CA 1
ATOM 5590 C C . MET B 1 166 ? -1.29 71.875 21.625 1 96.25 166 MET B C 1
ATOM 5592 O O . MET B 1 166 ? -1.271 73 22.156 1 96.25 166 MET B O 1
ATOM 5596 N N . ILE B 1 167 ? -0.2 71.125 21.469 1 96 167 ILE B N 1
ATOM 5597 C CA . ILE B 1 167 ? 1.112 71.625 21.859 1 96 167 ILE B CA 1
ATOM 5598 C C . ILE B 1 167 ? 1.51 72.75 20.953 1 96 167 ILE B C 1
ATOM 5600 O O . ILE B 1 167 ? 2.074 73.75 21.422 1 96 167 ILE B O 1
ATOM 5604 N N . SER B 1 168 ? 1.196 72.688 19.688 1 95.94 168 SER B N 1
ATOM 5605 C CA . SER B 1 168 ? 1.445 73.75 18.766 1 95.94 168 SER B CA 1
ATOM 5606 C C . SER B 1 168 ? 0.608 75 19.109 1 95.94 168 SER B C 1
ATOM 5608 O O . SER B 1 168 ? 1.08 76.125 19 1 95.94 168 SER B O 1
ATOM 5610 N N . ASP B 1 169 ? -0.655 74.75 19.469 1 95.81 169 ASP B N 1
ATOM 5611 C CA . ASP B 1 169 ? -1.533 75.875 19.891 1 95.81 169 ASP B CA 1
ATOM 5612 C C . ASP B 1 169 ? -0.983 76.562 21.141 1 95.81 169 ASP B C 1
ATOM 5614 O O . ASP B 1 169 ? -1.098 77.75 21.266 1 95.81 169 ASP B O 1
ATOM 5618 N N . LEU B 1 170 ? -0.447 75.75 22.031 1 96.31 170 LEU B N 1
ATOM 5619 C CA . LEU B 1 170 ? 0.167 76.312 23.219 1 96.31 170 LEU B CA 1
ATOM 5620 C C . LEU B 1 170 ? 1.336 77.25 22.844 1 96.31 170 LEU B C 1
ATOM 5622 O O . LEU B 1 170 ? 1.454 78.312 23.359 1 96.31 170 LEU B O 1
ATOM 5626 N N . ALA B 1 171 ? 2.199 76.75 21.969 1 95.38 171 ALA B N 1
ATOM 5627 C CA . ALA B 1 171 ? 3.33 77.562 21.5 1 95.38 171 ALA B CA 1
ATOM 5628 C C . ALA B 1 171 ? 2.855 78.875 20.875 1 95.38 171 ALA B C 1
ATOM 5630 O O . ALA B 1 171 ? 3.443 79.938 21.094 1 95.38 171 ALA B O 1
ATOM 5631 N N . ARG B 1 172 ? 1.835 78.75 20.125 1 95.06 172 ARG B N 1
ATOM 5632 C CA . ARG B 1 172 ? 1.259 79.938 19.484 1 95.06 172 ARG B CA 1
ATOM 5633 C C . ARG B 1 172 ? 0.71 80.938 20.531 1 95.06 172 ARG B C 1
ATOM 5635 O O . ARG B 1 172 ? 0.875 82.125 20.406 1 95.06 172 ARG B O 1
ATOM 5642 N N . SER B 1 173 ? 0.037 80.375 21.531 1 96.06 173 SER B N 1
ATOM 5643 C CA . SER B 1 173 ? -0.527 81.188 22.594 1 96.06 173 SER B CA 1
ATOM 5644 C C . SER B 1 173 ? 0.564 81.938 23.359 1 96.06 173 SER B C 1
ATOM 5646 O O . SER B 1 173 ? 0.392 83.125 23.719 1 96.06 173 SER B O 1
ATOM 5648 N N . ILE B 1 174 ? 1.665 81.312 23.594 1 96.38 174 ILE B N 1
ATOM 5649 C CA . ILE B 1 174 ? 2.783 81.875 24.312 1 96.38 174 ILE B CA 1
ATOM 5650 C C . ILE B 1 174 ? 3.377 83 23.453 1 96.38 174 ILE B C 1
ATOM 5652 O O . ILE B 1 174 ? 3.654 84.125 23.969 1 96.38 174 ILE B O 1
ATOM 5656 N N . THR B 1 175 ? 3.527 82.812 22.188 1 95.81 175 THR B N 1
ATOM 5657 C CA . THR B 1 175 ? 4.07 83.812 21.281 1 95.81 175 THR B CA 1
ATOM 5658 C C . THR B 1 175 ? 3.127 85 21.172 1 95.81 175 THR B C 1
ATOM 5660 O O . THR B 1 175 ? 3.576 86.125 21.141 1 95.81 175 THR B O 1
ATOM 5663 N N . LEU B 1 176 ? 1.898 84.75 21.078 1 95.19 176 LEU B N 1
ATOM 5664 C CA . LEU B 1 176 ? 0.9 85.812 20.984 1 95.19 176 LEU B CA 1
ATOM 5665 C C . LEU B 1 176 ? 0.955 86.688 22.219 1 95.19 176 LEU B C 1
ATOM 5667 O O . LEU B 1 176 ? 0.884 87.938 22.094 1 95.19 176 LEU B O 1
ATOM 5671 N N . LEU B 1 177 ? 1.022 86.125 23.422 1 95.25 177 LEU B N 1
ATOM 5672 C CA . LEU B 1 177 ? 1.091 86.875 24.656 1 95.25 177 LEU B CA 1
ATOM 5673 C C . LEU B 1 177 ? 2.338 87.75 24.672 1 95.25 177 LEU B C 1
ATOM 5675 O O . LEU B 1 177 ? 2.285 88.875 25.125 1 95.25 177 LEU B O 1
ATOM 5679 N N . LYS B 1 178 ? 3.412 87.25 24.188 1 93.88 178 LYS B N 1
ATOM 5680 C CA . LYS B 1 178 ? 4.672 88 24.203 1 93.88 178 LYS B CA 1
ATOM 5681 C C . LYS B 1 178 ? 4.664 89.125 23.172 1 93.88 178 LYS B C 1
ATOM 5683 O O . LYS B 1 178 ? 5.242 90.188 23.406 1 93.88 178 LYS B O 1
ATOM 5688 N N . ASN B 1 179 ? 3.945 89 22.125 1 94.06 179 ASN B N 1
ATOM 5689 C CA . ASN B 1 179 ? 3.963 89.938 21.062 1 94.06 179 ASN B CA 1
ATOM 5690 C C . ASN B 1 179 ? 2.793 90.938 21.172 1 94.06 179 ASN B C 1
ATOM 5692 O O . ASN B 1 179 ? 2.955 92.125 20.953 1 94.06 179 ASN B O 1
ATOM 5696 N N . THR B 1 180 ? 1.619 90.375 21.422 1 93 180 THR B N 1
ATOM 5697 C CA . THR B 1 180 ? 0.426 91.188 21.484 1 93 180 THR B CA 1
ATOM 5698 C C . THR B 1 180 ? -0.416 90.812 22.703 1 93 180 THR B C 1
ATOM 5700 O O . THR B 1 180 ? -1.514 90.312 22.578 1 93 180 THR B O 1
ATOM 5703 N N . PRO B 1 181 ? -0.055 91.312 23.875 1 89.38 181 PRO B N 1
ATOM 5704 C CA . PRO B 1 181 ? -0.701 90.875 25.109 1 89.38 181 PRO B CA 1
ATOM 5705 C C . PRO B 1 181 ? -2.156 91.312 25.203 1 89.38 181 PRO B C 1
ATOM 5707 O O . PRO B 1 181 ? -2.965 90.688 25.891 1 89.38 181 PRO B O 1
ATOM 5710 N N . MET B 1 182 ? -2.555 92.375 24.484 1 88.88 182 MET B N 1
ATOM 5711 C CA . MET B 1 182 ? -3.9 92.938 24.609 1 88.88 182 MET B CA 1
ATOM 5712 C C . MET B 1 182 ? -4.887 92.188 23.734 1 88.88 182 MET B C 1
ATOM 5714 O O . MET B 1 182 ? -6.102 92.312 23.922 1 88.88 182 MET B O 1
ATOM 5718 N N . SER B 1 183 ? -4.359 91.375 22.828 1 88.12 183 SER B N 1
ATOM 5719 C CA . SER B 1 183 ? -5.219 90.688 21.859 1 88.12 183 SER B CA 1
ATOM 5720 C C . SER B 1 183 ? -5.426 89.25 22.219 1 88.12 183 SER B C 1
ATOM 5722 O O . SER B 1 183 ? -6.07 88.5 21.484 1 88.12 183 SER B O 1
ATOM 5724 N N . VAL B 1 184 ? -4.988 88.875 23.359 1 90.19 184 VAL B N 1
ATOM 5725 C CA . VAL B 1 184 ? -5.062 87.5 23.75 1 90.19 184 VAL B CA 1
ATOM 5726 C C . VAL B 1 184 ? -6.469 87.188 24.266 1 90.19 184 VAL B C 1
ATOM 5728 O O . VAL B 1 184 ? -6.973 87.812 25.172 1 90.19 184 VAL B O 1
ATOM 5731 N N . SER B 1 185 ? -7.164 86.188 23.578 1 90.06 185 SER B N 1
ATOM 5732 C CA . SER B 1 185 ? -8.484 85.75 24.031 1 90.06 185 SER B CA 1
ATOM 5733 C C . SER B 1 185 ? -8.375 84.812 25.234 1 90.06 185 SER B C 1
ATOM 5735 O O . SER B 1 185 ? -7.312 84.25 25.5 1 90.06 185 SER B O 1
ATOM 5737 N N . PRO B 1 186 ? -9.43 84.688 26.047 1 89 186 PRO B N 1
ATOM 5738 C CA . PRO B 1 186 ? -9.406 83.812 27.219 1 89 186 PRO B CA 1
ATOM 5739 C C . PRO B 1 186 ? -9 82.375 26.891 1 89 186 PRO B C 1
ATOM 5741 O O . PRO B 1 186 ? -8.305 81.75 27.672 1 89 186 PRO B O 1
ATOM 5744 N N . ARG B 1 187 ? -9.414 81.938 25.703 1 87.75 187 ARG B N 1
ATOM 5745 C CA . ARG B 1 187 ? -9.086 80.625 25.297 1 87.75 187 ARG B CA 1
ATOM 5746 C C . ARG B 1 187 ? -7.625 80.5 24.875 1 87.75 187 ARG B C 1
ATOM 5748 O O . ARG B 1 187 ? -7.02 79.438 24.984 1 87.75 187 ARG B O 1
ATOM 5755 N N . GLU B 1 188 ? -7.109 81.625 24.469 1 90.88 188 GLU B N 1
ATOM 5756 C CA . GLU B 1 188 ? -5.734 81.625 23.984 1 90.88 188 GLU B CA 1
ATOM 5757 C C . GLU B 1 188 ? -4.762 82 25.109 1 90.88 188 GLU B C 1
ATOM 5759 O O . GLU B 1 188 ? -3.568 82.188 24.859 1 90.88 188 GLU B O 1
ATOM 5764 N N . ASP B 1 189 ? -5.328 82.062 26.312 1 94.5 189 ASP B N 1
ATOM 5765 C CA . ASP B 1 189 ? -4.465 82.25 27.484 1 94.5 189 ASP B CA 1
ATOM 5766 C C . ASP B 1 189 ? -3.506 81.062 27.641 1 94.5 189 ASP B C 1
ATOM 5768 O O . ASP B 1 189 ? -3.934 79.875 27.688 1 94.5 189 ASP B O 1
ATOM 5772 N N . PRO B 1 190 ? -2.205 81.25 27.734 1 95.5 190 PRO B N 1
ATOM 5773 C CA . PRO B 1 190 ? -1.222 80.188 27.828 1 95.5 190 PRO B CA 1
ATOM 5774 C C . PRO B 1 190 ? -1.499 79.25 28.984 1 95.5 190 PRO B C 1
ATOM 5776 O O . PRO B 1 190 ? -1.219 78.062 28.891 1 95.5 190 PRO B O 1
ATOM 5779 N N . TYR B 1 191 ? -2.029 79.688 30.047 1 93.44 191 TYR B N 1
ATOM 5780 C CA . TYR B 1 191 ? -2.393 78.875 31.172 1 93.44 191 TYR B CA 1
ATOM 5781 C C . TYR B 1 191 ? -3.484 77.875 30.766 1 93.44 191 TYR B C 1
ATOM 5783 O O . TYR B 1 191 ? -3.361 76.688 31 1 93.44 191 TYR B O 1
ATOM 5791 N N . SER B 1 192 ? -4.562 78.438 30.188 1 91.38 192 SER B N 1
ATOM 5792 C CA . SER B 1 192 ? -5.668 77.562 29.766 1 91.38 192 SER B CA 1
ATOM 5793 C C . SER B 1 192 ? -5.227 76.625 28.672 1 91.38 192 SER B C 1
ATOM 5795 O O . SER B 1 192 ? -5.652 75.438 28.672 1 91.38 192 SER B O 1
ATOM 5797 N N . ALA B 1 193 ? -4.398 77.125 27.766 1 93.19 193 ALA B N 1
ATOM 5798 C CA . ALA B 1 193 ? -3.877 76.25 26.703 1 93.19 193 ALA B CA 1
ATOM 5799 C C . ALA B 1 193 ? -3.029 75.125 27.281 1 93.19 193 ALA B C 1
ATOM 5801 O O . ALA B 1 193 ? -3.105 74 26.812 1 93.19 193 ALA B O 1
ATOM 5802 N N . ASN B 1 194 ? -2.211 75.438 28.25 1 93.56 194 ASN B N 1
ATOM 5803 C CA . ASN B 1 194 ? -1.368 74.375 28.891 1 93.56 194 ASN B CA 1
ATOM 5804 C C . ASN B 1 194 ? -2.201 73.375 29.625 1 93.56 194 ASN B C 1
ATOM 5806 O O . ASN B 1 194 ? -1.854 72.188 29.656 1 93.56 194 ASN B O 1
ATOM 5810 N N . GLN B 1 195 ? -3.271 73.812 30.297 1 90.38 195 GLN B N 1
ATOM 5811 C CA . GLN B 1 195 ? -4.168 72.875 30.969 1 90.38 195 GLN B CA 1
ATOM 5812 C C . GLN B 1 195 ? -4.812 71.938 29.969 1 90.38 195 GLN B C 1
ATOM 5814 O O . GLN B 1 195 ? -4.965 70.75 30.25 1 90.38 195 GLN B O 1
ATOM 5819 N N . ALA B 1 196 ? -5.176 72.5 28.844 1 91.69 196 ALA B N 1
ATOM 5820 C CA . ALA B 1 196 ? -5.773 71.688 27.797 1 91.69 196 ALA B CA 1
ATOM 5821 C C . ALA B 1 196 ? -4.781 70.625 27.281 1 91.69 196 ALA B C 1
ATOM 5823 O O . ALA B 1 196 ? -5.152 69.5 27 1 91.69 196 ALA B O 1
ATOM 5824 N N . VAL B 1 197 ? -3.514 71 27.125 1 93.88 197 VAL B N 1
ATOM 5825 C CA . VAL B 1 197 ? -2.471 70.062 26.672 1 93.88 197 VAL B CA 1
ATOM 5826 C C . VAL B 1 197 ? -2.287 69 27.703 1 93.88 197 VAL B C 1
ATOM 5828 O O . VAL B 1 197 ? -2.176 67.812 27.344 1 93.88 197 VAL B O 1
ATOM 5831 N N . ALA B 1 198 ? -2.221 69.312 29 1 92 198 ALA B N 1
ATOM 5832 C CA . ALA B 1 198 ? -2.029 68.312 30.062 1 92 198 ALA B CA 1
ATOM 5833 C C . ALA B 1 198 ? -3.154 67.312 30.078 1 92 198 ALA B C 1
ATOM 5835 O O . ALA B 1 198 ? -2.908 66.125 30.234 1 92 198 ALA B O 1
ATOM 5836 N N . LEU B 1 199 ? -4.398 67.812 29.938 1 91.94 199 LEU B N 1
ATOM 5837 C CA . LEU B 1 199 ? -5.543 66.875 29.922 1 91.94 199 LEU B CA 1
ATOM 5838 C C . LEU B 1 199 ? -5.492 66 28.703 1 91.94 199 LEU B C 1
ATOM 5840 O O . LEU B 1 199 ? -5.789 64.812 28.797 1 91.94 199 LEU B O 1
ATOM 5844 N N . GLN B 1 200 ? -5.113 66.562 27.547 1 93.94 200 GLN B N 1
ATOM 5845 C CA . GLN B 1 200 ? -5.012 65.812 26.328 1 93.94 200 GLN B CA 1
ATOM 5846 C C . GLN B 1 200 ? -3.891 64.75 26.438 1 93.94 200 GLN B C 1
ATOM 5848 O O . GLN B 1 200 ? -4.035 63.625 25.969 1 93.94 200 GLN B O 1
ATOM 5853 N N . LEU B 1 201 ? -2.791 65.125 26.969 1 93.88 201 LEU B N 1
ATOM 5854 C CA . LEU B 1 201 ? -1.669 64.188 27.141 1 93.88 201 LEU B CA 1
ATOM 5855 C C . LEU B 1 201 ? -2.033 63.062 28.078 1 93.88 201 LEU B C 1
ATOM 5857 O O . LEU B 1 201 ? -1.561 61.938 27.906 1 93.88 201 LEU B O 1
A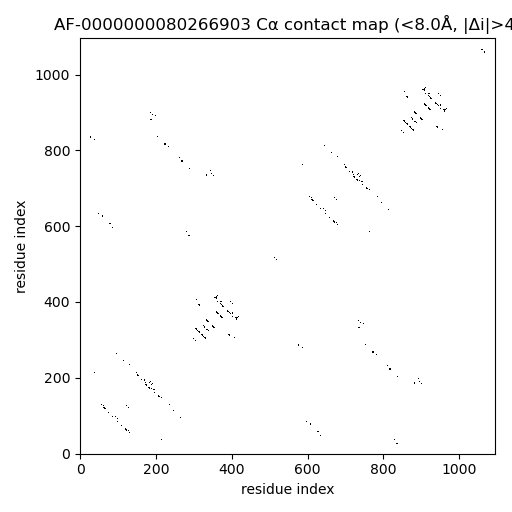TOM 5861 N N . GLN B 1 202 ? -2.809 63.375 29.094 1 93.38 202 GLN B N 1
ATOM 5862 C CA . GLN B 1 202 ? -3.285 62.312 29.969 1 93.38 202 GLN B CA 1
ATOM 5863 C C . GLN B 1 202 ? -4.109 61.281 29.203 1 93.38 202 GLN B C 1
ATOM 5865 O O . GLN B 1 202 ? -3.955 60.094 29.391 1 93.38 202 GLN B O 1
ATOM 5870 N N . ARG B 1 203 ? -4.961 61.719 28.312 1 93.31 203 ARG B N 1
ATOM 5871 C CA . ARG B 1 203 ? -5.758 60.844 27.484 1 93.31 203 ARG B CA 1
ATOM 5872 C C . ARG B 1 203 ? -4.867 60 26.562 1 93.31 203 ARG B C 1
ATOM 5874 O O . ARG B 1 203 ? -5.086 58.781 26.406 1 93.31 203 ARG B O 1
ATOM 5881 N N . GLN B 1 204 ? -3.887 60.594 25.969 1 93.56 204 GLN B N 1
ATOM 5882 C CA . GLN B 1 204 ? -2.953 59.906 25.078 1 93.56 204 GLN B CA 1
ATOM 5883 C C . GLN B 1 204 ? -2.201 58.812 25.828 1 93.56 204 GLN B C 1
ATOM 5885 O O . GLN B 1 204 ? -2.092 57.688 25.344 1 93.56 204 GLN B O 1
ATOM 5890 N N . VAL B 1 205 ? -1.649 59.156 27.016 1 93.44 205 VAL B N 1
ATOM 5891 C CA . VAL B 1 205 ? -0.868 58.219 27.812 1 93.44 205 VAL B CA 1
ATOM 5892 C C . VAL B 1 205 ? -1.751 57.031 28.234 1 93.44 205 VAL B C 1
ATOM 5894 O O . VAL B 1 205 ? -1.309 55.875 28.234 1 93.44 205 VAL B O 1
ATOM 5897 N N . ASN B 1 206 ? -3.01 57.312 28.625 1 93.38 206 ASN B N 1
ATOM 5898 C CA . ASN B 1 206 ? -3.934 56.25 28.984 1 93.38 206 ASN B CA 1
ATO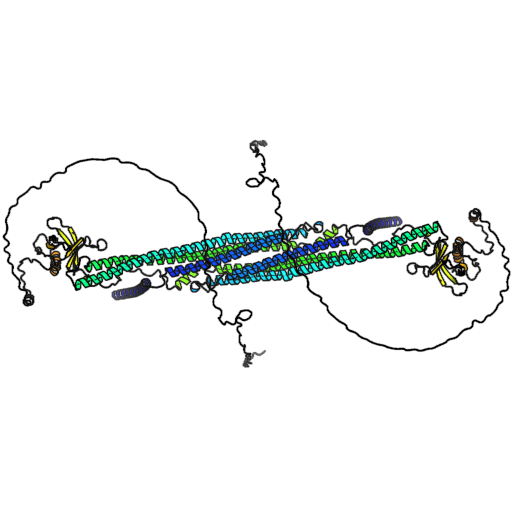M 5899 C C . ASN B 1 206 ? -4.172 55.312 27.812 1 93.38 206 ASN B C 1
ATOM 5901 O O . ASN B 1 206 ? -4.215 54.094 27.984 1 93.38 206 ASN B O 1
ATOM 5905 N N . GLU B 1 207 ? -4.348 55.875 26.609 1 91.44 207 GLU B N 1
ATOM 5906 C CA . GLU B 1 207 ? -4.551 55.062 25.422 1 91.44 207 GLU B CA 1
ATOM 5907 C C . GLU B 1 207 ? -3.301 54.25 25.094 1 91.44 207 GLU B C 1
ATOM 5909 O O . GLU B 1 207 ? -3.396 53.094 24.672 1 91.44 207 GLU B O 1
ATOM 5914 N N . GLU B 1 208 ? -2.15 54.812 25.234 1 89.81 208 GLU B N 1
ATOM 5915 C CA . GLU B 1 208 ? -0.892 54.125 24.969 1 89.81 208 GLU B CA 1
ATOM 5916 C C . GLU B 1 208 ? -0.686 52.969 25.969 1 89.81 208 GLU B C 1
ATOM 5918 O O . GLU B 1 208 ? -0.235 51.906 25.578 1 89.81 208 GLU B O 1
ATOM 5923 N N . ASN B 1 209 ? -0.968 53.281 27.219 1 91.06 209 ASN B N 1
ATOM 5924 C CA . ASN B 1 209 ? -0.861 52.25 28.219 1 91.06 209 ASN B CA 1
ATOM 5925 C C . ASN B 1 209 ? -1.853 51.094 27.969 1 91.06 209 ASN B C 1
ATOM 5927 O O . ASN B 1 209 ? -1.545 49.938 28.219 1 91.06 209 ASN B O 1
ATOM 5931 N N . ALA B 1 210 ? -3.035 51.5 27.531 1 89.62 210 ALA B N 1
ATOM 5932 C CA . ALA B 1 210 ? -4.023 50.469 27.172 1 89.62 210 ALA B CA 1
ATOM 5933 C C . ALA B 1 210 ? -3.535 49.594 26.016 1 89.62 210 ALA B C 1
ATOM 5935 O O . ALA B 1 210 ? -3.732 48.375 26.031 1 89.62 210 ALA B O 1
ATOM 5936 N N . LEU B 1 211 ? -2.955 50.156 25 1 88.31 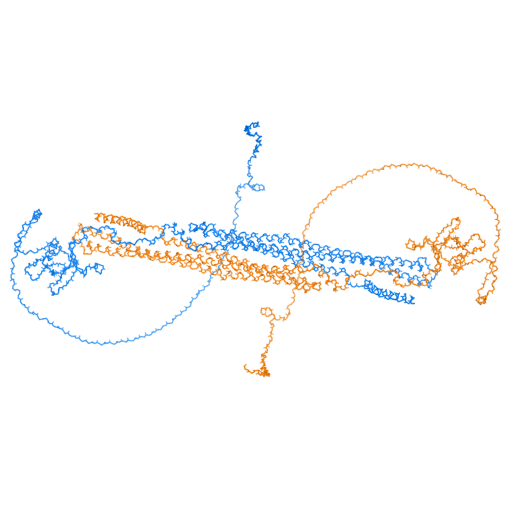211 LEU B N 1
ATOM 5937 C CA . LEU B 1 211 ? -2.398 49.438 23.875 1 88.31 211 LEU B CA 1
ATOM 5938 C C . LEU B 1 211 ? -1.29 48.5 24.328 1 88.31 211 LEU B C 1
ATOM 5940 O O . LEU B 1 211 ? -1.249 47.344 23.906 1 88.31 211 LEU B O 1
ATOM 5944 N N . GLN B 1 212 ? -0.402 48.969 25.172 1 87.69 212 GLN B N 1
ATOM 5945 C CA . GLN B 1 212 ? 0.695 48.156 25.688 1 87.69 212 GLN B CA 1
ATOM 5946 C C . GLN B 1 212 ? 0.171 46.938 26.438 1 87.69 212 GLN B C 1
ATOM 5948 O O . GLN B 1 212 ? 0.652 45.844 26.234 1 87.69 212 GLN B O 1
ATOM 5953 N N . LYS B 1 213 ? -0.791 47.188 27.344 1 88.94 213 LYS B N 1
ATOM 5954 C CA . LYS B 1 213 ? -1.382 46.062 28.094 1 88.94 213 LYS B CA 1
ATOM 5955 C C . LYS B 1 213 ? -2.035 45.062 27.156 1 88.94 213 LYS B C 1
ATOM 5957 O O . LYS B 1 213 ? -1.917 43.844 27.359 1 88.94 213 LYS B O 1
ATOM 5962 N N . SER B 1 214 ? -2.734 45.594 26.172 1 89.06 214 SER B N 1
ATOM 5963 C CA . SER B 1 214 ? -3.402 44.719 25.203 1 89.06 214 SER B CA 1
ATOM 5964 C C . SER B 1 214 ? -2.396 43.875 24.438 1 89.06 214 SER B C 1
ATOM 5966 O O . SER B 1 214 ? -2.65 42.688 24.172 1 89.06 214 SER B O 1
ATOM 5968 N N . ILE B 1 215 ? -1.291 44.375 24.062 1 87.81 215 ILE B N 1
ATOM 5969 C CA . ILE B 1 215 ? -0.259 43.656 23.328 1 87.81 215 ILE B CA 1
ATOM 5970 C C . ILE B 1 215 ? 0.316 42.562 24.203 1 87.81 215 ILE B C 1
ATOM 5972 O O . ILE B 1 215 ? 0.554 41.438 23.734 1 87.81 215 ILE B O 1
ATOM 5976 N N . ILE B 1 216 ? 0.55 42.812 25.469 1 88.94 216 ILE B N 1
ATOM 5977 C CA . ILE B 1 216 ? 1.096 41.844 26.391 1 88.94 216 ILE B CA 1
ATOM 5978 C C . ILE B 1 216 ? 0.117 40.656 26.547 1 88.94 216 ILE B C 1
ATOM 5980 O O . ILE B 1 216 ? 0.517 39.5 26.5 1 88.94 216 ILE B O 1
ATOM 5984 N N . ILE B 1 217 ? -1.151 41 26.672 1 90.69 217 ILE B N 1
ATOM 5985 C CA . ILE B 1 217 ? -2.178 39.969 26.797 1 90.69 217 ILE B CA 1
ATOM 5986 C C . ILE B 1 217 ? -2.236 39.125 25.516 1 90.69 217 ILE B C 1
ATOM 5988 O O . ILE B 1 217 ? -2.338 37.906 25.562 1 90.69 217 ILE B O 1
ATOM 5992 N N . MET B 1 218 ? -2.197 39.781 24.422 1 90.75 218 MET B N 1
ATOM 5993 C CA . MET B 1 218 ? -2.221 39.125 23.125 1 90.75 218 MET B CA 1
ATOM 5994 C C . MET B 1 218 ? -1.03 38.188 22.969 1 90.75 218 MET B C 1
ATOM 5996 O O . MET B 1 218 ? -1.175 37.062 22.469 1 90.75 218 MET B O 1
ATOM 6000 N N . GLN B 1 219 ? 0.125 38.656 23.391 1 90.94 219 GLN B N 1
ATOM 6001 C CA . GLN B 1 219 ? 1.324 37.812 23.328 1 90.94 219 GLN B CA 1
ATOM 6002 C C . GLN B 1 219 ? 1.18 36.594 24.219 1 90.94 219 GLN B C 1
ATOM 6004 O O . GLN B 1 219 ? 1.545 35.5 23.812 1 90.94 219 GLN B O 1
ATOM 6009 N N . GLN B 1 220 ? 0.638 36.75 25.406 1 92.44 220 GLN B N 1
ATOM 6010 C CA . GLN B 1 220 ? 0.414 35.625 26.312 1 92.44 220 GLN B CA 1
ATOM 6011 C C . GLN B 1 220 ? -0.593 34.656 25.734 1 92.44 220 GLN B C 1
ATOM 6013 O O . GLN B 1 220 ? -0.39 33.438 25.797 1 92.44 220 GLN B O 1
ATOM 6018 N N . ASN B 1 221 ? -1.651 35.188 25.188 1 94.62 221 ASN B N 1
ATOM 6019 C CA . ASN B 1 221 ? -2.648 34.344 24.531 1 94.62 221 ASN B CA 1
ATOM 6020 C C . ASN B 1 221 ? -2.059 33.594 23.344 1 94.62 221 ASN B C 1
ATOM 6022 O O . ASN B 1 221 ? -2.379 32.438 23.125 1 94.62 221 ASN B O 1
ATOM 6026 N N . SER B 1 222 ? -1.287 34.281 22.609 1 95.31 222 SER B N 1
ATOM 6027 C CA . SER B 1 222 ? -0.652 33.656 21.438 1 95.31 222 SER B CA 1
ATOM 6028 C C . SER B 1 222 ? 0.297 32.531 21.859 1 95.31 222 SER B C 1
ATOM 6030 O O . SER B 1 222 ? 0.377 31.5 21.188 1 95.31 222 SER B O 1
ATOM 6032 N N . ALA B 1 223 ? 1.025 32.719 22.922 1 95.06 223 ALA B N 1
ATOM 6033 C CA . ALA B 1 223 ? 1.906 31.672 23.438 1 95.06 223 ALA B CA 1
ATOM 6034 C C . ALA B 1 223 ? 1.117 30.422 23.812 1 95.06 223 ALA B C 1
ATOM 6036 O O . ALA B 1 223 ? 1.519 29.297 23.484 1 95.06 223 ALA B O 1
ATOM 6037 N N . HIS B 1 224 ? 0.007 30.625 24.484 1 96.88 224 HIS B N 1
ATOM 6038 C CA . HIS B 1 224 ? -0.852 29.516 24.875 1 96.88 224 HIS B CA 1
ATOM 6039 C C . HIS B 1 224 ? -1.462 28.828 23.656 1 96.88 224 HIS B C 1
ATOM 6041 O O . HIS B 1 224 ? -1.577 27.609 23.625 1 96.88 224 HIS B O 1
ATOM 6047 N N . PHE B 1 225 ? -1.855 29.578 22.75 1 98.06 225 PHE B N 1
ATOM 6048 C CA . PHE B 1 225 ? -2.447 29.047 21.531 1 98.06 225 PHE B CA 1
ATOM 6049 C C . PHE B 1 225 ? -1.441 28.188 20.766 1 98.06 225 PHE B C 1
ATOM 6051 O O . PHE B 1 225 ? -1.787 27.109 20.266 1 98.06 225 PHE B O 1
ATOM 6058 N N . GLU B 1 226 ? -0.248 28.719 20.672 1 97.38 226 GLU B N 1
ATOM 6059 C CA . GLU B 1 226 ? 0.792 27.969 19.969 1 97.38 226 GLU B CA 1
ATOM 6060 C C . GLU B 1 226 ? 1.054 26.625 20.641 1 97.38 226 GLU B C 1
ATOM 6062 O O . GLU B 1 226 ? 1.262 25.609 19.969 1 97.38 226 GLU B O 1
ATOM 6067 N N . GLU B 1 227 ? 1.149 26.688 22 1 97.31 227 GLU B N 1
ATOM 6068 C CA . GLU B 1 227 ? 1.271 25.422 22.719 1 97.31 227 GLU B CA 1
ATOM 6069 C C . GLU B 1 227 ? 0.165 24.438 22.328 1 97.31 227 GLU B C 1
ATOM 6071 O O . GLU B 1 227 ? 0.414 23.25 22.156 1 97.31 227 GLU B O 1
ATOM 6076 N N . GLY B 1 228 ? -1.038 24.953 22.156 1 97.94 228 GLY B N 1
ATOM 6077 C CA . GLY B 1 228 ? -2.166 24.141 21.719 1 97.94 228 GLY B CA 1
ATOM 6078 C C . GLY B 1 228 ? -2 23.578 20.328 1 97.94 228 GLY B C 1
ATOM 6079 O O . GLY B 1 228 ? -2.406 22.438 20.047 1 97.94 228 GLY B O 1
ATOM 6080 N N . ILE B 1 229 ? -1.414 24.359 19.438 1 98.19 229 ILE B N 1
ATOM 6081 C CA . ILE B 1 229 ? -1.173 23.906 18.062 1 98.19 229 ILE B CA 1
ATOM 6082 C C . ILE B 1 229 ? -0.243 22.703 18.078 1 98.19 229 ILE B C 1
ATOM 6084 O O . ILE B 1 229 ? -0.532 21.688 17.453 1 98.19 229 ILE B O 1
ATOM 6088 N N . VAL B 1 230 ? 0.88 22.781 18.828 1 97.38 230 VAL B N 1
ATOM 6089 C CA . VAL B 1 230 ? 1.866 21.703 18.891 1 97.38 230 VAL B CA 1
ATOM 6090 C C . VAL B 1 230 ? 1.224 20.453 19.469 1 97.38 230 VAL B C 1
ATOM 6092 O O . VAL B 1 230 ? 1.395 19.359 18.938 1 97.38 230 VAL B O 1
ATOM 6095 N N . ARG B 1 231 ? 0.427 20.594 20.531 1 97.69 231 ARG B N 1
ATOM 6096 C CA . ARG B 1 231 ? -0.252 19.453 21.156 1 97.69 231 ARG B CA 1
ATOM 6097 C C . ARG B 1 231 ? -1.234 18.812 20.172 1 97.69 231 ARG B C 1
ATOM 6099 O O . ARG B 1 231 ? -1.381 17.594 20.156 1 97.69 231 ARG B O 1
ATOM 6106 N N . SER B 1 232 ? -1.906 19.672 19.453 1 98.06 232 SER B N 1
ATOM 6107 C CA . SER B 1 232 ? -2.855 19.172 18.453 1 98.06 232 SER B CA 1
ATOM 6108 C C . SER B 1 232 ? -2.15 18.359 17.375 1 98.06 232 SER B C 1
ATOM 6110 O O . SER B 1 232 ? -2.631 17.281 16.984 1 98.06 232 SER B O 1
ATOM 6112 N N . ILE B 1 233 ? -1.074 18.797 16.906 1 97.62 233 ILE B N 1
ATOM 6113 C CA . ILE B 1 233 ? -0.294 18.109 15.891 1 97.62 233 ILE B CA 1
ATOM 6114 C C . ILE B 1 233 ? 0.242 16.797 16.453 1 97.62 233 ILE B C 1
ATOM 6116 O O . ILE B 1 233 ? 0.189 15.758 15.781 1 97.62 233 ILE B O 1
ATOM 6120 N N . GLN B 1 234 ? 0.775 16.828 17.672 1 97.25 234 GLN B N 1
ATOM 6121 C CA . GLN B 1 234 ? 1.264 15.617 18.328 1 97.25 234 GLN B CA 1
ATOM 6122 C C . GLN B 1 234 ? 0.147 14.594 18.484 1 97.25 234 GLN B C 1
ATOM 6124 O O . GLN B 1 234 ? 0.358 13.398 18.281 1 97.25 234 GLN B O 1
ATOM 6129 N N . SER B 1 235 ? -1.009 15.109 18.875 1 97 235 SER B N 1
ATOM 6130 C CA . SER B 1 235 ? -2.158 14.227 19.031 1 97 235 SER B CA 1
ATOM 6131 C C . SER B 1 235 ? -2.549 13.578 17.703 1 97 235 SER B C 1
ATOM 6133 O O . SER B 1 235 ? -2.877 12.391 17.656 1 97 235 SER B O 1
ATOM 6135 N N . ALA B 1 236 ? -2.562 14.328 16.641 1 96.88 236 ALA B N 1
ATOM 6136 C CA . ALA B 1 236 ? -2.859 13.805 15.305 1 96.88 236 ALA B CA 1
ATOM 6137 C C . ALA B 1 236 ? -1.873 12.703 14.914 1 96.88 236 ALA B C 1
ATOM 6139 O O . ALA B 1 236 ? -2.275 11.648 14.43 1 96.88 236 ALA B O 1
ATOM 6140 N N . TRP B 1 237 ? -0.632 12.938 15.18 1 97.12 237 TRP B N 1
ATOM 6141 C CA . TRP B 1 237 ? 0.395 11.961 14.836 1 97.12 237 TRP B CA 1
ATOM 6142 C C . TRP B 1 237 ? 0.252 10.703 15.688 1 97.12 237 TRP B C 1
ATOM 6144 O O . TRP B 1 237 ? 0.441 9.586 15.195 1 97.12 237 TRP B O 1
ATOM 6154 N N . GLN B 1 238 ? -0.046 10.883 16.969 1 96.25 238 GLN B N 1
ATOM 6155 C CA . GLN B 1 238 ? -0.237 9.75 17.859 1 96.25 238 GLN B CA 1
ATOM 6156 C C . GLN B 1 238 ? -1.398 8.875 17.406 1 96.25 238 GLN B C 1
ATOM 6158 O O . GLN B 1 238 ? -1.311 7.645 17.453 1 96.25 238 GLN B O 1
ATOM 6163 N N . THR B 1 239 ? -2.473 9.5 17.016 1 96.81 239 THR B N 1
ATOM 6164 C CA . THR B 1 239 ? -3.617 8.766 16.484 1 96.81 239 THR B CA 1
ATOM 6165 C C . THR B 1 239 ? -3.217 7.953 15.266 1 96.81 239 THR B C 1
ATOM 6167 O O . THR B 1 239 ? -3.586 6.785 15.141 1 96.81 239 THR B O 1
ATOM 6170 N N . PHE B 1 240 ? -2.455 8.555 14.438 1 97.75 240 PHE B N 1
ATOM 6171 C CA . PHE B 1 240 ? -1.992 7.855 13.25 1 97.75 240 PHE B CA 1
ATOM 6172 C C . PHE B 1 240 ? -1.134 6.652 13.625 1 97.75 240 PHE B C 1
ATOM 6174 O O . PHE B 1 240 ? -1.31 5.562 13.078 1 97.75 240 PHE B O 1
ATOM 6181 N N . ASP B 1 241 ? -0.231 6.879 14.477 1 96.12 241 ASP B N 1
ATOM 6182 C CA . ASP B 1 241 ? 0.667 5.812 14.914 1 96.12 241 ASP B CA 1
ATOM 6183 C C . ASP B 1 241 ? -0.117 4.621 15.453 1 96.12 241 ASP B C 1
ATOM 6185 O O . ASP B 1 241 ? 0.181 3.473 15.125 1 96.12 241 ASP B O 1
ATOM 6189 N N . GLU B 1 242 ? -1.081 4.895 16.25 1 96.06 242 GLU B N 1
ATOM 6190 C CA . GLU B 1 242 ? -1.879 3.84 16.875 1 96.06 242 GLU B CA 1
ATOM 6191 C C . GLU B 1 242 ? -2.65 3.041 15.836 1 96.06 242 GLU B C 1
ATOM 6193 O O . GLU B 1 242 ? -2.592 1.81 15.82 1 96.06 242 GLU B O 1
ATOM 6198 N N . TRP B 1 243 ? -3.305 3.691 14.969 1 96.88 243 TRP B N 1
ATOM 6199 C CA . TRP B 1 243 ? -4.16 3.02 14 1 96.88 243 TRP B CA 1
ATOM 6200 C C . TRP B 1 243 ? -3.324 2.328 12.93 1 96.88 243 TRP B C 1
ATOM 6202 O O . TRP B 1 243 ? -3.66 1.228 12.484 1 96.88 243 TRP B O 1
ATOM 6212 N N . SER B 1 244 ? -2.262 2.994 12.461 1 96.38 244 SER B N 1
ATOM 6213 C CA . SER B 1 244 ? -1.369 2.373 11.492 1 96.38 244 SER B CA 1
ATOM 6214 C C . SER B 1 244 ? -0.711 1.123 12.062 1 96.38 244 SER B C 1
ATOM 6216 O O . SER B 1 244 ? -0.565 0.116 11.367 1 96.38 244 SER B O 1
ATOM 6218 N N . GLY B 1 245 ? -0.261 1.184 13.352 1 96 245 GLY B N 1
ATOM 6219 C CA . GLY B 1 245 ? 0.311 0.02 14.008 1 96 245 GLY B CA 1
ATOM 6220 C C . GLY B 1 245 ? -0.66 -1.141 14.117 1 96 245 GLY B C 1
ATOM 6221 O O . GLY B 1 245 ? -0.294 -2.289 13.859 1 96 245 GLY B O 1
ATOM 6222 N N . ARG B 1 246 ? -1.871 -0.852 14.461 1 95.69 246 ARG B N 1
ATOM 6223 C CA . ARG B 1 246 ? -2.904 -1.875 14.578 1 95.69 246 ARG B CA 1
ATOM 6224 C C . ARG B 1 246 ? -3.191 -2.52 13.227 1 95.69 246 ARG B C 1
ATOM 6226 O O . ARG B 1 246 ? -3.27 -3.746 13.125 1 95.69 246 ARG B O 1
ATOM 6233 N N . MET B 1 247 ? -3.363 -1.711 12.25 1 96.38 247 MET B N 1
ATOM 6234 C CA . MET B 1 247 ? -3.633 -2.213 10.906 1 96.38 247 MET B CA 1
ATOM 6235 C C . MET B 1 247 ? -2.492 -3.1 10.422 1 96.38 247 MET B C 1
ATOM 6237 O O . MET B 1 247 ? -2.729 -4.18 9.875 1 96.38 247 MET B O 1
ATOM 6241 N N . SER B 1 248 ? -1.232 -2.654 10.594 1 96.06 248 SER B N 1
ATOM 6242 C CA . SER B 1 248 ? -0.066 -3.414 10.164 1 96.06 248 SER B CA 1
ATOM 6243 C C . SER B 1 248 ? 0 -4.773 10.852 1 96.06 248 SER B C 1
ATOM 6245 O O . SER B 1 248 ? 0.298 -5.785 10.211 1 96.06 248 SER B O 1
ATOM 6247 N N . ALA B 1 249 ? -0.305 -4.781 12.133 1 95.75 249 ALA B N 1
ATOM 6248 C CA . ALA B 1 249 ? -0.289 -6.027 12.891 1 95.75 249 ALA B CA 1
ATOM 6249 C C . ALA B 1 249 ? -1.366 -6.988 12.398 1 95.75 249 ALA B C 1
ATOM 6251 O O . ALA B 1 249 ? -1.113 -8.18 12.227 1 95.75 249 ALA B O 1
ATOM 6252 N N . GLN B 1 250 ? -2.525 -6.457 12.148 1 96.81 250 GLN B N 1
ATOM 6253 C CA . GLN B 1 250 ? -3.633 -7.281 11.68 1 96.81 250 GLN B CA 1
ATOM 6254 C C . GLN B 1 250 ? -3.344 -7.852 10.297 1 96.81 250 GLN B C 1
ATOM 6256 O O . GLN B 1 250 ? -3.629 -9.016 10.023 1 96.81 250 GLN B O 1
ATOM 6261 N N . VAL B 1 251 ? -2.822 -7.062 9.422 1 96.94 251 VAL B N 1
ATOM 6262 C CA . VAL B 1 251 ? -2.48 -7.492 8.07 1 96.94 251 VAL B CA 1
ATOM 6263 C C . VAL B 1 251 ? -1.406 -8.578 8.133 1 96.94 251 VAL B C 1
ATOM 6265 O O . VAL B 1 251 ? -1.514 -9.602 7.453 1 96.94 251 VAL B O 1
ATOM 6268 N N . GLN B 1 252 ? -0.398 -8.375 8.969 1 95.38 252 GLN B N 1
ATOM 6269 C CA . GLN B 1 252 ? 0.678 -9.359 9.086 1 95.38 252 GLN B CA 1
ATOM 6270 C C . GLN B 1 252 ? 0.162 -10.672 9.648 1 95.38 252 GLN B C 1
ATOM 6272 O O . GLN B 1 252 ? 0.578 -11.75 9.211 1 95.38 252 GLN B O 1
ATOM 6277 N N . ASP B 1 253 ? -0.713 -10.531 10.586 1 96.38 253 ASP B N 1
ATOM 6278 C CA . ASP B 1 253 ? -1.315 -11.734 11.148 1 96.38 253 ASP B CA 1
ATOM 6279 C C . ASP B 1 253 ? -2.092 -12.516 10.094 1 96.38 253 ASP B C 1
ATOM 6281 O O . ASP B 1 253 ? -2.059 -13.742 10.062 1 96.38 253 ASP B O 1
ATOM 6285 N N . THR B 1 254 ? -2.777 -11.82 9.289 1 96.81 254 THR B N 1
ATOM 6286 C CA . THR B 1 254 ? -3.539 -12.445 8.219 1 96.81 254 THR B CA 1
ATOM 6287 C C . THR B 1 254 ? -2.611 -13.164 7.242 1 96.81 254 THR B C 1
ATOM 6289 O O . THR B 1 254 ? -2.863 -14.312 6.867 1 96.81 254 THR B O 1
ATOM 629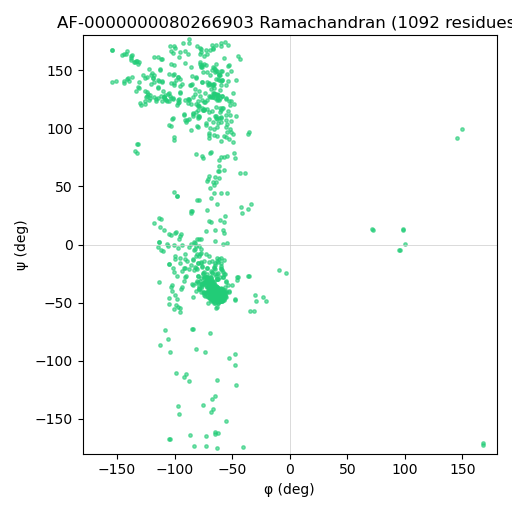2 N N . TRP B 1 255 ? -1.505 -12.57 6.824 1 96.31 255 TRP B N 1
ATOM 6293 C CA . TRP B 1 255 ? -0.529 -13.188 5.938 1 96.31 255 TRP B CA 1
ATOM 6294 C C . TRP B 1 255 ? 0.081 -14.43 6.582 1 96.31 255 TRP B C 1
ATOM 6296 O O . TRP B 1 255 ? 0.228 -15.469 5.93 1 96.31 255 TRP B O 1
ATOM 6306 N N . LEU B 1 256 ? 0.41 -14.336 7.852 1 94.88 256 LEU B N 1
ATOM 6307 C CA . LEU B 1 256 ? 1.008 -15.453 8.57 1 94.88 256 LEU B CA 1
ATOM 6308 C C . LEU B 1 256 ? 0.05 -16.641 8.625 1 94.88 256 LEU B C 1
ATOM 6310 O O . LEU B 1 256 ? 0.467 -17.797 8.453 1 94.88 256 LEU B O 1
ATOM 6314 N N . GLY B 1 257 ? -1.212 -16.234 8.852 1 95.81 257 GLY B N 1
ATOM 6315 C CA . GLY B 1 257 ? -2.211 -17.297 8.844 1 95.81 257 GLY B CA 1
ATOM 6316 C C . GLY B 1 257 ? -2.291 -18.031 7.512 1 95.81 257 GLY B C 1
ATOM 6317 O O . GLY B 1 257 ? -2.396 -19.25 7.48 1 95.81 257 GLY B O 1
ATOM 6318 N N . LEU B 1 258 ? -2.197 -17.344 6.434 1 95.94 258 LEU B N 1
ATOM 6319 C CA . LEU B 1 258 ? -2.209 -17.938 5.102 1 95.94 258 LEU B CA 1
ATOM 6320 C C . LEU B 1 258 ? -0.959 -18.781 4.871 1 95.94 258 LEU B C 1
ATOM 6322 O O . LEU B 1 258 ? -1.03 -19.844 4.258 1 95.94 258 LEU B O 1
ATOM 6326 N N . GLY B 1 259 ? 0.158 -18.281 5.395 1 95.5 259 GLY B N 1
ATOM 6327 C CA . GLY B 1 259 ? 1.396 -19.031 5.277 1 95.5 259 GLY B CA 1
ATOM 6328 C C . GLY B 1 259 ? 1.349 -20.359 5.992 1 95.5 259 GLY B C 1
ATOM 6329 O O . GLY B 1 259 ? 1.795 -21.375 5.453 1 95.5 259 GLY B O 1
ATOM 6330 N N . VAL B 1 260 ? 0.794 -20.359 7.16 1 95.56 260 VAL B N 1
ATOM 6331 C CA . VAL B 1 260 ? 0.65 -21.594 7.934 1 95.56 260 VAL B CA 1
ATOM 6332 C C . VAL B 1 260 ? -0.271 -22.562 7.199 1 95.56 260 VAL B C 1
ATOM 6334 O O . VAL B 1 260 ? 0.023 -23.75 7.102 1 95.56 260 VAL B O 1
ATOM 6337 N N . HIS B 1 261 ? -1.374 -22.047 6.602 1 95 261 HIS B N 1
ATOM 6338 C CA . HIS B 1 261 ? -2.311 -22.875 5.836 1 95 261 HIS B CA 1
ATOM 6339 C C . HIS B 1 261 ? -1.635 -23.484 4.617 1 95 261 HIS B C 1
ATOM 6341 O O . HIS B 1 261 ? -1.804 -24.672 4.344 1 95 261 HIS B O 1
ATOM 6347 N N . MET B 1 262 ? -0.815 -22.734 3.961 1 95.25 262 MET B N 1
ATOM 6348 C CA . MET B 1 262 ? -0.104 -23.188 2.771 1 95.25 262 MET B CA 1
ATOM 6349 C C . MET B 1 262 ? 0.906 -24.266 3.123 1 95.25 262 MET B C 1
ATOM 6351 O O . MET B 1 262 ? 1.012 -25.281 2.422 1 95.25 262 MET B O 1
ATOM 6355 N N . ARG B 1 263 ? 1.566 -24.125 4.23 1 94.06 263 ARG B N 1
ATOM 6356 C CA . ARG B 1 263 ? 2.602 -25.062 4.648 1 94.06 263 ARG B CA 1
ATOM 6357 C C . ARG B 1 263 ? 1.989 -26.359 5.18 1 94.06 263 ARG B C 1
ATOM 6359 O O . ARG B 1 263 ? 2.654 -27.406 5.223 1 94.06 263 ARG B O 1
ATOM 6366 N N . SER B 1 264 ? 0.72 -26.328 5.539 1 93.5 264 SER B N 1
ATOM 6367 C CA . SER B 1 264 ? 0.064 -27.5 6.117 1 93.5 264 SER B CA 1
ATOM 6368 C C . SER B 1 264 ? -0.287 -28.531 5.043 1 93.5 264 SER B C 1
ATOM 6370 O O . SER B 1 264 ? -0.551 -29.688 5.352 1 93.5 264 SER B O 1
ATOM 6372 N N . LEU B 1 265 ? -0.265 -28.125 3.809 1 93.88 265 LEU B N 1
ATOM 6373 C CA . LEU B 1 265 ? -0.586 -29.031 2.717 1 93.88 265 LEU B CA 1
ATOM 6374 C C . LEU B 1 265 ? 0.564 -30 2.461 1 93.88 265 LEU B C 1
ATOM 6376 O O . LEU B 1 265 ? 1.656 -29.578 2.068 1 93.88 265 LEU B O 1
ATOM 6380 N N . GLU B 1 266 ? 0.272 -31.25 2.695 1 94.69 266 GLU B N 1
ATOM 6381 C CA . GLU B 1 266 ? 1.297 -32.25 2.381 1 94.69 266 GLU B CA 1
ATOM 6382 C C . GLU B 1 266 ? 1.549 -32.312 0.878 1 94.69 266 GLU B C 1
ATOM 6384 O O . GLU B 1 266 ? 0.607 -32.406 0.089 1 94.69 266 GLU B O 1
ATOM 6389 N N . PRO B 1 267 ? 2.766 -32.406 0.433 1 94.31 267 PRO B N 1
ATOM 6390 C CA . PRO B 1 267 ? 3.105 -32.312 -0.989 1 94.31 267 PRO B CA 1
ATOM 6391 C C . PRO B 1 267 ? 2.488 -33.438 -1.813 1 94.31 267 PRO B C 1
ATOM 6393 O O . PRO B 1 267 ? 2.223 -33.281 -3.006 1 94.31 267 PRO B O 1
ATOM 6396 N N . ASN B 1 268 ? 2.189 -34.594 -1.219 1 93.94 268 ASN B N 1
ATOM 6397 C CA . ASN B 1 268 ? 1.666 -35.719 -1.978 1 93.94 268 ASN B CA 1
ATOM 6398 C C . ASN B 1 268 ? 0.174 -35.906 -1.728 1 93.94 268 ASN B C 1
ATOM 6400 O O . ASN B 1 268 ? -0.442 -36.812 -2.301 1 93.94 268 ASN B O 1
ATOM 6404 N N . ALA B 1 269 ? -0.371 -35.094 -0.911 1 92.5 269 ALA B N 1
ATOM 6405 C CA . ALA B 1 269 ? -1.755 -35.281 -0.49 1 92.5 269 ALA B CA 1
ATOM 6406 C C . ALA B 1 269 ? -2.711 -35.156 -1.673 1 92.5 269 ALA B C 1
ATOM 6408 O O . ALA B 1 269 ? -3.643 -35.969 -1.812 1 92.5 269 ALA B O 1
ATOM 6409 N N . GLU B 1 270 ? -2.432 -34.25 -2.523 1 92.69 270 GLU B N 1
ATOM 6410 C CA . GLU B 1 270 ? -3.305 -34 -3.664 1 92.69 270 GLU B CA 1
ATOM 6411 C C . GLU B 1 270 ? -3.283 -35.156 -4.645 1 92.69 270 GLU B C 1
ATOM 6413 O O . GLU B 1 270 ? -4.332 -35.594 -5.121 1 92.69 270 GLU B O 1
ATOM 6418 N N . TRP B 1 271 ? -2.098 -35.688 -4.914 1 93.06 271 TRP B N 1
ATOM 6419 C CA . TRP B 1 271 ? -1.972 -36.781 -5.855 1 93.06 271 TRP B CA 1
ATOM 6420 C C . TRP B 1 271 ? -2.633 -38.062 -5.309 1 93.06 271 TRP B C 1
ATOM 6422 O O . TRP B 1 271 ? -3.34 -38.75 -6.035 1 93.06 271 TRP B O 1
ATOM 6432 N N . ILE B 1 272 ? -2.404 -38.312 -4.012 1 90.69 272 ILE B N 1
ATOM 6433 C CA . ILE B 1 272 ? -2.957 -39.531 -3.375 1 90.69 272 ILE B CA 1
ATOM 6434 C C . ILE B 1 272 ? -4.48 -39.469 -3.451 1 90.69 272 ILE B C 1
ATOM 6436 O O . ILE B 1 272 ? -5.113 -40.5 -3.785 1 90.69 272 ILE B O 1
ATOM 6440 N N . ALA B 1 273 ? -5.031 -38.344 -3.215 1 89.19 273 ALA B N 1
ATOM 6441 C CA . ALA B 1 273 ? -6.484 -38.188 -3.287 1 89.19 273 ALA B CA 1
ATOM 6442 C C . ALA B 1 273 ? -6.98 -38.344 -4.723 1 89.19 273 ALA B C 1
ATOM 6444 O O . ALA B 1 273 ? -8 -39 -4.965 1 89.19 273 ALA B O 1
ATOM 6445 N N . PHE B 1 274 ? -6.246 -37.875 -5.68 1 90.31 274 PHE B N 1
ATOM 6446 C CA . PHE B 1 274 ? -6.586 -37.938 -7.094 1 90.31 274 PHE B CA 1
ATOM 6447 C C . PHE B 1 274 ? -6.531 -39.375 -7.594 1 90.31 274 PHE B C 1
ATOM 6449 O O . PHE B 1 274 ? -7.461 -39.844 -8.25 1 90.31 274 PHE B O 1
ATOM 6456 N N . ALA B 1 275 ? -5.402 -40.031 -7.242 1 86 275 ALA B N 1
ATOM 6457 C CA . ALA B 1 275 ? -5.184 -41.406 -7.691 1 86 275 ALA B CA 1
ATOM 6458 C C . ALA B 1 275 ? -6.246 -42.344 -7.125 1 86 275 ALA B C 1
ATOM 6460 O O . ALA B 1 275 ? -6.625 -43.312 -7.773 1 86 275 ALA B O 1
ATOM 6461 N N . SER B 1 276 ? -6.738 -42.031 -5.996 1 84.19 276 SER B N 1
ATOM 6462 C CA . SER B 1 276 ? -7.734 -42.906 -5.352 1 84.19 276 SER B CA 1
ATOM 6463 C C . SER B 1 276 ? -9.117 -42.688 -5.965 1 84.19 276 SER B C 1
ATOM 6465 O O . SER B 1 276 ? -9.93 -43.625 -5.984 1 84.19 276 SER B O 1
ATOM 6467 N N . ARG B 1 277 ? -9.359 -41.531 -6.477 1 78.31 277 ARG B N 1
ATOM 6468 C CA . ARG B 1 277 ? -10.672 -41.219 -7.016 1 78.31 277 ARG B CA 1
ATOM 6469 C C . ARG B 1 277 ? -10.766 -41.562 -8.492 1 78.31 277 ARG B C 1
ATOM 6471 O O . ARG B 1 277 ? -11.852 -41.812 -9.016 1 78.31 277 ARG B O 1
ATOM 6478 N N . SER B 1 278 ? -9.523 -41.5 -9.094 1 72.88 278 SER B N 1
ATOM 6479 C CA . SER B 1 278 ? -9.539 -41.719 -10.531 1 72.88 278 SER B CA 1
ATOM 6480 C C . SER B 1 278 ? -9.523 -43.219 -10.867 1 72.88 278 SER B C 1
ATOM 6482 O O . SER B 1 278 ? -8.633 -43.938 -10.422 1 72.88 278 SER B O 1
ATOM 6484 N N . ASP B 1 279 ? -10.594 -43.688 -11.398 1 68.62 279 ASP B N 1
ATOM 6485 C CA . ASP B 1 279 ? -10.719 -45.094 -11.781 1 68.62 279 ASP B CA 1
ATOM 6486 C C . ASP B 1 279 ? -9.984 -45.375 -13.086 1 68.62 279 ASP B C 1
ATOM 6488 O O . ASP B 1 279 ? -9.906 -46.531 -13.531 1 68.62 279 ASP B O 1
ATOM 6492 N N . HIS B 1 280 ? -9.336 -44.375 -13.516 1 69.94 280 HIS B N 1
ATOM 6493 C CA . HIS B 1 280 ? -8.828 -44.625 -14.867 1 69.94 280 HIS B CA 1
ATOM 6494 C C . HIS B 1 280 ? -7.309 -44.688 -14.891 1 69.94 280 HIS B C 1
ATOM 6496 O O . HIS B 1 280 ? -6.703 -44.844 -15.945 1 69.94 280 HIS B O 1
ATOM 6502 N N . LEU B 1 281 ? -6.68 -44.562 -13.68 1 81.06 281 LEU B N 1
ATOM 6503 C CA . LEU B 1 281 ? -5.234 -44.781 -13.641 1 81.06 281 LEU B CA 1
ATOM 6504 C C . LEU B 1 281 ? -4.887 -46.25 -13.586 1 81.06 281 LEU B C 1
ATOM 6506 O O . LEU B 1 281 ? -5.648 -47.062 -13.031 1 81.06 281 LEU B O 1
ATOM 6510 N N . LEU B 1 282 ? -3.873 -46.562 -14.234 1 80.62 282 LEU B N 1
ATOM 6511 C CA . LEU B 1 282 ? -3.457 -47.969 -14.297 1 80.62 282 LEU B CA 1
ATOM 6512 C C . LEU B 1 282 ? -2.848 -48.406 -12.969 1 80.62 282 LEU B C 1
ATOM 6514 O O . LEU B 1 282 ? -2.025 -47.688 -12.391 1 80.62 282 LEU B O 1
ATOM 6518 N N . ASP B 1 283 ? -3.453 -49.406 -12.469 1 78.75 283 ASP B N 1
ATOM 6519 C CA . ASP B 1 283 ? -2.873 -49.969 -11.266 1 78.75 283 ASP B CA 1
ATOM 6520 C C . ASP B 1 283 ? -1.493 -50.562 -11.547 1 78.75 283 ASP B C 1
ATOM 6522 O O . ASP B 1 283 ? -1.327 -51.344 -12.477 1 78.75 283 ASP B O 1
ATOM 6526 N N . PRO B 1 284 ? -0.547 -50.188 -10.75 1 78.88 284 PRO B N 1
ATOM 6527 C CA . PRO B 1 284 ? 0.814 -50.688 -10.984 1 78.88 284 PRO B CA 1
ATOM 6528 C C . PRO B 1 284 ? 0.932 -52.188 -10.836 1 78.88 284 PRO B C 1
ATOM 6530 O O . PRO B 1 284 ? 1.844 -52.812 -11.398 1 78.88 284 PRO B O 1
ATOM 6533 N N . ASP B 1 285 ? -0.075 -52.781 -10.258 1 79.38 285 ASP B N 1
ATOM 6534 C CA . ASP B 1 285 ? 0.008 -54.219 -10.023 1 79.38 285 ASP B CA 1
ATOM 6535 C C . ASP B 1 285 ? -0.748 -55 -11.094 1 79.38 285 ASP B C 1
ATOM 6537 O O . ASP B 1 285 ? -0.926 -56.219 -10.977 1 79.38 285 ASP B O 1
ATOM 6541 N N . THR B 1 286 ? -1.141 -54.281 -12.141 1 79.06 286 THR B N 1
ATOM 6542 C CA . THR B 1 286 ? -1.807 -54.969 -13.25 1 79.06 286 THR B CA 1
ATOM 6543 C C . THR B 1 286 ? -0.843 -55.906 -13.969 1 79.06 286 THR B C 1
ATOM 6545 O O . THR B 1 286 ? 0.239 -55.469 -14.391 1 79.06 286 THR B O 1
ATOM 6548 N N . PRO B 1 287 ? -1.192 -57.125 -14.117 1 82.94 287 PRO B N 1
ATOM 6549 C CA . PRO B 1 287 ? -0.271 -58.094 -14.742 1 82.94 287 PRO B CA 1
ATOM 6550 C C . PRO B 1 287 ? -0.143 -57.875 -16.25 1 82.94 287 PRO B C 1
ATOM 6552 O O . PRO B 1 287 ? -1.068 -57.375 -16.891 1 82.94 287 PRO B O 1
ATOM 6555 N N . LEU B 1 288 ? 0.949 -58.281 -16.797 1 85.5 288 LEU B N 1
ATOM 6556 C CA . LEU B 1 288 ? 1.221 -58.188 -18.234 1 85.5 288 LEU B CA 1
ATOM 6557 C C . LEU B 1 288 ? 0.458 -59.281 -18.984 1 85.5 288 LEU B C 1
ATOM 6559 O O . LEU B 1 288 ? 0.101 -60.312 -18.422 1 85.5 288 LEU B O 1
ATOM 6563 N N . ARG B 1 289 ? 0.164 -59.031 -20.188 1 84.56 289 ARG B N 1
ATOM 6564 C CA . ARG B 1 289 ? -0.561 -59.969 -21.031 1 84.56 289 ARG B CA 1
ATOM 6565 C C . ARG B 1 289 ? 0.351 -61.094 -21.484 1 84.56 289 ARG B C 1
ATOM 6567 O O . ARG B 1 289 ? 1.542 -60.906 -21.719 1 84.56 289 ARG B O 1
ATOM 6574 N N . ASN B 1 290 ? -0.26 -62.219 -21.469 1 87.44 290 ASN B N 1
ATOM 6575 C CA . ASN B 1 290 ? 0.448 -63.406 -21.906 1 87.44 290 ASN B CA 1
ATOM 6576 C C . ASN B 1 290 ? -0.162 -64 -23.188 1 87.44 290 ASN B C 1
ATOM 6578 O O . ASN B 1 290 ? -1.382 -64.125 -23.281 1 87.44 290 ASN B O 1
ATOM 6582 N N . ILE B 1 291 ? 0.668 -64.375 -24.125 1 83.69 291 ILE B N 1
ATOM 6583 C CA . ILE B 1 291 ? 0.247 -64.812 -25.438 1 83.69 291 ILE B CA 1
ATOM 6584 C C . ILE B 1 291 ? -0.505 -66.125 -25.312 1 83.69 291 ILE B C 1
ATOM 6586 O O . ILE B 1 291 ? -1.443 -66.438 -26.062 1 83.69 291 ILE B O 1
ATOM 6590 N N . GLU B 1 292 ? -0.124 -67 -24.375 1 84.5 292 GLU B N 1
ATOM 6591 C CA . GLU B 1 292 ? -0.681 -68.312 -24.234 1 84.5 292 GLU B CA 1
ATOM 6592 C C . GLU B 1 292 ? -2.156 -68.25 -23.844 1 84.5 292 GLU B C 1
ATOM 6594 O O . GLU B 1 292 ? -2.904 -69.188 -24.094 1 84.5 292 GLU B O 1
ATOM 6599 N N . THR B 1 293 ? -2.537 -67.125 -23.297 1 83.25 293 THR B N 1
ATOM 6600 C CA . THR B 1 293 ? -3.898 -67.062 -22.781 1 83.25 293 THR B CA 1
ATOM 6601 C C . THR B 1 293 ? -4.828 -66.438 -23.828 1 83.25 293 THR B C 1
ATOM 6603 O O . THR B 1 293 ? -6.043 -66.375 -23.625 1 83.25 293 THR B O 1
ATOM 6606 N N . ILE B 1 294 ? -4.227 -66.188 -24.984 1 86.31 294 ILE B N 1
ATOM 6607 C CA . ILE B 1 294 ? -5.047 -65.5 -26 1 86.31 294 ILE B CA 1
ATOM 6608 C C . ILE B 1 294 ? -5.734 -66.562 -26.859 1 86.31 294 ILE B C 1
ATOM 6610 O O . ILE B 1 294 ? -5.078 -67.5 -27.391 1 86.31 294 ILE B O 1
ATOM 6614 N N . ASP B 1 295 ? -7 -66.438 -26.891 1 89.25 295 ASP B N 1
ATOM 6615 C CA . ASP B 1 295 ? -7.777 -67.312 -27.75 1 89.25 295 ASP B CA 1
ATOM 6616 C C . ASP B 1 295 ? -8.273 -66.625 -29 1 89.25 295 ASP B C 1
ATOM 6618 O O . ASP B 1 295 ? -8.688 -65.438 -28.922 1 89.25 295 ASP B O 1
ATOM 6622 N N . TYR B 1 296 ? -8.031 -67.188 -30.172 1 89.69 296 TYR B N 1
ATOM 6623 C CA . TYR B 1 296 ? -8.531 -66.625 -31.422 1 89.69 296 TYR B CA 1
ATOM 6624 C C . TYR B 1 296 ? -9.148 -67.75 -32.281 1 89.69 296 TYR B C 1
ATOM 6626 O O . TYR B 1 296 ? -8.867 -68.938 -32.094 1 89.69 296 TYR B O 1
ATOM 6634 N N . PRO B 1 297 ? -9.977 -67.25 -33.125 1 91.06 297 PRO B N 1
ATOM 6635 C CA . PRO B 1 297 ? -10.664 -68.25 -33.969 1 91.06 297 PRO B CA 1
ATOM 6636 C C . PRO B 1 297 ? -9.711 -69.062 -34.875 1 91.06 297 PRO B C 1
ATOM 6638 O O . PRO B 1 297 ? -8.867 -68.438 -35.562 1 91.06 297 PRO B O 1
ATOM 6641 N N . GLY B 1 298 ? -9.805 -70.375 -34.844 1 91.12 298 GLY B N 1
ATOM 6642 C CA . GLY B 1 298 ? -9.008 -71.25 -35.688 1 91.12 298 GLY B CA 1
ATOM 6643 C C . GLY B 1 298 ? -7.754 -71.75 -35.031 1 91.12 298 GLY B C 1
ATOM 6644 O O . GLY B 1 298 ? -7.016 -72.562 -35.594 1 91.12 298 GLY B O 1
ATOM 6645 N N . LYS B 1 299 ? -7.535 -71.25 -33.875 1 91 299 LYS B N 1
ATOM 6646 C CA . LYS B 1 299 ? -6.309 -71.625 -33.156 1 91 299 LYS B CA 1
ATOM 6647 C C . LYS B 1 299 ? -6.172 -73.125 -32.938 1 91 299 LYS B C 1
ATOM 6649 O O . LYS B 1 299 ? -5.082 -73.688 -33.094 1 91 299 LYS B O 1
ATOM 6654 N N . GLU B 1 300 ? -7.281 -73.688 -32.656 1 90.31 300 GLU B N 1
ATOM 6655 C CA . GLU B 1 300 ? -7.23 -75.125 -32.312 1 90.31 300 GLU B CA 1
ATOM 6656 C C . GLU B 1 300 ? -7.949 -76 -33.375 1 90.31 300 GLU B C 1
ATOM 6658 O O . GLU B 1 300 ? -8.383 -77.062 -33.094 1 90.31 300 GLU B O 1
ATOM 6663 N N . ASP B 1 301 ? -8.07 -75.5 -34.562 1 94.38 301 ASP B N 1
ATOM 6664 C CA . ASP B 1 301 ? -8.656 -76.25 -35.656 1 94.38 301 ASP B CA 1
ATOM 6665 C C . ASP B 1 301 ? -7.754 -77.438 -36.031 1 94.38 301 ASP B C 1
ATOM 6667 O O . ASP B 1 301 ? -6.531 -77.25 -36.094 1 94.38 301 ASP B O 1
ATOM 6671 N N . PRO B 1 302 ? -8.258 -78.562 -36.281 1 94.19 302 PRO B N 1
ATOM 6672 C CA . PRO B 1 302 ? -7.438 -79.75 -36.656 1 94.19 302 PRO B CA 1
ATOM 6673 C C . PRO B 1 302 ? -6.598 -79.438 -37.906 1 94.19 302 PRO B C 1
ATOM 6675 O O . PRO B 1 302 ? -5.543 -80.062 -38.094 1 94.19 302 PRO B O 1
ATOM 6678 N N . SER B 1 303 ? -7.074 -78.5 -38.688 1 94.75 303 SER B N 1
ATOM 6679 C CA . SER B 1 303 ? -6.375 -78.25 -39.938 1 94.75 303 SER B CA 1
ATOM 6680 C C . SER B 1 303 ? -5.047 -77.5 -39.688 1 94.75 303 SER B C 1
ATOM 6682 O O . SER B 1 303 ? -4.176 -77.5 -40.562 1 94.75 303 SER B O 1
ATOM 6684 N N . VAL B 1 304 ? -4.93 -77 -38.531 1 94.44 304 VAL B N 1
ATOM 6685 C CA . VAL B 1 304 ? -3.732 -76.25 -38.25 1 94.44 304 VAL B CA 1
ATOM 6686 C C . VAL B 1 304 ? -2.727 -77.125 -37.469 1 94.44 304 VAL B C 1
ATOM 6688 O O . VAL B 1 304 ? -1.56 -76.75 -37.344 1 94.44 304 VAL B O 1
ATOM 6691 N N . ILE B 1 305 ? -3.066 -78.188 -37.031 1 94.81 305 ILE B N 1
ATOM 6692 C CA . ILE B 1 305 ? -2.207 -79.125 -36.25 1 94.81 305 ILE B CA 1
ATOM 6693 C C . ILE B 1 305 ? -1.425 -80 -37.188 1 94.81 305 ILE B C 1
ATOM 6695 O O . ILE B 1 305 ? -2.016 -80.688 -38.031 1 94.81 305 ILE B O 1
ATOM 6699 N N . PRO B 1 306 ? -0.257 -79.938 -37.094 1 95 306 PRO B N 1
ATOM 6700 C CA . PRO B 1 306 ? 0.53 -80.812 -38 1 95 306 PRO B CA 1
ATOM 6701 C C . PRO B 1 306 ? 0.263 -82.312 -37.781 1 95 306 PRO B C 1
ATOM 6703 O O . PRO B 1 306 ? -0.006 -82.75 -36.656 1 95 306 PRO B O 1
ATOM 6706 N N . VAL B 1 307 ? 0.336 -83.062 -38.875 1 95.31 307 VAL B N 1
ATOM 6707 C CA . VAL B 1 307 ? 0.154 -84.5 -38.844 1 95.31 307 VAL B CA 1
ATOM 6708 C C . VAL B 1 307 ? 1.402 -85.188 -38.25 1 95.31 307 VAL B C 1
ATOM 6710 O O . VAL B 1 307 ? 1.304 -86.125 -37.469 1 95.31 307 VAL B O 1
ATOM 6713 N N . HIS B 1 308 ? 2.492 -84.75 -38.656 1 95.75 308 HIS B N 1
ATOM 6714 C CA . HIS B 1 308 ? 3.783 -85.25 -38.188 1 95.75 308 HIS B CA 1
ATOM 6715 C C . HIS B 1 308 ? 4.855 -84.188 -38.25 1 95.75 308 HIS B C 1
ATOM 6717 O O . HIS B 1 308 ? 4.789 -83.25 -39.094 1 95.75 308 HIS B O 1
ATOM 6723 N N . GLN B 1 309 ? 5.73 -84.125 -37.281 1 94.69 309 GLN B N 1
ATOM 6724 C CA . GLN B 1 309 ? 6.84 -83.188 -37.25 1 94.69 309 GLN B CA 1
ATOM 6725 C C . GLN B 1 309 ? 8.109 -83.875 -36.688 1 94.69 309 GLN B C 1
ATOM 6727 O O . GLN B 1 309 ? 8.039 -84.688 -35.812 1 94.69 309 GLN B O 1
ATOM 6732 N N . GLY B 1 310 ? 9.25 -83.5 -37.25 1 94.19 310 GLY B N 1
ATOM 6733 C CA . GLY B 1 310 ? 10.508 -84.062 -36.781 1 94.19 310 GLY B CA 1
ATOM 6734 C C . GLY B 1 310 ? 11.664 -83.75 -37.719 1 94.19 310 GLY B C 1
ATOM 6735 O O . GLY B 1 310 ? 11.508 -83 -38.688 1 94.19 310 GLY B O 1
ATOM 6736 N N . MET B 1 311 ? 12.82 -84.375 -37.469 1 94.81 311 MET B N 1
ATOM 6737 C CA . MET B 1 311 ? 14.039 -84.188 -38.25 1 94.81 311 MET B CA 1
ATOM 6738 C C . MET B 1 311 ? 14.188 -85.25 -39.312 1 94.81 311 MET B C 1
ATOM 6740 O O . MET B 1 311 ? 13.906 -86.438 -39.062 1 94.81 311 MET B O 1
ATOM 6744 N N . LEU B 1 312 ? 14.453 -84.812 -40.531 1 95.69 312 LEU B N 1
ATOM 6745 C CA . LEU B 1 312 ? 14.789 -85.75 -41.625 1 95.69 312 LEU B CA 1
ATOM 6746 C C . LEU B 1 312 ? 15.992 -85.188 -42.406 1 95.69 312 LEU B C 1
ATOM 6748 O O . LEU B 1 312 ? 16.344 -84 -42.312 1 95.69 312 LEU B O 1
ATOM 6752 N N . GLU B 1 313 ? 16.625 -86.125 -43.031 1 95.88 313 GLU B N 1
ATOM 6753 C CA . GLU B 1 313 ? 17.688 -85.75 -43.938 1 95.88 313 GLU B CA 1
ATOM 6754 C C . GLU B 1 313 ? 17.266 -85.875 -45.406 1 95.88 313 GLU B C 1
ATOM 6756 O O . GLU B 1 313 ? 16.609 -86.875 -45.75 1 95.88 313 GLU B O 1
ATOM 6761 N N . ARG B 1 314 ? 17.5 -84.875 -46.156 1 94.31 314 ARG B N 1
ATOM 6762 C CA . ARG B 1 314 ? 17.094 -84.875 -47.531 1 94.31 314 ARG B CA 1
ATOM 6763 C C . ARG B 1 314 ? 18.297 -84.75 -48.469 1 94.31 314 ARG B C 1
ATOM 6765 O O . ARG B 1 314 ? 19.234 -84 -48.188 1 94.31 314 ARG B O 1
ATOM 6772 N N . LYS B 1 315 ? 18.141 -85.5 -49.594 1 92.38 315 LYS B N 1
ATOM 6773 C CA . LYS B 1 315 ? 19.125 -85.438 -50.688 1 92.38 315 LYS B CA 1
ATOM 6774 C C . LYS B 1 315 ? 18.453 -85.312 -52.031 1 92.38 315 LYS B C 1
ATOM 6776 O O . LYS B 1 315 ? 17.422 -85.938 -52.281 1 92.38 315 LYS B O 1
ATOM 6781 N N . LYS B 1 316 ? 18.984 -84.312 -52.844 1 87.06 316 LYS B N 1
ATOM 6782 C CA . LYS B 1 316 ? 18.453 -84.125 -54.188 1 87.06 316 LYS B CA 1
ATOM 6783 C C . LYS B 1 316 ? 19 -85.188 -55.156 1 87.06 316 LYS B C 1
ATOM 6785 O O . LYS B 1 316 ? 20.094 -85.75 -54.906 1 87.06 316 LYS B O 1
ATOM 6790 N N . ARG B 1 317 ? 18.172 -85.125 -56.25 1 77.62 317 ARG B N 1
ATOM 6791 C CA . ARG B 1 317 ? 18.594 -86.125 -57.25 1 77.62 317 ARG B CA 1
ATOM 6792 C C . ARG B 1 317 ? 19.953 -85.75 -57.844 1 77.62 317 ARG B C 1
ATOM 6794 O O . ARG B 1 317 ? 20.188 -84.562 -58.125 1 77.62 317 ARG B O 1
ATOM 6801 N N . PHE B 1 318 ? 21 -86.5 -57.656 1 76.25 318 PHE B N 1
ATOM 6802 C CA . PHE B 1 318 ? 22.312 -86.375 -58.281 1 76.25 318 PHE B CA 1
ATOM 6803 C C . PHE B 1 318 ? 23.312 -85.688 -57.344 1 76.25 318 PHE B C 1
ATOM 6805 O O . PHE B 1 318 ? 24.375 -85.25 -57.781 1 76.25 318 PHE B O 1
ATOM 6812 N N . THR B 1 319 ? 22.797 -85.375 -56.219 1 80.88 319 THR B N 1
ATOM 6813 C CA . THR B 1 319 ? 23.734 -84.875 -55.219 1 80.88 319 THR B CA 1
ATOM 6814 C C . THR B 1 319 ? 24 -85.938 -54.156 1 80.88 319 THR B C 1
ATOM 6816 O O . THR B 1 319 ? 23.188 -86.875 -53.969 1 80.88 319 THR B O 1
ATOM 6819 N N . ASN B 1 320 ? 25.188 -86 -53.594 1 82.06 320 ASN B N 1
ATOM 6820 C CA . ASN B 1 320 ? 25.547 -87 -52.594 1 82.06 320 ASN B CA 1
ATOM 6821 C C . ASN B 1 320 ? 25.422 -86.5 -51.188 1 82.06 320 ASN B C 1
ATOM 6823 O O . ASN B 1 320 ? 25.453 -87.25 -50.219 1 82.06 320 ASN B O 1
ATOM 6827 N N . ALA B 1 321 ? 25.094 -85.312 -50.969 1 89.94 321 ALA B N 1
ATOM 6828 C CA . ALA B 1 321 ? 25.125 -84.75 -49.625 1 89.94 321 ALA B CA 1
ATOM 6829 C C . ALA B 1 321 ? 23.719 -84.688 -49.031 1 89.94 321 ALA B C 1
ATOM 6831 O O . ALA B 1 321 ? 22.781 -84.25 -49.656 1 89.94 321 ALA B O 1
ATOM 6832 N N . TYR B 1 322 ? 23.609 -85.312 -47.812 1 91.69 322 TYR B N 1
ATOM 6833 C CA . TYR B 1 322 ? 22.375 -85.188 -47.062 1 91.69 322 TYR B CA 1
ATOM 6834 C C . TYR B 1 322 ? 22.375 -83.938 -46.188 1 91.69 322 TYR B C 1
ATOM 6836 O O . TYR B 1 322 ? 23.391 -83.625 -45.562 1 91.69 322 TYR B O 1
ATOM 6844 N N . LYS B 1 323 ? 21.328 -83.25 -46.156 1 92.06 323 LYS B N 1
ATOM 6845 C CA . LYS B 1 323 ? 21.125 -82.125 -45.281 1 92.06 323 LYS B CA 1
ATOM 6846 C C . LYS B 1 323 ? 20.031 -82.375 -44.25 1 92.06 323 LYS B C 1
ATOM 6848 O O . LYS B 1 323 ? 18.906 -82.75 -44.625 1 92.06 323 LYS B O 1
ATOM 6853 N N . GLU B 1 324 ? 20.375 -82.188 -42.969 1 94.19 324 GLU B N 1
ATOM 6854 C CA . GLU B 1 324 ? 19.375 -82.375 -41.938 1 94.19 324 GLU B CA 1
ATOM 6855 C C . GLU B 1 324 ? 18.531 -81.125 -41.75 1 94.19 324 GLU B C 1
ATOM 6857 O O . GLU B 1 324 ? 19.047 -80 -41.656 1 94.19 324 GLU B O 1
ATOM 6862 N N . SER B 1 325 ? 17.266 -81.25 -41.812 1 94.06 325 SER B N 1
ATOM 6863 C CA . SER B 1 325 ? 16.328 -80.125 -41.625 1 94.06 325 SER B CA 1
ATOM 6864 C C . SER B 1 325 ? 15.094 -80.625 -40.844 1 94.06 325 SER B C 1
ATOM 6866 O O . SER B 1 325 ? 14.93 -81.812 -40.562 1 94.06 325 SER B O 1
ATOM 6868 N N . TYR B 1 326 ? 14.367 -79.562 -40.344 1 94.75 326 TYR B N 1
ATOM 6869 C CA . TYR B 1 326 ? 13.125 -79.812 -39.625 1 94.75 326 TYR B CA 1
ATOM 6870 C C . TYR B 1 326 ? 11.945 -79.875 -40.594 1 94.75 326 TYR B C 1
ATOM 6872 O O . TYR B 1 326 ? 11.734 -78.938 -41.375 1 94.75 326 TYR B O 1
ATOM 6880 N N . TYR B 1 327 ? 11.141 -81 -40.594 1 95.31 327 TYR B N 1
ATOM 6881 C CA . TYR B 1 327 ? 10.039 -81.188 -41.531 1 95.31 327 TYR B CA 1
ATOM 6882 C C . TYR B 1 327 ? 8.703 -81.188 -40.812 1 95.31 327 TYR B C 1
ATOM 6884 O O . TYR B 1 327 ? 8.586 -81.75 -39.719 1 95.31 327 TYR B O 1
ATOM 6892 N N . VAL B 1 328 ? 7.73 -80.562 -41.438 1 95.5 328 VAL B N 1
ATOM 6893 C CA . VAL B 1 328 ? 6.375 -80.562 -40.906 1 95.5 328 VAL B CA 1
ATOM 6894 C C . VAL B 1 328 ? 5.391 -81.062 -41.969 1 95.5 328 VAL B C 1
ATOM 6896 O O . VAL B 1 328 ? 5.332 -80.5 -43.062 1 95.5 328 VAL B O 1
ATOM 6899 N N . LEU B 1 329 ? 4.691 -82.062 -41.625 1 96.69 329 LEU B N 1
ATOM 6900 C CA . LEU B 1 329 ? 3.629 -82.625 -42.469 1 96.69 329 LEU B CA 1
ATOM 6901 C C . LEU B 1 329 ? 2.271 -82.062 -42.062 1 96.69 329 LEU B C 1
ATOM 6903 O O . LEU B 1 329 ? 1.869 -82.188 -40.906 1 96.69 329 LEU B O 1
ATOM 6907 N N . THR B 1 330 ? 1.624 -81.5 -42.906 1 96.06 330 THR B N 1
ATOM 6908 C CA . THR B 1 330 ? 0.38 -80.812 -42.562 1 96.06 330 THR B CA 1
ATOM 6909 C C . THR B 1 330 ? -0.82 -81.562 -43.156 1 96.06 330 THR B C 1
ATOM 6911 O O . THR B 1 330 ? -0.68 -82.312 -44.125 1 96.06 330 THR B O 1
ATOM 6914 N N . PRO B 1 331 ? -2.006 -81.312 -42.594 1 94.88 331 PRO B N 1
ATOM 6915 C CA . PRO B 1 331 ? -3.223 -81.938 -43.125 1 94.88 331 PRO B CA 1
ATOM 6916 C C . PRO B 1 331 ? -3.572 -81.438 -44.5 1 94.88 331 PRO B C 1
ATOM 6918 O O . PRO B 1 331 ? -4.336 -82.125 -45.219 1 94.88 331 PRO B O 1
ATOM 6921 N N . ALA B 1 332 ? -2.986 -80.375 -44.938 1 94.31 332 ALA B N 1
ATOM 6922 C CA . ALA B 1 332 ? -3.266 -79.812 -46.25 1 94.31 332 ALA B CA 1
ATOM 6923 C C . ALA B 1 332 ? -2.504 -80.625 -47.344 1 94.31 332 ALA B C 1
ATOM 6925 O O . ALA B 1 332 ? -2.703 -80.375 -48.531 1 94.31 332 ALA B O 1
ATOM 6926 N N . GLY B 1 333 ? -1.619 -81.5 -46.906 1 93.38 333 GLY B N 1
ATOM 6927 C CA . GLY B 1 333 ? -0.897 -82.312 -47.844 1 93.38 333 GLY B CA 1
ATOM 6928 C C . GLY B 1 333 ? 0.488 -81.812 -48.188 1 93.38 333 GLY B C 1
ATOM 6929 O O . GLY B 1 333 ? 1.102 -82.188 -49.156 1 93.38 333 GLY B O 1
ATOM 6930 N N . TYR B 1 334 ? 0.856 -80.875 -47.375 1 94.44 334 TYR B N 1
ATOM 6931 C CA . TYR B 1 334 ? 2.17 -80.312 -47.625 1 94.44 334 TYR B CA 1
ATOM 6932 C C . TYR B 1 334 ? 3.221 -80.938 -46.688 1 94.44 334 TYR B C 1
ATOM 6934 O O . TYR B 1 334 ? 2.955 -81.125 -45.5 1 94.44 334 TYR B O 1
ATOM 6942 N N . LEU B 1 335 ? 4.379 -81.188 -47.156 1 95.69 335 LEU B N 1
ATOM 6943 C CA . LEU B 1 335 ? 5.59 -81.438 -46.406 1 95.69 335 LEU B CA 1
ATOM 6944 C C . LEU B 1 335 ? 6.52 -80.25 -46.438 1 95.69 335 LEU B C 1
ATOM 6946 O O . LEU B 1 335 ? 7.203 -80.062 -47.438 1 95.69 335 LEU B O 1
ATOM 6950 N N . HIS B 1 336 ? 6.516 -79.562 -45.375 1 94.12 336 HIS B N 1
ATOM 6951 C CA . HIS B 1 336 ? 7.309 -78.312 -45.312 1 94.12 336 HIS B CA 1
ATOM 6952 C C . HIS B 1 336 ? 8.68 -78.562 -44.688 1 94.12 336 HIS B C 1
ATOM 6954 O O . HIS B 1 336 ? 8.797 -79.312 -43.688 1 94.12 336 HIS B O 1
ATOM 6960 N N . GLU B 1 337 ? 9.688 -78 -45.281 1 94.31 337 GLU B N 1
ATOM 6961 C CA . GLU B 1 337 ? 11.055 -78.062 -44.75 1 94.31 337 GLU B CA 1
ATOM 6962 C C . GLU B 1 337 ? 11.453 -76.75 -44.125 1 94.31 337 GLU B C 1
ATOM 6964 O O . GLU B 1 337 ? 11.391 -75.688 -44.75 1 94.31 337 GLU B O 1
ATOM 6969 N N . HIS B 1 338 ? 11.82 -76.875 -42.906 1 92.25 338 HIS B N 1
ATOM 6970 C CA . HIS B 1 338 ? 12.281 -75.688 -42.188 1 92.25 338 HIS B CA 1
ATOM 6971 C C . HIS B 1 338 ? 13.727 -75.812 -41.75 1 92.25 338 HIS B C 1
ATOM 6973 O O . HIS B 1 338 ? 14.172 -76.938 -41.438 1 92.25 338 HIS B O 1
ATOM 6979 N N . ALA B 1 339 ? 14.461 -74.688 -41.75 1 88.19 339 ALA B N 1
ATOM 6980 C CA . ALA B 1 339 ? 15.867 -74.75 -41.344 1 88.19 339 ALA B CA 1
ATOM 6981 C C . ALA B 1 339 ? 16.031 -75.125 -39.875 1 88.19 339 ALA B C 1
ATOM 6983 O O . ALA B 1 339 ? 17.031 -75.75 -39.5 1 88.19 339 ALA B O 1
ATOM 6984 N N . SER B 1 340 ? 15.055 -74.688 -39.062 1 87.25 340 SER B N 1
ATOM 6985 C CA . SER B 1 340 ? 15.102 -75 -37.625 1 87.25 340 SER B CA 1
ATOM 6986 C C . SER B 1 340 ? 13.711 -75.25 -37.094 1 87.25 340 SER B C 1
ATOM 6988 O O . SER B 1 340 ? 12.703 -74.938 -37.719 1 87.25 340 SER B O 1
ATOM 6990 N N . SER B 1 341 ? 13.75 -75.875 -35.875 1 82.81 341 SER B N 1
ATOM 6991 C CA . SER B 1 341 ? 12.492 -76.188 -35.219 1 82.81 341 SER B CA 1
ATOM 6992 C C . SER B 1 341 ? 11.867 -74.938 -34.562 1 82.81 341 SER B C 1
ATOM 6994 O O . SER B 1 341 ? 10.688 -75 -34.188 1 82.81 341 SER B O 1
ATOM 6996 N N . ASP B 1 342 ? 12.617 -73.875 -34.562 1 80.94 342 ASP B N 1
ATOM 6997 C CA . ASP B 1 342 ? 12.102 -72.688 -33.938 1 80.94 342 ASP B CA 1
ATOM 6998 C C . ASP B 1 342 ? 11.375 -71.812 -34.938 1 80.94 342 ASP B C 1
ATOM 7000 O O . ASP B 1 342 ? 12.008 -71.188 -35.812 1 80.94 342 ASP B O 1
ATOM 7004 N N . PRO B 1 343 ? 10.188 -71.688 -34.812 1 73.62 343 PRO B N 1
ATOM 7005 C CA . PRO B 1 343 ? 9.414 -70.938 -35.812 1 73.62 343 PRO B CA 1
ATOM 7006 C C . PRO B 1 343 ? 9.68 -69.438 -35.719 1 73.62 343 PRO B C 1
ATOM 7008 O O . PRO B 1 343 ? 9.391 -68.688 -36.656 1 73.62 343 PRO B O 1
ATOM 7011 N N . THR B 1 344 ? 10.156 -69 -34.656 1 75.75 344 THR B N 1
ATOM 7012 C CA . THR B 1 344 ? 10.383 -67.562 -34.469 1 75.75 344 THR B CA 1
ATOM 7013 C C . THR B 1 344 ? 11.547 -67.125 -35.312 1 75.75 344 THR B C 1
ATOM 7015 O O . THR B 1 344 ? 11.562 -65.938 -35.781 1 75.75 344 THR B O 1
ATOM 7018 N N . ARG B 1 345 ? 12.508 -67.938 -35.625 1 74.94 345 ARG B N 1
ATOM 7019 C CA . ARG B 1 345 ? 13.711 -67.562 -36.375 1 74.94 345 ARG B CA 1
ATOM 7020 C C . ARG B 1 345 ? 13.531 -67.812 -37.844 1 74.94 345 ARG B C 1
ATOM 7022 O O . ARG B 1 345 ? 13.961 -67 -38.688 1 74.94 345 ARG B O 1
ATOM 7029 N N . HIS B 1 346 ? 12.805 -68.938 -38.094 1 72.94 346 HIS B N 1
ATOM 7030 C CA . HIS B 1 346 ? 12.641 -69.312 -39.5 1 72.94 346 HIS B CA 1
ATOM 7031 C C . HIS B 1 346 ? 11.188 -69.625 -39.812 1 72.94 346 HIS B C 1
ATOM 7033 O O . HIS B 1 346 ? 10.789 -70.812 -39.75 1 72.94 346 HIS B O 1
ATOM 7039 N N . ASN B 1 347 ? 10.375 -68.625 -40.156 1 74.88 347 ASN B N 1
ATOM 7040 C CA . ASN B 1 347 ? 8.93 -68.812 -40.281 1 74.88 347 ASN B CA 1
ATOM 7041 C C . ASN B 1 347 ? 8.547 -69.188 -41.688 1 74.88 347 ASN B C 1
ATOM 7043 O O . ASN B 1 347 ? 7.426 -69.625 -41.938 1 74.88 347 ASN B O 1
ATOM 7047 N N . VAL B 1 348 ? 9.484 -69.125 -42.562 1 82.69 348 VAL B N 1
ATOM 7048 C CA . VAL B 1 348 ? 9.156 -69.438 -43.938 1 82.69 348 VAL B CA 1
ATOM 7049 C C . VAL B 1 348 ? 9.828 -70.75 -44.312 1 82.69 348 VAL B C 1
ATOM 7051 O O . VAL B 1 348 ? 11.031 -70.938 -44.094 1 82.69 348 VAL B O 1
ATOM 7054 N N . PRO B 1 349 ? 9.055 -71.688 -44.75 1 89.31 349 PRO B N 1
ATOM 7055 C CA . PRO B 1 349 ? 9.656 -72.938 -45.156 1 89.31 349 PRO B CA 1
ATOM 7056 C C . PRO B 1 349 ? 10.625 -72.812 -46.344 1 89.31 349 PRO B C 1
ATOM 7058 O O . PRO B 1 349 ? 10.391 -72 -47.25 1 89.31 349 PRO B O 1
ATOM 7061 N N . GLU B 1 350 ? 11.688 -73.5 -46.406 1 88.38 350 GLU B N 1
ATOM 7062 C CA . GLU B 1 350 ? 12.68 -73.5 -47.469 1 88.38 350 GLU B CA 1
ATOM 7063 C C . GLU B 1 350 ? 12.188 -74.312 -48.688 1 88.38 350 GLU B C 1
ATOM 7065 O O . GLU B 1 350 ? 12.523 -73.938 -49.812 1 88.38 350 GLU B O 1
ATOM 7070 N N . LEU B 1 351 ? 11.43 -75.375 -48.375 1 89.69 351 LEU B N 1
ATOM 7071 C CA . LEU B 1 351 ? 10.852 -76.188 -49.406 1 89.69 351 LEU B CA 1
ATOM 7072 C C . LEU B 1 351 ? 9.469 -76.688 -49 1 89.69 351 LEU B C 1
ATOM 7074 O O . LEU B 1 351 ? 9.234 -77 -47.844 1 89.69 351 LEU B O 1
ATOM 7078 N N . SER B 1 352 ? 8.586 -76.688 -49.969 1 93.56 352 SER B N 1
ATOM 7079 C CA . SER B 1 352 ? 7.258 -77.25 -49.719 1 93.56 352 SER B CA 1
ATOM 7080 C C . SER B 1 352 ? 6.859 -78.25 -50.812 1 93.56 352 SER B C 1
ATOM 7082 O O . SER B 1 352 ? 6.84 -77.875 -52 1 93.56 352 SER B O 1
ATOM 7084 N N . LEU B 1 353 ? 6.609 -79.375 -50.375 1 92.12 353 LEU B N 1
ATOM 7085 C CA . LEU B 1 353 ? 6.199 -80.375 -51.344 1 92.12 353 LEU B CA 1
ATOM 7086 C C . LEU B 1 353 ? 4.715 -80.688 -51.188 1 92.12 353 LEU B C 1
ATOM 7088 O O . LEU B 1 353 ? 4.246 -81.062 -50.094 1 92.12 353 LEU B O 1
ATOM 7092 N N . PHE B 1 354 ? 4.027 -80.625 -52.25 1 93.38 354 PHE B N 1
ATOM 7093 C CA . PHE B 1 354 ? 2.611 -80.938 -52.25 1 93.38 354 PHE B CA 1
ATOM 7094 C C . PHE B 1 354 ? 2.422 -82.438 -52.562 1 93.38 354 PHE B C 1
ATOM 7096 O O . PHE B 1 354 ? 2.443 -82.875 -53.719 1 93.38 354 PHE B O 1
ATOM 7103 N N . LEU B 1 355 ? 2.088 -83.188 -51.656 1 92.62 355 LEU B N 1
ATOM 7104 C CA . LEU B 1 355 ? 2.18 -84.625 -51.688 1 92.62 355 LEU B CA 1
ATOM 7105 C C . LEU B 1 355 ? 1.122 -85.25 -52.625 1 92.62 355 LEU B C 1
ATOM 7107 O O . LEU B 1 355 ? 1.376 -86.188 -53.312 1 92.62 355 LEU B O 1
ATOM 7111 N N . PRO B 1 356 ? -0.007 -84.688 -52.656 1 90.69 356 PRO B N 1
ATOM 7112 C CA . PRO B 1 356 ? -1.015 -85.25 -53.562 1 90.69 356 PRO B CA 1
ATOM 7113 C C . PRO B 1 356 ? -0.58 -85.25 -55.031 1 90.69 356 PRO B C 1
ATOM 7115 O O . PRO B 1 356 ? -1.149 -85.938 -55.875 1 90.69 356 PRO B O 1
ATOM 7118 N N . GLU B 1 357 ? 0.414 -84.5 -55.312 1 88.62 357 GLU B N 1
ATOM 7119 C CA . GLU B 1 357 ? 0.916 -84.438 -56.656 1 88.62 357 GLU B CA 1
ATOM 7120 C C . GLU B 1 357 ? 2.285 -85.125 -56.781 1 88.62 357 GLU B C 1
ATOM 7122 O O . GLU B 1 357 ? 2.975 -84.938 -57.781 1 88.62 357 GLU B O 1
ATOM 7127 N N . CYS B 1 358 ? 2.598 -85.812 -55.781 1 91.06 358 CYS B N 1
ATOM 7128 C CA . CYS B 1 358 ? 3.895 -86.5 -55.75 1 91.06 358 CYS B CA 1
ATOM 7129 C C . CYS B 1 358 ? 3.73 -88 -55.75 1 91.06 358 CYS B C 1
ATOM 7131 O O . CYS B 1 358 ? 2.635 -88.5 -55.5 1 91.06 358 CYS B O 1
ATOM 7133 N N . THR B 1 359 ? 4.836 -88.688 -56.125 1 92.12 359 THR B N 1
ATOM 7134 C CA . THR B 1 359 ? 4.891 -90.125 -56.062 1 92.12 359 THR B CA 1
ATOM 7135 C C . THR B 1 359 ? 5.824 -90.562 -54.938 1 92.12 359 THR B C 1
ATOM 7137 O O . THR B 1 359 ? 6.973 -90.125 -54.844 1 92.12 359 THR B O 1
ATOM 7140 N N . LEU B 1 360 ? 5.309 -91.375 -54.125 1 94.25 360 LEU B N 1
ATOM 7141 C CA . LEU B 1 360 ? 6.066 -91.875 -52.969 1 94.25 360 LEU B CA 1
ATOM 7142 C C . LEU B 1 360 ? 6.672 -93.25 -53.281 1 94.25 360 LEU B C 1
ATOM 7144 O O . LEU B 1 360 ? 5.949 -94.188 -53.625 1 94.25 360 LEU B O 1
ATOM 7148 N N . GLY B 1 361 ? 7.934 -93.25 -53.188 1 92.44 361 GLY B N 1
ATOM 7149 C CA . GLY B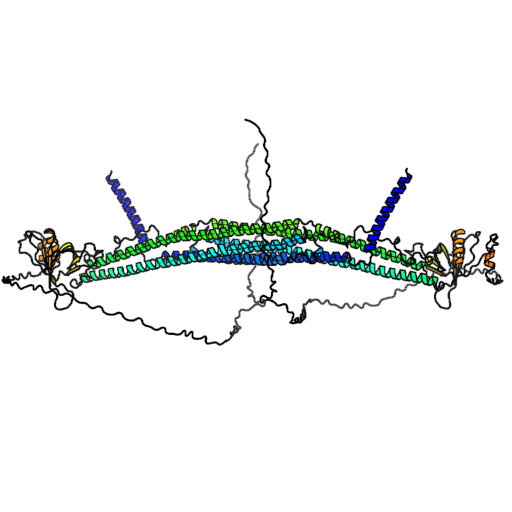 1 361 ? 8.617 -94.5 -53.438 1 92.44 361 GLY B CA 1
ATOM 7150 C C . GLY B 1 361 ? 8.523 -95.5 -52.25 1 92.44 361 GLY B C 1
ATOM 7151 O O . GLY B 1 361 ? 8.117 -95.125 -51.156 1 92.44 361 GLY B O 1
ATOM 7152 N N . ALA B 1 362 ? 8.914 -96.75 -52.5 1 91.94 362 ALA B N 1
ATOM 7153 C CA . ALA B 1 362 ? 8.875 -97.75 -51.469 1 91.94 362 ALA B CA 1
ATOM 7154 C C . ALA B 1 362 ? 9.938 -97.5 -50.406 1 91.94 362 ALA B C 1
ATOM 7156 O O . ALA B 1 362 ? 11.047 -97.062 -50.719 1 91.94 362 ALA B O 1
ATOM 7157 N N . PRO B 1 363 ? 9.57 -97.688 -49.125 1 92.69 363 PRO B N 1
ATOM 7158 C CA . PRO B 1 363 ? 10.562 -97.562 -48.062 1 92.69 363 PRO B CA 1
ATOM 7159 C C . PRO B 1 363 ? 11.641 -98.625 -48.125 1 92.69 363 PRO B C 1
ATOM 7161 O O . PRO B 1 363 ? 11.406 -99.75 -48.625 1 92.69 363 PRO B O 1
ATOM 7164 N N . SER B 1 364 ? 12.68 -98.25 -47.656 1 91.75 364 SER B N 1
ATOM 7165 C CA . SER B 1 364 ? 13.75 -99.25 -47.531 1 91.75 364 SER B CA 1
ATOM 7166 C C . SER B 1 364 ? 13.398 -100.375 -46.531 1 91.75 364 SER B C 1
ATOM 7168 O O . SER B 1 364 ? 12.625 -100.125 -45.625 1 91.75 364 SER B O 1
ATOM 7170 N N . THR B 1 365 ? 13.891 -101.5 -46.812 1 88.44 365 THR B N 1
ATOM 7171 C CA . THR B 1 365 ? 13.609 -102.625 -45.969 1 88.44 365 THR B CA 1
ATOM 7172 C C . THR B 1 365 ? 14.352 -102.5 -44.625 1 88.44 365 THR B C 1
ATOM 7174 O O . THR B 1 365 ? 15.305 -101.75 -44.531 1 88.44 365 THR B O 1
ATOM 7177 N N . ALA B 1 366 ? 13.969 -103.25 -43.625 1 87.5 366 ALA B N 1
ATOM 7178 C CA . ALA B 1 366 ? 14.562 -103.188 -42.281 1 87.5 366 ALA B CA 1
ATOM 7179 C C . ALA B 1 366 ? 16.016 -103.688 -42.312 1 87.5 366 ALA B C 1
ATOM 7181 O O . ALA B 1 366 ? 16.828 -103.25 -41.469 1 87.5 366 ALA B O 1
ATOM 7182 N N . SER B 1 367 ? 16.234 -104.5 -43.312 1 85.88 367 SER B N 1
ATOM 7183 C CA . SER B 1 367 ? 17.562 -105.062 -43.375 1 85.88 367 SER B CA 1
ATOM 7184 C C . SER B 1 367 ? 18.531 -104.188 -44.125 1 85.88 367 SER B C 1
ATOM 7186 O O . SER B 1 367 ? 19.734 -104.375 -44.156 1 85.88 367 SER B O 1
ATOM 7188 N N . ALA B 1 368 ? 18.062 -103.125 -44.625 1 85.75 368 ALA B N 1
ATOM 7189 C CA . ALA B 1 368 ? 18.891 -102.188 -45.375 1 85.75 368 ALA B CA 1
ATOM 7190 C C . ALA B 1 368 ? 19.828 -101.438 -44.469 1 85.75 368 ALA B C 1
ATOM 7192 O O . ALA B 1 368 ? 19.531 -101.188 -43.281 1 85.75 368 ALA B O 1
ATOM 7193 N N . SER B 1 369 ? 21 -101.062 -44.938 1 89.19 369 SER B N 1
ATOM 7194 C CA . SER B 1 369 ? 21.984 -100.312 -44.156 1 89.19 369 SER B CA 1
ATOM 7195 C C . SER B 1 369 ? 21.516 -98.875 -43.875 1 89.19 369 SER B C 1
ATOM 7197 O O . SER B 1 369 ? 21.891 -98.312 -42.875 1 89.19 369 SER B O 1
ATOM 7199 N N . THR B 1 370 ? 20.719 -98.375 -44.75 1 91.38 370 THR B N 1
ATOM 7200 C CA . THR B 1 370 ? 20.156 -97.062 -44.562 1 91.38 370 THR B CA 1
ATOM 7201 C C . THR B 1 370 ? 18.641 -97.062 -44.656 1 91.38 370 THR B C 1
ATOM 7203 O O . THR B 1 370 ? 18.078 -97.938 -45.375 1 91.38 370 THR B O 1
ATOM 7206 N N . HIS B 1 371 ? 17.953 -96.312 -43.906 1 94.12 371 HIS B N 1
ATOM 7207 C CA . HIS B 1 371 ? 16.5 -96.25 -43.875 1 94.12 371 HIS B CA 1
ATOM 7208 C C . HIS B 1 371 ? 15.992 -95 -44.688 1 94.12 371 HIS B C 1
ATOM 7210 O O . HIS B 1 371 ? 15.953 -93.875 -44.156 1 94.12 371 HIS B O 1
ATOM 7216 N N . LYS B 1 372 ? 15.711 -95.188 -45.906 1 94 372 LYS B N 1
ATOM 7217 C CA . LYS B 1 372 ? 15.414 -94.062 -46.781 1 94 372 LYS B CA 1
ATOM 7218 C C . LYS B 1 372 ? 14.141 -94.312 -47.562 1 94 372 LYS B C 1
ATOM 7220 O O . LYS B 1 372 ? 13.68 -95.438 -47.688 1 94 372 LYS B O 1
ATOM 7225 N N . PHE B 1 373 ? 13.445 -93.312 -48.062 1 93.94 373 PHE B N 1
ATOM 7226 C CA . PHE B 1 373 ? 12.359 -93.312 -49.031 1 93.94 373 PHE B CA 1
ATOM 7227 C C . PHE B 1 373 ? 12.5 -92.188 -50.031 1 93.94 373 PHE B C 1
ATOM 7229 O O . PHE B 1 373 ? 13.242 -91.25 -49.812 1 93.94 373 PHE B O 1
ATOM 7236 N N . HIS B 1 374 ? 11.836 -92.375 -51.188 1 93.06 374 HIS B N 1
ATOM 7237 C CA . HIS B 1 374 ? 11.969 -91.375 -52.25 1 93.06 374 HIS B CA 1
ATOM 7238 C C . HIS B 1 374 ? 10.633 -90.75 -52.562 1 93.06 374 HIS B C 1
ATOM 7240 O O . HIS B 1 374 ? 9.586 -91.375 -52.5 1 93.06 374 HIS B O 1
ATOM 7246 N N . ILE B 1 375 ? 10.703 -89.438 -52.781 1 93.5 375 ILE B N 1
ATOM 7247 C CA . ILE B 1 375 ? 9.547 -88.688 -53.281 1 93.5 375 ILE B CA 1
ATOM 7248 C C . ILE B 1 375 ? 9.883 -88 -54.594 1 93.5 375 ILE B C 1
ATOM 7250 O O . ILE B 1 375 ? 10.914 -87.375 -54.719 1 93.5 375 ILE B O 1
ATOM 7254 N N . GLU B 1 376 ? 9.016 -88.25 -55.531 1 89.31 376 GLU B N 1
ATOM 7255 C CA . GLU B 1 376 ? 9.164 -87.562 -56.844 1 89.31 376 GLU B CA 1
ATOM 7256 C C . GLU B 1 376 ? 7.961 -86.688 -57.125 1 89.31 376 GLU B C 1
ATOM 7258 O O . GLU B 1 376 ? 6.812 -87.062 -56.906 1 89.31 376 GLU B O 1
ATOM 7263 N N . GLY B 1 377 ? 8.172 -85.5 -57.406 1 81.38 377 GLY B N 1
ATOM 7264 C CA . GLY B 1 377 ? 7.082 -84.625 -57.688 1 81.38 377 GLY B CA 1
ATOM 7265 C C . GLY B 1 377 ? 7.492 -83.438 -58.594 1 81.38 377 GLY B C 1
ATOM 7266 O O . GLY B 1 377 ? 8.617 -83.438 -59.094 1 81.38 377 GLY B O 1
ATOM 7267 N N . ARG B 1 378 ? 6.578 -82.75 -59.094 1 69.81 378 ARG B N 1
ATOM 7268 C CA . ARG B 1 378 ? 6.828 -81.562 -59.906 1 69.81 378 ARG B CA 1
ATOM 7269 C C . ARG B 1 378 ? 6.895 -80.312 -59.062 1 69.81 378 ARG B C 1
ATOM 7271 O O . ARG B 1 378 ? 6.07 -80.125 -58.156 1 69.81 378 ARG B O 1
ATOM 7278 N N . THR B 1 379 ? 8.078 -79.812 -58.875 1 58.81 379 THR B N 1
ATOM 7279 C CA . THR B 1 379 ? 8.312 -78.562 -58.188 1 58.81 379 THR B CA 1
ATOM 7280 C C . THR B 1 379 ? 8.055 -77.375 -59.125 1 58.81 379 THR B C 1
ATOM 7282 O O . THR B 1 379 ? 8.281 -77.438 -60.344 1 58.81 379 THR B O 1
ATOM 7285 N N . GLY B 1 380 ? 7.082 -76.25 -59.031 1 51.88 380 GLY B N 1
ATOM 7286 C CA . GLY B 1 380 ? 6.852 -75 -59.75 1 51.88 380 GLY B CA 1
ATOM 7287 C C . GLY B 1 380 ? 5.383 -74.625 -59.875 1 51.88 380 GLY B C 1
ATOM 7288 O O . GLY B 1 380 ? 4.539 -75.562 -60.062 1 51.88 380 GLY B O 1
ATOM 7289 N N . GLN B 1 381 ? 4.797 -73.875 -59 1 46.31 381 GLN B N 1
ATOM 7290 C CA . GLN B 1 381 ? 3.523 -73.188 -59.156 1 46.31 381 GLN B CA 1
ATOM 7291 C C . GLN B 1 381 ? 3.289 -72.812 -60.625 1 46.31 381 GLN B C 1
ATOM 7293 O O . GLN B 1 381 ? 2.271 -72.188 -60.969 1 46.31 381 GLN B O 1
ATOM 7298 N N . GLN B 1 382 ? 4.414 -72.25 -61.344 1 40.81 382 GLN B N 1
ATOM 7299 C CA . GLN B 1 382 ? 4.109 -71.438 -62.5 1 40.81 382 GLN B CA 1
ATOM 7300 C C . GLN B 1 382 ? 3.344 -72.25 -63.562 1 40.81 382 GLN B C 1
ATOM 7302 O O . GLN B 1 382 ? 3.621 -73.438 -63.75 1 40.81 382 GLN B O 1
ATOM 7307 N N . SER B 1 383 ? 2.223 -71.75 -63.969 1 40.78 383 SER B N 1
ATOM 7308 C CA . SER B 1 383 ? 1.404 -72.125 -65.125 1 40.78 383 SER B CA 1
ATOM 7309 C C . SER B 1 383 ? 2.232 -72.812 -66.188 1 40.78 383 SER B C 1
ATOM 7311 O O . SER B 1 383 ? 1.694 -73.25 -67.25 1 40.78 383 SER B O 1
ATOM 7313 N N . GLY B 1 384 ? 3.527 -72.188 -66.5 1 42.66 384 GLY B N 1
ATOM 7314 C CA . GLY B 1 384 ? 4.047 -72.562 -67.812 1 42.66 384 GLY B CA 1
ATOM 7315 C C . GLY B 1 384 ? 4.434 -74 -67.938 1 42.66 384 GLY B C 1
ATOM 7316 O O . GLY B 1 384 ? 4.473 -74.688 -66.875 1 42.66 384 GLY B O 1
ATOM 7317 N N . VAL B 1 385 ? 4.738 -74.562 -69.25 1 45.62 385 VAL B N 1
ATOM 7318 C CA . VAL B 1 385 ? 4.957 -75.812 -69.938 1 45.62 385 VAL B CA 1
ATOM 7319 C C . VAL B 1 385 ? 5.945 -76.688 -69.125 1 45.62 385 VAL B C 1
ATOM 7321 O O . VAL B 1 385 ? 5.93 -77.938 -69.25 1 45.62 385 VAL B O 1
ATOM 7324 N N . PHE B 1 386 ? 7.227 -76.188 -68.562 1 47.38 386 PHE B N 1
ATOM 7325 C CA . PHE B 1 386 ? 8.305 -77.062 -68.188 1 47.38 386 PHE B CA 1
ATOM 7326 C C . PHE B 1 386 ? 8.32 -77.375 -66.688 1 47.38 386 PHE B C 1
ATOM 7328 O O . PHE B 1 386 ? 9.008 -76.688 -65.938 1 47.38 386 PHE B O 1
ATOM 7335 N N . GLY B 1 387 ? 7.441 -77.625 -65.938 1 54.12 387 GLY B N 1
ATOM 7336 C CA . GLY B 1 387 ? 7.508 -78.125 -64.562 1 54.12 387 GLY B CA 1
ATOM 7337 C C . GLY B 1 387 ? 8.633 -79.125 -64.312 1 54.12 387 GLY B C 1
ATOM 7338 O O . GLY B 1 387 ? 8.797 -80.062 -65.125 1 54.12 387 GLY B O 1
ATOM 7339 N N . THR B 1 388 ? 9.75 -78.688 -63.844 1 63.16 388 THR B N 1
ATOM 7340 C CA . THR B 1 388 ? 10.906 -79.562 -63.656 1 63.16 388 THR B CA 1
ATOM 7341 C C . THR B 1 388 ? 10.594 -80.688 -62.688 1 63.16 388 THR B C 1
ATOM 7343 O O . THR B 1 388 ? 10.062 -80.438 -61.594 1 63.16 388 THR B O 1
ATOM 7346 N N . ASN B 1 389 ? 10.633 -81.812 -63.062 1 73.69 389 ASN B N 1
ATOM 7347 C CA . ASN B 1 389 ? 10.508 -83 -62.25 1 73.69 389 ASN B CA 1
ATOM 7348 C C . ASN B 1 389 ? 11.602 -83.062 -61.188 1 73.69 389 ASN B C 1
ATOM 7350 O O . ASN B 1 389 ? 12.781 -82.875 -61.5 1 73.69 389 ASN B O 1
ATOM 7354 N N . VAL B 1 390 ? 11.195 -82.875 -59.875 1 81.38 390 VAL B N 1
ATOM 7355 C CA . VAL B 1 390 ? 12.172 -82.938 -58.812 1 81.38 390 VAL B CA 1
ATOM 7356 C C . VAL B 1 390 ? 12.016 -84.312 -58.094 1 81.38 390 VAL B C 1
ATOM 7358 O O . VAL B 1 390 ? 10.906 -84.812 -58 1 81.38 390 VAL B O 1
ATOM 7361 N N . ALA B 1 391 ? 13.148 -84.938 -57.75 1 89.38 391 ALA B N 1
ATOM 7362 C CA . ALA B 1 391 ? 13.188 -86.188 -56.969 1 89.38 391 ALA B CA 1
ATOM 7363 C C . ALA B 1 391 ? 14.07 -86 -55.719 1 89.38 391 ALA B C 1
ATOM 7365 O O . ALA B 1 391 ? 15.203 -85.562 -55.812 1 89.38 391 ALA B O 1
ATOM 7366 N N . TYR B 1 392 ? 13.516 -86.312 -54.625 1 93.19 392 TYR B N 1
ATOM 7367 C CA . TYR B 1 392 ? 14.234 -86.25 -53.344 1 93.19 392 TYR B CA 1
ATOM 7368 C C . TYR B 1 392 ? 14.297 -87.562 -52.656 1 93.19 392 TYR B C 1
ATOM 7370 O O . TYR B 1 392 ? 13.375 -88.375 -52.75 1 93.19 392 TYR B O 1
ATOM 7378 N N . THR B 1 393 ? 15.391 -87.75 -52 1 94.69 393 THR B N 1
ATOM 7379 C CA . THR B 1 393 ? 15.547 -88.938 -51.125 1 94.69 393 THR B CA 1
ATOM 7380 C C . THR B 1 393 ? 15.602 -88.5 -49.656 1 94.69 393 THR B C 1
ATOM 7382 O O . THR B 1 393 ? 16.375 -87.625 -49.312 1 94.69 393 THR B O 1
ATOM 7385 N N . PHE B 1 394 ? 14.82 -89.062 -48.906 1 95.69 394 PHE B N 1
ATOM 7386 C CA . PHE B 1 394 ? 14.766 -88.75 -47.469 1 95.69 394 PHE B CA 1
ATOM 7387 C C . PHE B 1 394 ? 15.297 -89.938 -46.656 1 95.69 394 PHE B C 1
ATOM 7389 O O . PHE B 1 394 ? 15.055 -91.062 -46.969 1 95.69 394 PHE B O 1
ATOM 7396 N N . ARG B 1 395 ? 16.031 -89.5 -45.625 1 95.56 395 ARG B N 1
ATOM 7397 C CA . ARG B 1 395 ? 16.609 -90.5 -44.719 1 95.56 395 ARG B CA 1
ATOM 7398 C C . ARG B 1 395 ? 16.234 -90.25 -43.281 1 95.56 395 ARG B C 1
ATOM 7400 O O . ARG B 1 395 ? 16.234 -89.125 -42.844 1 95.56 395 ARG B O 1
ATOM 7407 N N . ALA B 1 396 ? 15.797 -91.25 -42.562 1 95.69 396 ALA B N 1
ATOM 7408 C CA . ALA B 1 396 ? 15.453 -91.188 -41.125 1 95.69 396 ALA B CA 1
ATOM 7409 C C . ALA B 1 396 ? 16.547 -91.812 -40.281 1 95.69 396 ALA B C 1
ATOM 7411 O O . ALA B 1 396 ? 17.422 -92.562 -40.781 1 95.69 396 ALA B O 1
ATOM 7412 N N . ARG B 1 397 ? 16.578 -91.625 -38.969 1 92.62 397 ARG B N 1
ATOM 7413 C CA . ARG B 1 397 ? 17.594 -92.125 -38.062 1 92.62 397 ARG B CA 1
ATOM 7414 C C . ARG B 1 397 ? 17.375 -93.625 -37.75 1 92.62 397 ARG B C 1
ATOM 7416 O O . ARG B 1 397 ? 18.328 -94.312 -37.406 1 92.62 397 ARG B O 1
ATOM 7423 N N . SER B 1 398 ? 16.109 -94.062 -37.75 1 93.62 398 SER B N 1
ATOM 7424 C CA . SER B 1 398 ? 15.773 -95.438 -37.469 1 93.62 398 SER B CA 1
ATOM 7425 C C . SER B 1 398 ? 14.695 -95.938 -38.406 1 93.62 398 SER B C 1
ATOM 7427 O O . SER B 1 398 ? 14.008 -95.125 -39.062 1 93.62 398 SER B O 1
ATOM 7429 N N . HIS B 1 399 ? 14.656 -97.188 -38.469 1 93.31 399 HIS B N 1
ATOM 7430 C CA . HIS B 1 399 ? 13.641 -97.812 -39.344 1 93.31 399 HIS B CA 1
ATOM 7431 C C . HIS B 1 399 ? 12.234 -97.5 -38.812 1 93.31 399 HIS B C 1
ATOM 7433 O O . HIS B 1 399 ? 11.312 -97.312 -39.625 1 93.31 399 HIS B O 1
ATOM 7439 N N . ASP B 1 400 ? 12.117 -97.5 -37.469 1 93.62 400 ASP B N 1
ATOM 7440 C CA . ASP B 1 400 ? 10.82 -97.188 -36.875 1 93.62 400 ASP B CA 1
ATOM 7441 C C . ASP B 1 400 ? 10.383 -95.75 -37.281 1 93.62 400 ASP B C 1
ATOM 7443 O O . ASP B 1 400 ? 9.227 -95.562 -37.625 1 93.62 400 ASP B O 1
ATOM 7447 N N . GLU B 1 401 ? 11.305 -94.875 -37.281 1 94.75 401 GLU B N 1
ATOM 7448 C CA . GLU B 1 401 ? 11.023 -93.5 -37.656 1 94.75 401 GLU B CA 1
ATOM 7449 C C . GLU B 1 401 ? 10.695 -93.375 -39.156 1 94.75 401 GLU B C 1
ATOM 7451 O O . GLU B 1 401 ? 9.797 -92.625 -39.562 1 94.75 401 GLU B O 1
ATOM 7456 N N . LEU B 1 402 ? 11.43 -94.125 -39.906 1 95 402 LEU B N 1
ATOM 7457 C CA . LEU B 1 402 ? 11.172 -94.125 -41.344 1 95 402 LEU B CA 1
ATOM 7458 C C . LEU B 1 402 ? 9.75 -94.562 -41.625 1 95 402 LEU B C 1
ATOM 7460 O O . LEU B 1 402 ? 9.039 -93.938 -42.406 1 95 402 LEU B O 1
ATOM 7464 N N . MET B 1 403 ? 9.328 -95.625 -40.938 1 93.88 403 MET B N 1
ATOM 7465 C CA . MET B 1 403 ? 8.008 -96.188 -41.219 1 93.88 403 MET B CA 1
ATOM 7466 C C . MET B 1 403 ? 6.91 -95.25 -40.719 1 93.88 403 MET B C 1
ATOM 7468 O O . MET B 1 403 ? 5.848 -95.188 -41.344 1 93.88 403 MET B O 1
ATOM 7472 N N . GLU B 1 404 ? 7.18 -94.562 -39.688 1 94.69 404 GLU B N 1
ATOM 7473 C CA . GLU B 1 404 ? 6.211 -93.625 -39.219 1 94.69 404 GLU B CA 1
ATOM 7474 C C . GLU B 1 404 ? 6.004 -92.5 -40.219 1 94.69 404 GLU B C 1
ATOM 7476 O O . GLU B 1 404 ? 4.863 -92.188 -40.562 1 94.69 404 GLU B O 1
ATOM 7481 N N . TRP B 1 405 ? 7.055 -91.938 -40.688 1 96.19 405 TRP B N 1
ATOM 7482 C CA . TRP B 1 405 ? 6.996 -90.875 -41.719 1 96.19 405 TRP B CA 1
ATOM 7483 C C . TRP B 1 405 ? 6.355 -91.375 -43 1 96.19 405 TRP B C 1
ATOM 7485 O O . TRP B 1 405 ? 5.453 -90.75 -43.531 1 96.19 405 TRP B O 1
ATOM 7495 N N . TRP B 1 406 ? 6.84 -92.5 -43.406 1 95.44 406 TRP B N 1
ATOM 7496 C CA . TRP B 1 406 ? 6.367 -93.062 -44.656 1 95.44 406 TRP B CA 1
ATOM 7497 C C . TRP B 1 406 ? 4.867 -93.312 -44.625 1 95.44 406 TRP B C 1
ATOM 7499 O O . TRP B 1 406 ? 4.141 -93 -45.562 1 95.44 406 TRP B O 1
ATOM 7509 N N . ASN B 1 407 ? 4.398 -93.938 -43.469 1 94.88 407 ASN B N 1
ATOM 7510 C CA . ASN B 1 407 ? 2.977 -94.25 -43.312 1 94.88 407 ASN B CA 1
ATOM 7511 C C . ASN B 1 407 ? 2.131 -93 -43.344 1 94.88 407 ASN B C 1
ATOM 7513 O O . ASN B 1 407 ? 1.053 -92.938 -43.938 1 94.88 407 ASN B O 1
ATOM 7517 N N . ASP B 1 408 ? 2.623 -92 -42.719 1 95.56 408 ASP B N 1
ATOM 7518 C CA . ASP B 1 408 ? 1.883 -90.75 -42.688 1 95.56 408 ASP B CA 1
ATOM 7519 C C . ASP B 1 408 ? 1.876 -90.062 -44.031 1 95.56 408 ASP B C 1
ATOM 7521 O O . ASP B 1 408 ? 0.852 -89.5 -44.469 1 95.56 408 ASP B O 1
ATOM 7525 N N . ILE B 1 409 ? 2.883 -90 -44.75 1 95.25 409 ILE B N 1
ATOM 7526 C CA . ILE B 1 409 ? 3.004 -89.375 -46.062 1 95.25 409 ILE B CA 1
ATOM 7527 C C . ILE B 1 409 ? 2.166 -90.188 -47.062 1 95.25 409 ILE B C 1
ATOM 7529 O O . ILE B 1 409 ? 1.537 -89.562 -47.938 1 95.25 409 ILE B O 1
ATOM 7533 N N . LYS B 1 410 ? 2.211 -91.438 -46.875 1 94.19 410 LYS B N 1
ATOM 7534 C CA . LYS B 1 410 ? 1.431 -92.312 -47.75 1 94.19 410 LYS B CA 1
ATOM 7535 C C . LYS B 1 410 ? -0.045 -91.938 -47.75 1 94.19 410 LYS B C 1
ATOM 7537 O O . LYS B 1 410 ? -0.697 -91.938 -48.781 1 94.19 410 LYS B O 1
ATOM 7542 N N . GLN B 1 411 ? -0.509 -91.688 -46.625 1 92.25 411 GLN B N 1
ATOM 7543 C CA . GLN B 1 411 ? -1.917 -91.312 -46.469 1 92.25 411 GLN B CA 1
ATOM 7544 C C . GLN B 1 411 ? -2.268 -90.062 -47.25 1 92.25 411 GLN B C 1
ATOM 7546 O O . GLN B 1 411 ? -3.428 -89.812 -47.594 1 92.25 411 GLN B O 1
ATOM 7551 N N . LEU B 1 412 ? -1.257 -89.312 -47.562 1 91.69 412 LEU B N 1
ATOM 7552 C CA . LEU B 1 412 ? -1.526 -88 -48.188 1 91.69 412 LEU B CA 1
ATOM 7553 C C . LEU B 1 412 ? -1.034 -88 -49.656 1 91.69 412 LEU B C 1
ATOM 7555 O O . LEU B 1 412 ? -1.195 -87 -50.344 1 91.69 412 LEU B O 1
ATOM 7559 N N . SER B 1 413 ? -0.462 -88.938 -50.062 1 89.94 413 SER B N 1
ATOM 7560 C CA . SER B 1 413 ? 0.038 -89.062 -51.406 1 89.94 413 SER B CA 1
ATOM 7561 C C . SER B 1 413 ? -0.952 -89.812 -52.312 1 89.94 413 SER B C 1
ATOM 7563 O O . SER B 1 413 ? -1.647 -90.688 -51.875 1 89.94 413 SER B O 1
ATOM 7565 N N . LYS B 1 414 ? -1.062 -89.438 -53.469 1 82.75 414 LYS B N 1
ATOM 7566 C CA . LYS B 1 414 ? -1.986 -90.062 -54.406 1 82.75 414 LYS B CA 1
ATOM 7567 C C . LYS B 1 414 ? -1.416 -91.375 -54.906 1 82.75 414 LYS B C 1
ATOM 7569 O O . LYS B 1 414 ? -2.141 -92.375 -55.031 1 82.75 414 LYS B O 1
ATOM 7574 N N . VAL B 1 415 ? -0.038 -91.438 -55.219 1 87.19 415 VAL B N 1
ATOM 7575 C CA . VAL B 1 415 ? 0.609 -92.625 -55.781 1 87.19 415 VAL B CA 1
ATOM 7576 C C . VAL B 1 415 ? 1.743 -93.125 -54.875 1 87.19 415 VAL B C 1
ATOM 7578 O O . VAL B 1 415 ? 2.525 -92.25 -54.375 1 87.19 415 VAL B O 1
ATOM 7581 N N . TYR B 1 416 ? 1.727 -94.438 -54.469 1 86.38 416 TYR B N 1
ATOM 7582 C CA . TYR B 1 416 ? 2.826 -94.938 -53.656 1 86.38 416 TYR B CA 1
ATOM 7583 C C . TYR B 1 416 ? 3.217 -96.375 -54.125 1 86.38 416 TYR B C 1
ATOM 7585 O O . TYR B 1 416 ? 2.373 -97.125 -54.625 1 86.38 416 TYR B O 1
ATOM 7593 N N . LEU B 1 417 ? 4.473 -96.688 -54.156 1 83.75 417 LEU B N 1
ATOM 7594 C CA . LEU B 1 417 ? 5.012 -97.938 -54.531 1 83.75 417 LEU B CA 1
ATOM 7595 C C . LEU B 1 417 ? 5.32 -98.812 -53.312 1 83.75 417 LEU B C 1
ATOM 7597 O O . LEU B 1 417 ? 5.707 -98.312 -52.281 1 83.75 417 LEU B O 1
ATOM 7601 N N . THR B 1 418 ? 4.711 -100.188 -53.219 1 78.38 418 THR B N 1
ATOM 7602 C CA . THR B 1 418 ? 4.961 -101.062 -52.062 1 78.38 418 THR B CA 1
ATOM 7603 C C . THR B 1 418 ? 6.016 -102.125 -52.406 1 78.38 418 THR B C 1
ATOM 7605 O O . THR B 1 418 ? 6.23 -102.438 -53.562 1 78.38 418 THR B O 1
ATOM 7608 N N . THR B 1 419 ? 6.766 -102.5 -51.594 1 64 419 THR B N 1
ATOM 7609 C CA . THR B 1 419 ? 7.711 -103.562 -51.781 1 64 419 THR B CA 1
ATOM 7610 C C . THR B 1 419 ? 7 -104.938 -51.656 1 64 419 THR B C 1
ATOM 7612 O O . THR B 1 419 ? 6.035 -105.062 -50.906 1 64 419 THR B O 1
ATOM 7615 N N . SER B 1 420 ? 6.805 -105.812 -52.781 1 50.56 420 SER B N 1
ATOM 7616 C CA . SER B 1 420 ? 6.273 -107.188 -52.719 1 50.56 420 SER B CA 1
ATOM 7617 C C . SER B 1 420 ? 6.703 -107.875 -51.438 1 50.56 420 SER B C 1
ATOM 7619 O O . SER B 1 420 ? 7.297 -108.938 -51.5 1 50.56 420 SER B O 1
ATOM 7621 N N . GLU B 1 421 ? 6.867 -107.5 -50.375 1 42.16 421 GLU B N 1
ATOM 7622 C CA . GLU B 1 421 ? 7.105 -108.438 -49.281 1 42.16 421 GLU B CA 1
ATOM 7623 C C . GLU B 1 421 ? 5.816 -109.125 -48.875 1 42.16 421 GLU B C 1
ATOM 7625 O O . GLU B 1 421 ? 4.738 -108.562 -48.906 1 42.16 421 GLU B O 1
ATOM 7630 N N . GLN B 1 422 ? 5.641 -110.562 -49.031 1 38.31 422 GLN B N 1
ATOM 7631 C CA . GLN B 1 422 ? 4.676 -111.562 -48.562 1 38.31 422 GLN B CA 1
ATOM 7632 C C . GLN B 1 422 ? 4.27 -111.25 -47.125 1 38.31 422 GLN B C 1
ATOM 7634 O O . GLN B 1 422 ? 5.047 -111.5 -46.188 1 38.31 422 GLN B O 1
ATOM 7639 N N . MET B 1 423 ? 3.693 -110.188 -46.812 1 37.16 423 MET B N 1
ATOM 7640 C CA . MET B 1 423 ? 3.176 -110.062 -45.438 1 37.16 423 MET B CA 1
ATOM 7641 C C . MET B 1 423 ? 2.027 -111.062 -45.219 1 37.16 423 MET B C 1
ATOM 7643 O O . MET B 1 423 ? 1.097 -111.125 -46 1 37.16 423 MET B O 1
ATOM 7647 N N . ASP B 1 424 ? 2.256 -112.125 -44.5 1 33.5 424 ASP B N 1
ATOM 7648 C CA . ASP B 1 424 ? 1.281 -113.125 -43.969 1 33.5 424 ASP B CA 1
ATOM 7649 C C . ASP B 1 424 ? 0.114 -112.375 -43.312 1 33.5 424 ASP B C 1
ATOM 7651 O O . ASP B 1 424 ? 0.289 -111.688 -42.281 1 33.5 424 ASP B O 1
ATOM 7655 N N . ARG B 1 425 ? -0.742 -111.812 -44.062 1 37.72 425 ARG B N 1
ATOM 7656 C CA . ARG B 1 425 ? -1.937 -111.062 -43.656 1 37.72 425 ARG B CA 1
ATOM 7657 C C . ARG B 1 425 ? -2.898 -111.938 -42.875 1 37.72 425 ARG B C 1
ATOM 7659 O O . ARG B 1 425 ? -3.727 -112.625 -43.469 1 37.72 425 ARG B O 1
ATOM 7666 N N . SER B 1 426 ? -2.471 -112.5 -41.844 1 31.3 426 SER B N 1
ATOM 7667 C CA . SER B 1 426 ? -3.438 -113.312 -41.094 1 31.3 426 SER B CA 1
ATOM 7668 C C . SER B 1 426 ? -4.613 -112.438 -40.625 1 31.3 426 SER B C 1
ATOM 7670 O O . SER B 1 426 ? -5.602 -113 -40.125 1 31.3 426 SER B O 1
ATOM 7672 N N . GLY B 1 427 ? -4.535 -111.062 -40.531 1 29.91 427 GLY B N 1
ATOM 7673 C CA . GLY B 1 427 ? -5.645 -110.625 -39.719 1 29.91 427 GLY B CA 1
ATOM 7674 C C . GLY B 1 427 ? -6.902 -110.375 -40.531 1 29.91 427 GLY B C 1
ATOM 7675 O O . GLY B 1 427 ? -6.906 -110.5 -41.75 1 29.91 427 GLY B O 1
ATOM 7676 N N . PRO B 1 428 ? -8.141 -110 -40 1 33.81 428 PRO B N 1
ATOM 7677 C CA . PRO B 1 428 ? -9.555 -110.062 -40.344 1 33.81 428 PRO B CA 1
ATOM 7678 C C . PRO B 1 428 ? -9.938 -109 -41.375 1 33.81 428 PRO B C 1
ATOM 7680 O O . PRO B 1 428 ? -11.109 -108.875 -41.75 1 33.81 428 PRO B O 1
ATOM 7683 N N . VAL B 1 429 ? -9.102 -108.125 -41.812 1 29.86 429 VAL B N 1
ATOM 7684 C CA . VAL B 1 429 ? -9.578 -106.938 -42.406 1 29.86 429 VAL B CA 1
ATOM 7685 C C . VAL B 1 429 ? -9.945 -107.188 -43.875 1 29.86 429 VAL B C 1
ATOM 7687 O O . VAL B 1 429 ? -10.461 -106.25 -44.562 1 29.86 429 VAL B O 1
ATOM 7690 N N . PRO B 1 430 ? -9.5 -108.188 -44.531 1 32.5 430 PRO B N 1
ATOM 7691 C CA . PRO B 1 430 ? -9.711 -108.188 -46 1 32.5 430 PRO B CA 1
ATOM 7692 C C . PRO B 1 430 ? -11.188 -108.125 -46.375 1 32.5 430 PRO B C 1
ATOM 7694 O O . PRO B 1 430 ? -11.523 -108.062 -47.562 1 32.5 430 PRO B O 1
ATOM 7697 N N . ALA B 1 431 ? -12.016 -108.312 -45.469 1 29.92 431 ALA B N 1
ATOM 7698 C CA . ALA B 1 431 ? -13.375 -108.562 -45.938 1 29.92 431 ALA B CA 1
ATOM 7699 C C . ALA B 1 431 ? -13.984 -107.312 -46.562 1 29.92 431 ALA B C 1
ATOM 7701 O O . ALA B 1 431 ? -14.75 -107.438 -47.531 1 29.92 431 ALA B O 1
ATOM 7702 N N . ALA B 1 432 ? -13.625 -106.125 -45.969 1 28.48 432 ALA B N 1
ATOM 7703 C CA . ALA B 1 432 ? -14.5 -105 -46.281 1 28.48 432 ALA B CA 1
ATOM 7704 C C . ALA B 1 432 ? -14.164 -104.438 -47.656 1 28.48 432 ALA B C 1
ATOM 7706 O O . ALA B 1 432 ? -15.016 -103.812 -48.312 1 28.48 432 ALA B O 1
ATOM 7707 N N . VAL B 1 433 ? -12.891 -104.5 -48.062 1 30.23 433 VAL B N 1
ATOM 7708 C CA . VAL B 1 433 ? -12.492 -103.75 -49.281 1 30.23 433 VAL B CA 1
ATOM 7709 C C . VAL B 1 433 ? -13.086 -104.438 -50.5 1 30.23 433 VAL B C 1
ATOM 7711 O O . VAL B 1 433 ? -13.062 -103.875 -51.594 1 30.23 433 VAL B O 1
ATOM 7714 N N . ARG B 1 434 ? -13.469 -105.75 -50.375 1 32.72 434 ARG B N 1
ATOM 7715 C CA . ARG B 1 434 ? -13.938 -106.438 -51.562 1 32.72 434 ARG B CA 1
ATOM 7716 C C . ARG B 1 434 ? -15.164 -105.75 -52.125 1 32.72 434 ARG B C 1
ATOM 7718 O O . ARG B 1 434 ? -15.562 -106 -53.281 1 32.72 434 ARG B O 1
ATOM 7725 N N . ALA B 1 435 ? -15.852 -105.125 -51.188 1 31.58 435 ALA B N 1
ATOM 7726 C CA . ALA B 1 435 ? -17.125 -104.688 -51.719 1 31.58 435 ALA B CA 1
ATOM 7727 C C . ALA B 1 435 ? -16.938 -103.562 -52.75 1 31.58 435 ALA B C 1
ATOM 7729 O O . ALA B 1 435 ? -17.75 -103.438 -53.688 1 31.58 435 ALA B O 1
ATOM 7730 N N . ALA B 1 436 ? -15.922 -102.562 -52.438 1 27.77 436 ALA B N 1
ATOM 7731 C CA . ALA B 1 436 ? -15.984 -101.438 -53.344 1 27.77 436 ALA B CA 1
ATOM 7732 C C . ALA B 1 436 ? -15.312 -101.75 -54.688 1 27.77 436 ALA B C 1
ATOM 7734 O O . ALA B 1 436 ? -14.352 -102.5 -54.75 1 27.77 436 ALA B O 1
ATOM 7735 N N . GLY B 1 437 ? -15.805 -101.688 -55.844 1 27.05 437 GLY B N 1
ATOM 7736 C CA . GLY B 1 437 ? -15.719 -102.062 -57.25 1 27.05 437 GLY B CA 1
ATOM 7737 C C . GLY B 1 437 ? -14.414 -101.625 -57.906 1 27.05 437 GLY B C 1
ATOM 7738 O O . GLY B 1 437 ? -14.336 -101.5 -59.125 1 27.05 437 GLY B O 1
ATOM 7739 N N . TYR B 1 438 ? -13.383 -101.188 -57.125 1 25.67 438 TYR B N 1
ATOM 7740 C CA . TYR B 1 438 ? -12.219 -100.562 -57.688 1 25.67 438 TYR B CA 1
ATOM 7741 C C . TYR B 1 438 ? -11.406 -101.5 -58.531 1 25.67 438 TYR B C 1
ATOM 7743 O O . TYR B 1 438 ? -11.031 -102.625 -58.062 1 25.67 438 TYR B O 1
ATOM 7751 N N . ARG B 1 439 ? -11.586 -101.562 -59.844 1 27.67 439 ARG B N 1
ATOM 7752 C CA . ARG B 1 439 ? -10.953 -102.438 -60.812 1 27.67 439 ARG B CA 1
ATOM 7753 C C . ARG B 1 439 ? -9.445 -102.188 -60.875 1 27.67 439 ARG B C 1
ATOM 7755 O O . ARG B 1 439 ? -8.984 -101.062 -61 1 27.67 439 ARG B O 1
ATOM 7762 N N . GLU B 1 440 ? -8.617 -102.875 -60.156 1 26.97 440 GLU B N 1
ATOM 7763 C CA . GLU B 1 440 ? -7.168 -102.938 -60.031 1 26.97 440 GLU B CA 1
ATOM 7764 C C . GLU B 1 440 ? -6.488 -103.188 -61.375 1 26.97 440 GLU B C 1
ATOM 7766 O O . GLU B 1 440 ? -6.68 -104.25 -61.969 1 26.97 440 GLU B O 1
ATOM 7771 N N . ASP B 1 441 ? -6.336 -102.125 -62.375 1 25.73 441 ASP B N 1
ATOM 7772 C CA . ASP B 1 441 ? -5.676 -102.375 -63.656 1 25.73 441 ASP B CA 1
ATOM 7773 C C . ASP B 1 441 ? -4.211 -102.75 -63.469 1 25.73 441 ASP B C 1
ATOM 7775 O O . ASP B 1 441 ? -3.471 -102.062 -62.75 1 25.73 441 ASP B O 1
ATOM 7779 N N . GLU B 1 442 ? -3.779 -103.938 -63.531 1 26.64 442 GLU B N 1
ATOM 7780 C CA . GLU B 1 442 ? -2.537 -104.75 -63.375 1 26.64 442 GLU B CA 1
ATOM 7781 C C . GLU B 1 442 ? -1.534 -104.375 -64.5 1 26.64 442 GLU B C 1
ATOM 7783 O O . GLU B 1 442 ? -1.668 -104.812 -65.625 1 26.64 442 GLU B O 1
ATOM 7788 N N . PHE B 1 443 ? -1.079 -103.062 -64.812 1 23.92 443 PHE B N 1
ATOM 7789 C CA . PHE B 1 443 ? -0.172 -102.875 -65.938 1 23.92 443 PHE B CA 1
ATOM 7790 C C . PHE B 1 443 ? 1.193 -103.438 -65.625 1 23.92 443 PHE B C 1
ATOM 7792 O O . PHE B 1 443 ? 1.811 -103.188 -64.625 1 23.92 443 PHE B O 1
ATOM 7799 N N . LEU B 1 444 ? 1.509 -104.688 -66 1 24.12 444 LEU B N 1
ATOM 7800 C CA . LEU B 1 444 ? 2.697 -105.5 -65.938 1 24.12 444 LEU B CA 1
ATOM 7801 C C . LEU B 1 444 ? 3.809 -104.938 -66.812 1 24.12 444 LEU B C 1
ATOM 7803 O O . LEU B 1 444 ? 4.148 -105.5 -67.875 1 24.12 444 LEU B O 1
ATOM 7807 N N . ASP B 1 445 ? 4.145 -103.688 -66.875 1 22.56 445 ASP B N 1
ATOM 7808 C CA . ASP B 1 445 ? 5.105 -103.188 -67.875 1 22.56 445 ASP B CA 1
ATOM 7809 C C . ASP B 1 445 ? 6.469 -103.875 -67.625 1 22.56 445 ASP B C 1
ATOM 7811 O O . ASP B 1 445 ? 6.996 -103.875 -66.5 1 22.56 445 ASP B O 1
ATOM 7815 N N . ASP B 1 446 ? 6.906 -104.875 -68.438 1 22.84 446 ASP B N 1
ATOM 7816 C CA . ASP B 1 446 ? 8.086 -105.688 -68.688 1 22.84 446 ASP B CA 1
ATOM 7817 C C . ASP B 1 446 ? 9.312 -104.812 -68.938 1 22.84 446 ASP B C 1
ATOM 7819 O O . ASP B 1 446 ? 9.539 -104.438 -70.125 1 22.84 446 ASP B O 1
ATOM 7823 N N . GLU B 1 447 ? 9.531 -103.875 -68.25 1 21.5 447 GLU B N 1
ATOM 7824 C CA . GLU B 1 447 ? 10.641 -102.938 -68.625 1 21.5 447 GLU B CA 1
ATOM 7825 C C . GLU B 1 447 ? 11.961 -103.688 -68.625 1 21.5 447 GLU B C 1
ATOM 7827 O O . GLU B 1 447 ? 12.281 -104.438 -67.688 1 21.5 447 GLU B O 1
ATOM 7832 N N . ASP B 1 448 ? 12.555 -103.938 -69.875 1 21.42 448 ASP B N 1
ATOM 7833 C CA . ASP B 1 448 ? 13.797 -104.562 -70.375 1 21.42 448 ASP B CA 1
ATOM 7834 C C . ASP B 1 448 ? 15.008 -103.938 -69.625 1 21.42 448 ASP B C 1
ATOM 7836 O O . ASP B 1 448 ? 15.055 -102.75 -69.375 1 21.42 448 ASP B O 1
ATOM 7840 N N . GLU B 1 449 ? 15.789 -104.75 -69 1 21.23 449 GLU B N 1
ATOM 7841 C CA . GLU B 1 449 ? 16.984 -104.625 -68.188 1 21.23 449 GLU B CA 1
ATOM 7842 C C . GLU B 1 449 ? 18.156 -104.125 -68.938 1 21.23 449 GLU B C 1
ATOM 7844 O O . GLU B 1 449 ? 18.781 -104.875 -69.75 1 21.23 449 GLU B O 1
ATOM 7849 N N . GLU B 1 450 ? 17.953 -102.938 -69.688 1 19.05 450 GLU B N 1
ATOM 7850 C CA . GLU B 1 450 ? 19.109 -102.5 -70.5 1 19.05 450 GLU B CA 1
ATOM 7851 C C . GLU B 1 450 ? 20.375 -102.5 -69.625 1 19.05 450 GLU B C 1
ATOM 7853 O O . GLU B 1 450 ? 20.359 -102.062 -68.5 1 19.05 450 GLU B O 1
ATOM 7858 N N . GLU B 1 451 ? 21.438 -103.125 -70.125 1 18.28 451 GLU B N 1
ATOM 7859 C CA . GLU B 1 451 ? 22.781 -103.562 -69.812 1 18.28 451 GLU B CA 1
ATOM 7860 C C . GLU B 1 451 ? 23.656 -102.375 -69.312 1 18.28 451 GLU B C 1
ATOM 7862 O O . GLU B 1 451 ? 23.312 -101.25 -69.562 1 18.28 451 GLU B O 1
ATOM 7867 N N . GLU B 1 452 ? 25 -102.5 -69.562 1 17.12 452 GLU B N 1
ATOM 7868 C CA . GLU B 1 452 ? 26.219 -102.562 -68.75 1 17.12 452 GLU B CA 1
ATOM 7869 C C . GLU B 1 452 ? 26.906 -101.25 -68.75 1 17.12 452 GLU B C 1
ATOM 7871 O O . GLU B 1 452 ? 27.375 -100.75 -67.688 1 17.12 452 GLU B O 1
ATOM 7876 N N . GLU B 1 453 ? 27.266 -100.625 -69.875 1 18.5 453 GLU B N 1
ATOM 7877 C CA . GLU B 1 453 ? 28.688 -100.312 -70.125 1 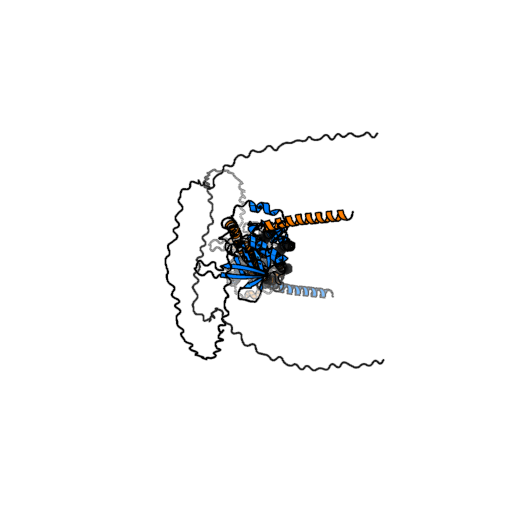18.5 453 GLU B CA 1
ATOM 7878 C C . GLU B 1 453 ? 29.141 -99.125 -69.312 1 18.5 453 GLU B C 1
ATOM 7880 O O . GLU B 1 453 ? 28.438 -98.125 -69.25 1 18.5 453 GLU B O 1
ATOM 7885 N N . ASP B 1 454 ? 30.203 -99.25 -68.5 1 17.81 454 ASP B N 1
ATOM 7886 C CA . ASP B 1 454 ? 30.906 -98.625 -67.438 1 17.81 454 ASP B CA 1
ATOM 7887 C C . ASP B 1 454 ? 31.672 -97.375 -67.938 1 17.81 454 ASP B C 1
ATOM 7889 O O . ASP B 1 454 ? 32.469 -96.812 -67.188 1 17.81 454 ASP B O 1
ATOM 7893 N N . ASP B 1 455 ? 31.375 -96.938 -69.188 1 17.5 455 ASP B N 1
ATOM 7894 C CA . ASP B 1 455 ? 32.562 -96.25 -69.625 1 17.5 455 ASP B CA 1
ATOM 7895 C C . ASP B 1 455 ? 32.969 -95.125 -68.625 1 17.5 455 ASP B C 1
ATOM 7897 O O . ASP B 1 455 ? 32.094 -94.5 -68 1 17.5 455 ASP B O 1
ATOM 7901 N N . GLU B 1 456 ? 34.281 -95 -68.312 1 17 456 GLU B N 1
ATOM 7902 C CA . GLU B 1 456 ? 35.25 -94.5 -67.375 1 17 456 GLU B CA 1
ATOM 7903 C C . GLU B 1 456 ? 35.344 -93 -67.375 1 17 456 GLU B C 1
ATOM 7905 O O . GLU B 1 456 ? 36 -92.375 -66.562 1 17 456 GLU B O 1
ATOM 7910 N N . ASP B 1 457 ? 34.625 -92.438 -68.438 1 16.75 457 ASP B N 1
ATOM 7911 C CA . ASP B 1 457 ? 35.469 -91.312 -68.812 1 16.75 457 ASP B CA 1
ATOM 7912 C C . ASP B 1 457 ? 35.781 -90.438 -67.625 1 16.75 457 ASP B C 1
ATOM 7914 O O . ASP B 1 457 ? 35.031 -90.438 -66.625 1 16.75 457 ASP B O 1
ATOM 7918 N N . GLU B 1 458 ? 36.938 -89.812 -67.875 1 18.03 458 GLU B N 1
ATOM 7919 C CA . GLU B 1 458 ? 38.062 -89.125 -67.25 1 18.03 458 GLU B CA 1
ATOM 7920 C C . GLU B 1 458 ? 37.562 -87.812 -66.562 1 18.03 458 GLU B C 1
ATOM 7922 O O . GLU B 1 458 ? 36.656 -87.125 -67.062 1 18.03 458 GLU B O 1
ATOM 7927 N N . TYR B 1 459 ? 37.875 -87.688 -65.312 1 18.41 459 TYR B N 1
ATOM 7928 C CA . TYR B 1 459 ? 37.75 -86.75 -64.188 1 18.41 459 TYR B CA 1
ATOM 7929 C C . TYR B 1 459 ? 38.375 -85.375 -64.562 1 18.41 459 TYR B C 1
ATOM 7931 O O . TYR B 1 459 ? 38.562 -84.562 -63.656 1 18.41 459 TYR B O 1
ATOM 7939 N N . GLU B 1 460 ? 38.5 -85.188 -66 1 16.14 460 GLU B N 1
ATOM 7940 C CA . GLU B 1 460 ? 39.562 -84.188 -66.062 1 16.14 460 GLU B CA 1
ATOM 7941 C C . GLU B 1 460 ? 39.281 -83 -65.188 1 16.14 460 GLU B C 1
ATOM 7943 O O . GLU B 1 460 ? 38.125 -82.562 -65.062 1 16.14 460 GLU B O 1
ATOM 7948 N N . GLU B 1 461 ? 40.219 -82.812 -64.25 1 17.53 461 GLU B N 1
ATOM 7949 C CA . GLU B 1 461 ? 40.594 -81.938 -63.125 1 17.53 461 GLU B CA 1
ATOM 7950 C C . GLU B 1 461 ? 40.719 -80.438 -63.594 1 17.53 461 GLU B C 1
ATOM 7952 O O . GLU B 1 461 ? 41.094 -79.562 -62.812 1 17.53 461 GLU B O 1
ATOM 7957 N N . GLY B 1 462 ? 40.25 -80.25 -64.875 1 15.26 462 GLY B N 1
ATOM 7958 C CA . GLY B 1 462 ? 41.031 -79.125 -65.438 1 15.26 462 GLY B CA 1
ATOM 7959 C C . GLY B 1 462 ? 41.188 -78 -64.438 1 15.26 462 GLY B C 1
ATOM 7960 O O . GLY B 1 462 ? 40.438 -77.875 -63.469 1 15.26 462 GLY B O 1
ATOM 7961 N N . GLU B 1 463 ? 42.25 -77.188 -64.75 1 16.31 463 GLU B N 1
ATOM 7962 C CA . GLU B 1 463 ? 43.281 -76.25 -64.375 1 16.31 463 GLU B CA 1
ATOM 7963 C C . GLU B 1 463 ? 42.656 -74.938 -63.938 1 16.31 463 GLU B C 1
ATOM 7965 O O . GLU B 1 463 ? 41.531 -74.562 -64.312 1 16.31 463 GLU B O 1
ATOM 7970 N N . TYR B 1 464 ? 43.406 -74.25 -63 1 16.95 464 TYR B N 1
ATOM 7971 C CA . TYR B 1 464 ? 43.656 -73.125 -62.062 1 16.95 464 TYR B CA 1
ATOM 7972 C C . TYR B 1 464 ? 43.594 -71.75 -62.781 1 16.95 464 TYR B C 1
ATOM 7974 O O . TYR B 1 464 ? 43.406 -70.75 -62.156 1 16.95 464 TYR B O 1
ATOM 7982 N N . VAL B 1 465 ? 43.844 -71.625 -64.125 1 14.82 465 VAL B N 1
ATOM 7983 C CA . VAL B 1 465 ? 44.812 -70.562 -64.312 1 14.82 465 VAL B CA 1
ATOM 7984 C C . VAL B 1 465 ? 44.25 -69.25 -63.906 1 14.82 465 VAL B C 1
ATOM 7986 O O . VAL B 1 465 ? 43.031 -69.125 -63.719 1 14.82 465 VAL B O 1
ATOM 7989 N N . PRO B 1 466 ? 44.375 -68.188 -64.812 1 15.46 466 PRO B N 1
ATOM 7990 C CA . PRO B 1 466 ? 45.344 -67.062 -64.812 1 15.46 466 PRO B CA 1
ATOM 7991 C C . PRO B 1 466 ? 44.812 -65.812 -64.188 1 15.46 466 PRO B C 1
ATOM 7993 O O . PRO B 1 466 ? 43.625 -65.688 -63.906 1 15.46 466 PRO B O 1
ATOM 7996 N N . ALA B 1 467 ? 45.25 -64.5 -64.75 1 15.69 467 ALA B N 1
ATOM 7997 C CA . ALA B 1 467 ? 46.125 -63.406 -64.5 1 15.69 467 ALA B CA 1
ATOM 7998 C C . ALA B 1 467 ? 45.344 -62.125 -64.188 1 15.69 467 ALA B C 1
ATOM 8000 O O . ALA B 1 467 ? 45.594 -61.469 -63.156 1 15.69 467 ALA B O 1
ATOM 8001 N N . SER B 1 468 ? 44.906 -61.281 -65.25 1 15.08 468 SER B N 1
ATOM 8002 C CA . SER B 1 468 ? 45.469 -59.969 -65.562 1 15.08 468 SER B CA 1
ATOM 8003 C C . SER B 1 468 ? 44.719 -58.875 -64.812 1 15.08 468 SER B C 1
ATOM 8005 O O . SER B 1 468 ? 43.562 -59.062 -64.438 1 15.08 468 SER B O 1
ATOM 8007 N N . HIS B 1 469 ? 45.312 -57.531 -64.75 1 15.53 469 HIS B N 1
ATOM 8008 C CA . HIS B 1 469 ? 45.781 -56.312 -64.062 1 15.53 469 HIS B CA 1
ATOM 8009 C C . HIS B 1 469 ? 44.75 -55.188 -64.125 1 15.53 469 HIS B C 1
ATOM 8011 O O . HIS B 1 469 ? 44.5 -54.5 -63.156 1 15.53 469 HIS B O 1
ATOM 8017 N N . SER B 1 470 ? 44.125 -54.719 -65.375 1 15.45 470 SER B N 1
ATOM 8018 C CA . SER B 1 470 ? 44.469 -53.375 -65.688 1 15.45 470 SER B CA 1
ATOM 8019 C C . SER B 1 470 ? 43.594 -52.344 -65 1 15.45 470 SER B C 1
ATOM 8021 O O . SER B 1 470 ? 42.375 -52.594 -64.812 1 15.45 470 SER B O 1
ATOM 8023 N N . TYR B 1 471 ? 44.219 -51.156 -64.438 1 16.14 471 TYR B N 1
ATOM 8024 C CA . TYR B 1 471 ? 44.156 -50.031 -63.469 1 16.14 471 TYR B CA 1
ATOM 8025 C C . TYR B 1 471 ? 43.25 -48.938 -64 1 16.14 471 TYR B C 1
ATOM 8027 O O . TYR B 1 471 ? 43.031 -47.906 -63.312 1 16.14 471 TYR B O 1
ATOM 8035 N N . GLY B 1 472 ? 42.656 -48.969 -65.125 1 14.95 472 GLY B N 1
ATOM 8036 C CA . GLY B 1 472 ? 42.688 -47.656 -65.75 1 14.95 472 GLY B CA 1
ATOM 8037 C C . GLY B 1 472 ? 42.094 -46.562 -64.875 1 14.95 472 GLY B C 1
ATOM 8038 O O . GLY B 1 472 ? 41.375 -46.844 -63.938 1 14.95 472 GLY B O 1
ATOM 8039 N N . LEU B 1 473 ? 42.281 -45.312 -65.5 1 15.31 473 LEU B N 1
ATOM 8040 C CA . LEU B 1 473 ? 42.625 -43.906 -65.312 1 15.31 473 LEU B CA 1
ATOM 8041 C C . LEU B 1 473 ? 41.438 -43.125 -64.688 1 15.31 473 LEU B C 1
ATOM 8043 O O . LEU B 1 473 ? 40.312 -43.625 -64.688 1 15.31 473 LEU B O 1
ATOM 8047 N N . ALA B 1 474 ? 41.219 -41.875 -65.25 1 15.34 474 ALA B N 1
ATOM 8048 C CA . ALA B 1 474 ? 41.531 -40.531 -64.75 1 15.34 474 ALA B CA 1
ATOM 8049 C C . ALA B 1 474 ? 40.281 -39.812 -64.25 1 15.34 474 ALA B C 1
ATOM 8051 O O . ALA B 1 474 ? 40.281 -39.219 -63.156 1 15.34 474 ALA B O 1
ATOM 8052 N N . PRO B 1 475 ? 39.188 -39.781 -65.125 1 16.47 475 PRO B N 1
ATOM 8053 C CA . PRO B 1 475 ? 39.094 -38.344 -65.438 1 16.47 475 PRO B CA 1
ATOM 8054 C C . PRO B 1 475 ? 38.562 -37.5 -64.312 1 16.47 475 PRO B C 1
ATOM 8056 O O . PRO B 1 475 ? 37.969 -38.062 -63.344 1 16.47 475 PRO B O 1
ATOM 8059 N N . ALA B 1 476 ? 38.344 -36.219 -64.625 1 16.47 476 ALA B N 1
ATOM 8060 C CA . ALA B 1 476 ? 38.594 -34.875 -64.188 1 16.47 476 ALA B CA 1
ATOM 8061 C C . ALA B 1 476 ? 37.5 -34.406 -63.219 1 16.47 476 ALA B C 1
ATOM 8063 O O . ALA B 1 476 ? 36.375 -34.969 -63.219 1 16.47 476 ALA B O 1
ATOM 8064 N N . ILE B 1 477 ? 37.688 -33.219 -62.625 1 16.38 477 ILE B N 1
ATOM 8065 C CA . ILE B 1 477 ? 37.656 -32.562 -61.344 1 16.38 477 ILE B CA 1
ATOM 8066 C C . ILE B 1 477 ? 36.312 -31.891 -61.125 1 16.38 477 ILE B C 1
ATOM 8068 O O . ILE B 1 477 ? 35.812 -31.828 -59.969 1 16.38 477 ILE B O 1
ATOM 8072 N N . PRO B 1 478 ? 35.312 -31.703 -62.188 1 17.44 478 PRO B N 1
ATOM 8073 C CA . PRO B 1 478 ? 35.094 -30.266 -62.125 1 17.44 478 PRO B CA 1
ATOM 8074 C C . PRO B 1 478 ? 34.344 -29.828 -60.844 1 17.44 478 PRO B C 1
ATOM 8076 O O . PRO B 1 478 ? 33.594 -30.609 -60.281 1 17.44 478 PRO B O 1
ATOM 8079 N N . SER B 1 479 ? 34.688 -28.703 -60.125 1 15.27 479 SER B N 1
ATOM 8080 C CA . SER B 1 479 ? 34.75 -28.047 -58.844 1 15.27 479 SER B CA 1
ATOM 8081 C C . SER B 1 479 ? 33.406 -27.438 -58.469 1 15.27 479 SER B C 1
ATOM 8083 O O . SER B 1 479 ? 33 -27.438 -57.281 1 15.27 479 SER B O 1
ATOM 8085 N N . ASN B 1 480 ? 32.562 -26.766 -59.406 1 16.81 480 ASN B N 1
ATOM 8086 C CA . ASN B 1 480 ? 32.406 -25.391 -58.969 1 16.81 480 ASN B CA 1
ATOM 8087 C C . ASN B 1 480 ? 31.406 -25.281 -57.812 1 16.81 480 ASN B C 1
ATOM 8089 O O . ASN B 1 480 ? 30.344 -25.891 -57.844 1 16.81 480 ASN B O 1
ATOM 8093 N N . VAL B 1 481 ? 31.703 -24.641 -56.625 1 15.78 481 VAL B N 1
ATOM 8094 C CA . VAL B 1 481 ? 31.406 -24.438 -55.219 1 15.78 481 VAL B CA 1
ATOM 8095 C C . VAL B 1 481 ? 30.234 -23.484 -55.062 1 15.78 481 VAL B C 1
ATOM 8097 O O . VAL B 1 481 ? 29.703 -23.328 -53.969 1 15.78 481 VAL B O 1
ATOM 8100 N N . THR B 1 482 ? 29.562 -23.016 -56.094 1 15.88 482 THR B N 1
ATOM 8101 C CA . THR B 1 482 ? 29.328 -21.625 -55.75 1 15.88 482 THR B CA 1
ATOM 8102 C C . THR B 1 482 ? 28.531 -21.547 -54.438 1 15.88 482 THR B C 1
ATOM 8104 O O . THR B 1 482 ? 27.844 -22.484 -54.062 1 15.88 482 THR B O 1
ATOM 8107 N N . ALA B 1 483 ? 28.375 -20.266 -53.844 1 15.2 483 ALA B N 1
ATOM 8108 C CA . ALA B 1 483 ? 28.516 -19.5 -52.625 1 15.2 483 ALA B CA 1
ATOM 8109 C C . ALA B 1 483 ? 27.219 -19.5 -51.812 1 15.2 483 ALA B C 1
ATOM 8111 O O . ALA B 1 483 ? 27.219 -19.891 -50.625 1 15.2 483 ALA B O 1
ATOM 8112 N N . ALA B 1 484 ? 26.531 -18.312 -51.656 1 15.77 484 ALA B N 1
ATOM 8113 C CA . ALA B 1 484 ? 26.453 -17.469 -50.469 1 15.77 484 ALA B CA 1
ATOM 8114 C C . ALA B 1 484 ? 25.141 -17.688 -49.719 1 15.77 484 ALA B C 1
ATOM 8116 O O . ALA B 1 484 ? 24.156 -18.156 -50.312 1 15.77 484 ALA B O 1
ATOM 8117 N N . ALA B 1 485 ? 24.828 -17.109 -48.344 1 16.61 485 ALA B N 1
ATOM 8118 C CA . ALA B 1 485 ? 24.391 -17.297 -46.969 1 16.61 485 ALA B CA 1
ATOM 8119 C C . ALA B 1 485 ? 23.016 -16.672 -46.75 1 16.61 485 ALA B C 1
ATOM 8121 O O . ALA B 1 485 ? 22.266 -17.109 -45.875 1 16.61 485 ALA B O 1
ATOM 8122 N N . PRO B 1 486 ? 22.344 -15.953 -47.656 1 17.36 486 PRO B N 1
ATOM 8123 C CA . PRO B 1 486 ? 21.953 -14.734 -46.938 1 17.36 486 PRO B CA 1
ATOM 8124 C C . PRO B 1 486 ? 20.906 -15 -45.875 1 17.36 486 PRO B C 1
ATOM 8126 O O . PRO B 1 486 ? 20.203 -16 -45.938 1 17.36 486 PRO B O 1
ATOM 8129 N N . VAL B 1 487 ? 20.609 -14.062 -44.938 1 17.17 487 VAL B N 1
ATOM 8130 C CA . VAL B 1 487 ? 20.328 -13.773 -43.531 1 17.17 487 VAL B CA 1
ATOM 8131 C C . VAL B 1 487 ? 18.828 -13.875 -43.281 1 17.17 487 VAL B C 1
ATOM 8133 O O . VAL B 1 487 ? 18.406 -14.68 -42.438 1 17.17 487 VAL B O 1
ATOM 8136 N N . THR B 1 488 ? 18.109 -12.773 -43 1 16.45 488 THR B N 1
ATOM 8137 C CA . THR B 1 488 ? 17.641 -12.352 -41.688 1 16.45 488 THR B CA 1
ATOM 8138 C C . THR B 1 488 ? 16.156 -12.641 -41.531 1 16.45 488 THR B C 1
ATOM 8140 O O . THR B 1 488 ? 15.758 -13.32 -40.562 1 16.45 488 THR B O 1
ATOM 8143 N N . VAL B 1 489 ? 15.141 -11.672 -41.844 1 17.33 489 VAL B N 1
ATOM 8144 C CA . VAL B 1 489 ? 14.383 -10.883 -40.875 1 17.33 489 VAL B CA 1
ATOM 8145 C C . VAL B 1 489 ? 12.977 -11.445 -40.719 1 17.33 489 VAL B C 1
ATOM 8147 O O . VAL B 1 489 ? 12.438 -12.039 -41.656 1 17.33 489 VAL B O 1
ATOM 8150 N N . LEU B 1 490 ? 12.086 -11.297 -39.531 1 17.31 490 LEU B N 1
ATOM 8151 C CA . LEU B 1 490 ? 11.141 -11.812 -38.531 1 17.31 490 LEU B CA 1
ATOM 8152 C C . LEU B 1 490 ? 9.719 -11.406 -38.906 1 17.31 490 LEU B C 1
ATOM 8154 O O . LEU B 1 490 ? 8.758 -12.109 -38.562 1 17.31 490 LEU B O 1
ATOM 8158 N N . ASP B 1 491 ? 9.344 -10.406 -39.719 1 16.62 491 ASP B N 1
ATOM 8159 C CA . ASP B 1 491 ? 8.398 -9.461 -39.125 1 16.62 491 ASP B CA 1
ATOM 8160 C C . ASP B 1 491 ? 7.008 -10.078 -39 1 16.62 491 ASP B C 1
ATOM 8162 O O . ASP B 1 491 ? 6.715 -11.094 -39.625 1 16.62 491 ASP B O 1
ATOM 8166 N N . ASP B 1 492 ? 5.816 -9.227 -38.75 1 17.77 492 ASP B N 1
ATOM 8167 C CA . ASP B 1 492 ? 4.801 -8.844 -37.781 1 17.77 492 ASP B CA 1
ATOM 8168 C C . ASP B 1 492 ? 3.414 -9.297 -38.219 1 17.77 492 ASP B C 1
ATOM 8170 O O . ASP B 1 492 ? 2.562 -9.617 -37.375 1 17.77 492 ASP B O 1
ATOM 8174 N N . LYS B 1 493 ? 3.01 -9.391 -39.5 1 18.56 493 LYS B N 1
ATOM 8175 C CA . LYS B 1 493 ? 1.738 -8.719 -39.75 1 18.56 493 LYS B CA 1
ATOM 8176 C C . LYS B 1 493 ? 0.562 -9.594 -39.312 1 18.56 493 LYS B C 1
ATOM 8178 O O . LYS B 1 493 ? 0.402 -10.711 -39.812 1 18.56 493 LYS B O 1
ATOM 8183 N N . ARG B 1 494 ? -0.042 -9.305 -38.125 1 17.77 494 ARG B N 1
ATOM 8184 C CA . ARG B 1 494 ? -1.115 -9.742 -37.25 1 17.77 494 ARG B CA 1
ATOM 8185 C C . ARG B 1 494 ? -2.457 -9.758 -37.969 1 17.77 494 ARG B C 1
ATOM 8187 O O . ARG B 1 494 ? -3.393 -10.438 -37.531 1 17.77 494 ARG B O 1
ATOM 8194 N N . ARG B 1 495 ? -2.939 -8.945 -38.875 1 19.81 495 ARG B N 1
ATOM 8195 C CA . ARG B 1 495 ? -4.191 -8.242 -38.594 1 19.81 495 ARG B CA 1
ATOM 8196 C C . ARG B 1 495 ? -5.375 -9.203 -38.656 1 19.81 495 ARG B C 1
ATOM 8198 O O . ARG B 1 495 ? -5.594 -9.891 -39.656 1 19.81 495 ARG B O 1
ATOM 8205 N N . GLU B 1 496 ? -5.871 -9.594 -37.438 1 18.7 496 GLU B N 1
ATOM 8206 C CA . GLU B 1 496 ? -6.965 -10.43 -36.969 1 18.7 496 GLU B CA 1
ATOM 8207 C C . GLU B 1 496 ? -8.305 -9.961 -37.5 1 18.7 496 GLU B C 1
ATOM 8209 O O . GLU B 1 496 ? -8.695 -8.805 -37.344 1 18.7 496 GLU B O 1
ATOM 8214 N N . GLN B 1 497 ? -8.617 -10.164 -38.656 1 20.33 497 GLN B N 1
ATOM 8215 C CA . GLN B 1 497 ? -9.898 -9.641 -39.125 1 20.33 497 GLN B CA 1
ATOM 8216 C C . GLN B 1 497 ? -11.039 -10.055 -38.219 1 20.33 497 GLN B C 1
ATOM 8218 O O . GLN B 1 497 ? -11.148 -11.234 -37.844 1 20.33 497 GLN B O 1
ATOM 8223 N N . ILE B 1 498 ? -11.43 -9.062 -37.312 1 21.88 498 ILE B N 1
ATOM 8224 C CA . ILE B 1 498 ? -12.445 -9.062 -36.25 1 21.88 498 ILE B CA 1
ATOM 8225 C C . ILE B 1 498 ? -13.773 -9.539 -36.812 1 21.88 498 ILE B C 1
ATOM 8227 O O . ILE B 1 498 ? -14.258 -9.008 -37.844 1 21.88 498 ILE B O 1
ATOM 8231 N N . PRO B 1 499 ? -14.133 -10.719 -36.469 1 23.62 499 PRO B N 1
ATOM 8232 C CA . PRO B 1 499 ? -15.375 -11.352 -36.938 1 23.62 499 PRO B CA 1
ATOM 8233 C C . PRO B 1 499 ? -16.609 -10.508 -36.625 1 23.62 499 PRO B C 1
ATOM 8235 O O . PRO B 1 499 ? -16.656 -9.852 -35.562 1 23.62 499 PRO B O 1
ATOM 8238 N N . ALA B 1 500 ? -17.141 -9.82 -37.469 1 21.8 500 ALA B N 1
ATOM 8239 C CA . ALA B 1 500 ? -18.297 -8.93 -37.344 1 21.8 500 ALA B CA 1
ATOM 8240 C C . ALA B 1 500 ? -19.469 -9.633 -36.656 1 21.8 500 ALA B C 1
ATOM 8242 O O . ALA B 1 500 ? -19.906 -10.695 -37.125 1 21.8 500 ALA B O 1
ATOM 8243 N N . TYR B 1 501 ? -19.453 -9.539 -35.25 1 22.05 501 TYR B N 1
ATOM 8244 C CA . TYR B 1 501 ? -20.5 -10.062 -34.406 1 22.05 501 TYR B CA 1
ATOM 8245 C C . TYR B 1 501 ? -21.859 -9.508 -34.781 1 22.05 501 TYR B C 1
ATOM 8247 O O . TYR B 1 501 ? -22.047 -8.297 -34.906 1 22.05 501 TYR B O 1
ATOM 8255 N N . SER B 1 502 ? -22.516 -10.203 -35.594 1 23.95 502 SER B N 1
ATOM 8256 C CA . SER B 1 502 ? -23.859 -9.844 -36.031 1 23.95 502 SER B CA 1
ATOM 8257 C C . SER B 1 502 ? -24.797 -9.664 -34.844 1 23.95 502 SER B C 1
ATOM 8259 O O . SER B 1 502 ? -24.703 -10.391 -33.844 1 23.95 502 SER B O 1
ATOM 8261 N N . ALA B 1 503 ? -25.266 -8.414 -34.531 1 23.84 503 ALA B N 1
ATOM 8262 C CA . ALA B 1 503 ? -26.078 -7.789 -33.5 1 23.84 503 ALA B CA 1
ATOM 8263 C C . ALA B 1 503 ? -27.375 -8.555 -33.281 1 23.84 503 ALA B C 1
ATOM 8265 O O . ALA B 1 503 ? -28.094 -8.867 -34.219 1 23.84 503 ALA B O 1
ATOM 8266 N N . PRO B 1 504 ? -27.312 -9.469 -32.25 1 23.42 504 PRO B N 1
ATOM 8267 C CA . PRO B 1 504 ? -28.5 -10.273 -31.906 1 23.42 504 PRO B CA 1
ATOM 8268 C C . PRO B 1 504 ? -29.766 -9.438 -31.812 1 23.42 504 PRO B C 1
ATOM 8270 O O . PRO B 1 504 ? -29.703 -8.234 -31.562 1 23.42 504 PRO B O 1
ATOM 8273 N N . ALA B 1 505 ? -30.75 -9.992 -32.25 1 22.58 505 ALA B N 1
ATOM 8274 C CA . ALA B 1 505 ? -32.125 -9.617 -32.531 1 22.58 505 ALA B CA 1
ATOM 8275 C C . ALA B 1 505 ? -32.812 -9.125 -31.25 1 22.58 505 ALA B C 1
ATOM 8277 O O . ALA B 1 505 ? -32.438 -9.508 -30.141 1 22.58 505 ALA B O 1
ATOM 8278 N N . ARG B 1 506 ? -33.781 -8.195 -31.312 1 28 506 ARG B N 1
ATOM 8279 C CA . ARG B 1 506 ? -34.531 -7.191 -30.562 1 28 506 ARG B CA 1
ATOM 8280 C C . ARG B 1 506 ? -35.281 -7.824 -29.391 1 28 506 ARG B C 1
ATOM 8282 O O . ARG B 1 506 ? -35.406 -7.207 -28.328 1 28 506 ARG B O 1
ATOM 8289 N N . GLY B 1 507 ? -36 -8.898 -29.516 1 25.31 507 GLY B N 1
ATOM 8290 C CA . GLY B 1 507 ? -37.312 -8.969 -28.922 1 25.31 507 GLY B CA 1
ATOM 8291 C C . GLY B 1 507 ? -37.281 -9.352 -27.453 1 25.31 507 GLY B C 1
ATOM 8292 O O . GLY B 1 507 ? -38.312 -9.625 -26.859 1 25.31 507 GLY B O 1
ATOM 8293 N N . SER B 1 508 ? -36.156 -10.023 -27 1 27.16 508 SER B N 1
ATOM 8294 C CA . SER B 1 508 ? -36.656 -10.891 -25.922 1 27.16 508 SER B CA 1
ATOM 8295 C C . SER B 1 508 ? -37.094 -10.078 -24.719 1 27.16 508 SER B C 1
ATOM 8297 O O . SER B 1 508 ? -36.531 -9.031 -24.422 1 27.16 508 SER B O 1
ATOM 8299 N N . GLY B 1 509 ? -38.312 -10.195 -24.156 1 26.8 509 GLY B N 1
ATOM 8300 C CA . GLY B 1 509 ? -39.312 -9.648 -23.266 1 26.8 509 GLY B CA 1
ATOM 8301 C C . GLY B 1 509 ? -38.781 -9.367 -21.859 1 26.8 509 GLY B C 1
ATOM 8302 O O . GLY B 1 509 ? -39.562 -9.211 -20.922 1 26.8 509 GLY B O 1
ATOM 8303 N N . VAL B 1 510 ? -37.438 -9.664 -21.734 1 31.27 510 VAL B N 1
ATOM 8304 C CA . VAL B 1 510 ? -37.188 -9.719 -20.297 1 31.27 510 VAL B CA 1
ATOM 8305 C C . VAL B 1 510 ? -37.281 -8.312 -19.703 1 31.27 510 VAL B C 1
ATOM 8307 O O . VAL B 1 510 ? -36.562 -7.41 -20.094 1 31.27 510 VAL B O 1
ATOM 8310 N N . GLU B 1 511 ? -38.438 -7.945 -19.25 1 36.47 511 GLU B N 1
ATOM 8311 C CA . GLU B 1 511 ? -38.719 -6.602 -18.75 1 36.47 511 GLU B CA 1
ATOM 8312 C C . GLU B 1 511 ? -37.688 -6.156 -17.719 1 36.47 511 GLU B C 1
ATOM 8314 O O . GLU B 1 511 ? -37.438 -6.855 -16.75 1 36.47 511 GLU B O 1
ATOM 8319 N N . ILE B 1 512 ? -36.656 -5.348 -18.25 1 34.47 512 ILE B N 1
ATOM 8320 C CA . ILE B 1 512 ? -35.469 -4.867 -17.531 1 34.47 512 ILE B CA 1
ATOM 8321 C C . ILE B 1 512 ? -35.844 -3.67 -16.672 1 34.47 512 ILE B C 1
ATOM 8323 O O . ILE B 1 512 ? -36.406 -2.678 -17.156 1 34.47 512 ILE B O 1
ATOM 8327 N N . GLY B 1 513 ? -36.031 -3.754 -15.453 1 34.03 513 GLY B N 1
ATOM 8328 C CA . GLY B 1 513 ? -36.438 -2.611 -14.664 1 34.03 513 GLY B CA 1
ATOM 8329 C C . GLY B 1 513 ? -35.531 -1.409 -14.812 1 34.03 513 GLY B C 1
ATOM 8330 O O . GLY B 1 513 ? -34.5 -1.493 -15.461 1 34.03 513 GLY B O 1
ATOM 8331 N N . SER B 1 514 ? -35.875 -0.088 -14.766 1 37.91 514 SER B N 1
ATOM 8332 C CA . SER B 1 514 ? -35.031 1.046 -15.117 1 37.91 514 SER B CA 1
ATOM 8333 C C . SER B 1 514 ? -33.562 0.75 -14.828 1 37.91 514 SER B C 1
ATOM 8335 O O . SER B 1 514 ? -32.688 1.223 -15.539 1 37.91 514 SER B O 1
ATOM 8337 N N . ASN B 1 515 ? -33.281 0.414 -13.57 1 30.48 515 ASN B N 1
ATOM 8338 C CA . ASN B 1 515 ? -31.969 -0.179 -13.281 1 30.48 515 ASN B CA 1
ATOM 8339 C C . ASN B 1 515 ? -31.906 -1.637 -13.727 1 30.48 515 ASN B C 1
ATOM 8341 O O . ASN B 1 515 ? -32.844 -2.406 -13.484 1 30.48 515 ASN B O 1
ATOM 8345 N N . GLY B 1 516 ? -31.781 -1.998 -14.977 1 32.59 516 GLY B N 1
ATOM 8346 C CA . GLY B 1 516 ? -31.922 -3.17 -15.82 1 32.59 516 GLY B CA 1
ATOM 8347 C C . GLY B 1 516 ? -32.281 -4.426 -15.055 1 32.59 516 GLY B C 1
ATOM 8348 O O . GLY B 1 516 ? -32.219 -5.535 -15.586 1 32.59 516 GLY B O 1
ATOM 8349 N N . TYR B 1 517 ? -31.969 -4.461 -13.844 1 31.28 517 TYR B N 1
ATOM 8350 C CA . TYR B 1 517 ? -32 -5.734 -13.133 1 31.28 517 TYR B CA 1
ATOM 8351 C C . TYR B 1 517 ? -33.438 -6.176 -12.852 1 31.28 517 TYR B C 1
ATOM 8353 O O . TYR B 1 517 ? -34.344 -5.34 -12.734 1 31.28 517 TYR B O 1
ATOM 8361 N N . ALA B 1 518 ? -33.812 -7.441 -13.18 1 36.84 518 ALA B N 1
ATOM 8362 C CA . ALA B 1 518 ? -35.094 -8.094 -12.938 1 36.84 518 ALA B CA 1
ATOM 8363 C C . ALA B 1 518 ? -35.469 -8.023 -11.461 1 36.84 518 ALA B C 1
ATOM 8365 O O . ALA B 1 518 ? -34.656 -8.336 -10.586 1 36.84 518 ALA B O 1
ATOM 8366 N N . LEU B 1 519 ? -36.406 -7.18 -10.852 1 30.88 519 LEU B N 1
ATOM 8367 C CA . LEU B 1 519 ? -36.812 -6.848 -9.484 1 30.88 519 LEU B CA 1
ATOM 8368 C C . LEU B 1 519 ? -37.5 -8.031 -8.828 1 30.88 519 LEU B C 1
ATOM 8370 O O . LEU B 1 519 ? -38.562 -8.469 -9.297 1 30.88 519 LEU B O 1
ATOM 8374 N N . GLU B 1 520 ? -36.781 -9.109 -8.289 1 26.5 520 GLU B N 1
ATOM 8375 C CA . GLU B 1 520 ? -37.406 -10.281 -7.688 1 26.5 520 GLU B CA 1
ATOM 8376 C C . GLU B 1 520 ? -38.281 -9.891 -6.504 1 26.5 520 GLU B C 1
ATOM 8378 O O . GLU B 1 520 ? -37.844 -9.148 -5.617 1 26.5 520 GLU B O 1
ATOM 8383 N N . LYS B 1 521 ? -39.625 -9.945 -6.52 1 26.52 521 LYS B N 1
ATOM 8384 C CA . LYS B 1 521 ? -40.656 -9.688 -5.527 1 26.52 521 LYS B CA 1
ATOM 8385 C C . LYS B 1 521 ? -40.531 -10.633 -4.336 1 26.52 521 LYS B C 1
ATOM 8387 O O . LYS B 1 521 ? -40.719 -11.844 -4.473 1 26.52 521 LYS B O 1
ATOM 8392 N N . LYS B 1 522 ? -39.562 -10.539 -3.4 1 24.08 522 LYS B N 1
ATOM 8393 C CA . LYS B 1 522 ? -39.469 -11.547 -2.348 1 24.08 522 LYS B CA 1
ATOM 8394 C C . LYS B 1 522 ? -40.719 -11.516 -1.477 1 24.08 522 LYS B C 1
ATOM 8396 O O . LYS B 1 522 ? -41.188 -10.445 -1.075 1 24.08 522 LYS B O 1
ATOM 8401 N N . PRO B 1 523 ? -41.469 -12.617 -1.179 1 22 523 PRO B N 1
ATOM 8402 C CA . PRO B 1 523 ? -42.719 -12.883 -0.469 1 22 523 PRO B CA 1
ATOM 8403 C C . PRO B 1 523 ? -42.625 -12.602 1.028 1 22 523 PRO B C 1
ATOM 8405 O O . PRO B 1 523 ? -41.5 -12.516 1.573 1 22 523 PRO B O 1
ATOM 8408 N N . GLY B 1 524 ? -43.719 -12.562 1.84 1 20.66 524 GLY B N 1
ATOM 8409 C CA . GLY B 1 524 ? -44.406 -12.148 3.055 1 20.66 524 GLY B CA 1
ATOM 8410 C C . GLY B 1 524 ? -44.094 -13.016 4.254 1 20.66 524 GLY B C 1
ATOM 8411 O O . GLY B 1 524 ? -44.312 -14.227 4.238 1 20.66 524 GLY B O 1
ATOM 8412 N N . ALA B 1 525 ? -42.875 -12.789 4.887 1 20.67 525 ALA B N 1
ATOM 8413 C CA . ALA B 1 525 ? -42.594 -13.539 6.109 1 20.67 525 ALA B CA 1
ATOM 8414 C C . ALA B 1 525 ? -43.688 -13.375 7.133 1 20.67 525 ALA B C 1
ATOM 8416 O O . ALA B 1 525 ? -44.062 -12.25 7.477 1 20.67 525 ALA B O 1
ATOM 8417 N N . ALA B 1 526 ? -44.469 -14.414 7.539 1 19.14 526 ALA B N 1
ATOM 8418 C CA . ALA B 1 526 ? -45.531 -14.773 8.477 1 19.14 526 ALA B CA 1
ATOM 8419 C C . ALA B 1 526 ? -45.094 -14.562 9.922 1 19.14 526 ALA B C 1
ATOM 8421 O O . ALA B 1 526 ? -43.906 -14.719 10.234 1 19.14 526 ALA B O 1
ATOM 8422 N N . SER B 1 527 ? -45.75 -13.961 10.922 1 19.56 527 SER B N 1
ATOM 8423 C CA . SER B 1 527 ? -45.812 -13.492 12.305 1 19.56 527 SER B CA 1
ATOM 8424 C C . SER B 1 527 ? -45.844 -14.672 13.273 1 19.56 527 SER B C 1
ATOM 8426 O O . SER B 1 527 ? -46.062 -14.484 14.477 1 19.56 527 SER B O 1
ATOM 8428 N N . ALA B 1 528 ? -45.156 -15.773 13.164 1 18.48 528 ALA B N 1
ATOM 8429 C CA . ALA B 1 528 ? -45.656 -16.844 14.031 1 18.48 528 ALA B CA 1
ATOM 8430 C C . ALA B 1 528 ? -45.469 -16.484 15.5 1 18.48 528 ALA B C 1
ATOM 8432 O O . ALA B 1 528 ? -44.438 -15.867 15.875 1 18.48 528 ALA B O 1
ATOM 8433 N N . ASP B 1 529 ? -46.5 -16.688 16.453 1 19.09 529 ASP B N 1
ATOM 8434 C CA . ASP B 1 529 ? -47 -16.578 17.812 1 19.09 529 ASP B CA 1
ATOM 8435 C C . ASP B 1 529 ? -46.281 -17.516 18.766 1 19.09 529 ASP B C 1
ATOM 8437 O O . ASP B 1 529 ? -46.219 -18.734 18.516 1 19.09 529 ASP B O 1
ATOM 8441 N N . THR B 1 530 ? -45.062 -17.078 19.172 1 19.03 530 THR B N 1
ATOM 8442 C CA . THR B 1 530 ? -44.312 -17.844 20.172 1 19.03 530 THR B CA 1
ATOM 8443 C C . THR B 1 530 ? -45.219 -18.234 21.344 1 19.03 530 THR B C 1
ATOM 8445 O O . THR B 1 530 ? -45.938 -17.391 21.906 1 19.03 530 THR B O 1
ATOM 8448 N N . ALA B 1 531 ? -45.562 -19.5 21.531 1 16.98 531 ALA B N 1
ATOM 8449 C CA . ALA B 1 531 ? -46.25 -20.391 22.453 1 16.98 531 ALA B CA 1
ATOM 8450 C C . ALA B 1 531 ? -45.688 -20.328 23.859 1 16.98 531 ALA B C 1
ATOM 8452 O O . ALA B 1 531 ? -44.469 -20.281 24.016 1 16.98 531 ALA B O 1
ATOM 8453 N N . ALA B 1 532 ? -46.5 -20.078 24.938 1 21.19 532 ALA B N 1
ATOM 8454 C CA . ALA B 1 532 ? -46.688 -19.953 26.375 1 21.19 532 ALA B CA 1
ATOM 8455 C C . ALA B 1 532 ? -46.344 -21.25 27.094 1 21.19 532 ALA B C 1
ATOM 8457 O O . ALA B 1 532 ? -46.594 -21.406 28.281 1 21.19 532 ALA B O 1
ATOM 8458 N N . ASP B 1 533 ? -45.219 -21.984 26.797 1 16.8 533 ASP B N 1
ATOM 8459 C CA . ASP B 1 533 ? -45.156 -23.297 27.438 1 16.8 533 ASP B CA 1
ATOM 8460 C C . ASP B 1 533 ? -45.125 -23.172 28.953 1 16.8 533 ASP B C 1
ATOM 8462 O O . ASP B 1 533 ? -44.469 -22.297 29.5 1 16.8 533 ASP B O 1
ATOM 8466 N N . GLU B 1 534 ? -46.062 -23.828 29.734 1 18.53 534 GLU B N 1
ATOM 8467 C CA . GLU B 1 534 ? -46.625 -24.156 31.047 1 18.53 534 GLU B CA 1
ATOM 8468 C C . GLU B 1 534 ? -45.625 -24.953 31.891 1 18.53 534 GLU B C 1
ATOM 8470 O O . GLU B 1 534 ? -45.906 -25.266 33.031 1 18.53 534 GLU B O 1
ATOM 8475 N N . THR B 1 535 ? -44.406 -25.219 31.469 1 17.34 535 THR B N 1
ATOM 8476 C CA . THR B 1 535 ? -44.031 -26.453 32.188 1 17.34 535 THR B CA 1
ATOM 8477 C C . THR B 1 535 ? -44.062 -26.234 33.688 1 17.34 535 THR B C 1
ATOM 8479 O O . THR B 1 535 ? -43.656 -25.172 34.156 1 17.34 535 THR B O 1
ATOM 8482 N N . LYS B 1 536 ? -44.562 -27.234 34.594 1 17.92 536 LYS B N 1
ATOM 8483 C CA . LYS B 1 536 ? -45.062 -27.812 35.844 1 17.92 536 LYS B CA 1
ATOM 8484 C C . LYS B 1 536 ? -43.969 -27.891 36.906 1 17.92 536 LYS B C 1
ATOM 8486 O O . LYS B 1 536 ? -44.188 -27.484 38.031 1 17.92 536 LYS B O 1
ATOM 8491 N N . LYS B 1 537 ? -42.969 -28.906 36.812 1 18.55 537 LYS B N 1
ATOM 8492 C CA . LYS B 1 537 ? -43 -30 37.781 1 18.55 537 LYS B CA 1
ATOM 8493 C C . LYS B 1 537 ? -42.312 -29.594 39.094 1 18.55 537 LYS B C 1
ATOM 8495 O O . LYS B 1 537 ? -41.562 -28.641 39.125 1 18.55 537 LYS B O 1
ATOM 8500 N N . GLY B 1 538 ? -42.156 -30.719 40.094 1 17.42 538 GLY B N 1
ATOM 8501 C CA . GLY B 1 538 ? -42.312 -31.359 41.406 1 17.42 538 GLY B CA 1
ATOM 8502 C C . GLY B 1 538 ? -41.062 -31.312 42.25 1 17.42 538 GLY B C 1
ATOM 8503 O O . GLY B 1 538 ? -40.594 -32.344 42.719 1 17.42 538 GLY B O 1
ATOM 8504 N N . ALA B 1 539 ? -40.281 -30.297 42.438 1 18.88 539 ALA B N 1
ATOM 8505 C CA . ALA B 1 539 ? -39.062 -30.453 43.25 1 18.88 539 ALA B CA 1
ATOM 8506 C C . ALA B 1 539 ? -39.406 -31.031 44.625 1 18.88 539 ALA B C 1
ATOM 8508 O O . ALA B 1 539 ? -40.125 -30.438 45.406 1 18.88 539 ALA B O 1
ATOM 8509 N N . GLU B 1 540 ? -39.312 -32.312 44.938 1 17.89 540 GLU B N 1
ATOM 8510 C CA . GLU B 1 540 ? -39.438 -33.219 46.094 1 17.89 540 GLU B CA 1
ATOM 8511 C C . GLU B 1 540 ? -38.312 -33 47.094 1 17.89 540 GLU B C 1
ATOM 8513 O O . GLU B 1 540 ? -38.219 -33.688 48.094 1 17.89 540 GLU B O 1
ATOM 8518 N N . VAL B 1 541 ? -37.562 -31.984 47.219 1 19.5 541 VAL B N 1
ATOM 8519 C CA . VAL B 1 541 ? -36.406 -32.188 48.094 1 19.5 541 VAL B CA 1
ATOM 8520 C C . VAL B 1 541 ? -36.844 -32.594 49.5 1 19.5 541 VAL B C 1
ATOM 8522 O O . VAL B 1 541 ? -37.719 -31.922 50.062 1 19.5 541 VAL B O 1
ATOM 8525 N N . VAL B 1 542 ? -36.5 -33.781 50.031 1 20 542 VAL B N 1
ATOM 8526 C CA . VAL B 1 542 ? -36.531 -34.719 51.188 1 20 542 VAL B CA 1
ATOM 8527 C C . VAL B 1 542 ? -36 -34 52.438 1 20 542 VAL B C 1
ATOM 8529 O O . VAL B 1 542 ? -35.25 -33.031 52.312 1 20 542 VAL B O 1
ATOM 8532 N N . ASP B 1 543 ? -36.125 -34.688 53.688 1 20.34 543 ASP B N 1
ATOM 8533 C CA . ASP B 1 543 ? -36.5 -34.75 55.094 1 20.34 543 ASP B CA 1
ATOM 8534 C C . ASP B 1 543 ? -35.281 -34.469 56 1 20.34 543 ASP B C 1
ATOM 8536 O O . ASP B 1 543 ? -35.406 -33.781 57 1 20.34 543 ASP B O 1
ATOM 8540 N N . GLN B 1 544 ? -34.188 -35.281 55.875 1 21.73 544 GLN B N 1
ATOM 8541 C CA . GLN B 1 544 ? -33.844 -35.969 57.125 1 21.73 544 GLN B CA 1
ATOM 8542 C C . GLN B 1 544 ? -33.438 -34.969 58.188 1 21.73 544 GLN B C 1
ATOM 8544 O O . GLN B 1 544 ? -33 -33.844 57.875 1 21.73 544 GLN B O 1
ATOM 8549 N N . ILE B 1 545 ? -33.219 -35.438 59.656 1 22.72 545 ILE B N 1
ATOM 8550 C CA . ILE B 1 545 ? -33.469 -35.469 61.062 1 22.72 545 ILE B CA 1
ATOM 8551 C C . ILE B 1 545 ? -32.375 -34.719 61.812 1 22.72 545 ILE B C 1
ATOM 8553 O O . ILE B 1 545 ? -32.656 -34.094 62.844 1 22.72 545 ILE B O 1
ATOM 8557 N N . THR B 1 546 ? -31.094 -34.844 61.594 1 26.23 546 THR B N 1
ATOM 8558 C CA . THR B 1 546 ? -30.453 -35.062 62.906 1 26.23 546 THR B CA 1
ATOM 8559 C C . THR B 1 546 ? -30.656 -33.844 63.812 1 26.23 546 THR B C 1
ATOM 8561 O O . THR B 1 546 ? -30.859 -32.719 63.312 1 26.23 546 THR B O 1
ATOM 8564 N N . SER B 1 547 ? -30.75 -34 65.25 1 24.67 547 SER B N 1
ATOM 8565 C CA . SER B 1 547 ? -30.984 -33.5 66.625 1 24.67 547 SER B CA 1
ATOM 8566 C C . SER B 1 547 ? -30.234 -32.219 66.875 1 24.67 547 SER B C 1
ATOM 8568 O O . SER B 1 547 ? -30.844 -31.188 67.188 1 24.67 547 SER B O 1
ATOM 8570 N N . LYS B 1 548 ? -29.266 -32.125 67.938 1 19.45 548 LYS B N 1
ATOM 8571 C CA . LYS B 1 548 ? -28.844 -30.906 68.625 1 19.45 548 LYS B CA 1
ATOM 8572 C C . LYS B 1 548 ? -28.094 -29.984 67.625 1 19.45 548 LYS B C 1
ATOM 8574 O O . LYS B 1 548 ? -27.234 -30.438 66.875 1 19.45 548 LYS B O 1
#

Secondary structure (DSSP, 8-state):
-HHHHHHHHHHHHHHHHHHHHHHHHHHHHHHHS--SS-HHHHHHHHHHHHHHHHHHHHHHHHHHHHHHHHHHHHHHHHHHHS-SS-TTGGGS-STTSHHHHHHHHHHHHHHHHHHHHHHHHHIIIIIIHHHHHHHHHHHHHHHHHHHHHHHHHHHHHHHHHHHHHHHHHHHHHHHHHHH-GGG--GGG-HHHHHHHHHHHHHHHHHHHHHHHHHHHHHHHHHHHHHHHHHHHHHHHHHHHHHHHHHHHHHHHHHHHHHHHHHHTS-TTHHHHHHHHH-TTSPPTTPPPP-GGG---TTTT-GGGS-SEEEEEEEEETT----EEEEEEE-TTSEEEEES-S-TTT--S-SEEEEGGGSEEPPPPPTTSSS-EEEEEEEE----SS--EEEEEEEE-SSHHHHHHHHHHHHHH-SEE----------SSTHHHHTTS---------------------------------------------------------------------S-------SS-S-----------------S-------------/--HHHHHHHHHHHHHHHHHHHHHHHHHHHHHHS--SS-HHHHHHHHHHHHHHHHHHHHHHHHHHHHHHHHHHHHHHHHHHHS-SS-TTGGGS-STTSHHHHHHHHHHHHHHHHHHHHHHHHHIIIIIIHHHHHHHHHHHHHHHHHHHHHHHHHHHHHHHHHHHHHHHHHHHHHHHHHHH-GGG--GGG-HHHHHHHHHHHHHHHHHHHHHHHHHHHHHHHHHHHHHHHHHHHHHHHHHHHHHHHHHHHHHHHHHHHHHHHHHHTS-TTHHHHHHHHH-TTSPPTTPPPP-GGG---TTTT-GGGS-SEEEEEEEEETT----EEEEEEE-TTSEEEEES-S-TTT--S-SEEEEGGGSEEPPPPPTTSSS-EEEEEEEE----SS--EEEEEEEE-SSHHHHHHHHHHHHHH-SEE----------SSTHHHHTSS---------------------------------------------------------------------S-------SSSS-------------------------------